Protein AF-0000000078708393 (afdb_homodimer)

Organism: Mycoplasmopsis fermentans (strain ATCC 19989 / NBRC 14854 / NCTC 10117 / PG18) (NCBI:txid496833)

Sequence (772 aa):
MKTLDKLIQEQFPLAKKITYLDSSALVLKPKMAIDAVNNFYLNESISTRTINTKLGIESAQKINNLRKKVATLLSCQEQEVIFTS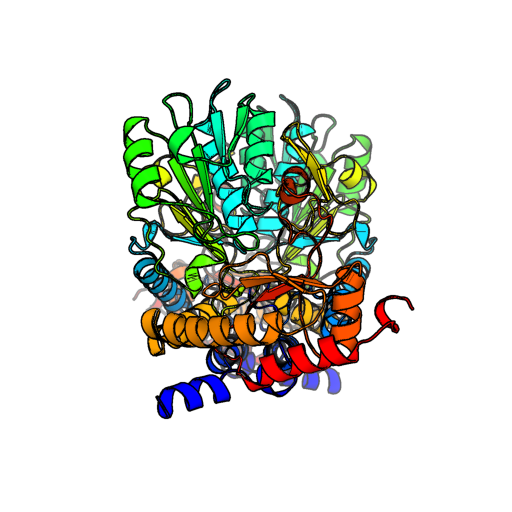GATDSLNKFALMIKNQIKKGDIILLDVYNHSSNMAPWIKIANEIGASVKISQNVLDDLNSKVKIVAVSQVSNSFENNIDLNAIYKKAKKFNTLVVNDAAQAIVYERVSLNNCDAIAFSSNKFYGPTGFGVLAVKKEILQKLEAPFVGGGIINNIDSEKQYTLSTAADRFEAGTPNLAAINMFSVSINFFNQIGYCETQKILDELSFYAYQELSKIEGIKLYSNPKNHIIIFNIKNYNSHDVSHYLGTKNIYVRAGVFCDHYLKKITKEKSFVRVSLGIYNTKKDIDKLVKALKEGGDFLVLMKTLDKLIQEQFPLAKKITYLDSSALVLKPKMAIDAVNNFYLNESISTRTINTKLGIESAQKINNLRKKVATLLSCQEQEVIFTSGATDSLNKFALMIKNQIKKGDIILLDVYNHSSNMAPWIKIANEIGASVKISQNVLDDLNSKVKIVAVSQVSNSFENNIDLNAIYKKAKKFNTLVVNDAAQAIVYERVSLNNCDAIAFSSNKFYGPTGFGVLAVKKEILQKLEAPFVGGGIINNIDSEKQYTLSTAADRFEAGTPNLAAINMFSVSINFFNQIGYCETQKILDELSFYAYQELSKIEGIKLYSNPKNHIIIFNIKNYNSHDVSHYLGTKNIYVRAGVFCDHYLKKITKEKSFVRVSLGIYNTKKDIDKLVKALKEGGDFLVL

Secondary structure (DSSP, 8-state):
-HHHHHHHHHH-GGGGTSEE-BTTT-----HHHHHHHHHHHHHT---TT-TTSHHHHHHHHHHHHHHHHHHHHHTS-GGGEEEES-HHHHHHHHHHHHGGG--TT-EEEEETT--GGGTHHHHHHHHHHT-EEEEES-HHHH--TTEEEEEEESS-SSS-----HHHHHHHHHHHT-EEEEE-TTGGGTS---GGG-SEEEEEGGGTTS-SS-EEEEE-HHHHTT---SS--TTTEEEE-TTS-EEE--STTTT--SS--HHHHHHHHHHHHHHHHHHHHHHHHHHHHHHHHHHHHHHTSTTEEE-S-TT-SEEEEEETT--HHHHHHHHHHTTEE-EEE-TT-TTHHHH-S-S-EEEEE--TT--HHHHHHHHHHHHHTTTGGG-/-HHHHHHHHHH-GGGGTSEE-BTTT-----HHHHHHHHHHHHHT---TT-TTSHHHHHHHHHHHHHHHHHHHHHTS-GGGEEEES-HHHHHHHHHHHHGGG--TT-EEEEETT--GGGTHHHHHHHHHHT-EEEEES-HHHH--TTEEEEEEESS-SSS-----HHHHHHHHHHHT-EEEEE-TTGGGTS---GGG-SEEEEEGGGTTS-SS-EEEEE-HHHHTT---SS--TTTEEEE-TTS-EEE--STTTT--SS--HHHHHHHHHHHHHHHHHHHHHHHHHHHHHHHHHHHHHHTSTTEEE-S-TT-SEEEEEETT--HHHHHHHHHHTTEE-EEE-TT-TTHHHH-S-S-EEEEE--TT--HHHHHHHHHHHHHTTTGGG-

pLDDT: mean 93.19, std 9.06, range [35.47, 98.94]

Nearest PDB structures (foldseek):
  6uy5-assembly1_B  TM=9.434E-01  e=9.361E-39  Escherichia coli K-12
  7cep-assembly1_A  TM=9.474E-01  e=4.340E-38  Bacillus subtilis subsp. subtilis str. 168
  7yb3-assembly1_A-2  TM=9.448E-01  e=5.284E-37  Bacillus subtilis subsp. subtilis str. 168
  5ft8-assembly1_C  TM=9.300E-01  e=3.444E-36  Escherichia coli K-12
  4lw4-assembly1_A  TM=9.273E-01  e=9.576E-36  Escherichia coli K-12

Structure (mmCIF, N/CA/C/O backbone):
data_AF-0000000078708393-model_v1
#
loop_
_entity.id
_entity.type
_entity.pdbx_description
1 polymer 'Aminotransferase class V domain-containing protein'
#
loop_
_atom_site.group_PDB
_atom_site.id
_atom_site.type_symbol
_atom_site.label_atom_id
_atom_site.label_alt_id
_atom_site.label_comp_id
_atom_site.label_asym_id
_atom_site.label_entity_id
_atom_site.label_seq_id
_atom_site.pdbx_PDB_ins_code
_atom_site.Cartn_x
_atom_site.Cartn_y
_atom_site.Cartn_z
_atom_site.occupancy
_atom_site.B_iso_or_equiv
_atom_site.auth_seq_id
_atom_site.auth_comp_id
_atom_site.auth_asym_id
_atom_site.auth_atom_id
_atom_site.pdbx_PDB_model_num
ATOM 1 N N . MET A 1 1 ? -27.531 25.703 0.686 1 49.06 1 MET A N 1
ATOM 2 C CA . MET A 1 1 ? -26.797 25.484 1.935 1 49.06 1 MET A CA 1
ATOM 3 C C . MET A 1 1 ? -27.406 24.328 2.725 1 49.06 1 MET A C 1
ATOM 5 O O . MET A 1 1 ? -26.672 23.5 3.256 1 49.06 1 MET A O 1
ATOM 9 N N . LYS A 1 2 ? -28.844 24.094 2.639 1 58.41 2 LYS A N 1
ATOM 10 C CA . LYS A 1 2 ? -29.578 23.047 3.35 1 58.41 2 LYS A CA 1
ATOM 11 C C . LYS A 1 2 ? -29.297 21.672 2.752 1 58.41 2 LYS A C 1
ATOM 13 O O . LYS A 1 2 ? -29.109 20.703 3.482 1 58.41 2 LYS A O 1
ATOM 18 N N . THR A 1 3 ? -28.922 21.781 1.554 1 76.38 3 THR A N 1
ATOM 19 C CA . THR A 1 3 ? -28.781 20.516 0.836 1 76.38 3 THR A CA 1
ATOM 20 C C . THR A 1 3 ? -27.375 19.953 1.015 1 76.38 3 THR A C 1
ATOM 22 O O . THR A 1 3 ? -27.203 18.75 1.231 1 76.38 3 THR A O 1
ATOM 25 N N . LEU A 1 4 ? -26.453 20.828 1.124 1 87.38 4 LEU A N 1
ATOM 26 C CA . LEU A 1 4 ? -25.062 20.391 1.304 1 87.38 4 LEU A CA 1
ATOM 27 C C . LEU A 1 4 ? -24.828 19.906 2.732 1 87.38 4 LEU A C 1
ATOM 29 O O . LEU A 1 4 ? -24.156 18.906 2.953 1 87.38 4 LEU A O 1
ATOM 33 N N . ASP A 1 5 ? -25.469 20.625 3.598 1 87.19 5 ASP A N 1
ATOM 34 C CA . ASP A 1 5 ? -25.359 20.25 5.004 1 87.19 5 ASP A CA 1
ATOM 35 C C . ASP A 1 5 ? -25.953 18.859 5.238 1 87.19 5 ASP A C 1
ATOM 37 O O . ASP A 1 5 ? -25.375 18.062 5.988 1 87.19 5 ASP A O 1
ATOM 41 N N . LYS A 1 6 ? -27.047 18.641 4.637 1 89.25 6 LYS A N 1
ATOM 42 C CA . LYS A 1 6 ? -27.672 17.328 4.75 1 89.25 6 LYS A CA 1
ATOM 43 C C . LYS A 1 6 ? -26.797 16.234 4.152 1 89.25 6 LYS A C 1
ATOM 45 O O . LYS A 1 6 ? -26.672 15.148 4.715 1 89.25 6 LYS A O 1
ATOM 50 N N . LEU A 1 7 ? -26.203 16.562 3.031 1 90 7 LEU A N 1
ATOM 51 C CA . LEU A 1 7 ? -25.297 15.625 2.387 1 90 7 LEU A CA 1
ATOM 52 C C . LEU A 1 7 ? -24.141 15.266 3.316 1 90 7 LEU A C 1
ATOM 54 O O . LEU A 1 7 ? -23.844 14.078 3.514 1 90 7 LEU A O 1
ATOM 58 N N . ILE A 1 8 ? -23.516 16.25 3.871 1 93.62 8 ILE A N 1
ATOM 59 C CA . ILE A 1 8 ? -22.359 16.031 4.73 1 93.62 8 ILE A CA 1
ATOM 60 C C . ILE A 1 8 ? -22.766 15.242 5.969 1 93.62 8 ILE A C 1
ATOM 62 O O . ILE A 1 8 ? -22.094 14.281 6.348 1 93.62 8 ILE A O 1
ATOM 66 N N . GLN A 1 9 ? -23.906 15.539 6.5 1 90.31 9 GLN A N 1
ATOM 67 C CA . GLN A 1 9 ? -24.375 14.883 7.715 1 90.31 9 GLN A CA 1
ATOM 68 C C . GLN A 1 9 ? -24.656 13.398 7.461 1 90.31 9 GLN A C 1
ATOM 70 O O . GLN A 1 9 ? -24.422 12.562 8.328 1 90.31 9 GLN A O 1
ATOM 75 N N . GLU A 1 10 ? -25.062 13.102 6.363 1 94.25 10 GLU A N 1
ATOM 76 C CA . GLU A 1 10 ? -25.469 11.727 6.043 1 94.25 10 GLU A CA 1
ATOM 77 C C . GLU A 1 10 ? -24.25 10.883 5.664 1 94.25 10 GLU A C 1
ATOM 79 O O . GLU A 1 10 ? -24.281 9.656 5.777 1 94.25 10 GLU A O 1
ATOM 84 N N . GLN A 1 11 ? -23.203 11.539 5.328 1 97.12 11 GLN A N 1
ATOM 85 C CA . GLN A 1 11 ? -22.109 10.812 4.715 1 97.12 11 GLN A CA 1
ATOM 86 C C . GLN A 1 11 ? -21.062 10.422 5.758 1 97.12 11 GLN A C 1
ATOM 88 O O . GLN A 1 11 ? -20.188 9.594 5.488 1 97.12 11 GLN A O 1
ATOM 93 N N . PHE A 1 12 ? -21.188 10.953 6.965 1 97.06 12 PHE A N 1
ATOM 94 C CA . PHE A 1 12 ? -20.156 10.664 7.949 1 97.06 12 PHE A CA 1
ATOM 95 C C . PHE A 1 12 ? -20.766 10.094 9.227 1 97.06 12 PHE A C 1
ATOM 97 O O . PHE A 1 12 ? -20.797 10.773 10.258 1 97.06 12 PHE A O 1
ATOM 104 N N . PRO A 1 13 ? -21.047 8.836 9.219 1 93.12 13 PRO A N 1
ATOM 105 C CA . PRO A 1 13 ? -21.703 8.219 10.375 1 93.12 13 PRO A CA 1
ATOM 106 C C . PRO A 1 13 ? -20.844 8.281 11.633 1 93.12 13 PRO A C 1
ATOM 108 O O . PRO A 1 13 ? -21.375 8.445 12.742 1 93.12 13 PRO A O 1
ATOM 111 N N . LEU A 1 14 ? -19.609 8.203 11.539 1 95.19 14 LEU A N 1
ATOM 112 C CA . LEU A 1 14 ? -18.734 8.195 12.703 1 95.19 14 LEU A CA 1
ATOM 113 C C . LEU A 1 14 ? -18.75 9.555 13.398 1 95.19 14 LEU A C 1
ATOM 115 O O . LEU A 1 14 ? -18.547 9.641 14.609 1 95.19 14 LEU A O 1
ATOM 119 N N . ALA A 1 15 ? -19 10.617 12.664 1 95.94 15 ALA A N 1
ATOM 120 C CA . ALA A 1 15 ? -19.031 11.969 13.219 1 95.94 15 ALA A CA 1
ATOM 121 C C . ALA A 1 15 ? -20.203 12.141 14.172 1 95.94 15 ALA A C 1
ATOM 123 O O . ALA A 1 15 ? -20.219 13.062 14.984 1 95.94 15 ALA A O 1
ATOM 124 N N . LYS A 1 16 ? -21.156 11.203 14.086 1 94.88 16 LYS A N 1
ATOM 125 C CA . LYS A 1 16 ? -22.328 11.25 14.953 1 94.88 16 LYS A CA 1
ATOM 126 C C . LYS A 1 16 ? -22.062 10.523 16.266 1 94.88 16 LYS A C 1
ATOM 128 O O . LYS A 1 16 ? -22.812 10.68 17.234 1 94.88 16 LYS A O 1
ATOM 133 N N . LYS A 1 17 ? -20.984 9.781 16.266 1 95.06 17 LYS A N 1
ATOM 134 C CA . LYS A 1 17 ? -20.703 8.914 17.422 1 95.06 17 LYS A CA 1
ATOM 135 C C . LYS A 1 17 ? -19.609 9.5 18.297 1 95.06 17 LYS A C 1
ATOM 137 O O . LYS A 1 17 ? -19.547 9.211 19.5 1 95.06 17 LYS A O 1
ATOM 142 N N . ILE A 1 18 ? -18.734 10.258 17.734 1 95.94 18 ILE A N 1
ATOM 143 C CA . ILE A 1 18 ? -17.594 10.82 18.453 1 95.94 18 ILE A CA 1
ATOM 144 C C . ILE A 1 18 ? -17.391 12.273 18.047 1 95.94 18 ILE A C 1
ATOM 146 O O . ILE A 1 18 ? -17.859 12.703 17 1 95.94 18 ILE A O 1
ATOM 150 N N . THR A 1 19 ? -16.75 13.086 18.922 1 97.56 19 THR A N 1
ATOM 151 C CA . THR A 1 19 ? -16.25 14.398 18.531 1 97.56 19 THR A CA 1
ATOM 152 C C . THR A 1 19 ? -14.828 14.289 17.969 1 97.56 19 THR A C 1
ATOM 154 O O . THR A 1 19 ? -13.859 14.227 18.719 1 97.56 19 THR A O 1
ATOM 157 N N . TYR A 1 20 ? -14.781 14.227 16.672 1 97.12 20 TYR A N 1
ATOM 158 C CA . TYR A 1 20 ? -13.516 13.938 16.016 1 97.12 20 TYR A CA 1
ATOM 159 C C . TYR A 1 20 ? -12.844 15.219 15.523 1 97.12 20 TYR A C 1
ATOM 161 O O . TYR A 1 20 ? -13.336 15.867 14.594 1 97.12 20 TYR A O 1
ATOM 169 N N . LEU A 1 21 ? -11.719 15.57 16.109 1 97.88 21 LEU A N 1
ATOM 170 C CA . LEU A 1 21 ? -11.008 16.812 15.82 1 97.88 21 LEU A CA 1
ATOM 171 C C . LEU A 1 21 ? -9.555 16.531 15.461 1 97.88 21 LEU A C 1
ATOM 173 O O . LEU A 1 21 ? -8.656 17.266 15.875 1 97.88 21 LEU A O 1
ATOM 177 N N . ASP A 1 22 ? -9.297 15.477 14.695 1 97 22 ASP A N 1
ATOM 178 C CA . ASP A 1 22 ? -7.957 15.078 14.273 1 97 22 ASP A CA 1
ATOM 179 C C . ASP A 1 22 ? -7.918 14.773 12.781 1 97 22 ASP A C 1
ATOM 181 O O . ASP A 1 22 ? -7.348 13.766 12.359 1 97 22 ASP A O 1
ATOM 185 N N . SER A 1 23 ? -8.453 15.625 11.945 1 96.94 23 SER A N 1
ATOM 186 C CA . SER A 1 23 ? -8.609 15.422 10.508 1 96.94 23 SER A CA 1
ATOM 187 C C . SER A 1 23 ? -7.273 15.57 9.781 1 96.94 23 SER A C 1
ATOM 189 O O . SER A 1 23 ? -7.113 15.102 8.656 1 96.94 23 SER A O 1
ATOM 191 N N . SER A 1 24 ? -6.262 16.234 10.398 1 96.19 24 SER A N 1
ATOM 192 C CA . SER A 1 24 ? -4.941 16.359 9.797 1 96.19 24 SER A CA 1
ATOM 193 C C . SER A 1 24 ? -4.211 15.016 9.789 1 96.19 24 SER A C 1
ATOM 195 O O . SER A 1 24 ? -3.24 14.836 9.047 1 96.19 24 SER A O 1
ATOM 197 N N . ALA A 1 25 ? -4.617 14.141 10.688 1 94.69 25 ALA A N 1
ATOM 198 C CA . ALA A 1 25 ? -4.016 12.812 10.719 1 94.69 25 ALA A CA 1
ATOM 199 C C . ALA A 1 25 ? -4.727 11.859 9.766 1 94.69 25 ALA A C 1
ATOM 201 O O . ALA A 1 25 ? -4.078 11.109 9.023 1 94.69 25 ALA A O 1
ATOM 202 N N . LEU A 1 26 ? -6.02 11.891 9.836 1 95.62 26 LEU A N 1
ATOM 203 C CA . LEU A 1 26 ? -6.887 11.047 9.016 1 95.62 26 LEU A CA 1
ATOM 204 C C . LEU A 1 26 ? -8.297 11.617 8.961 1 95.62 26 LEU A C 1
ATOM 206 O O . LEU A 1 26 ? -8.867 11.977 10 1 95.62 26 LEU A O 1
ATOM 210 N N . VAL A 1 27 ? -8.883 11.711 7.805 1 97.12 27 VAL A N 1
ATOM 211 C CA . VAL A 1 27 ? -10.234 12.242 7.711 1 97.12 27 VAL A CA 1
ATOM 212 C C . VAL A 1 27 ? -11.25 11.102 7.797 1 97.12 27 VAL A C 1
ATOM 214 O O . VAL A 1 27 ? -10.938 9.961 7.457 1 97.12 27 VAL A O 1
ATOM 217 N N . LEU A 1 28 ? -12.414 11.406 8.273 1 97.31 28 LEU A N 1
ATOM 218 C CA . LEU A 1 28 ? -13.508 10.438 8.227 1 97.31 28 LEU A CA 1
ATOM 219 C C . LEU A 1 28 ? -13.914 10.156 6.789 1 97.31 28 LEU A C 1
ATOM 221 O O . LEU A 1 28 ? -13.688 10.977 5.898 1 97.31 28 LEU A O 1
ATOM 225 N N . LYS A 1 29 ? -14.484 9.008 6.559 1 97.94 29 LYS A N 1
ATOM 226 C CA . LYS A 1 29 ? -14.781 8.562 5.199 1 97.94 29 LYS A CA 1
ATOM 227 C C . LYS A 1 29 ? -16.266 8.68 4.895 1 97.94 29 LYS A C 1
ATOM 229 O O . LYS A 1 29 ? -17.109 8.289 5.707 1 97.94 29 LYS A O 1
ATOM 234 N N . PRO A 1 30 ? -16.609 9.219 3.756 1 98.25 30 PRO A N 1
ATOM 235 C CA . PRO A 1 30 ? -18.031 9.258 3.393 1 98.25 30 PRO A CA 1
ATOM 236 C C . PRO A 1 30 ? -18.594 7.879 3.086 1 98.25 30 PRO A C 1
ATOM 238 O O . PRO A 1 30 ? -17.922 7.043 2.492 1 98.25 30 PRO A O 1
ATOM 241 N N . LYS A 1 31 ? -19.828 7.688 3.42 1 98.12 31 LYS A N 1
ATOM 242 C CA . LYS A 1 31 ? -20.516 6.406 3.271 1 98.12 31 LYS A CA 1
ATOM 243 C C . LYS A 1 31 ? -20.484 5.93 1.823 1 98.12 31 LYS A C 1
ATOM 245 O O . LYS A 1 31 ? -20.328 4.734 1.562 1 98.12 31 LYS A O 1
ATOM 250 N N . MET A 1 32 ? -20.672 6.789 0.9 1 98.12 32 MET A N 1
ATOM 251 C CA . MET A 1 32 ? -20.688 6.395 -0.506 1 98.12 32 MET A CA 1
ATOM 252 C C . MET A 1 32 ? -19.344 5.797 -0.915 1 98.12 32 MET A C 1
ATOM 254 O O . MET A 1 32 ? -19.297 4.852 -1.707 1 98.12 32 MET A O 1
ATOM 258 N N . ALA A 1 33 ? -18.234 6.363 -0.406 1 98.44 33 ALA A N 1
ATOM 259 C CA . ALA A 1 33 ? -16.922 5.797 -0.687 1 98.44 33 ALA A CA 1
ATOM 260 C C . ALA A 1 33 ? -16.75 4.43 -0.034 1 98.44 33 ALA A C 1
ATOM 262 O O . ALA A 1 33 ? -16.172 3.518 -0.624 1 98.44 33 ALA A O 1
ATOM 263 N N . ILE A 1 34 ? -17.266 4.258 1.209 1 98.31 34 ILE A N 1
ATOM 264 C CA . ILE A 1 34 ? -17.234 2.984 1.919 1 98.31 34 ILE A CA 1
ATOM 265 C C . ILE A 1 34 ? -18.016 1.934 1.13 1 98.31 34 ILE A C 1
ATOM 267 O O . ILE A 1 34 ? -17.562 0.797 0.978 1 98.31 34 ILE A O 1
ATOM 271 N N . ASP A 1 35 ? -19.125 2.312 0.594 1 98.44 35 ASP A N 1
ATOM 272 C CA . ASP A 1 35 ? -19.969 1.415 -0.19 1 98.44 35 ASP A CA 1
ATOM 273 C C . ASP A 1 35 ? -19.234 0.924 -1.438 1 98.44 35 ASP A C 1
ATOM 275 O O . ASP A 1 35 ? -19.453 -0.204 -1.887 1 98.44 35 ASP A O 1
ATOM 279 N N . ALA A 1 36 ? -18.406 1.729 -1.998 1 98.31 36 ALA A N 1
ATOM 280 C CA . ALA A 1 36 ? -17.656 1.354 -3.191 1 98.31 36 ALA A CA 1
ATOM 281 C C . ALA A 1 36 ? -16.688 0.201 -2.896 1 98.31 36 ALA A C 1
ATOM 283 O O . ALA A 1 36 ? -16.5 -0.686 -3.734 1 98.31 36 ALA A O 1
ATOM 284 N N . VAL A 1 37 ? -16.062 0.202 -1.734 1 97.75 37 VAL A N 1
ATOM 285 C CA . VAL A 1 37 ? -15.172 -0.887 -1.335 1 97.75 37 VAL A CA 1
ATOM 286 C C . VAL A 1 37 ? -15.977 -2.176 -1.183 1 97.75 37 VAL A C 1
ATOM 288 O O . VAL A 1 37 ? -15.57 -3.23 -1.674 1 97.75 37 VAL A O 1
ATOM 291 N N . ASN A 1 38 ? -17.078 -2.037 -0.492 1 97.44 38 ASN A N 1
ATOM 292 C CA . ASN A 1 38 ? -17.953 -3.189 -0.281 1 97.44 38 ASN A CA 1
ATOM 293 C C . ASN A 1 38 ? -18.422 -3.789 -1.604 1 97.44 38 ASN A C 1
ATOM 295 O O . ASN A 1 38 ? -18.375 -5.008 -1.789 1 97.44 38 ASN A O 1
ATOM 299 N N . ASN A 1 39 ? -18.859 -2.943 -2.477 1 97.75 39 ASN A N 1
ATOM 300 C CA . ASN A 1 39 ? -19.312 -3.396 -3.787 1 97.75 39 ASN A CA 1
ATOM 301 C C . ASN A 1 39 ? -18.203 -4.098 -4.559 1 97.75 39 ASN A C 1
ATOM 303 O O . ASN A 1 39 ? -18.422 -5.137 -5.18 1 97.75 39 ASN A O 1
ATOM 307 N N . PHE A 1 40 ? -17.047 -3.57 -4.559 1 97.56 40 PHE A N 1
ATOM 308 C CA . PHE A 1 40 ? -15.922 -4.168 -5.262 1 97.56 40 PHE A CA 1
ATOM 309 C C . PHE A 1 40 ? -15.672 -5.59 -4.773 1 97.56 40 PHE A C 1
ATOM 311 O O . PHE A 1 40 ? -15.656 -6.531 -5.57 1 97.56 40 PHE A O 1
ATOM 318 N N . TYR A 1 41 ? -15.523 -5.773 -3.457 1 96.38 41 TYR A N 1
ATOM 319 C CA . TYR A 1 41 ? -15.125 -7.078 -2.928 1 96.38 41 TYR A CA 1
ATOM 320 C C . TYR A 1 41 ? -16.25 -8.094 -3.082 1 96.38 41 TYR A C 1
ATOM 322 O O . TYR A 1 41 ? -16 -9.281 -3.301 1 96.38 41 TYR A O 1
ATOM 330 N N . LEU A 1 42 ? -17.484 -7.633 -3.061 1 96.31 42 LEU A N 1
ATOM 331 C CA . LEU A 1 42 ? -18.609 -8.547 -3.123 1 96.31 42 LEU A CA 1
ATOM 332 C C . LEU A 1 42 ? -18.891 -8.977 -4.559 1 96.31 42 LEU A C 1
ATOM 334 O O . LEU A 1 42 ? -19.312 -10.102 -4.805 1 96.31 42 LEU A O 1
ATOM 338 N N . ASN A 1 43 ? -18.531 -8.023 -5.504 1 96.19 43 ASN A N 1
ATOM 339 C CA . ASN A 1 43 ? -19.125 -8.242 -6.82 1 96.19 43 ASN A CA 1
ATOM 340 C C . ASN A 1 43 ? -18.078 -8.195 -7.926 1 96.19 43 ASN A C 1
ATOM 342 O O . ASN A 1 43 ? -18.328 -8.633 -9.047 1 96.19 43 ASN A O 1
ATOM 346 N N . GLU A 1 44 ? -16.891 -7.723 -7.621 1 95.31 44 GLU A N 1
ATOM 347 C CA . GLU A 1 44 ? -16.031 -7.395 -8.75 1 95.31 44 GLU A CA 1
ATOM 348 C C . GLU A 1 44 ? -14.609 -7.863 -8.516 1 95.31 44 GLU A C 1
ATOM 350 O O . GLU A 1 44 ? -13.758 -7.758 -9.398 1 95.31 44 GLU A O 1
ATOM 355 N N . SER A 1 45 ? -14.289 -8.383 -7.383 1 94 45 SER A N 1
ATOM 356 C CA . SER A 1 45 ? -12.914 -8.578 -6.934 1 94 45 SER A CA 1
ATOM 357 C C . SER A 1 45 ? -12.25 -9.727 -7.684 1 94 45 SER A C 1
ATOM 359 O O . SER A 1 45 ? -12.148 -10.844 -7.16 1 94 45 SER A O 1
ATOM 361 N N . ILE A 1 46 ? -11.734 -9.43 -8.883 1 90.81 46 ILE A N 1
ATOM 362 C CA . ILE A 1 46 ? -10.922 -10.352 -9.664 1 90.81 46 ILE A CA 1
ATOM 363 C C . ILE A 1 46 ? -9.609 -9.672 -10.055 1 90.81 46 ILE A C 1
ATOM 365 O O . ILE A 1 46 ? -9.422 -8.477 -9.797 1 90.81 46 ILE A O 1
ATOM 369 N N . SER A 1 47 ? -8.742 -10.422 -10.547 1 85.5 47 SER A N 1
ATOM 370 C CA . SER A 1 47 ? -7.453 -9.883 -10.953 1 85.5 47 SER A CA 1
ATOM 371 C C . SER A 1 47 ? -7.578 -9.039 -12.219 1 85.5 47 SER A C 1
ATOM 373 O O . SER A 1 47 ? -8.398 -9.336 -13.086 1 85.5 47 SER A O 1
ATOM 375 N N . THR A 1 48 ? -6.723 -8.039 -12.305 1 77.5 48 THR A N 1
ATOM 376 C CA . THR A 1 48 ? -6.664 -7.203 -13.5 1 77.5 48 THR A CA 1
ATOM 377 C C . THR A 1 48 ? -6.047 -7.973 -14.664 1 77.5 48 THR A C 1
ATOM 379 O O . THR A 1 48 ? -6.148 -7.547 -15.812 1 77.5 48 THR A O 1
ATOM 382 N N . ARG A 1 49 ? -5.484 -8.984 -14.398 1 72.69 49 ARG A N 1
ATOM 383 C CA . ARG A 1 49 ? -4.746 -9.727 -15.414 1 72.69 49 ARG A CA 1
ATOM 384 C C . ARG A 1 49 ? -5.672 -10.672 -16.172 1 72.69 49 ARG A C 1
ATOM 386 O O . ARG A 1 49 ? -5.262 -11.289 -17.172 1 72.69 49 ARG A O 1
ATOM 393 N N . THR A 1 50 ? -6.848 -10.711 -15.703 1 74 50 THR A N 1
ATOM 394 C CA . THR A 1 50 ? -7.879 -11.438 -16.438 1 74 50 THR A CA 1
ATOM 395 C C . THR A 1 50 ? -8.594 -10.516 -17.422 1 74 50 THR A C 1
ATOM 397 O O . THR A 1 50 ? -9.789 -10.25 -17.266 1 74 50 THR A O 1
ATOM 400 N N . ILE A 1 51 ? -7.969 -9.961 -18.391 1 69.19 51 ILE A N 1
ATOM 401 C CA . ILE A 1 51 ? -8.266 -8.758 -19.156 1 69.19 51 ILE A CA 1
ATOM 402 C C . ILE A 1 51 ? -9.414 -9.031 -20.125 1 69.19 51 ILE A C 1
ATOM 404 O O . ILE A 1 51 ? -10.117 -8.109 -20.531 1 69.19 51 ILE A O 1
ATOM 408 N N . ASN A 1 52 ? -9.695 -10.188 -20.484 1 77.25 52 ASN A N 1
ATOM 409 C CA . ASN A 1 52 ? -10.641 -10.414 -21.562 1 77.25 52 ASN A CA 1
ATOM 410 C C . ASN A 1 52 ? -12 -10.867 -21.047 1 77.25 52 ASN A C 1
ATOM 412 O O . ASN A 1 52 ? -12.797 -11.445 -21.797 1 77.25 52 ASN A O 1
ATOM 416 N N . THR A 1 53 ? -12.227 -10.508 -19.812 1 87.56 53 THR A N 1
ATOM 417 C CA . THR A 1 53 ? -13.523 -10.781 -19.203 1 87.56 53 THR A CA 1
ATOM 418 C C . THR A 1 53 ? -14.25 -9.484 -18.875 1 87.56 53 THR A C 1
ATOM 420 O O . THR A 1 53 ? -13.648 -8.406 -18.875 1 87.56 53 THR A O 1
ATOM 423 N N . LYS A 1 54 ? -15.539 -9.586 -18.703 1 91.06 54 LYS A N 1
ATOM 424 C CA . LYS A 1 54 ? -16.344 -8.414 -18.375 1 91.06 54 LYS A CA 1
ATOM 425 C C . LYS A 1 54 ? -15.781 -7.676 -17.172 1 91.06 54 LYS A C 1
ATOM 427 O O . LYS A 1 54 ? -15.508 -6.473 -17.234 1 91.06 54 LYS A O 1
ATOM 432 N N . LEU A 1 55 ? -15.523 -8.398 -16.125 1 93.31 55 LEU A N 1
ATOM 433 C CA . LEU A 1 55 ? -15.039 -7.77 -14.898 1 93.31 55 LEU A CA 1
ATOM 434 C C . LEU A 1 55 ? -13.602 -7.289 -15.07 1 93.31 55 LEU A C 1
ATOM 436 O O . LEU A 1 55 ? -13.211 -6.285 -14.477 1 93.31 55 LEU A O 1
ATOM 440 N N . GLY A 1 56 ? -12.82 -8.039 -15.859 1 91.62 56 GLY A N 1
ATOM 441 C CA . GLY A 1 56 ? -11.469 -7.602 -16.156 1 91.62 56 GLY A CA 1
ATOM 442 C C . GLY A 1 56 ? -11.422 -6.266 -16.875 1 91.62 56 GLY A C 1
ATOM 443 O O . GLY A 1 56 ? -10.633 -5.387 -16.5 1 91.62 56 GLY A O 1
ATOM 444 N N . ILE A 1 57 ? -12.266 -6.113 -17.812 1 91.06 57 ILE A N 1
ATOM 445 C CA . ILE A 1 57 ? -12.352 -4.879 -18.594 1 91.06 57 ILE A CA 1
ATOM 446 C C . ILE A 1 57 ? -12.828 -3.74 -17.688 1 91.06 57 ILE A C 1
ATOM 448 O O . ILE A 1 57 ? -12.258 -2.643 -17.719 1 91.06 57 ILE A O 1
ATOM 452 N N . GLU A 1 58 ? -13.82 -4.031 -16.938 1 93.75 58 GLU A N 1
ATOM 453 C CA . GLU A 1 58 ? -14.352 -3.031 -16.016 1 93.75 58 GLU A CA 1
ATOM 454 C C . GLU A 1 58 ? -13.289 -2.572 -15.023 1 93.75 58 GLU A C 1
ATOM 456 O O . GLU A 1 58 ? -13.195 -1.382 -14.719 1 93.75 58 GLU A O 1
ATOM 461 N N . SER A 1 59 ? -12.523 -3.496 -14.523 1 93.5 59 SER A N 1
ATOM 462 C CA . SER A 1 59 ? -11.461 -3.168 -13.57 1 93.5 59 SER A CA 1
ATOM 463 C C . SER A 1 59 ? -10.414 -2.262 -14.203 1 93.5 59 SER A C 1
ATOM 465 O O . SER A 1 59 ? -9.969 -1.296 -13.586 1 93.5 59 SER A O 1
ATOM 467 N N . ALA A 1 60 ? -9.992 -2.57 -15.398 1 91.44 60 ALA A N 1
ATOM 468 C CA . ALA A 1 60 ? -9.023 -1.746 -16.125 1 91.44 60 ALA A CA 1
ATOM 469 C C . ALA A 1 60 ? -9.562 -0.335 -16.344 1 91.44 60 ALA A C 1
ATOM 471 O O . ALA A 1 60 ? -8.828 0.645 -16.203 1 91.44 60 ALA A O 1
ATOM 472 N N . GLN A 1 61 ? -10.812 -0.244 -16.672 1 94.19 61 GLN A N 1
ATOM 473 C CA . GLN A 1 61 ? -11.453 1.051 -16.891 1 94.19 61 GLN A CA 1
ATOM 474 C C . GLN A 1 61 ? -11.484 1.875 -15.609 1 94.19 61 GLN A C 1
ATOM 476 O O . GLN A 1 61 ? -11.266 3.088 -15.633 1 94.19 61 GLN A O 1
ATOM 481 N N . LYS A 1 62 ? -11.742 1.232 -14.562 1 96.44 62 LYS A N 1
ATOM 482 C CA . LYS A 1 62 ? -11.805 1.926 -13.281 1 96.44 62 LYS A CA 1
ATOM 483 C C . LYS A 1 62 ? -10.445 2.486 -12.891 1 96.44 62 LYS A C 1
ATOM 485 O O . LYS A 1 62 ? -10.352 3.588 -12.344 1 96.44 62 LYS A O 1
ATOM 490 N N . ILE A 1 63 ? -9.383 1.761 -13.148 1 95.75 63 ILE A N 1
ATOM 491 C CA . ILE A 1 63 ? -8.023 2.229 -12.883 1 95.75 63 ILE A CA 1
ATOM 492 C C . ILE A 1 63 ? -7.734 3.471 -13.719 1 95.75 63 ILE A C 1
ATOM 494 O O . ILE A 1 63 ? -7.266 4.484 -13.195 1 95.75 63 ILE A O 1
ATOM 498 N N . ASN A 1 64 ? -8.039 3.4 -14.984 1 95.31 64 ASN A N 1
ATOM 499 C CA . ASN A 1 64 ? -7.801 4.516 -15.898 1 95.31 64 ASN A CA 1
ATOM 500 C C . ASN A 1 64 ? -8.641 5.73 -15.531 1 95.31 64 ASN A C 1
ATOM 502 O O . ASN A 1 64 ? -8.172 6.867 -15.594 1 95.31 64 ASN A O 1
ATOM 506 N N . ASN A 1 65 ? -9.859 5.461 -15.18 1 97.81 65 ASN A N 1
ATOM 507 C CA . ASN A 1 65 ? -10.758 6.551 -14.797 1 97.81 65 ASN A CA 1
ATOM 508 C C . ASN A 1 65 ? -10.25 7.277 -13.555 1 97.81 65 ASN A C 1
ATOM 510 O O . ASN A 1 65 ? -10.328 8.508 -13.469 1 97.81 65 ASN A O 1
ATOM 514 N N . LEU A 1 66 ? -9.781 6.512 -12.602 1 98.5 66 LEU A N 1
ATOM 515 C CA . LEU A 1 66 ? -9.234 7.172 -11.422 1 98.5 66 LEU A CA 1
ATOM 516 C C . LEU A 1 66 ? -8.023 8.023 -11.781 1 98.5 66 LEU A C 1
ATOM 518 O O . LEU A 1 66 ? -7.863 9.133 -11.273 1 98.5 66 LEU A O 1
ATOM 522 N N . ARG A 1 67 ? -7.172 7.469 -12.602 1 98 67 ARG A N 1
ATOM 523 C CA . ARG A 1 67 ? -5.988 8.211 -13.016 1 98 67 ARG A CA 1
ATOM 524 C C . ARG A 1 67 ? -6.375 9.539 -13.664 1 98 67 ARG A C 1
ATOM 526 O O . ARG A 1 67 ? -5.746 10.57 -13.414 1 98 67 ARG A O 1
ATOM 533 N N . LYS A 1 68 ? -7.406 9.539 -14.461 1 98.31 68 LYS A N 1
ATOM 534 C CA . LYS A 1 68 ? -7.91 10.75 -15.102 1 98.31 68 LYS A CA 1
ATOM 535 C C . LYS A 1 68 ? -8.445 11.727 -14.062 1 98.31 68 LYS A C 1
ATOM 537 O O . LYS A 1 68 ? -8.203 12.938 -14.156 1 98.31 68 LYS A O 1
ATOM 542 N N . LYS A 1 69 ? -9.188 11.234 -13.156 1 98.75 69 LYS A N 1
ATOM 543 C CA . LYS A 1 69 ? -9.75 12.086 -12.109 1 98.75 69 LYS A CA 1
ATOM 544 C C . LYS A 1 69 ? -8.648 12.758 -11.297 1 98.75 69 LYS A C 1
ATOM 546 O O . LYS A 1 69 ? -8.742 13.938 -10.969 1 98.75 69 LYS A O 1
ATOM 551 N N . VAL A 1 70 ? -7.617 11.992 -10.977 1 98.81 70 VAL A N 1
ATOM 552 C CA . VAL A 1 70 ? -6.496 12.531 -10.219 1 98.81 70 VAL A CA 1
ATOM 553 C C . VAL A 1 70 ? -5.758 13.578 -11.047 1 98.81 70 VAL A C 1
ATOM 555 O O . VAL A 1 70 ? -5.363 14.625 -10.531 1 98.81 70 VAL A O 1
ATOM 558 N N . ALA A 1 71 ? -5.559 13.25 -12.297 1 98.62 71 ALA A N 1
ATOM 559 C CA . ALA A 1 71 ? -4.914 14.195 -13.195 1 98.62 71 ALA A CA 1
ATOM 560 C C . ALA A 1 71 ? -5.668 15.523 -13.227 1 98.62 71 ALA A C 1
ATOM 562 O O . ALA A 1 71 ? -5.062 16.594 -13.164 1 98.62 71 ALA A O 1
ATOM 563 N N . THR A 1 72 ? -6.949 15.438 -13.305 1 98.69 72 THR A N 1
ATOM 564 C CA . THR A 1 72 ? -7.781 16.641 -13.305 1 98.69 72 THR A CA 1
ATOM 565 C C . THR A 1 72 ? -7.641 17.391 -11.984 1 98.69 72 THR A C 1
ATOM 567 O O . THR A 1 72 ? -7.492 18.609 -11.969 1 98.69 72 THR A O 1
ATOM 570 N N . LEU A 1 73 ? -7.648 16.672 -10.906 1 98.69 73 LEU A N 1
ATOM 571 C CA . LEU A 1 73 ? -7.535 17.25 -9.57 1 98.69 73 LEU A CA 1
ATOM 572 C C . LEU A 1 73 ? -6.242 18.047 -9.422 1 98.69 73 LEU A C 1
ATOM 574 O O . LEU A 1 73 ? -6.219 19.094 -8.773 1 98.69 73 LEU A O 1
ATOM 578 N N . LEU A 1 74 ? -5.156 17.578 -10.07 1 98.75 74 LEU A N 1
ATOM 579 C CA . LEU A 1 74 ? -3.826 18.141 -9.867 1 98.75 74 LEU A CA 1
ATOM 580 C C . LEU A 1 74 ? -3.414 19 -11.062 1 98.75 74 LEU A C 1
ATOM 582 O O . LEU A 1 74 ? -2.285 19.484 -11.117 1 98.75 74 LEU A O 1
ATOM 586 N N . SER A 1 75 ? -4.312 19.172 -12.039 1 98.38 75 SER A N 1
ATOM 587 C CA . SER A 1 75 ? -4.031 19.906 -13.266 1 98.38 75 SER A CA 1
ATOM 588 C C . SER A 1 75 ? -2.805 19.359 -13.977 1 98.38 75 SER A C 1
ATOM 590 O O . SER A 1 75 ? -1.877 20.094 -14.305 1 98.38 75 SER A O 1
ATOM 592 N N . CYS A 1 76 ? -2.832 18.094 -14.203 1 98 76 CYS A N 1
ATOM 593 C CA . CYS A 1 76 ? -1.732 17.438 -14.906 1 98 76 CYS A CA 1
ATOM 594 C C . CYS A 1 76 ? -2.252 16.375 -15.867 1 98 76 CYS A C 1
ATOM 596 O O . CYS A 1 76 ? -3.447 16.344 -16.172 1 98 76 CYS A O 1
ATOM 598 N N . GLN A 1 77 ? -1.322 15.625 -16.5 1 97.06 77 GLN A N 1
ATOM 599 C CA . GLN A 1 77 ? -1.672 14.57 -17.453 1 97.06 77 GLN A CA 1
ATOM 600 C C . GLN A 1 77 ? -1.716 13.211 -16.766 1 97.06 77 GLN A C 1
ATOM 602 O O . GLN A 1 77 ? -1.049 13 -15.742 1 97.06 77 GLN A O 1
ATOM 607 N N . GLU A 1 78 ? -2.492 12.312 -17.328 1 96.44 78 GLU A N 1
ATOM 608 C CA . GLU A 1 78 ? -2.674 10.984 -1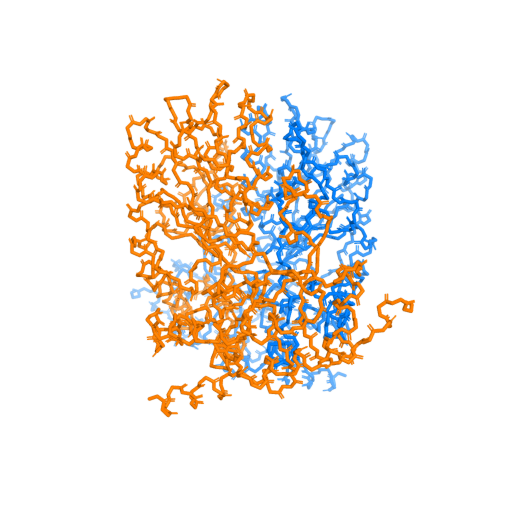6.75 1 96.44 78 GLU A CA 1
ATOM 609 C C . GLU A 1 78 ? -1.339 10.266 -16.578 1 96.44 78 GLU A C 1
ATOM 611 O O . GLU A 1 78 ? -1.111 9.586 -15.578 1 96.44 78 GLU A O 1
ATOM 616 N N . GLN A 1 79 ? -0.447 10.438 -17.531 1 95 79 GLN A N 1
ATOM 617 C CA . GLN A 1 79 ? 0.827 9.727 -17.531 1 95 79 GLN A CA 1
ATOM 618 C C . GLN A 1 79 ? 1.752 10.25 -16.438 1 95 79 GLN A C 1
ATOM 620 O O . GLN A 1 79 ? 2.777 9.641 -16.125 1 95 79 GLN A O 1
ATOM 625 N N . GLU A 1 80 ? 1.379 11.367 -15.805 1 97.75 80 GLU A N 1
ATOM 626 C CA . GLU A 1 80 ? 2.188 11.984 -14.758 1 97.75 80 GLU A CA 1
ATOM 627 C C . GLU A 1 80 ? 1.773 11.484 -13.375 1 97.75 80 GLU A C 1
ATOM 629 O O . GLU A 1 80 ? 2.42 11.805 -12.375 1 97.75 80 GLU A O 1
ATOM 634 N N . VAL A 1 81 ? 0.732 10.625 -13.383 1 98.25 81 VAL A N 1
ATOM 635 C CA . VAL A 1 81 ? 0.149 10.172 -12.117 1 98.25 81 VAL A CA 1
ATOM 636 C C . VAL A 1 81 ? 0.633 8.766 -11.797 1 98.25 81 VAL A C 1
ATOM 638 O O . VAL A 1 81 ? 0.463 7.844 -12.602 1 98.25 81 VAL A O 1
ATOM 641 N N . ILE A 1 82 ? 1.195 8.594 -10.602 1 97.94 82 ILE A N 1
ATOM 642 C CA . ILE A 1 82 ? 1.622 7.293 -10.109 1 97.94 82 ILE A CA 1
ATOM 643 C C . ILE A 1 82 ? 0.877 6.965 -8.812 1 97.94 82 ILE A C 1
ATOM 645 O O . ILE A 1 82 ? 0.863 7.766 -7.879 1 97.94 82 ILE A O 1
ATOM 649 N N . PHE A 1 83 ? 0.259 5.797 -8.766 1 98.12 83 PHE A N 1
ATOM 650 C CA . PHE A 1 83 ? -0.391 5.359 -7.535 1 98.12 83 PHE A CA 1
ATOM 651 C C . PHE A 1 83 ? 0.619 4.734 -6.582 1 98.12 83 PHE A C 1
ATOM 653 O O . PHE A 1 83 ? 1.501 3.984 -7.008 1 98.12 83 PHE A O 1
ATOM 660 N N . THR A 1 84 ? 0.565 5.125 -5.312 1 97.94 84 THR A N 1
ATOM 661 C CA . THR A 1 84 ? 1.438 4.629 -4.254 1 97.94 84 THR A CA 1
ATOM 662 C C . THR A 1 84 ? 0.627 4.246 -3.02 1 97.94 84 THR A C 1
ATOM 664 O O . THR A 1 84 ? -0.603 4.199 -3.07 1 97.94 84 THR A O 1
ATOM 667 N N . SER A 1 85 ? 1.304 3.922 -1.93 1 97.75 85 SER A N 1
ATOM 668 C CA . SER A 1 85 ? 0.59 3.488 -0.733 1 97.75 85 SER A CA 1
ATOM 669 C C . SER A 1 85 ? 0.36 4.652 0.226 1 97.75 85 SER A C 1
ATOM 671 O O . SER A 1 85 ? -0.21 4.469 1.305 1 97.75 85 SER A O 1
ATOM 673 N N . GLY A 1 86 ? 0.773 5.855 -0.155 1 97.69 86 GLY A N 1
ATOM 674 C CA . GLY A 1 86 ? 0.606 7.039 0.671 1 97.69 86 GLY A CA 1
ATOM 675 C C . GLY A 1 86 ? 1.624 8.125 0.371 1 97.69 86 GLY A C 1
ATOM 676 O O . GLY A 1 86 ? 2.494 7.949 -0.483 1 97.69 86 GLY A O 1
ATOM 677 N N . ALA A 1 87 ? 1.521 9.195 1.098 1 98.12 87 ALA A N 1
ATOM 678 C CA . ALA A 1 87 ? 2.436 10.312 0.881 1 98.12 87 ALA A CA 1
ATOM 679 C C . ALA A 1 87 ? 3.867 9.93 1.245 1 98.12 87 ALA A C 1
ATOM 681 O O . ALA A 1 87 ? 4.809 10.273 0.527 1 98.12 87 ALA A O 1
ATOM 682 N N . THR A 1 88 ? 4.023 9.234 2.359 1 97.69 88 THR A N 1
ATOM 683 C CA . THR A 1 88 ? 5.348 8.797 2.779 1 97.69 88 THR A CA 1
ATOM 684 C C . THR A 1 88 ? 5.977 7.887 1.727 1 97.69 88 THR A C 1
ATOM 686 O O . THR A 1 88 ? 7.141 8.055 1.365 1 97.69 88 THR A O 1
ATOM 689 N N . ASP A 1 89 ? 5.215 6.945 1.228 1 98.06 89 ASP A N 1
ATOM 690 C CA . ASP A 1 89 ? 5.676 6.055 0.167 1 98.06 89 ASP A CA 1
ATOM 691 C C . ASP A 1 89 ? 6.047 6.844 -1.088 1 98.06 89 ASP A C 1
ATOM 693 O O . ASP A 1 89 ? 7.07 6.57 -1.717 1 98.06 89 ASP A O 1
ATOM 697 N N . SER A 1 90 ? 5.23 7.777 -1.453 1 98.56 90 SER A N 1
ATOM 698 C CA . SER A 1 90 ? 5.453 8.617 -2.625 1 98.56 90 SER A CA 1
ATOM 699 C C . SER A 1 90 ? 6.781 9.367 -2.525 1 98.56 90 SER A C 1
ATOM 701 O O . SER A 1 90 ? 7.574 9.359 -3.469 1 98.56 90 SER A O 1
ATOM 703 N N . LEU A 1 91 ? 7.027 9.969 -1.369 1 98.62 91 LEU A N 1
ATOM 704 C CA . LEU A 1 91 ? 8.211 10.797 -1.187 1 98.62 91 LEU A CA 1
ATOM 705 C C . LEU A 1 91 ? 9.477 9.945 -1.158 1 98.62 91 LEU A C 1
ATOM 707 O O . LEU A 1 91 ? 10.508 10.336 -1.711 1 98.62 91 LEU A O 1
ATOM 711 N N . ASN A 1 92 ? 9.406 8.781 -0.548 1 98.38 92 ASN A N 1
ATOM 712 C CA . ASN A 1 92 ? 10.547 7.867 -0.558 1 98.38 92 ASN A CA 1
ATOM 713 C C . ASN A 1 92 ? 10.852 7.375 -1.968 1 98.38 92 ASN A C 1
ATOM 715 O O . ASN A 1 92 ? 12.016 7.355 -2.381 1 98.38 92 ASN A O 1
ATOM 719 N N . LYS A 1 93 ? 9.844 6.949 -2.693 1 98 93 LYS A N 1
ATOM 720 C CA . LYS A 1 93 ? 10.047 6.453 -4.051 1 98 93 LYS A CA 1
ATOM 721 C C . LYS A 1 93 ? 10.625 7.539 -4.953 1 98 93 LYS A C 1
ATOM 723 O O . LYS A 1 93 ? 11.539 7.277 -5.738 1 98 93 LYS A O 1
ATOM 728 N N . PHE A 1 94 ? 10.102 8.734 -4.828 1 98.38 94 PHE A N 1
ATOM 729 C CA . PHE A 1 94 ? 10.625 9.812 -5.656 1 98.38 94 PHE A CA 1
ATOM 730 C C . PHE A 1 94 ? 12.086 10.086 -5.324 1 98.38 94 PHE A C 1
ATOM 732 O O . PHE A 1 94 ? 12.898 10.312 -6.219 1 98.38 94 PHE A O 1
ATOM 739 N N . ALA A 1 95 ? 12.422 10.133 -4.012 1 98.06 95 ALA A N 1
ATOM 740 C CA . ALA A 1 95 ? 13.812 10.328 -3.596 1 98.06 95 ALA A CA 1
ATOM 741 C C . ALA A 1 95 ? 14.727 9.281 -4.223 1 98.06 95 ALA A C 1
ATOM 743 O O . ALA A 1 95 ? 15.812 9.602 -4.707 1 98.06 95 ALA A O 1
ATOM 744 N N . LEU A 1 96 ? 14.281 8.055 -4.258 1 96.44 96 LEU A N 1
ATOM 745 C CA . LEU A 1 96 ? 15.055 6.98 -4.875 1 96.44 96 LEU A CA 1
ATOM 746 C C . LEU A 1 96 ? 15.203 7.211 -6.375 1 96.44 96 LEU A C 1
ATOM 748 O O . LEU A 1 96 ? 16.266 6.965 -6.945 1 96.44 96 LEU A O 1
ATOM 752 N N . MET A 1 97 ? 14.141 7.625 -6.969 1 96 97 MET A N 1
ATOM 753 C CA . MET A 1 97 ? 14.109 7.82 -8.414 1 96 97 MET A CA 1
ATOM 754 C C . MET A 1 97 ? 15.094 8.906 -8.836 1 96 97 MET A C 1
ATOM 756 O O . MET A 1 97 ? 15.75 8.789 -9.867 1 96 97 MET A O 1
ATOM 760 N N . ILE A 1 98 ? 15.195 9.961 -8.047 1 96.38 98 ILE A N 1
ATOM 761 C CA . ILE A 1 98 ? 15.93 11.141 -8.492 1 96.38 98 ILE A CA 1
ATOM 762 C C . ILE A 1 98 ? 17.359 11.078 -7.965 1 96.38 98 ILE A C 1
ATOM 764 O O . ILE A 1 98 ? 18.188 11.93 -8.297 1 96.38 98 ILE A O 1
ATOM 768 N N . LYS A 1 99 ? 17.656 10.109 -7.199 1 94.81 99 LYS A N 1
ATOM 769 C CA . LYS A 1 99 ? 18.922 9.977 -6.504 1 94.81 99 LYS A CA 1
ATOM 770 C C . LYS A 1 99 ? 20.094 10.148 -7.465 1 94.81 99 LYS A C 1
ATOM 772 O O . LYS A 1 99 ? 21.062 10.852 -7.16 1 94.81 99 LYS A O 1
ATOM 777 N N . ASN A 1 100 ? 20 9.547 -8.594 1 91.81 100 ASN A N 1
ATOM 778 C CA . ASN A 1 100 ? 21.109 9.547 -9.555 1 91.81 100 ASN A CA 1
ATOM 779 C C . ASN A 1 100 ? 21.281 10.914 -10.195 1 91.81 100 ASN A C 1
ATOM 781 O O . ASN A 1 100 ? 22.297 11.172 -10.852 1 91.81 100 ASN A O 1
ATOM 785 N N . GLN A 1 101 ? 20.359 11.805 -9.961 1 92.88 101 GLN A N 1
ATOM 786 C CA . GLN A 1 101 ? 20.453 13.148 -10.523 1 92.88 101 GLN A CA 1
ATOM 787 C C . GLN A 1 101 ? 21.078 14.125 -9.523 1 92.88 101 GLN A C 1
ATOM 789 O O . GLN A 1 101 ? 21.281 15.297 -9.844 1 92.88 101 GLN A O 1
ATOM 794 N N . ILE A 1 102 ? 21.328 13.672 -8.352 1 95.75 102 ILE A N 1
ATOM 795 C CA . ILE A 1 102 ? 21.953 14.477 -7.305 1 95.75 102 ILE A CA 1
ATOM 796 C C . ILE A 1 102 ? 23.422 14.109 -7.188 1 95.75 102 ILE A C 1
ATOM 798 O O . ILE A 1 102 ? 23.781 12.93 -7.203 1 95.75 102 ILE A O 1
ATOM 802 N N . LYS A 1 103 ? 24.297 15.078 -7.109 1 96.19 103 LYS A N 1
ATOM 803 C CA . LYS A 1 103 ? 25.734 14.867 -7.039 1 96.19 103 LYS A CA 1
ATOM 804 C C . LYS A 1 103 ? 26.297 15.336 -5.695 1 96.19 103 LYS A C 1
ATOM 806 O O . LYS A 1 103 ? 25.625 16.047 -4.953 1 96.19 103 LYS A O 1
ATOM 811 N N . LYS A 1 104 ? 27.484 14.883 -5.469 1 96.5 104 LYS A N 1
ATOM 812 C CA . LYS A 1 104 ? 28.219 15.352 -4.289 1 96.5 104 LYS A CA 1
ATOM 813 C C . LYS A 1 104 ? 28.344 16.875 -4.289 1 96.5 104 LYS A C 1
ATOM 815 O O . LYS A 1 104 ? 28.672 17.469 -5.312 1 96.5 104 LYS A O 1
ATOM 820 N N . GLY A 1 105 ? 27.984 17.453 -3.143 1 95.56 105 GLY A N 1
ATOM 821 C CA . GLY A 1 105 ? 28.109 18.906 -3.014 1 95.56 105 GLY A CA 1
ATOM 822 C C . GLY A 1 105 ? 26.828 19.641 -3.316 1 95.56 105 GLY A C 1
ATOM 823 O O . GLY A 1 105 ? 26.688 20.812 -2.963 1 95.56 105 GLY A O 1
ATOM 824 N N . ASP A 1 106 ? 25.875 19 -3.986 1 97.19 106 ASP A N 1
ATOM 825 C CA . ASP A 1 106 ? 24.562 19.625 -4.203 1 97.19 106 ASP A CA 1
ATOM 826 C C . ASP A 1 106 ? 23.859 19.891 -2.877 1 97.19 106 ASP A C 1
ATOM 828 O O . ASP A 1 106 ? 24.203 19.297 -1.853 1 97.19 106 ASP A O 1
ATOM 832 N N . ILE A 1 107 ? 22.938 20.844 -2.92 1 98.06 107 ILE A N 1
ATOM 833 C CA . ILE A 1 107 ? 22.172 21.188 -1.723 1 98.06 107 ILE A CA 1
ATOM 834 C C . ILE A 1 107 ? 20.719 20.75 -1.905 1 98.06 107 ILE A C 1
ATOM 836 O O . ILE A 1 107 ? 20.125 21 -2.959 1 98.06 107 ILE A O 1
ATOM 840 N N . ILE A 1 108 ? 20.234 20.062 -0.95 1 98.19 108 ILE A N 1
ATOM 841 C CA . ILE A 1 108 ? 18.797 19.812 -0.812 1 98.19 108 ILE A CA 1
ATOM 842 C C . ILE A 1 108 ? 18.219 20.766 0.235 1 98.19 108 ILE A C 1
ATOM 844 O O . ILE A 1 108 ? 18.594 20.719 1.405 1 98.19 108 ILE A O 1
ATOM 848 N N . LEU A 1 109 ? 17.312 21.594 -0.193 1 98.25 109 LEU A N 1
ATOM 849 C CA . LEU A 1 109 ? 16.719 22.641 0.647 1 98.25 109 LEU A CA 1
ATOM 850 C C . LEU A 1 109 ? 15.359 22.219 1.182 1 98.25 109 LEU A C 1
ATOM 852 O O . LEU A 1 109 ? 14.445 21.938 0.405 1 98.25 109 LEU A O 1
ATOM 856 N N . LEU A 1 110 ? 15.242 22.156 2.484 1 97.06 110 LEU A N 1
ATOM 857 C CA . LEU A 1 110 ? 14.031 21.672 3.146 1 97.06 110 LEU A CA 1
ATOM 858 C C . LEU A 1 110 ? 13.43 22.781 4.02 1 97.06 110 LEU A C 1
ATOM 860 O O . LEU A 1 110 ? 14.156 23.516 4.676 1 97.06 110 LEU A O 1
ATOM 864 N N . ASP A 1 111 ? 12.094 22.844 4.02 1 96 111 ASP A N 1
ATOM 865 C CA . ASP A 1 111 ? 11.398 23.75 4.926 1 96 111 ASP A CA 1
ATOM 866 C C . ASP A 1 111 ? 11.43 23.219 6.359 1 96 111 ASP A C 1
ATOM 868 O O . ASP A 1 111 ? 11.289 22.016 6.582 1 96 111 ASP A O 1
ATOM 872 N N . VAL A 1 112 ? 11.531 24.125 7.285 1 92.75 112 VAL A N 1
ATOM 873 C CA . VAL A 1 112 ? 11.664 23.766 8.695 1 92.75 112 VAL A CA 1
ATOM 874 C C . VAL A 1 112 ? 10.375 23.109 9.188 1 92.75 112 VAL A C 1
ATOM 876 O O . VAL A 1 112 ? 10.398 22.281 10.102 1 92.75 112 VAL A O 1
ATOM 879 N N . TYR A 1 113 ? 9.297 23.312 8.547 1 93.12 113 TYR A N 1
ATOM 880 C CA . TYR A 1 113 ? 8 22.859 9.023 1 93.12 113 TYR A CA 1
ATOM 881 C C . TYR A 1 113 ? 7.566 21.594 8.289 1 93.12 113 TYR A C 1
ATOM 883 O O . TYR A 1 113 ? 6.434 21.125 8.445 1 93.12 113 TYR A O 1
ATOM 891 N N . ASN A 1 114 ? 8.477 21.016 7.504 1 95.06 114 ASN A N 1
ATOM 892 C CA . ASN A 1 114 ? 8.148 19.781 6.805 1 95.06 114 ASN A CA 1
ATOM 893 C C . ASN A 1 114 ? 7.84 18.641 7.777 1 95.06 114 ASN A C 1
ATOM 895 O O . ASN A 1 114 ? 8.492 18.516 8.812 1 95.06 114 ASN A O 1
ATOM 899 N N . HIS A 1 115 ? 6.84 17.906 7.41 1 93.94 115 HIS A N 1
ATOM 900 C CA . HIS A 1 115 ? 6.633 16.594 8.039 1 93.94 115 HIS A CA 1
ATOM 901 C C . HIS A 1 115 ? 7.867 15.719 7.902 1 93.94 115 HIS A C 1
ATOM 903 O O . HIS A 1 115 ? 8.648 15.875 6.961 1 93.94 115 HIS A O 1
ATOM 909 N N . SER A 1 116 ? 8.086 14.781 8.766 1 92.81 116 SER A N 1
ATOM 910 C CA . SER A 1 116 ? 9.242 13.883 8.742 1 92.81 116 SER A CA 1
ATOM 911 C C . SER A 1 116 ? 9.32 13.125 7.418 1 92.81 116 SER A C 1
ATOM 913 O O . SER A 1 116 ? 10.414 12.828 6.934 1 92.81 116 SER A O 1
ATOM 915 N N . SER A 1 117 ? 8.195 12.773 6.867 1 95.62 117 SER A N 1
ATOM 916 C CA . SER A 1 117 ? 8.148 12.047 5.602 1 95.62 117 SER A CA 1
ATOM 917 C C . SER A 1 117 ? 8.719 12.883 4.465 1 95.62 117 SER A C 1
ATOM 919 O O . SER A 1 117 ? 9.094 12.352 3.418 1 95.62 117 SER A O 1
ATOM 921 N N . ASN A 1 118 ? 8.719 14.172 4.633 1 97.06 118 ASN A N 1
ATOM 922 C CA . ASN A 1 118 ? 9.273 15.078 3.633 1 97.06 118 ASN A CA 1
ATOM 923 C C . ASN A 1 118 ? 10.617 15.648 4.078 1 97.06 118 ASN A C 1
ATOM 925 O O . ASN A 1 118 ? 11.062 16.672 3.568 1 97.06 118 ASN A O 1
ATOM 929 N N . MET A 1 119 ? 11.234 15.031 5.086 1 95.25 119 MET A N 1
ATOM 930 C CA . MET A 1 119 ? 12.57 15.398 5.551 1 95.25 119 MET A CA 1
ATOM 931 C C . MET A 1 119 ? 13.516 14.203 5.477 1 95.25 119 MET A C 1
ATOM 933 O O . MET A 1 119 ? 14.531 14.25 4.785 1 95.25 119 MET A O 1
ATOM 937 N N . ALA A 1 120 ? 13.125 13.156 6.059 1 94.12 120 ALA A N 1
ATOM 938 C CA . ALA A 1 120 ? 14.008 12.016 6.328 1 94.12 120 ALA A CA 1
ATOM 939 C C . ALA A 1 120 ? 14.484 11.375 5.027 1 94.12 120 ALA A C 1
ATOM 941 O O . ALA A 1 120 ? 15.656 11.023 4.895 1 94.12 120 ALA A O 1
ATOM 942 N N . PRO A 1 121 ? 13.617 11.141 4.02 1 95.94 121 PRO A N 1
ATOM 943 C CA . PRO A 1 121 ? 14.094 10.531 2.775 1 95.94 121 PRO A CA 1
ATOM 944 C C . PRO A 1 121 ? 15.195 11.359 2.105 1 95.94 121 PRO A C 1
ATOM 946 O O . PRO A 1 121 ? 16.141 10.789 1.559 1 95.94 121 PRO A O 1
ATOM 949 N N . TRP A 1 122 ? 15.07 12.664 2.186 1 96.69 122 TRP A N 1
ATOM 950 C CA . TRP A 1 122 ? 16.047 13.555 1.575 1 96.69 122 TRP A CA 1
ATOM 951 C C . TRP A 1 122 ? 17.375 13.523 2.342 1 96.69 122 TRP A C 1
ATOM 953 O O . TRP A 1 122 ? 18.453 13.539 1.739 1 96.69 122 TRP A O 1
ATOM 963 N N . ILE A 1 123 ? 17.25 13.484 3.643 1 94.62 123 ILE A N 1
ATOM 964 C CA . ILE A 1 123 ? 18.438 13.367 4.477 1 94.62 123 ILE A CA 1
ATOM 965 C C . ILE A 1 123 ? 19.141 12.047 4.176 1 94.62 123 ILE A C 1
ATOM 967 O O . ILE A 1 123 ? 20.375 12.016 4.035 1 94.62 123 ILE A O 1
ATOM 971 N N . LYS A 1 124 ? 18.406 11.016 4.074 1 93.5 124 LYS A N 1
ATOM 972 C CA . LYS A 1 124 ? 18.953 9.688 3.801 1 93.5 124 LYS A CA 1
ATOM 973 C C . LYS A 1 124 ? 19.734 9.664 2.49 1 93.5 124 LYS A C 1
ATOM 975 O O . LYS A 1 124 ? 20.875 9.211 2.451 1 93.5 124 LYS A O 1
ATOM 980 N N . ILE A 1 125 ? 19.141 10.172 1.413 1 94.5 125 ILE A N 1
ATOM 981 C CA . ILE A 1 125 ? 19.812 10.102 0.12 1 94.5 125 ILE A CA 1
ATOM 982 C C . ILE A 1 125 ? 21 11.062 0.105 1 94.5 125 ILE A C 1
ATOM 984 O O . ILE A 1 125 ? 22.031 10.781 -0.522 1 94.5 125 ILE A O 1
ATOM 988 N N . ALA A 1 126 ? 20.859 12.242 0.759 1 95.19 126 ALA A N 1
ATOM 989 C CA . ALA A 1 126 ? 21.969 13.172 0.853 1 95.19 126 ALA A CA 1
ATOM 990 C C . ALA A 1 126 ? 23.188 12.508 1.499 1 95.19 126 ALA A C 1
ATOM 992 O O . ALA A 1 126 ? 24.312 12.656 1.021 1 95.19 126 ALA A O 1
ATOM 993 N N . ASN A 1 127 ? 22.938 11.789 2.582 1 93.31 127 ASN A N 1
ATOM 994 C CA . ASN A 1 127 ? 24.016 11.086 3.289 1 93.31 127 ASN A CA 1
ATOM 995 C C . ASN A 1 127 ? 24.672 10.031 2.402 1 93.31 127 ASN A C 1
ATOM 997 O O . ASN A 1 127 ? 25.891 9.852 2.447 1 93.31 127 ASN A O 1
ATOM 1001 N N . GLU A 1 128 ? 23.938 9.359 1.625 1 91.56 128 GLU A N 1
ATOM 1002 C CA . GLU A 1 128 ? 24.438 8.305 0.757 1 91.56 128 GLU A CA 1
ATOM 1003 C C . GLU A 1 128 ? 25.312 8.875 -0.363 1 91.56 128 GLU A C 1
ATOM 1005 O O . GLU A 1 128 ? 26.328 8.281 -0.73 1 91.56 128 GLU A O 1
ATOM 1010 N N . ILE A 1 129 ? 24.938 10.016 -0.856 1 94 129 ILE A N 1
ATOM 1011 C CA . ILE A 1 129 ? 25.578 10.555 -2.057 1 94 129 ILE A CA 1
ATOM 1012 C C . ILE A 1 129 ? 26.688 11.531 -1.665 1 94 129 ILE A C 1
ATOM 1014 O O . ILE A 1 129 ? 27.594 11.789 -2.451 1 94 129 ILE A O 1
ATOM 1018 N N . GLY A 1 130 ? 26.594 12.086 -0.513 1 95 130 GLY A N 1
ATOM 1019 C CA . GLY A 1 130 ? 27.516 13.133 -0.082 1 95 130 GLY A CA 1
ATOM 1020 C C . GLY A 1 130 ? 27.016 14.531 -0.408 1 95 130 GLY A C 1
ATOM 1021 O O . GLY A 1 130 ? 27.828 15.445 -0.601 1 95 130 GLY A O 1
ATOM 1022 N N . ALA A 1 131 ? 25.719 14.688 -0.589 1 96.31 131 ALA A N 1
ATOM 1023 C CA . ALA A 1 131 ? 25.094 15.992 -0.729 1 96.31 131 ALA A CA 1
ATOM 1024 C C . ALA A 1 131 ? 24.828 16.625 0.636 1 96.31 131 ALA A C 1
ATOM 1026 O O . ALA A 1 131 ? 25.062 16 1.672 1 96.31 131 ALA A O 1
ATOM 1027 N N . SER A 1 132 ? 24.422 17.922 0.626 1 95.88 132 SER A N 1
ATOM 1028 C CA . SER A 1 132 ? 24.141 18.625 1.872 1 95.88 132 SER A CA 1
ATOM 1029 C C . SER A 1 132 ? 22.641 18.938 1.995 1 95.88 132 SER A C 1
ATOM 1031 O O . SER A 1 132 ? 21.984 19.219 0.999 1 95.88 132 SER A O 1
ATOM 1033 N N . VAL A 1 133 ? 22.203 18.875 3.215 1 96.38 133 VAL A N 1
ATOM 1034 C CA . VAL A 1 133 ? 20.828 19.266 3.502 1 96.38 133 VAL A CA 1
ATOM 1035 C C . VAL A 1 133 ? 20.812 20.594 4.234 1 96.38 133 VAL A C 1
ATOM 1037 O O . VAL A 1 133 ? 21.516 20.781 5.23 1 96.38 133 VAL A O 1
ATOM 1040 N N . LYS A 1 134 ? 20.062 21.516 3.75 1 96.12 134 LYS A N 1
ATOM 1041 C CA . LYS A 1 134 ? 19.828 22.781 4.43 1 96.12 134 LYS A CA 1
ATOM 1042 C C . LYS A 1 134 ? 18.375 22.922 4.863 1 96.12 134 LYS A C 1
ATOM 1044 O O . LYS A 1 134 ? 17.453 22.812 4.039 1 96.12 134 LYS A O 1
ATOM 1049 N N . ILE A 1 135 ? 18.125 23.078 6.09 1 94.5 135 ILE A N 1
ATOM 1050 C CA . ILE A 1 135 ? 16.797 23.328 6.633 1 94.5 135 ILE A CA 1
ATOM 1051 C C . ILE A 1 135 ? 16.578 24.828 6.797 1 94.5 135 ILE A C 1
ATOM 1053 O O . ILE A 1 135 ? 17.359 25.516 7.473 1 94.5 135 ILE A O 1
ATOM 1057 N N . SER A 1 136 ? 15.492 25.328 6.219 1 94.19 136 SER A N 1
ATOM 1058 C CA . SER A 1 136 ? 15.328 26.766 6.094 1 94.19 136 SER A CA 1
ATOM 1059 C C . SER A 1 136 ? 13.984 27.219 6.652 1 94.19 136 SER A C 1
ATOM 1061 O O . SER A 1 136 ? 12.969 26.562 6.457 1 94.19 136 SER A O 1
ATOM 1063 N N . GLN A 1 137 ? 13.977 28.359 7.289 1 92 137 GLN A N 1
ATOM 1064 C CA . GLN A 1 137 ? 12.742 29.031 7.68 1 92 137 GLN A CA 1
ATOM 1065 C C . GLN A 1 137 ? 12.258 29.984 6.578 1 92 137 GLN A C 1
ATOM 1067 O O . GLN A 1 137 ? 11.125 30.453 6.617 1 92 137 GLN A O 1
ATOM 1072 N N . ASN A 1 138 ? 13.156 30.203 5.625 1 94.19 138 ASN A N 1
ATOM 1073 C CA . ASN A 1 138 ? 12.859 31.047 4.469 1 94.19 138 ASN A CA 1
ATOM 1074 C C . ASN A 1 138 ? 13.375 30.422 3.176 1 94.19 138 ASN A C 1
ATOM 1076 O O . ASN A 1 138 ? 14.344 30.922 2.588 1 94.19 138 ASN A O 1
ATOM 1080 N N . VAL A 1 139 ? 12.656 29.547 2.695 1 96.88 139 VAL A N 1
ATOM 1081 C CA . VAL A 1 139 ? 13.055 28.703 1.568 1 96.88 139 VAL A CA 1
ATOM 1082 C C . VAL A 1 139 ? 13.336 29.578 0.348 1 96.88 139 VAL A C 1
ATOM 1084 O O . VAL A 1 139 ? 14.32 29.375 -0.36 1 96.88 139 VAL A O 1
ATOM 1087 N N . LEU A 1 140 ? 12.469 30.578 0.118 1 97.5 140 LEU A N 1
ATOM 1088 C CA . LEU A 1 140 ? 12.625 31.438 -1.044 1 97.5 140 LEU A CA 1
ATOM 1089 C C . LEU A 1 140 ? 13.977 32.156 -1.009 1 97.5 140 LEU A C 1
ATOM 1091 O O . LEU A 1 140 ? 14.68 32.219 -2.018 1 97.5 140 LEU A O 1
ATOM 1095 N N . ASP A 1 141 ? 14.352 32.656 0.124 1 96.94 141 ASP A N 1
ATOM 1096 C CA . ASP A 1 141 ? 15.594 33.406 0.279 1 96.94 141 ASP A CA 1
ATOM 1097 C C . ASP A 1 141 ? 16.812 32.5 0.156 1 96.94 141 ASP A C 1
ATOM 1099 O O . ASP A 1 141 ? 17.875 32.938 -0.312 1 96.94 141 ASP A O 1
ATOM 1103 N N . ASP A 1 142 ? 16.656 31.281 0.531 1 97.25 142 ASP A N 1
ATOM 1104 C CA . ASP A 1 142 ? 17.797 30.375 0.597 1 97.25 142 ASP A CA 1
ATOM 1105 C C . ASP A 1 142 ? 17.969 29.625 -0.72 1 97.25 142 ASP A C 1
ATOM 1107 O O . ASP A 1 142 ? 18.969 28.906 -0.905 1 97.25 142 ASP A O 1
ATOM 1111 N N . LEU A 1 143 ? 17.062 29.781 -1.57 1 97.62 143 LEU A N 1
ATOM 1112 C CA . LEU A 1 143 ? 17.188 29.172 -2.891 1 97.62 143 LEU A CA 1
ATOM 1113 C C . LEU A 1 143 ? 18.297 29.828 -3.693 1 97.62 143 LEU A C 1
ATOM 1115 O O . LEU A 1 143 ? 18.375 31.062 -3.77 1 97.62 143 LEU A O 1
ATOM 1119 N N . ASN A 1 144 ? 19.188 29.047 -4.215 1 97.38 144 ASN A N 1
ATOM 1120 C CA . ASN A 1 144 ? 20.297 29.516 -5.031 1 97.38 144 ASN A CA 1
ATOM 1121 C C . ASN A 1 144 ? 20.734 28.469 -6.047 1 97.38 144 ASN A C 1
ATOM 1123 O O . ASN A 1 144 ? 20.078 27.438 -6.188 1 97.38 144 ASN A O 1
ATOM 1127 N N . SER A 1 145 ? 21.844 28.734 -6.746 1 96.75 145 SER A N 1
ATOM 1128 C CA . SER A 1 145 ? 22.25 27.922 -7.895 1 96.75 145 SER A CA 1
ATOM 1129 C C . SER A 1 145 ? 22.781 26.562 -7.453 1 96.75 145 SER A C 1
ATOM 1131 O O . SER A 1 145 ? 22.891 25.641 -8.258 1 96.75 145 SER A O 1
ATOM 1133 N N . LYS 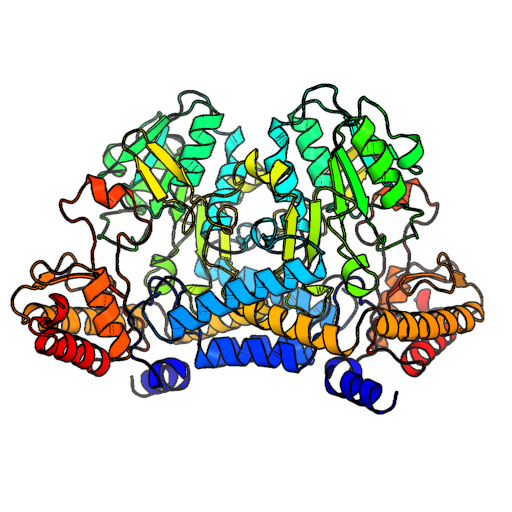A 1 146 ? 23.078 26.391 -6.176 1 97.06 146 LYS A N 1
ATOM 1134 C CA . LYS A 1 146 ? 23.625 25.141 -5.672 1 97.06 146 LYS A CA 1
ATOM 1135 C C . LYS A 1 146 ? 22.5 24.188 -5.234 1 97.06 146 LYS A C 1
ATOM 1137 O O . LYS A 1 146 ? 22.734 23 -5.023 1 97.06 146 LYS A O 1
ATOM 1142 N N . VAL A 1 147 ? 21.328 24.672 -5.113 1 98.31 147 VAL A N 1
ATOM 1143 C CA . VAL A 1 147 ? 20.188 23.875 -4.664 1 98.31 147 VAL A CA 1
ATOM 1144 C C . VAL A 1 147 ? 19.656 23.031 -5.82 1 98.31 147 VAL A C 1
ATOM 1146 O O . VAL A 1 147 ? 19.25 23.578 -6.852 1 98.31 147 VAL A O 1
ATOM 1149 N N . LYS A 1 148 ? 19.625 21.766 -5.629 1 98 148 LYS A N 1
ATOM 1150 C CA . LYS A 1 148 ? 19.172 20.859 -6.668 1 98 148 LYS A CA 1
ATOM 1151 C C . LYS A 1 148 ? 17.703 20.453 -6.438 1 98 148 LYS A C 1
ATOM 1153 O O . LYS A 1 148 ? 16.969 20.188 -7.395 1 98 148 LYS A O 1
ATOM 1158 N N . ILE A 1 149 ? 17.328 20.375 -5.195 1 98.44 149 ILE A N 1
ATOM 1159 C CA . ILE A 1 149 ? 15.969 20.016 -4.801 1 98.44 149 ILE A CA 1
ATOM 1160 C C . ILE A 1 149 ? 15.484 20.938 -3.697 1 98.44 149 ILE A C 1
ATOM 1162 O O . ILE A 1 149 ? 16.219 21.234 -2.752 1 98.44 149 ILE A O 1
ATOM 1166 N N . VAL A 1 150 ? 14.344 21.422 -3.814 1 98.62 150 VAL A N 1
ATOM 1167 C CA . VAL A 1 150 ? 13.625 22.094 -2.738 1 98.62 150 VAL A CA 1
ATOM 1168 C C . VAL A 1 150 ? 12.336 21.344 -2.424 1 98.62 150 VAL A C 1
ATOM 1170 O O . VAL A 1 150 ? 11.539 21.062 -3.32 1 98.62 150 VAL A O 1
ATOM 1173 N N . ALA A 1 151 ? 12.164 20.906 -1.211 1 98.5 151 ALA A N 1
ATOM 1174 C CA . ALA A 1 151 ? 10.977 20.172 -0.772 1 98.5 151 ALA A CA 1
ATOM 1175 C C . ALA A 1 151 ? 10.227 20.953 0.309 1 98.5 151 ALA A C 1
ATOM 1177 O O . ALA A 1 151 ? 10.805 21.297 1.343 1 98.5 151 ALA A O 1
ATOM 1178 N N . VAL A 1 152 ? 8.961 21.219 0.107 1 98.25 152 VAL A N 1
ATOM 1179 C CA . VAL A 1 152 ? 8.148 22 1.032 1 98.25 152 VAL A CA 1
ATOM 1180 C C . VAL A 1 152 ? 6.754 21.391 1.133 1 98.25 152 VAL A C 1
ATOM 1182 O O . VAL A 1 152 ? 6.348 20.609 0.273 1 98.25 152 VAL A O 1
ATOM 1185 N N . SER A 1 153 ? 6.09 21.688 2.15 1 97.69 153 SER A N 1
ATOM 1186 C CA . SER A 1 153 ? 4.66 21.422 2.262 1 97.69 153 SER A CA 1
ATOM 1187 C C . SER A 1 153 ? 3.844 22.656 1.907 1 97.69 153 SER A C 1
ATOM 1189 O O . SER A 1 153 ? 4.074 23.734 2.455 1 97.69 153 SER A O 1
ATOM 1191 N N . GLN A 1 154 ? 2.904 22.453 1.044 1 97.12 154 GLN A N 1
ATOM 1192 C CA . GLN A 1 154 ? 2.053 23.578 0.676 1 97.12 154 GLN A CA 1
ATOM 1193 C C . GLN A 1 154 ? 1.279 24.094 1.884 1 97.12 154 GLN A C 1
ATOM 1195 O O . GLN A 1 154 ? 1.124 25.312 2.051 1 97.12 154 GLN A O 1
ATOM 1200 N N . VAL A 1 155 ? 0.775 23.172 2.646 1 96.06 155 VAL A N 1
ATOM 1201 C CA . VAL A 1 155 ? 0.154 23.438 3.941 1 96.06 155 VAL A CA 1
ATOM 1202 C C . VAL A 1 155 ? 0.785 22.547 5.008 1 96.06 155 VAL A C 1
ATOM 1204 O O . VAL A 1 155 ? 0.904 21.328 4.816 1 96.06 155 VAL A O 1
ATOM 1207 N N . SER A 1 156 ? 1.275 23.188 6.031 1 95.06 156 SER A N 1
ATOM 1208 C CA . SER A 1 156 ? 1.909 22.438 7.105 1 95.06 156 SER A CA 1
ATOM 1209 C C . SER A 1 156 ? 0.87 21.766 8.008 1 95.06 156 SER A C 1
ATOM 1211 O O . SER A 1 156 ? -0.251 22.266 8.133 1 95.06 156 SER A O 1
ATOM 1213 N N . ASN A 1 157 ? 1.258 20.625 8.586 1 93.81 157 ASN A N 1
ATOM 1214 C CA . ASN A 1 157 ? 0.379 19.938 9.523 1 93.81 157 ASN A CA 1
ATOM 1215 C C . ASN A 1 157 ? 0.532 20.469 10.945 1 93.81 157 ASN A C 1
ATOM 1217 O O . ASN A 1 157 ? -0.115 19.984 11.867 1 93.81 157 ASN A O 1
ATOM 1221 N N . SER A 1 158 ? 1.346 21.438 11.117 1 92.25 158 SER A N 1
ATOM 1222 C CA . SER A 1 158 ? 1.618 22 12.43 1 92.25 158 SER A CA 1
ATOM 1223 C C . SER A 1 158 ? 1.553 23.531 12.398 1 92.25 158 SER A C 1
ATOM 1225 O O . SER A 1 158 ? 0.469 24.109 12.297 1 92.25 158 SER A O 1
ATOM 1227 N N . PHE A 1 159 ? 2.697 24.156 12.539 1 91.56 159 PHE A N 1
ATOM 1228 C CA . PHE A 1 159 ? 2.717 25.609 12.484 1 91.56 159 PHE A CA 1
ATOM 1229 C C . PHE A 1 159 ? 2.582 26.094 11.047 1 91.56 159 PHE A C 1
ATOM 1231 O O . PHE A 1 159 ? 3.059 25.453 10.117 1 91.56 159 PHE A O 1
ATOM 1238 N N . GLU A 1 160 ? 1.848 27.125 11 1 90.38 160 GLU A N 1
ATOM 1239 C CA . GLU A 1 160 ? 1.68 27.703 9.672 1 90.38 160 GLU A CA 1
ATOM 1240 C C . GLU A 1 160 ? 3.029 28.016 9.031 1 90.38 160 GLU A C 1
ATOM 1242 O O . GLU A 1 160 ? 3.943 28.5 9.703 1 90.38 160 GLU A O 1
ATOM 1247 N N . ASN A 1 161 ? 3.031 27.625 7.789 1 85 161 ASN A N 1
ATOM 1248 C CA . ASN A 1 161 ? 4.215 27.938 7 1 85 161 ASN A CA 1
ATOM 1249 C C . ASN A 1 161 ? 3.92 29 5.941 1 85 161 ASN A C 1
ATOM 1251 O O . ASN A 1 161 ? 2.764 29.188 5.559 1 85 161 ASN A O 1
ATOM 1255 N N . ASN A 1 162 ? 4.746 30.031 5.766 1 83 162 ASN A N 1
ATOM 1256 C CA . ASN A 1 162 ? 4.594 31.078 4.754 1 83 162 ASN A CA 1
ATOM 1257 C C . ASN A 1 162 ? 5.27 30.672 3.443 1 83 162 ASN A C 1
ATOM 1259 O O . ASN A 1 162 ? 6.262 31.297 3.043 1 83 162 ASN A O 1
ATOM 1263 N N . ILE A 1 163 ? 4.586 29.672 2.809 1 91.5 163 ILE A N 1
ATOM 1264 C CA . ILE A 1 163 ? 5.164 29.188 1.56 1 91.5 163 ILE A CA 1
ATOM 1265 C C . ILE A 1 163 ? 4.426 29.812 0.375 1 91.5 163 ILE A C 1
ATOM 1267 O O . ILE A 1 163 ? 3.209 29.656 0.244 1 91.5 163 ILE A O 1
ATOM 1271 N N . ASP A 1 164 ? 5.102 30.547 -0.422 1 95.69 164 ASP A N 1
ATOM 1272 C CA . ASP A 1 164 ? 4.625 30.969 -1.735 1 95.69 164 ASP A CA 1
ATOM 1273 C C . ASP A 1 164 ? 5.184 30.062 -2.838 1 95.69 164 ASP A C 1
ATOM 1275 O O . ASP A 1 164 ? 6.223 30.375 -3.424 1 95.69 164 ASP A O 1
ATOM 1279 N N . LEU A 1 165 ? 4.41 29.062 -3.146 1 97.31 165 LEU A N 1
ATOM 1280 C CA . LEU A 1 165 ? 4.887 28.016 -4.059 1 97.31 165 LEU A CA 1
ATOM 1281 C C . LEU A 1 165 ? 5.152 28.594 -5.441 1 97.31 165 LEU A C 1
ATOM 1283 O O . LEU A 1 165 ? 6.082 28.172 -6.129 1 97.31 165 LEU A O 1
ATOM 1287 N N . ASN A 1 166 ? 4.309 29.547 -5.91 1 98 166 ASN A N 1
ATOM 1288 C CA . ASN A 1 166 ? 4.516 30.188 -7.207 1 98 166 ASN A CA 1
ATOM 1289 C C . ASN A 1 166 ? 5.852 30.922 -7.262 1 98 166 ASN A C 1
ATOM 1291 O O . ASN A 1 166 ? 6.594 30.797 -8.242 1 98 166 ASN A O 1
ATOM 1295 N N . ALA A 1 167 ? 6.125 31.672 -6.215 1 98.19 167 ALA A N 1
ATOM 1296 C CA . ALA A 1 167 ? 7.383 32.406 -6.156 1 98.19 167 ALA A CA 1
ATOM 1297 C C . ALA A 1 167 ? 8.578 31.453 -6.09 1 98.19 167 ALA A C 1
ATOM 1299 O O . ALA A 1 167 ? 9.586 31.656 -6.766 1 98.19 167 ALA A O 1
ATOM 1300 N N . ILE A 1 168 ? 8.469 30.438 -5.293 1 98.44 168 ILE A N 1
ATOM 1301 C CA . ILE A 1 168 ? 9.531 29.438 -5.152 1 98.44 168 ILE A CA 1
ATOM 1302 C C . ILE A 1 168 ? 9.789 28.766 -6.496 1 98.44 168 ILE A C 1
ATOM 1304 O O . ILE A 1 168 ? 10.945 28.625 -6.918 1 98.44 168 ILE A O 1
ATOM 1308 N N . TYR A 1 169 ? 8.719 28.375 -7.16 1 98.62 169 TYR A N 1
ATOM 1309 C CA . TYR A 1 169 ? 8.852 27.656 -8.422 1 98.62 169 TYR A CA 1
ATOM 1310 C C . TYR A 1 169 ? 9.484 28.547 -9.492 1 98.62 169 TYR A C 1
ATOM 1312 O O . TYR A 1 169 ? 10.328 28.078 -10.258 1 98.62 169 TYR A O 1
ATOM 1320 N N . LYS A 1 170 ? 9.055 29.766 -9.586 1 98.25 170 LYS A N 1
ATOM 1321 C CA . LYS A 1 170 ? 9.625 30.703 -10.539 1 98.25 170 LYS A CA 1
ATOM 1322 C C . LYS A 1 170 ? 11.133 30.844 -10.336 1 98.25 170 LYS A C 1
ATOM 1324 O O . LYS A 1 170 ? 11.898 30.797 -11.305 1 98.25 170 LYS A O 1
ATOM 1329 N N . LYS A 1 171 ? 11.531 31.062 -9.125 1 98.25 171 LYS A N 1
ATOM 1330 C CA . LYS A 1 171 ? 12.953 31.203 -8.82 1 98.25 171 LYS A CA 1
ATOM 1331 C C . LYS A 1 171 ? 13.703 29.891 -9.07 1 98.25 171 LYS A C 1
ATOM 1333 O O . LYS A 1 171 ? 14.828 29.891 -9.578 1 98.25 171 LYS A O 1
ATOM 1338 N N . ALA A 1 172 ? 13.125 28.766 -8.688 1 98.38 172 ALA A N 1
ATOM 1339 C CA . ALA A 1 172 ? 13.727 27.453 -8.867 1 98.38 172 ALA A CA 1
ATOM 1340 C C . ALA A 1 172 ? 14.039 27.188 -10.344 1 98.38 172 ALA A C 1
ATOM 1342 O O . ALA A 1 172 ? 15.062 26.578 -10.672 1 98.38 172 ALA A O 1
ATOM 1343 N N . LYS A 1 173 ? 13.188 27.562 -11.227 1 97.31 173 LYS A N 1
ATOM 1344 C CA . LYS A 1 173 ? 13.359 27.359 -12.664 1 97.31 173 LYS A CA 1
ATOM 1345 C C . LYS A 1 173 ? 14.625 28.047 -13.164 1 97.31 173 LYS A C 1
ATOM 1347 O O . LYS A 1 173 ? 15.289 27.531 -14.07 1 97.31 173 LYS A O 1
ATOM 1352 N N . LYS A 1 174 ? 14.945 29.125 -12.531 1 97.12 174 LYS A N 1
ATOM 1353 C CA . LYS A 1 174 ? 16.141 29.844 -12.93 1 97.12 174 LYS A CA 1
ATOM 1354 C C . LYS A 1 174 ? 17.406 29.031 -12.648 1 97.12 174 LYS A C 1
ATOM 1356 O O . LYS A 1 174 ? 18.422 29.203 -13.32 1 97.12 174 LYS A O 1
ATOM 1361 N N . PHE A 1 175 ? 17.312 28.188 -11.703 1 96.62 175 PHE A N 1
ATOM 1362 C CA . PHE A 1 175 ? 18.5 27.453 -11.266 1 96.62 175 PHE A CA 1
ATOM 1363 C C . PHE A 1 175 ? 18.375 25.969 -11.648 1 96.62 175 PHE A C 1
ATOM 1365 O O . PHE A 1 175 ? 19.219 25.156 -11.242 1 96.62 175 PHE A O 1
ATOM 1372 N N . ASN A 1 176 ? 17.312 25.547 -12.32 1 95.62 176 ASN A N 1
ATOM 1373 C CA . ASN A 1 176 ? 17.031 24.156 -12.664 1 95.62 176 ASN A CA 1
ATOM 1374 C C . ASN A 1 176 ? 16.859 23.297 -11.414 1 95.62 176 ASN A C 1
ATOM 1376 O O . ASN A 1 176 ? 17.344 22.172 -11.367 1 95.62 176 ASN A O 1
ATOM 1380 N N . THR A 1 177 ? 16.344 23.891 -10.344 1 98 177 THR A N 1
ATOM 1381 C CA . THR A 1 177 ? 16.031 23.219 -9.094 1 98 177 THR A CA 1
ATOM 1382 C C . THR A 1 177 ? 14.672 22.531 -9.172 1 98 177 THR A C 1
ATOM 1384 O O . THR A 1 177 ? 13.695 23.125 -9.641 1 98 177 THR A O 1
ATOM 1387 N N . LEU A 1 178 ? 14.57 21.297 -8.75 1 98.44 178 LEU A N 1
ATOM 1388 C CA . LEU A 1 178 ? 13.297 20.594 -8.703 1 98.44 178 LEU A CA 1
ATOM 1389 C C . LEU A 1 178 ? 12.508 20.984 -7.457 1 98.44 178 LEU A C 1
ATOM 1391 O O . LEU A 1 178 ? 13.062 21.047 -6.359 1 98.44 178 LEU A O 1
ATOM 1395 N N . VAL A 1 179 ? 11.258 21.266 -7.617 1 98.81 179 VAL A N 1
ATOM 1396 C CA . VAL A 1 179 ? 10.383 21.656 -6.512 1 98.81 179 VAL A CA 1
ATOM 1397 C C . VAL A 1 179 ? 9.438 20.5 -6.184 1 98.81 179 VAL A C 1
ATOM 1399 O O . VAL A 1 179 ? 8.641 20.078 -7.027 1 98.81 179 VAL A O 1
ATOM 1402 N N . VAL A 1 180 ? 9.531 19.984 -4.996 1 98.88 180 VAL A N 1
ATOM 1403 C CA . VAL A 1 180 ? 8.688 18.906 -4.5 1 98.88 180 VAL A CA 1
ATOM 1404 C C . VAL A 1 180 ? 7.652 19.469 -3.527 1 98.88 180 VAL A C 1
ATOM 1406 O O . VAL A 1 180 ? 8 20.094 -2.533 1 98.88 180 VAL A O 1
ATOM 1409 N N . ASN A 1 181 ? 6.398 19.219 -3.814 1 98.88 181 ASN A N 1
ATOM 1410 C CA . ASN A 1 181 ? 5.285 19.703 -3.004 1 98.88 181 ASN A CA 1
ATOM 1411 C C . ASN A 1 181 ? 4.617 18.562 -2.24 1 98.88 181 ASN A C 1
ATOM 1413 O O . ASN A 1 181 ? 3.895 17.75 -2.828 1 98.88 181 ASN A O 1
ATOM 1417 N N . ASP A 1 182 ? 4.902 18.469 -0.972 1 98.69 182 ASP A N 1
ATOM 1418 C CA . ASP A 1 182 ? 4.066 17.625 -0.112 1 98.69 182 ASP A CA 1
ATOM 1419 C C . ASP A 1 182 ? 2.693 18.266 0.103 1 98.69 182 ASP A C 1
ATOM 1421 O O . ASP A 1 182 ? 2.549 19.188 0.91 1 98.69 182 ASP A O 1
ATOM 1425 N N . ALA A 1 183 ? 1.712 17.703 -0.541 1 98.75 183 ALA A N 1
ATOM 1426 C CA . ALA A 1 183 ? 0.38 18.297 -0.547 1 98.75 183 ALA A CA 1
ATOM 1427 C C . ALA A 1 183 ? -0.576 17.516 0.354 1 98.75 183 ALA A C 1
ATOM 1429 O O . ALA A 1 183 ? -1.796 17.594 0.19 1 98.75 183 ALA A O 1
ATOM 1430 N N . ALA A 1 184 ? -0.064 16.781 1.287 1 98 184 ALA A N 1
ATOM 1431 C CA . ALA A 1 184 ? -0.879 15.898 2.119 1 98 184 ALA A CA 1
ATOM 1432 C C . ALA A 1 184 ? -1.973 16.688 2.84 1 98 184 ALA A C 1
ATOM 1434 O O . ALA A 1 184 ? -3.113 16.219 2.938 1 98 184 ALA A O 1
ATOM 1435 N N . GLN A 1 185 ? -1.653 17.844 3.338 1 97.81 185 GLN A N 1
ATOM 1436 C CA . GLN A 1 185 ? -2.637 18.641 4.062 1 97.81 185 GLN A CA 1
ATOM 1437 C C . GLN A 1 185 ? -3.387 19.578 3.115 1 97.81 185 GLN A C 1
ATOM 1439 O O . GLN A 1 185 ? -4.566 19.859 3.328 1 97.81 185 GLN A O 1
ATOM 1444 N N . ALA A 1 186 ? -2.756 20.031 2.078 1 98.12 186 ALA A N 1
ATOM 1445 C CA . ALA A 1 186 ? -3.303 21.062 1.192 1 98.12 186 ALA A CA 1
ATOM 1446 C C . ALA A 1 186 ? -4.418 20.484 0.322 1 98.12 186 ALA A C 1
ATOM 1448 O O . ALA A 1 186 ? -5.395 21.188 0.018 1 98.12 186 ALA A O 1
ATOM 1449 N N . ILE A 1 187 ? -4.309 19.281 -0.113 1 98.44 187 ILE A N 1
ATOM 1450 C CA . ILE A 1 187 ? -5.086 18.688 -1.191 1 98.44 187 ILE A CA 1
ATOM 1451 C C . ILE A 1 187 ? -6.574 18.75 -0.852 1 98.44 187 ILE A C 1
ATOM 1453 O O . ILE A 1 187 ? -7.418 18.859 -1.745 1 98.44 187 ILE A O 1
ATOM 1457 N N . VAL A 1 188 ? -6.941 18.719 0.409 1 97.56 188 VAL A N 1
ATOM 1458 C CA . VAL A 1 188 ? -8.352 18.688 0.785 1 97.56 188 VAL A CA 1
ATOM 1459 C C . VAL A 1 188 ? -8.852 20.109 1.038 1 97.56 188 VAL A C 1
ATOM 1461 O O . VAL A 1 188 ? -10.062 20.344 1.068 1 97.56 188 VAL A O 1
ATOM 1464 N N . TYR A 1 189 ? -8 21.078 1.131 1 97.5 189 TYR A N 1
ATOM 1465 C CA . TYR A 1 189 ? -8.375 22.406 1.588 1 97.5 189 TYR A CA 1
ATOM 1466 C C . TYR A 1 189 ? -8.242 23.422 0.464 1 97.5 189 TYR A C 1
ATOM 1468 O O . TYR A 1 189 ? -9.086 24.312 0.32 1 97.5 189 TYR A O 1
ATOM 1476 N N . GLU A 1 190 ? -7.176 23.312 -0.271 1 97.06 190 GLU A N 1
ATOM 1477 C CA . GLU A 1 190 ? -6.945 24.297 -1.325 1 97.06 190 GLU A CA 1
ATOM 1478 C C . GLU A 1 190 ? -6.434 23.625 -2.6 1 97.06 190 GLU A C 1
ATOM 1480 O O . GLU A 1 190 ? -6.043 22.453 -2.582 1 97.06 190 GLU A O 1
ATOM 1485 N N . ARG A 1 191 ? -6.445 24.391 -3.652 1 97.56 191 ARG A N 1
ATOM 1486 C CA . ARG A 1 191 ? -6.055 23.875 -4.961 1 97.56 191 ARG A CA 1
ATOM 1487 C C . ARG A 1 191 ? -4.582 23.469 -4.973 1 97.56 191 ARG A C 1
ATOM 1489 O O . ARG A 1 191 ? -3.729 24.219 -4.492 1 97.56 191 ARG A O 1
ATOM 1496 N N . VAL A 1 192 ? -4.266 22.328 -5.43 1 98.5 192 VAL A N 1
ATOM 1497 C CA . VAL A 1 192 ? -2.932 21.797 -5.66 1 98.5 192 VAL A CA 1
ATOM 1498 C C . VAL A 1 192 ? -2.727 21.547 -7.152 1 98.5 192 VAL A C 1
ATOM 1500 O O . VAL A 1 192 ? -3.58 20.953 -7.816 1 98.5 192 VAL A O 1
ATOM 1503 N N . SER A 1 193 ? -1.646 22.031 -7.691 1 98.62 193 SER A N 1
ATOM 1504 C CA . SER A 1 193 ? -1.425 21.953 -9.133 1 98.62 193 SER A CA 1
ATOM 1505 C C . SER A 1 193 ? 0.02 21.594 -9.453 1 98.62 193 SER A C 1
ATOM 1507 O O . SER A 1 193 ? 0.946 22.047 -8.781 1 98.62 193 SER A O 1
ATOM 1509 N N . LEU A 1 194 ? 0.144 20.766 -10.484 1 98.62 194 LEU A N 1
ATOM 1510 C CA . LEU A 1 194 ? 1.487 20.422 -10.93 1 98.62 194 LEU A CA 1
ATOM 1511 C C . LEU A 1 194 ? 2.094 21.547 -11.766 1 98.62 194 LEU A C 1
ATOM 1513 O O . LEU A 1 194 ? 3.275 21.484 -12.109 1 98.62 194 LEU A O 1
ATOM 1517 N N . ASN A 1 195 ? 1.386 22.656 -11.93 1 98.25 195 ASN A N 1
ATOM 1518 C CA . ASN A 1 195 ? 1.855 23.766 -12.742 1 98.25 195 ASN A CA 1
ATOM 1519 C C . ASN A 1 195 ? 2.912 24.594 -12.008 1 98.25 195 ASN A C 1
ATOM 1521 O O . ASN A 1 195 ? 3.689 25.312 -12.641 1 98.25 195 ASN A O 1
ATOM 1525 N N . ASN A 1 196 ? 2.945 24.531 -10.703 1 98.38 196 ASN A N 1
ATOM 1526 C CA . ASN A 1 196 ? 3.889 25.359 -9.961 1 98.38 196 ASN A CA 1
ATOM 1527 C C . ASN A 1 196 ? 4.816 24.516 -9.094 1 98.38 196 ASN A C 1
ATOM 1529 O O . ASN A 1 196 ? 5.258 24.969 -8.031 1 98.38 196 ASN A O 1
ATOM 1533 N N . CYS A 1 197 ? 5.035 23.328 -9.43 1 98.69 197 CYS A N 1
ATOM 1534 C CA . CYS A 1 197 ? 6.027 22.438 -8.859 1 98.69 197 CYS A CA 1
ATOM 1535 C C . CYS A 1 197 ? 6.348 21.297 -9.812 1 98.69 197 CYS A C 1
ATOM 1537 O O . CYS A 1 197 ? 5.805 21.234 -10.922 1 98.69 197 CYS A O 1
ATOM 1539 N N . ASP A 1 198 ? 7.285 20.422 -9.43 1 98.75 198 ASP A N 1
ATOM 1540 C CA . ASP A 1 198 ? 7.75 19.359 -10.336 1 98.75 198 ASP A CA 1
ATOM 1541 C C . ASP A 1 198 ? 7.246 18 -9.891 1 98.75 198 ASP A C 1
ATOM 1543 O O . ASP A 1 198 ? 7.207 17.062 -10.68 1 98.75 198 ASP A O 1
ATOM 1547 N N . ALA A 1 199 ? 6.922 17.891 -8.664 1 98.81 199 ALA A N 1
ATOM 1548 C CA . ALA A 1 199 ? 6.371 16.656 -8.094 1 98.81 199 ALA A CA 1
ATOM 1549 C C . ALA A 1 199 ? 5.398 16.969 -6.957 1 98.81 199 ALA A C 1
ATOM 1551 O O . ALA A 1 199 ? 5.609 17.922 -6.195 1 98.81 199 ALA A O 1
ATOM 1552 N N . ILE A 1 200 ? 4.344 16.188 -6.879 1 98.94 200 ILE A N 1
ATOM 1553 C CA . ILE A 1 200 ? 3.348 16.297 -5.82 1 98.94 200 ILE A CA 1
ATOM 1554 C C . ILE A 1 200 ? 3.162 14.938 -5.137 1 98.94 200 ILE A C 1
ATOM 1556 O O . ILE A 1 200 ? 3.084 13.906 -5.805 1 98.94 200 ILE A O 1
ATOM 1560 N N . ALA A 1 201 ? 3.16 14.922 -3.844 1 98.88 201 ALA A N 1
ATOM 1561 C CA . ALA A 1 201 ? 2.82 13.734 -3.076 1 98.88 201 ALA A CA 1
ATOM 1562 C C . ALA A 1 201 ? 1.64 13.992 -2.145 1 98.88 201 ALA A C 1
ATOM 1564 O O . ALA A 1 201 ? 1.569 15.047 -1.502 1 98.88 201 ALA A O 1
ATOM 1565 N N . PHE A 1 202 ? 0.694 13.086 -2.072 1 98.81 202 PHE A N 1
ATOM 1566 C CA . PHE A 1 202 ? -0.349 13.156 -1.055 1 98.81 202 PHE A CA 1
ATOM 1567 C C . PHE A 1 202 ? -0.937 11.773 -0.79 1 98.81 202 PHE A C 1
ATOM 1569 O O . PHE A 1 202 ? -0.636 10.812 -1.507 1 98.81 202 PHE A O 1
ATOM 1576 N N . SER A 1 203 ? -1.636 11.664 0.301 1 98.19 203 SER A N 1
ATOM 1577 C CA . SER A 1 203 ? -2.326 10.438 0.7 1 98.19 203 SER A CA 1
ATOM 1578 C C . SER A 1 203 ? -3.836 10.578 0.538 1 98.19 203 SER A C 1
ATOM 1580 O O . SER A 1 203 ? -4.406 11.633 0.846 1 98.19 203 SER A O 1
ATOM 1582 N N . SER A 1 204 ? -4.473 9.531 0.066 1 98.5 204 SER A N 1
ATOM 1583 C CA . SER A 1 204 ? -5.922 9.555 -0.105 1 98.5 204 SER A CA 1
ATOM 1584 C C . SER A 1 204 ? -6.637 9.594 1.241 1 98.5 204 SER A C 1
ATOM 1586 O O . SER A 1 204 ? -7.781 10.039 1.33 1 98.5 204 SER A O 1
ATOM 1588 N N . ASN A 1 205 ? -5.984 9.148 2.314 1 96.81 205 ASN A N 1
ATOM 1589 C CA . ASN A 1 205 ? -6.66 9.031 3.604 1 96.81 205 ASN A CA 1
ATOM 1590 C C . ASN A 1 205 ? -6.996 10.398 4.184 1 96.81 205 ASN A C 1
ATOM 1592 O O . ASN A 1 205 ? -7.812 10.508 5.105 1 96.81 205 ASN A O 1
ATOM 1596 N N . LYS A 1 206 ? -6.344 11.469 3.656 1 97.25 206 LYS A N 1
ATOM 1597 C CA . LYS A 1 206 ? -6.652 12.828 4.098 1 97.25 206 LYS A CA 1
ATOM 1598 C C . LYS A 1 206 ? -7.582 13.523 3.107 1 97.25 206 LYS A C 1
ATOM 1600 O O . LYS A 1 206 ? -7.906 14.703 3.277 1 97.25 206 LYS A O 1
ATOM 1605 N N . PHE A 1 207 ? -7.953 12.812 2.076 1 98.44 207 PHE A N 1
ATOM 1606 C CA . PHE A 1 207 ? -8.859 13.289 1.042 1 98.44 207 PHE A CA 1
ATOM 1607 C C . PHE A 1 207 ? -10.031 12.32 0.863 1 98.44 207 PHE A C 1
ATOM 1609 O O . PHE A 1 207 ? -10.312 11.883 -0.254 1 98.44 207 PHE A O 1
ATOM 1616 N N . TYR A 1 208 ? -10.578 11.883 1.99 1 98.38 208 TYR A N 1
ATOM 1617 C CA . TYR A 1 208 ? -11.828 11.133 2.104 1 98.38 208 TYR A CA 1
ATOM 1618 C C . TYR A 1 208 ? -11.672 9.727 1.536 1 98.38 208 TYR A C 1
ATOM 1620 O O . TYR A 1 208 ? -12.656 9 1.368 1 98.38 208 TYR A O 1
ATOM 1628 N N . GLY A 1 209 ? -10.492 9.32 1.177 1 98.31 209 GLY A N 1
ATOM 1629 C CA . GLY A 1 209 ? -10.234 8.008 0.599 1 98.31 209 GLY A CA 1
ATOM 1630 C C . GLY A 1 209 ? -9.672 7.016 1.599 1 98.31 209 GLY A C 1
ATOM 1631 O O . GLY A 1 209 ? -9.703 7.258 2.807 1 98.31 209 GLY A O 1
ATOM 1632 N N . PRO A 1 210 ? -9.203 5.922 1.088 1 97.88 210 PRO A N 1
ATOM 1633 C CA . PRO A 1 210 ? -8.758 4.816 1.941 1 97.88 210 PRO A CA 1
ATOM 1634 C C . PRO A 1 210 ? -7.367 5.051 2.529 1 97.88 210 PRO A C 1
ATOM 1636 O O . PRO A 1 210 ? -6.629 5.914 2.049 1 97.88 210 PRO A O 1
ATOM 1639 N N . THR A 1 211 ? -7.07 4.328 3.615 1 95.38 211 THR A N 1
ATOM 1640 C CA . THR A 1 211 ? -5.691 4.176 4.062 1 95.38 211 THR A CA 1
ATOM 1641 C C . THR A 1 211 ? -4.926 3.234 3.139 1 95.38 211 THR A C 1
ATOM 1643 O O . THR A 1 211 ? -5.523 2.396 2.463 1 95.38 211 THR A O 1
ATOM 1646 N N . GLY A 1 212 ? -3.635 3.432 3.02 1 96.81 212 GLY A N 1
ATOM 1647 C CA . GLY A 1 212 ? -2.799 2.557 2.215 1 96.81 212 GLY A CA 1
ATOM 1648 C C . GLY A 1 212 ? -2.805 2.916 0.741 1 96.81 212 GLY A C 1
ATOM 1649 O O . GLY A 1 212 ? -2.512 2.072 -0.11 1 96.81 212 GLY A O 1
ATOM 1650 N N . PHE A 1 213 ? -3.188 4.102 0.451 1 98.56 213 PHE A N 1
ATOM 1651 C CA . PHE A 1 213 ? -3.246 4.551 -0.936 1 98.56 213 PHE A CA 1
ATOM 1652 C C . PHE A 1 213 ? -2.818 6.008 -1.054 1 98.56 213 PHE A C 1
ATOM 1654 O O . PHE A 1 213 ? -3.154 6.828 -0.198 1 98.56 213 PHE A O 1
ATOM 1661 N N . GLY A 1 214 ? -2.035 6.336 -2.045 1 98.44 214 GLY A N 1
ATOM 1662 C CA . GLY A 1 214 ? -1.57 7.691 -2.289 1 98.44 214 GLY A CA 1
ATOM 1663 C C . GLY A 1 214 ? -1.203 7.945 -3.738 1 98.44 214 GLY A C 1
ATOM 1664 O O . GLY A 1 214 ? -1.429 7.094 -4.598 1 98.44 214 GLY A O 1
ATOM 1665 N N . VAL A 1 215 ? -0.746 9.148 -3.992 1 98.75 215 VAL A N 1
ATOM 1666 C CA . VAL A 1 215 ? -0.424 9.578 -5.348 1 98.75 215 VAL A CA 1
ATOM 1667 C C . VAL A 1 215 ? 0.92 10.297 -5.359 1 98.75 215 VAL A C 1
ATOM 1669 O O . VAL A 1 215 ? 1.187 11.141 -4.496 1 98.75 215 VAL A O 1
ATOM 1672 N N . LEU A 1 216 ? 1.74 9.922 -6.227 1 98.75 216 LEU A N 1
ATOM 1673 C CA . LEU A 1 216 ? 2.912 10.68 -6.652 1 98.75 216 LEU A CA 1
ATOM 1674 C C . LEU A 1 216 ? 2.738 11.195 -8.078 1 98.75 216 LEU A C 1
ATOM 1676 O O . LEU A 1 216 ? 2.652 10.406 -9.023 1 98.75 216 LEU A O 1
ATOM 1680 N N . ALA A 1 217 ? 2.58 12.477 -8.227 1 98.75 217 ALA A N 1
ATOM 1681 C CA . ALA A 1 217 ? 2.545 13.086 -9.555 1 98.75 217 ALA A CA 1
ATOM 1682 C C . ALA A 1 217 ? 3.875 13.75 -9.891 1 98.75 217 ALA A C 1
ATOM 1684 O O . ALA A 1 217 ? 4.434 14.484 -9.078 1 98.75 217 ALA A O 1
ATOM 1685 N N . VAL A 1 218 ? 4.41 13.492 -11.031 1 98.38 218 VAL A N 1
ATOM 1686 C CA . VAL A 1 218 ? 5.684 14.047 -11.484 1 98.38 218 VAL A CA 1
ATOM 1687 C C . VAL A 1 218 ? 5.562 14.5 -12.938 1 98.38 218 VAL A C 1
ATOM 1689 O O . VAL A 1 218 ? 4.949 13.812 -13.758 1 98.38 218 VAL A O 1
ATOM 1692 N N . LYS A 1 219 ? 6.109 15.609 -13.242 1 98 219 LYS A N 1
ATOM 1693 C CA . LYS A 1 219 ? 6.07 16.109 -14.617 1 98 219 LYS A CA 1
ATOM 1694 C C . LYS A 1 219 ? 6.66 15.086 -15.586 1 98 219 LYS A C 1
ATOM 1696 O O . LYS A 1 219 ? 7.676 14.453 -15.289 1 98 219 LYS A O 1
ATOM 1701 N N . LYS A 1 220 ? 6.027 15 -16.719 1 95.56 220 LYS A N 1
ATOM 1702 C CA . LYS A 1 220 ? 6.367 13.992 -17.719 1 95.56 220 LYS A CA 1
ATOM 1703 C C . LYS A 1 220 ? 7.824 14.117 -18.156 1 95.56 220 LYS A C 1
ATOM 1705 O O . LYS A 1 220 ? 8.516 13.109 -18.312 1 95.56 220 LYS A O 1
ATOM 1710 N N . GLU A 1 221 ? 8.32 15.281 -18.344 1 95.62 221 GLU A N 1
ATOM 1711 C CA . GLU A 1 221 ? 9.68 15.516 -18.797 1 95.62 221 GLU A CA 1
ATOM 1712 C C . GLU A 1 221 ? 10.711 15.008 -17.797 1 95.62 221 GLU A C 1
ATOM 1714 O O . GLU A 1 221 ? 11.805 14.578 -18.172 1 95.62 221 GLU A O 1
ATOM 1719 N N . ILE A 1 222 ? 10.352 15.07 -16.531 1 96 222 ILE A N 1
ATOM 1720 C CA . ILE A 1 222 ? 11.219 14.555 -15.484 1 96 222 ILE A CA 1
ATOM 1721 C C . ILE A 1 222 ? 11.125 13.031 -15.43 1 96 222 ILE A C 1
ATOM 1723 O O . ILE A 1 222 ? 12.141 12.344 -15.375 1 96 222 ILE A O 1
ATOM 1727 N N . LEU A 1 223 ? 9.914 12.5 -15.5 1 94 223 LEU A N 1
ATOM 1728 C CA . LEU A 1 223 ? 9.648 11.07 -15.391 1 94 223 LEU A CA 1
ATOM 1729 C C . LEU A 1 223 ? 10.375 10.297 -16.484 1 94 223 LEU A C 1
ATOM 1731 O O . LEU A 1 223 ? 10.805 9.164 -16.266 1 94 223 LEU A O 1
ATOM 1735 N N . GLN A 1 224 ? 10.469 10.844 -17.609 1 91.75 224 GLN A N 1
ATOM 1736 C CA . GLN A 1 224 ? 11.086 10.188 -18.766 1 91.75 224 GLN A CA 1
ATOM 1737 C C . GLN A 1 224 ? 12.555 9.891 -18.5 1 91.75 224 GLN A C 1
ATOM 1739 O O . GLN A 1 224 ? 13.133 8.984 -19.109 1 91.75 224 GLN A O 1
ATOM 1744 N N . LYS A 1 225 ? 13.117 10.594 -17.578 1 92.19 225 LYS A N 1
ATOM 1745 C CA . LYS A 1 225 ? 14.539 10.438 -17.297 1 92.19 225 LYS A CA 1
ATOM 1746 C C . LYS A 1 225 ? 14.766 9.547 -16.078 1 92.19 225 LYS A C 1
ATOM 1748 O O . LYS A 1 225 ? 15.906 9.281 -15.688 1 92.19 225 LYS A O 1
ATOM 1753 N N . LEU A 1 226 ? 13.695 9.117 -15.484 1 92.69 226 LEU A N 1
ATOM 1754 C CA . LEU A 1 226 ? 13.797 8.375 -14.234 1 92.69 226 LEU A CA 1
ATOM 1755 C C . LEU A 1 226 ? 13.508 6.898 -14.453 1 92.69 226 LEU A C 1
ATOM 1757 O O . LEU A 1 226 ? 12.836 6.527 -15.422 1 92.69 226 LEU A O 1
ATOM 1761 N N . GLU A 1 227 ? 14.023 6.086 -13.602 1 89.44 227 GLU A N 1
ATOM 1762 C CA . GLU A 1 227 ? 13.742 4.652 -13.578 1 89.44 227 GLU A CA 1
ATOM 1763 C C . GLU A 1 227 ? 12.828 4.289 -12.414 1 89.44 227 GLU A C 1
ATOM 1765 O O . GLU A 1 227 ? 12.844 4.949 -11.375 1 89.44 227 GLU A O 1
ATOM 1770 N N . ALA A 1 228 ? 12.094 3.191 -12.633 1 91.88 228 ALA A N 1
ATOM 1771 C CA . ALA A 1 228 ? 11.211 2.723 -11.57 1 91.88 228 ALA A CA 1
ATOM 1772 C C . ALA A 1 228 ? 12.016 2.275 -10.352 1 91.88 228 ALA A C 1
ATOM 1774 O O . ALA A 1 228 ? 12.977 1.512 -10.477 1 91.88 228 ALA A O 1
ATOM 1775 N N . PRO A 1 229 ? 11.586 2.801 -9.227 1 92.62 229 PRO A N 1
ATOM 1776 C CA . PRO A 1 229 ? 12.32 2.387 -8.023 1 92.62 229 PRO A CA 1
ATOM 1777 C C . PRO A 1 229 ? 12.039 0.938 -7.633 1 92.62 229 PRO A C 1
ATOM 1779 O O . PRO A 1 229 ? 12.914 0.258 -7.098 1 92.62 229 PRO A O 1
ATOM 1782 N N . PHE A 1 230 ? 10.867 0.522 -7.863 1 93.56 230 PHE A N 1
ATOM 1783 C CA . PHE A 1 230 ? 10.453 -0.852 -7.613 1 93.56 230 PHE A CA 1
ATOM 1784 C C . PHE A 1 230 ? 10.07 -1.547 -8.914 1 93.56 230 PHE A C 1
ATOM 1786 O O . PHE A 1 230 ? 9.43 -0.948 -9.781 1 93.56 230 PHE A O 1
ATOM 1793 N N . VAL A 1 231 ? 10.523 -2.828 -9.008 1 89.94 231 VAL A N 1
ATOM 1794 C CA . VAL A 1 231 ? 10.281 -3.576 -10.234 1 89.94 231 VAL A CA 1
ATOM 1795 C C . VAL A 1 231 ? 9.68 -4.938 -9.898 1 89.94 231 VAL A C 1
ATOM 1797 O O . VAL A 1 231 ? 9.797 -5.418 -8.773 1 89.94 231 VAL A O 1
ATOM 1800 N N . GLY A 1 232 ? 9.023 -5.535 -10.93 1 91.06 232 GLY A N 1
ATOM 1801 C CA . GLY A 1 232 ? 8.383 -6.824 -10.75 1 91.06 232 GLY A CA 1
ATOM 1802 C C . GLY A 1 232 ? 7.137 -7 -11.602 1 91.06 232 GLY A C 1
ATOM 1803 O O . GLY A 1 232 ? 7.086 -6.516 -12.734 1 91.06 232 GLY A O 1
ATOM 1804 N N . GLY A 1 233 ? 6.207 -7.75 -11.086 1 84.56 233 GLY A N 1
ATOM 1805 C CA . GLY A 1 233 ? 5.008 -8.086 -11.836 1 84.56 233 GLY A CA 1
ATOM 1806 C C . GLY A 1 233 ? 4.273 -6.863 -12.367 1 84.56 233 GLY A C 1
ATOM 1807 O O . GLY A 1 233 ? 4.145 -5.859 -11.664 1 84.56 233 GLY A O 1
ATOM 1808 N N . GLY A 1 234 ? 3.846 -6.91 -13.594 1 76.5 234 GLY A N 1
ATOM 1809 C CA . GLY A 1 234 ? 2.977 -5.91 -14.195 1 76.5 234 GLY A CA 1
ATOM 1810 C C . GLY A 1 234 ? 3.729 -4.879 -15.016 1 76.5 234 GLY A C 1
ATOM 1811 O O . GLY A 1 234 ? 3.137 -4.184 -15.836 1 76.5 234 GLY A O 1
ATOM 1812 N N . ILE A 1 235 ? 5.043 -4.805 -14.703 1 79.5 235 ILE A N 1
ATOM 1813 C CA . ILE A 1 235 ? 5.699 -3.717 -15.422 1 79.5 235 ILE A CA 1
ATOM 1814 C C . ILE A 1 235 ? 6.922 -4.254 -16.172 1 79.5 235 ILE A C 1
ATOM 1816 O O . ILE A 1 235 ? 7.637 -3.496 -16.828 1 79.5 235 ILE A O 1
ATOM 1820 N N . ILE A 1 236 ? 7.129 -5.531 -16 1 78.12 236 ILE A N 1
ATOM 1821 C CA . ILE A 1 236 ? 8.234 -6.152 -16.719 1 78.12 236 ILE A CA 1
ATOM 1822 C C . ILE A 1 236 ? 7.723 -6.723 -18.047 1 78.12 236 ILE A C 1
ATOM 1824 O O . ILE A 1 236 ? 6.742 -7.469 -18.062 1 78.12 236 ILE A O 1
ATOM 1828 N N . ASN A 1 237 ? 8.359 -6.332 -19.031 1 72.44 237 ASN A N 1
ATOM 1829 C CA . ASN A 1 237 ? 7.992 -6.859 -20.344 1 72.44 237 ASN A CA 1
ATOM 1830 C C . ASN A 1 237 ? 8.766 -8.125 -20.672 1 72.44 237 ASN A C 1
ATOM 1832 O O . ASN A 1 237 ? 8.25 -9.023 -21.344 1 72.44 237 ASN A O 1
ATOM 1836 N N . ASN A 1 238 ? 10.023 -8.102 -20.25 1 73.94 238 ASN A N 1
ATOM 1837 C CA . ASN A 1 238 ? 10.883 -9.227 -20.594 1 73.94 238 ASN A CA 1
ATOM 1838 C C . ASN A 1 238 ? 12.094 -9.32 -19.672 1 73.94 238 ASN A C 1
ATOM 1840 O O . ASN A 1 238 ? 12.555 -8.312 -19.156 1 73.94 238 ASN A O 1
ATOM 1844 N N . ILE A 1 239 ? 12.484 -10.523 -19.453 1 74.12 239 ILE A N 1
ATOM 1845 C CA . ILE A 1 239 ? 13.789 -10.812 -18.859 1 74.12 239 ILE A CA 1
ATOM 1846 C C . ILE A 1 239 ? 14.617 -11.656 -19.828 1 74.12 239 ILE A C 1
ATOM 1848 O O . ILE A 1 239 ? 14.211 -12.758 -20.203 1 74.12 239 ILE A O 1
ATOM 1852 N N . ASP A 1 240 ? 15.711 -11.094 -20.25 1 72.75 240 ASP A N 1
ATOM 1853 C CA . ASP A 1 240 ? 16.438 -11.75 -21.328 1 72.75 240 ASP A CA 1
ATOM 1854 C C . ASP A 1 240 ? 17.531 -12.656 -20.781 1 72.75 240 ASP A C 1
ATOM 1856 O O . ASP A 1 240 ? 17.688 -12.805 -19.578 1 72.75 240 ASP A O 1
ATOM 1860 N N . SER A 1 241 ? 18.203 -13.289 -21.688 1 70 241 SER A N 1
ATOM 1861 C CA . SER A 1 241 ? 19.219 -14.281 -21.359 1 70 241 SER A CA 1
ATOM 1862 C C . SER A 1 241 ? 20.422 -13.625 -20.672 1 70 241 SER A C 1
ATOM 1864 O O . SER A 1 241 ? 21.203 -14.297 -20.016 1 70 241 SER A O 1
ATOM 1866 N N . GLU A 1 242 ? 20.484 -12.398 -20.859 1 63.22 242 GLU A N 1
ATOM 1867 C CA . GLU A 1 242 ? 21.578 -11.648 -20.234 1 63.22 242 GLU A CA 1
ATOM 1868 C C . GLU A 1 242 ? 21.172 -11.125 -18.859 1 63.22 242 GLU A C 1
ATOM 1870 O O . GLU A 1 242 ? 21.906 -10.352 -18.25 1 63.22 242 GLU A O 1
ATOM 1875 N N . LYS A 1 243 ? 20.078 -11.594 -18.531 1 70.12 243 LYS A N 1
ATOM 1876 C CA . LYS A 1 243 ? 19.578 -11.344 -17.188 1 70.12 243 LYS A CA 1
ATOM 1877 C C . LYS A 1 243 ? 19.25 -9.859 -16.984 1 70.12 243 LYS A C 1
ATOM 1879 O O . LYS A 1 243 ? 19.516 -9.305 -15.922 1 70.12 243 LYS A O 1
ATOM 1884 N N . GLN A 1 244 ? 18.953 -9.344 -18.203 1 72.25 244 GLN A N 1
ATOM 1885 C CA . GLN A 1 244 ? 18.438 -7.98 -18.156 1 72.25 244 GLN A CA 1
ATOM 1886 C C . GLN A 1 244 ? 16.922 -7.949 -18.328 1 72.25 244 GLN A C 1
ATOM 1888 O O . GLN A 1 244 ? 16.359 -8.812 -19 1 72.25 244 GLN A O 1
ATOM 1893 N N . TYR A 1 245 ? 16.359 -7.023 -17.609 1 73.12 245 TYR A N 1
ATOM 1894 C CA . TYR A 1 245 ? 14.914 -6.883 -17.781 1 73.12 245 TYR A CA 1
ATOM 1895 C C . TYR A 1 245 ? 14.586 -5.59 -18.516 1 73.12 245 TYR A C 1
ATOM 1897 O O . TYR A 1 245 ? 15.367 -4.641 -18.516 1 73.12 245 TYR A O 1
ATOM 1905 N N . THR A 1 246 ? 13.367 -5.613 -19.234 1 77.19 246 THR A N 1
ATOM 1906 C CA . THR A 1 246 ? 12.828 -4.406 -19.844 1 77.19 246 THR A CA 1
ATOM 1907 C C . THR A 1 246 ? 11.492 -4.027 -19.219 1 77.19 246 THR A C 1
ATOM 1909 O O . THR A 1 246 ? 10.719 -4.902 -18.828 1 77.19 246 THR A O 1
ATOM 1912 N N . LEU A 1 247 ? 11.32 -2.711 -19.141 1 76.69 247 LEU A N 1
ATOM 1913 C CA . LEU A 1 247 ? 10.141 -2.201 -18.453 1 76.69 247 LEU A CA 1
ATOM 1914 C C . LEU A 1 247 ? 9.078 -1.762 -19.453 1 76.69 247 LEU A C 1
ATOM 1916 O O . LEU A 1 247 ? 9.391 -1.414 -20.594 1 76.69 247 LEU A O 1
ATOM 1920 N N . SER A 1 248 ? 7.852 -1.807 -18.953 1 76.5 248 SER A N 1
ATOM 1921 C CA . SER A 1 248 ? 6.719 -1.261 -19.688 1 76.5 248 SER A CA 1
ATOM 1922 C C . SER A 1 248 ? 6.859 0.245 -19.891 1 76.5 248 SER A C 1
ATOM 1924 O O . SER A 1 248 ? 7.523 0.92 -19.094 1 76.5 248 SER A O 1
ATOM 1926 N N . THR A 1 249 ? 6.297 0.751 -20.984 1 70.06 249 THR A N 1
ATOM 1927 C CA . THR A 1 249 ? 6.285 2.188 -21.234 1 70.06 249 THR A CA 1
ATOM 1928 C C . THR A 1 249 ? 4.922 2.785 -20.906 1 70.06 249 THR A C 1
ATOM 1930 O O . THR A 1 249 ? 4.691 3.977 -21.125 1 70.06 249 THR A O 1
ATOM 1933 N N . ALA A 1 250 ? 4.125 1.971 -20.266 1 73.25 250 ALA A N 1
ATOM 1934 C CA . ALA A 1 250 ? 2.768 2.402 -19.938 1 73.25 250 ALA A CA 1
ATOM 1935 C C . ALA A 1 250 ? 2.762 3.318 -18.719 1 73.25 250 ALA A C 1
ATOM 1937 O O . ALA A 1 250 ? 3.807 3.551 -18.109 1 73.25 250 ALA A O 1
ATOM 1938 N N . ALA A 1 251 ? 1.65 3.945 -18.562 1 70.75 251 ALA A N 1
ATOM 1939 C CA . ALA A 1 251 ? 1.481 4.926 -17.5 1 70.75 251 ALA A CA 1
ATOM 1940 C C . ALA A 1 251 ? 1.762 4.301 -16.125 1 70.75 251 ALA A C 1
ATOM 1942 O O . ALA A 1 251 ? 2.188 4.992 -15.203 1 70.75 251 ALA A O 1
ATOM 1943 N N . ASP A 1 252 ? 1.669 2.953 -16.141 1 78.81 252 ASP A N 1
ATOM 1944 C CA . ASP A 1 252 ? 1.789 2.277 -14.852 1 78.81 252 ASP A CA 1
ATOM 1945 C C . ASP A 1 252 ? 3.184 1.683 -14.672 1 78.81 252 ASP A C 1
ATOM 1947 O O . ASP A 1 252 ? 3.385 0.797 -13.844 1 78.81 252 ASP A O 1
ATOM 1951 N N . ARG A 1 253 ? 4.172 2.154 -15.383 1 86.75 253 ARG A N 1
ATOM 1952 C CA . ARG A 1 253 ? 5.512 1.579 -15.359 1 86.75 253 ARG A CA 1
ATOM 1953 C C . ARG A 1 253 ? 6.18 1.789 -14.008 1 86.75 253 ARG A C 1
ATOM 1955 O O . ARG A 1 253 ? 7.203 1.167 -13.711 1 86.75 253 ARG A O 1
ATOM 1962 N N . PHE A 1 254 ? 5.609 2.646 -13.227 1 91.69 254 PHE A N 1
ATOM 1963 C CA . PHE A 1 254 ? 6.191 2.916 -11.922 1 91.69 254 PHE A CA 1
ATOM 1964 C C . P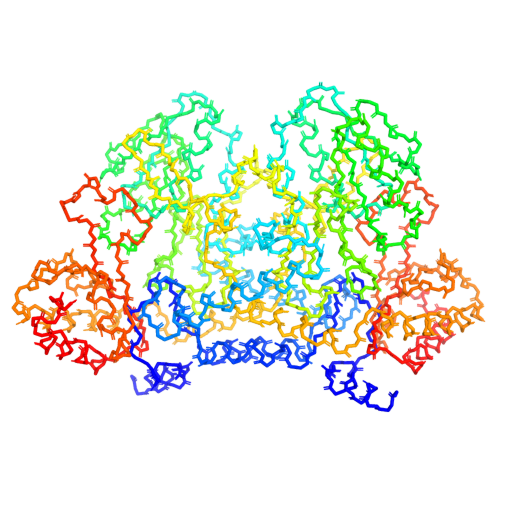HE A 1 254 ? 5.391 2.227 -10.82 1 91.69 254 PHE A C 1
ATOM 1966 O O . PHE A 1 254 ? 5.645 2.441 -9.633 1 91.69 254 PHE A O 1
ATOM 1973 N N . GLU A 1 255 ? 4.398 1.444 -11.219 1 94 255 GLU A N 1
ATOM 1974 C CA . GLU A 1 255 ? 3.494 0.793 -10.273 1 94 255 GLU A CA 1
ATOM 1975 C C . GLU A 1 255 ? 3.648 -0.724 -10.32 1 94 255 GLU A C 1
ATOM 1977 O O . GLU A 1 255 ? 2.75 -1.431 -10.781 1 94 255 GLU A O 1
ATOM 1982 N N . ALA A 1 256 ? 4.699 -1.21 -9.789 1 93.19 256 ALA A N 1
ATOM 1983 C CA . ALA A 1 256 ? 4.953 -2.648 -9.789 1 93.19 256 ALA A CA 1
ATOM 1984 C C . ALA A 1 256 ? 4.023 -3.367 -8.812 1 93.19 256 ALA A C 1
ATOM 1986 O O . ALA A 1 256 ? 3.758 -2.865 -7.715 1 93.19 256 ALA A O 1
ATOM 1987 N N . GLY A 1 257 ? 3.525 -4.582 -9.273 1 91.62 257 GLY A N 1
ATOM 1988 C CA . GLY A 1 257 ? 2.678 -5.387 -8.414 1 91.62 257 GLY A CA 1
ATOM 1989 C C . GLY A 1 257 ? 1.199 -5.242 -8.727 1 91.62 257 GLY A C 1
ATOM 1990 O O . GLY A 1 257 ? 0.816 -4.449 -9.586 1 91.62 257 GLY A O 1
ATOM 1991 N N . THR A 1 258 ? 0.373 -5.988 -8.008 1 92.38 258 THR A N 1
ATOM 1992 C CA . THR A 1 258 ? -1.077 -5.895 -8.133 1 92.38 258 THR A CA 1
ATOM 1993 C C . THR A 1 258 ? -1.582 -4.566 -7.57 1 92.38 258 THR A C 1
ATOM 1995 O O . THR A 1 258 ? -1.261 -4.203 -6.438 1 92.38 258 THR A O 1
ATOM 1998 N N . PRO A 1 259 ? -2.295 -3.859 -8.383 1 94 259 PRO A N 1
ATOM 1999 C CA . PRO A 1 259 ? -2.838 -2.602 -7.871 1 94 259 PRO A CA 1
ATOM 2000 C C . PRO A 1 259 ? -3.785 -2.807 -6.691 1 94 259 PRO A C 1
ATOM 2002 O O . PRO A 1 259 ? -4.41 -3.863 -6.57 1 94 259 PRO A O 1
ATOM 2005 N N . ASN A 1 260 ? -3.811 -1.823 -5.816 1 97.5 260 ASN A N 1
ATOM 2006 C CA . ASN A 1 260 ? -4.793 -1.809 -4.734 1 97.5 260 ASN A CA 1
ATOM 2007 C C . ASN A 1 260 ? -6.191 -1.494 -5.254 1 97.5 260 ASN A C 1
ATOM 2009 O O . ASN A 1 260 ? -6.68 -0.372 -5.102 1 97.5 260 ASN A O 1
ATOM 2013 N N . LEU A 1 261 ? -6.863 -2.473 -5.754 1 97.12 261 LEU A N 1
ATOM 2014 C CA . LEU A 1 261 ? -8.086 -2.303 -6.535 1 97.12 261 LEU A CA 1
ATOM 2015 C C . LEU A 1 261 ? -9.211 -1.75 -5.668 1 97.12 261 LEU A C 1
ATOM 2017 O O . LEU A 1 261 ? -9.969 -0.883 -6.109 1 97.12 261 LEU A O 1
ATOM 2021 N N . ALA A 1 262 ? -9.344 -2.277 -4.453 1 97.88 262 ALA A N 1
ATOM 2022 C CA . ALA A 1 262 ? -10.375 -1.753 -3.557 1 97.88 262 ALA A CA 1
ATOM 2023 C C . ALA A 1 262 ? -10.156 -0.266 -3.287 1 97.88 262 ALA A C 1
ATOM 2025 O O . ALA A 1 262 ? -11.117 0.515 -3.287 1 97.88 262 ALA A O 1
ATOM 2026 N N . ALA A 1 263 ? -8.93 0.127 -3.055 1 98.5 263 ALA A N 1
ATOM 2027 C CA . ALA A 1 263 ? -8.586 1.522 -2.795 1 98.5 263 ALA A CA 1
ATOM 2028 C C . ALA A 1 263 ? -8.898 2.396 -4.008 1 98.5 263 ALA A C 1
ATOM 2030 O O . ALA A 1 263 ? -9.359 3.529 -3.861 1 98.5 263 ALA A O 1
ATOM 2031 N N . ILE A 1 264 ? -8.625 1.857 -5.188 1 98.38 264 ILE A N 1
ATOM 2032 C CA . ILE A 1 264 ? -8.875 2.57 -6.434 1 98.38 264 ILE A CA 1
ATOM 2033 C C . ILE A 1 264 ? -10.367 2.859 -6.574 1 98.38 264 ILE A C 1
ATOM 2035 O O . ILE A 1 264 ? -10.758 3.98 -6.906 1 98.38 264 ILE A O 1
ATOM 2039 N N . ASN A 1 265 ? -11.188 1.871 -6.277 1 98.44 265 ASN A N 1
ATOM 2040 C CA . ASN A 1 265 ? -12.633 2.066 -6.328 1 98.44 265 ASN A CA 1
ATOM 2041 C C . ASN A 1 265 ? -13.102 3.094 -5.301 1 98.44 265 ASN A C 1
ATOM 2043 O O . ASN A 1 265 ? -13.891 3.984 -5.621 1 98.44 265 ASN A O 1
ATOM 2047 N N . MET A 1 266 ? -12.578 3.008 -4.152 1 98.75 266 MET A N 1
ATOM 2048 C CA . MET A 1 266 ? -12.992 3.902 -3.074 1 98.75 266 MET A CA 1
ATOM 2049 C C . MET A 1 266 ? -12.578 5.34 -3.375 1 98.75 266 MET A C 1
ATOM 2051 O O . MET A 1 266 ? -13.383 6.266 -3.223 1 98.75 266 MET A O 1
ATOM 2055 N N . PHE A 1 267 ? -11.336 5.535 -3.777 1 98.88 267 PHE A N 1
ATOM 2056 C CA . PHE A 1 267 ? -10.812 6.879 -3.975 1 98.88 267 PHE A CA 1
ATOM 2057 C C . PHE A 1 267 ? -11.516 7.57 -5.133 1 98.88 267 PHE A C 1
ATOM 2059 O O . PHE A 1 267 ? -11.734 8.781 -5.102 1 98.88 267 PHE A O 1
ATOM 2066 N N . SER A 1 268 ? -11.875 6.77 -6.168 1 98.81 268 SER A N 1
ATOM 2067 C CA . SER A 1 268 ? -12.648 7.328 -7.27 1 98.81 268 SER A CA 1
ATOM 2068 C C . SER A 1 268 ? -13.938 7.969 -6.766 1 98.81 268 SER A C 1
ATOM 2070 O O . SER A 1 268 ? -14.281 9.086 -7.168 1 98.81 268 SER A O 1
ATOM 2072 N N . VAL A 1 269 ? -14.617 7.309 -5.863 1 98.75 269 VAL A N 1
ATOM 2073 C CA . VAL A 1 269 ? -15.883 7.801 -5.336 1 98.75 269 VAL A CA 1
ATOM 2074 C C . VAL A 1 269 ? -15.625 8.945 -4.352 1 98.75 269 VAL A C 1
ATOM 2076 O O . VAL A 1 269 ? -16.406 9.891 -4.27 1 98.75 269 VAL A O 1
ATOM 2079 N N . SER A 1 270 ? -14.484 8.906 -3.646 1 98.75 270 SER A N 1
ATOM 2080 C CA . SER A 1 270 ? -14.094 9.992 -2.758 1 98.75 270 SER A CA 1
ATOM 2081 C C . SER A 1 270 ? -13.93 11.305 -3.527 1 98.75 270 SER A C 1
ATOM 2083 O O . SER A 1 270 ? -14.336 12.367 -3.055 1 98.75 270 SER A O 1
ATOM 2085 N N . ILE A 1 271 ? -13.281 11.203 -4.68 1 98.81 271 ILE A N 1
ATOM 2086 C CA . ILE A 1 271 ? -13.094 12.391 -5.512 1 98.81 271 ILE A CA 1
ATOM 2087 C C . ILE A 1 271 ? -14.445 12.906 -5.988 1 98.81 271 ILE A C 1
ATOM 2089 O O . ILE A 1 271 ? -14.688 14.117 -5.996 1 98.81 271 ILE A O 1
ATOM 2093 N N . ASN A 1 272 ? -15.375 11.969 -6.383 1 98.56 272 ASN A N 1
ATOM 2094 C CA . ASN A 1 272 ? -16.734 12.375 -6.754 1 98.56 272 ASN A CA 1
ATOM 2095 C C . ASN A 1 272 ? -17.422 13.117 -5.613 1 98.56 272 ASN A C 1
ATOM 2097 O O . ASN A 1 272 ? -18.062 14.148 -5.84 1 98.56 272 ASN A O 1
ATOM 2101 N N . PHE A 1 273 ? -17.312 12.609 -4.426 1 98.19 273 PHE A N 1
ATOM 2102 C CA . PHE A 1 273 ? -17.891 13.25 -3.25 1 98.19 273 PHE A CA 1
ATOM 2103 C C . PHE A 1 273 ? -17.344 14.656 -3.07 1 98.19 273 PHE A C 1
ATOM 2105 O O . PHE A 1 273 ? -18.109 15.609 -2.904 1 98.19 273 PHE A O 1
ATOM 2112 N N . PHE A 1 274 ? -16.016 14.773 -3.133 1 98.38 274 PHE A N 1
ATOM 2113 C CA . PHE A 1 274 ? -15.375 16.078 -2.953 1 98.38 274 PHE A CA 1
ATOM 2114 C C . PHE A 1 274 ? -15.844 17.062 -4.012 1 98.38 274 PHE A C 1
ATOM 2116 O O . PHE A 1 274 ? -16.062 18.234 -3.715 1 98.38 274 PHE A O 1
ATOM 2123 N N . ASN A 1 275 ? -15.961 16.562 -5.211 1 97.62 275 ASN A N 1
ATOM 2124 C CA . ASN A 1 275 ? -16.344 17.438 -6.324 1 97.62 275 ASN A CA 1
ATOM 2125 C C . ASN A 1 275 ? -17.75 18 -6.141 1 97.62 275 ASN A C 1
ATOM 2127 O O . ASN A 1 275 ? -18.094 19.031 -6.715 1 97.62 275 ASN A O 1
ATOM 2131 N N . GLN A 1 276 ? -18.609 17.328 -5.391 1 96.38 276 GLN A N 1
ATOM 2132 C CA . GLN A 1 276 ? -19.938 17.859 -5.078 1 96.38 276 GLN A CA 1
ATOM 2133 C C . GLN A 1 276 ? -19.844 19.062 -4.152 1 96.38 276 GLN A C 1
ATOM 2135 O O . GLN A 1 276 ? -20.734 19.922 -4.148 1 96.38 276 GLN A O 1
ATOM 2140 N N . ILE A 1 277 ? -18.797 19.188 -3.414 1 96.56 277 ILE A N 1
ATOM 2141 C CA . ILE A 1 277 ? -18.625 20.266 -2.439 1 96.56 277 ILE A CA 1
ATOM 2142 C C . ILE A 1 277 ? -17.688 21.328 -3.008 1 96.56 277 ILE A C 1
ATOM 2144 O O . ILE A 1 277 ? -18.078 22.5 -3.129 1 96.56 277 ILE A O 1
ATOM 2148 N N . GLY A 1 278 ? -16.469 20.828 -3.396 1 96.88 278 GLY A N 1
ATOM 2149 C CA . GLY A 1 278 ? -15.477 21.719 -3.988 1 96.88 278 GLY A CA 1
ATOM 2150 C C . GLY A 1 278 ? -14.656 22.469 -2.957 1 96.88 278 GLY A C 1
ATOM 2151 O O . GLY A 1 278 ? -15 22.484 -1.773 1 96.88 278 GLY A O 1
ATOM 2152 N N . TYR A 1 279 ? -13.625 23.156 -3.443 1 97.94 279 TYR A N 1
ATOM 2153 C CA . TYR A 1 279 ? -12.703 23.891 -2.576 1 97.94 279 TYR A CA 1
ATOM 2154 C C . TYR A 1 279 ? -13.367 25.125 -1.978 1 97.94 279 TYR A C 1
ATOM 2156 O O . TYR A 1 279 ? -13.172 25.438 -0.8 1 97.94 279 TYR A O 1
ATOM 2164 N N . CYS A 1 280 ? -14.125 25.766 -2.748 1 97.69 280 CYS A N 1
ATOM 2165 C CA . CYS A 1 280 ? -14.75 27 -2.283 1 97.69 280 CYS A CA 1
ATOM 2166 C C . CYS A 1 280 ? -15.625 26.75 -1.062 1 97.69 280 CYS A C 1
ATOM 2168 O O . CYS A 1 280 ? -15.469 27.406 -0.034 1 97.69 280 CYS A O 1
ATOM 2170 N N . GLU A 1 281 ? -16.531 25.781 -1.168 1 97.19 281 GLU A N 1
ATOM 2171 C CA . GLU A 1 281 ? -17.422 25.453 -0.052 1 97.19 281 GLU A CA 1
ATOM 2172 C C . GLU A 1 281 ? -16.641 24.859 1.114 1 97.19 281 GLU A C 1
ATOM 2174 O O . GLU A 1 281 ? -16.984 25.094 2.277 1 97.19 281 GLU A O 1
ATOM 2179 N N . THR A 1 282 ? -15.664 24.031 0.847 1 97.81 282 THR A N 1
ATOM 2180 C CA . THR A 1 282 ? -14.805 23.484 1.891 1 97.81 282 THR A CA 1
ATOM 2181 C C . THR A 1 282 ? -14.148 24.594 2.699 1 97.81 282 THR A C 1
ATOM 2183 O O . THR A 1 282 ? -14.188 24.594 3.93 1 97.81 282 THR A O 1
ATOM 2186 N N . GLN A 1 283 ? -13.586 25.547 2.023 1 97.81 283 GLN A N 1
ATOM 2187 C CA . GLN A 1 283 ? -12.914 26.672 2.682 1 97.81 283 GLN A CA 1
ATOM 2188 C C . GLN A 1 283 ? -13.906 27.5 3.488 1 97.81 283 GLN A C 1
ATOM 2190 O O . GLN A 1 283 ? -13.602 27.922 4.605 1 97.81 283 GLN A O 1
ATOM 2195 N N . LYS A 1 284 ? -15.023 27.75 2.912 1 97.5 284 LYS A N 1
ATOM 2196 C CA . LYS A 1 284 ? -16.047 28.516 3.613 1 97.5 284 LYS A CA 1
ATOM 2197 C C . LYS A 1 284 ? -16.438 27.859 4.934 1 97.5 284 LYS A C 1
ATOM 2199 O O . LYS A 1 284 ? -16.453 28.516 5.977 1 97.5 284 LYS A O 1
ATOM 2204 N N . ILE A 1 285 ? -16.719 26.547 4.895 1 97.38 285 ILE A N 1
ATOM 2205 C CA . ILE A 1 285 ? -17.125 25.797 6.078 1 97.38 285 ILE A CA 1
ATOM 2206 C C . ILE A 1 285 ? -16 25.812 7.109 1 97.38 285 ILE A C 1
ATOM 2208 O O . ILE A 1 285 ? -16.219 26.156 8.273 1 97.38 285 ILE A O 1
ATOM 2212 N N . LEU A 1 286 ? -14.805 25.531 6.688 1 98.06 286 LEU A N 1
ATOM 2213 C CA . LEU A 1 286 ? -13.688 25.391 7.617 1 98.06 286 LEU A CA 1
ATOM 2214 C C . LEU A 1 286 ? -13.273 26.75 8.172 1 98.06 286 LEU A C 1
ATOM 2216 O O . LEU A 1 286 ? -12.891 26.859 9.344 1 98.06 286 LEU A O 1
ATOM 2220 N N . ASP A 1 287 ? -13.328 27.75 7.324 1 97.62 287 ASP A N 1
ATOM 2221 C CA . ASP A 1 287 ? -12.992 29.094 7.797 1 97.62 287 ASP A CA 1
ATOM 2222 C C . ASP A 1 287 ? -13.961 29.547 8.883 1 97.62 287 ASP A C 1
ATOM 2224 O O . ASP A 1 287 ? -13.547 30.125 9.898 1 97.62 287 ASP A O 1
ATOM 2228 N N . GLU A 1 288 ? -15.203 29.344 8.656 1 97.88 288 GLU A N 1
ATOM 2229 C CA . GLU A 1 288 ? -16.219 29.703 9.641 1 97.88 288 GLU A CA 1
ATOM 2230 C C . GLU A 1 288 ? -16 28.953 10.961 1 97.88 288 GLU A C 1
ATOM 2232 O O . GLU A 1 288 ? -16.031 29.562 12.031 1 97.88 288 GLU A O 1
ATOM 2237 N N . LEU A 1 289 ? -15.797 27.688 10.852 1 98.31 289 LEU A N 1
ATOM 2238 C CA . LEU A 1 289 ? -15.594 26.875 12.039 1 98.31 289 LEU A CA 1
ATOM 2239 C C . LEU A 1 289 ? -14.305 27.25 12.75 1 98.31 289 LEU A C 1
ATOM 2241 O O . LEU A 1 289 ? -14.258 27.281 13.984 1 98.31 289 LEU A O 1
ATOM 2245 N N . SER A 1 290 ? -13.281 27.516 11.953 1 98.12 290 SER A N 1
ATOM 2246 C CA . SER A 1 290 ? -11.984 27.875 12.531 1 98.12 290 SER A CA 1
ATOM 2247 C C . SER A 1 290 ? -12.062 29.188 13.297 1 98.12 290 SER A C 1
ATOM 2249 O O . SER A 1 290 ? -11.5 29.312 14.383 1 98.12 290 SER A O 1
ATOM 2251 N N . PHE A 1 291 ? -12.727 30.125 12.719 1 98.19 291 PHE A N 1
ATOM 2252 C CA . PHE A 1 291 ? -12.891 31.406 13.383 1 98.19 291 PHE A CA 1
ATOM 2253 C C . PHE A 1 291 ? -13.664 31.25 14.688 1 98.19 291 PHE A C 1
ATOM 2255 O O . PHE A 1 291 ? -13.281 31.812 15.711 1 98.19 291 PHE A O 1
ATOM 2262 N N . TYR A 1 292 ? -14.703 30.516 14.609 1 98.56 292 TYR A N 1
ATOM 2263 C CA . TYR A 1 292 ? -15.5 30.25 15.805 1 98.56 292 TYR A CA 1
ATOM 2264 C C . TYR A 1 292 ? -14.672 29.562 16.875 1 98.56 292 TYR A C 1
ATOM 2266 O O . TYR A 1 292 ? -14.711 29.938 18.047 1 98.56 292 TYR A O 1
ATOM 2274 N N . ALA A 1 293 ? -13.945 28.562 16.484 1 98.69 293 ALA A N 1
ATOM 2275 C CA . ALA A 1 293 ? -13.102 27.812 17.422 1 98.69 293 ALA A CA 1
ATOM 2276 C C . ALA A 1 293 ? -12.062 28.734 18.062 1 98.69 293 ALA A C 1
ATOM 2278 O O . ALA A 1 293 ? -11.836 28.656 19.281 1 98.69 293 ALA A O 1
ATOM 2279 N N . TYR A 1 294 ? -11.43 29.516 17.234 1 97.88 294 TYR A N 1
ATOM 2280 C CA . TYR A 1 294 ? -10.43 30.453 17.75 1 97.88 294 TYR A CA 1
ATOM 2281 C C . TYR A 1 294 ? -11.031 31.391 18.781 1 97.88 294 TYR A C 1
ATOM 2283 O O . TYR A 1 294 ? -10.453 31.594 19.859 1 97.88 294 TYR A O 1
ATOM 2291 N N . GLN A 1 295 ? -12.18 31.906 18.5 1 98.06 295 GLN A N 1
ATOM 2292 C CA . GLN A 1 295 ? -12.844 32.844 19.406 1 98.06 295 GLN A CA 1
ATOM 2293 C C . GLN A 1 295 ? -13.203 32.156 20.719 1 98.06 295 GLN A C 1
ATOM 2295 O O . GLN A 1 295 ? -12.953 32.719 21.797 1 98.06 295 GLN A O 1
ATOM 2300 N N . GLU A 1 296 ? -13.742 31.047 20.672 1 98.25 296 GLU A N 1
ATOM 2301 C CA . GLU A 1 296 ? -14.195 30.359 21.875 1 98.25 296 GLU A CA 1
ATOM 2302 C C . GLU A 1 296 ? -13.023 29.844 22.688 1 98.25 296 GLU A C 1
ATOM 2304 O O . GLU A 1 296 ? -13.039 29.922 23.922 1 98.25 296 GLU A O 1
ATOM 2309 N N . LEU A 1 297 ? -12.016 29.297 22.047 1 97.94 297 LEU A N 1
ATOM 2310 C CA . LEU A 1 297 ? -10.836 28.812 22.75 1 97.94 297 LEU A CA 1
ATOM 2311 C C . LEU A 1 297 ? -10.086 29.953 23.422 1 97.94 297 LEU A C 1
ATOM 2313 O O . LEU A 1 297 ? -9.539 29.781 24.516 1 97.94 297 LEU A O 1
ATOM 2317 N N . SER A 1 298 ? -10.094 31.094 22.781 1 97.19 298 SER A N 1
ATOM 2318 C CA . SER A 1 298 ? -9.375 32.25 23.297 1 97.19 298 SER A CA 1
ATOM 2319 C C . SER A 1 298 ? -9.961 32.719 24.625 1 97.19 298 SER A C 1
ATOM 2321 O O . SER A 1 298 ? -9.297 33.438 25.391 1 97.19 298 SER A O 1
ATOM 2323 N N . LYS A 1 299 ? -11.125 32.312 24.922 1 96.31 299 LYS A N 1
ATOM 2324 C CA . LYS A 1 299 ? -11.805 32.719 26.156 1 96.31 299 LYS A CA 1
ATOM 2325 C C . LYS A 1 299 ? -11.391 31.844 27.328 1 96.31 299 LYS A C 1
ATOM 2327 O O . LYS A 1 299 ? -11.68 32.156 28.484 1 96.31 299 LYS A O 1
ATOM 2332 N N . ILE A 1 300 ? -10.75 30.844 27.047 1 95.75 300 ILE A N 1
ATOM 2333 C CA . ILE A 1 300 ? -10.352 29.938 28.109 1 95.75 300 ILE A CA 1
ATOM 2334 C C . ILE A 1 300 ? -9.109 30.469 28.812 1 95.75 300 ILE A C 1
ATOM 2336 O O . ILE A 1 300 ? -8.086 30.734 28.188 1 95.75 300 ILE A O 1
ATOM 2340 N N . GLU A 1 301 ? -9.117 30.547 30.109 1 93.44 301 GLU A N 1
ATOM 2341 C CA . GLU A 1 301 ? -7.992 31.047 30.906 1 93.44 301 GLU A CA 1
ATOM 2342 C C . GLU A 1 301 ? -6.781 30.125 30.766 1 93.44 301 GLU A C 1
ATOM 2344 O O . GLU A 1 301 ? -6.906 28.906 30.891 1 93.44 301 GLU A O 1
ATOM 2349 N N . GLY A 1 302 ? -5.645 30.734 30.469 1 93.62 302 GLY A N 1
ATOM 2350 C CA . GLY A 1 302 ? -4.398 29.984 30.453 1 93.62 302 GLY A CA 1
ATOM 2351 C C . GLY A 1 302 ? -4.113 29.328 29.109 1 93.62 302 GLY A C 1
ATOM 2352 O O . GLY A 1 302 ? -3.1 28.641 28.953 1 93.62 302 GLY A O 1
ATOM 2353 N N . ILE A 1 303 ? -4.977 29.516 28.156 1 95.94 303 ILE A N 1
ATOM 2354 C CA . ILE A 1 303 ? -4.75 28.906 26.844 1 95.94 303 ILE A CA 1
ATOM 2355 C C . ILE A 1 303 ? -3.811 29.781 26.016 1 95.94 303 ILE A C 1
ATOM 2357 O O . ILE A 1 303 ? -3.883 31.016 26.078 1 95.94 303 ILE A O 1
ATOM 2361 N N . LYS A 1 304 ? -2.896 29.234 25.391 1 96.31 304 LYS A N 1
ATOM 2362 C CA . LYS A 1 304 ? -2.055 29.875 24.391 1 96.31 304 LYS A CA 1
ATOM 2363 C C . LYS A 1 304 ? -2.279 29.281 23 1 96.31 304 LYS A C 1
ATOM 2365 O O . LYS A 1 304 ? -2.068 28.078 22.797 1 96.31 304 LYS A O 1
ATOM 2370 N N . LEU A 1 305 ? -2.752 30.062 22.078 1 97 305 LEU A N 1
ATOM 2371 C CA . LEU A 1 305 ? -2.984 29.641 20.703 1 97 305 LEU A CA 1
ATOM 2372 C C . LEU A 1 305 ? -1.792 30 19.812 1 97 305 LEU A C 1
ATOM 2374 O O . LEU A 1 305 ? -1.221 31.078 19.938 1 97 305 LEU A O 1
ATOM 2378 N N . TYR A 1 306 ? -1.415 29.094 18.953 1 94.62 306 TYR A N 1
ATOM 2379 C CA . TYR A 1 306 ? -0.25 29.281 18.094 1 94.62 306 TYR A CA 1
ATOM 2380 C C . TYR A 1 306 ? -0.662 29.406 16.641 1 94.62 306 TYR A C 1
ATOM 2382 O O . TYR A 1 306 ? 0.19 29.516 15.75 1 94.62 306 TYR A O 1
ATOM 2390 N N . SER A 1 307 ? -1.924 29.359 16.328 1 94.25 307 SER A N 1
ATOM 2391 C CA . SER A 1 307 ? -2.426 29.359 14.961 1 94.25 307 SER A CA 1
ATOM 2392 C C . SER A 1 307 ? -3.215 30.641 14.672 1 94.25 307 SER A C 1
ATOM 2394 O O . SER A 1 307 ? -3.787 31.234 15.578 1 94.25 307 SER A O 1
ATOM 2396 N N . ASN A 1 308 ? -3.266 30.953 13.391 1 93.69 308 ASN A N 1
ATOM 2397 C CA . ASN A 1 308 ? -4.121 32.062 12.945 1 93.69 308 ASN A CA 1
ATOM 2398 C C . ASN A 1 308 ? -5.602 31.688 13.031 1 93.69 308 ASN A C 1
ATOM 2400 O O . ASN A 1 308 ? -5.961 30.516 12.875 1 93.69 308 ASN A O 1
ATOM 2404 N N . PRO A 1 309 ? -6.469 32.688 13.242 1 95.25 309 PRO A N 1
ATOM 2405 C CA . PRO A 1 309 ? -7.898 32.406 13.414 1 95.25 309 PRO A CA 1
ATOM 2406 C C . PRO A 1 309 ? -8.516 31.703 12.219 1 95.25 309 PRO A C 1
ATOM 2408 O O . PRO A 1 309 ? -9.523 31 12.359 1 95.25 309 PRO A O 1
ATOM 2411 N N . LYS A 1 310 ? -7.898 31.797 11.086 1 92.81 310 LYS A N 1
ATOM 2412 C CA . LYS A 1 310 ? -8.492 31.219 9.883 1 92.81 310 LYS A CA 1
ATOM 2413 C C . LYS A 1 310 ? -7.988 29.797 9.648 1 92.81 310 LYS A C 1
ATOM 2415 O O . LYS A 1 310 ? -8.5 29.094 8.781 1 92.81 310 LYS A O 1
ATOM 2420 N N . ASN A 1 311 ? -7.016 29.406 10.383 1 95.62 311 ASN A N 1
ATOM 2421 C CA . ASN A 1 311 ? -6.418 28.094 10.172 1 95.62 311 ASN A CA 1
ATOM 2422 C C . ASN A 1 311 ? -7.246 26.984 10.812 1 95.62 311 ASN A C 1
ATOM 2424 O O . ASN A 1 311 ? -7.5 27.016 12.016 1 95.62 311 ASN A O 1
ATOM 2428 N N . HIS A 1 312 ? -7.641 26 10.008 1 97.38 312 HIS A N 1
ATOM 2429 C CA . HIS A 1 312 ? -8.477 24.922 10.516 1 97.38 312 HIS A CA 1
ATOM 2430 C C . HIS A 1 312 ? -7.645 23.891 11.273 1 97.38 312 HIS A C 1
ATOM 2432 O O . HIS A 1 312 ? -8.188 22.922 11.82 1 97.38 312 HIS A O 1
ATOM 2438 N N . ILE A 1 313 ? -6.352 24.031 11.25 1 97.5 313 ILE A N 1
ATOM 2439 C CA . ILE A 1 313 ? -5.422 23.312 12.102 1 97.5 313 ILE A CA 1
ATOM 2440 C C . ILE A 1 313 ? -4.992 24.188 13.273 1 97.5 313 ILE A C 1
ATOM 2442 O O . ILE A 1 313 ? -4.172 25.094 13.109 1 97.5 313 ILE A O 1
ATOM 2446 N N . ILE A 1 314 ? -5.539 23.922 14.406 1 97.81 314 ILE A N 1
ATOM 2447 C CA . ILE A 1 314 ? -5.387 24.781 15.57 1 97.81 314 ILE A CA 1
ATOM 2448 C C . ILE A 1 314 ? -4.445 24.125 16.578 1 97.81 314 ILE A C 1
ATOM 2450 O O . ILE A 1 314 ? -4.691 23.016 17.031 1 97.81 314 ILE A O 1
ATOM 2454 N N . ILE A 1 315 ? -3.418 24.812 16.891 1 96.94 315 ILE A N 1
ATOM 2455 C CA . ILE A 1 315 ? -2.424 24.344 17.844 1 96.94 315 ILE A CA 1
ATOM 2456 C C . ILE A 1 315 ? -2.48 25.188 19.109 1 96.94 315 ILE A C 1
ATOM 2458 O O . ILE A 1 315 ? -2.518 26.406 19.047 1 96.94 315 ILE A O 1
ATOM 2462 N N . PHE A 1 316 ? -2.523 24.516 20.281 1 96.88 316 PHE A N 1
ATOM 2463 C CA . PHE A 1 316 ? -2.594 25.281 21.516 1 96.88 316 PHE A CA 1
ATOM 2464 C C . PHE A 1 316 ? -1.954 24.531 22.672 1 96.88 316 PHE A C 1
ATOM 2466 O O . PHE A 1 316 ? -1.656 23.344 22.547 1 96.88 316 PHE A O 1
ATOM 2473 N N . ASN A 1 317 ? -1.635 25.188 23.609 1 95.62 317 ASN A N 1
ATOM 2474 C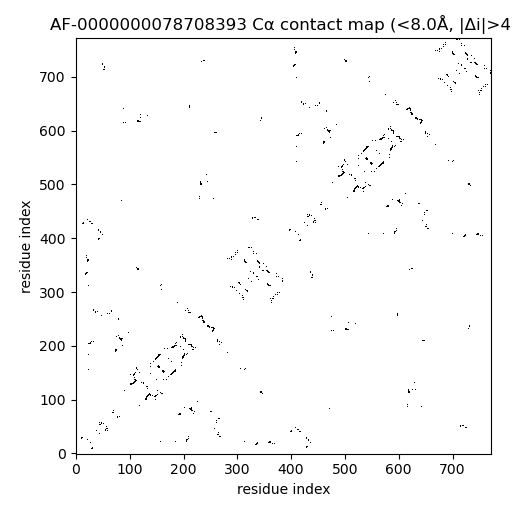 CA . ASN A 1 317 ? -1.347 24.672 24.938 1 95.62 317 ASN A CA 1
ATOM 2475 C C . ASN A 1 317 ? -2.227 25.344 26 1 95.62 317 ASN A C 1
ATOM 2477 O O . ASN A 1 317 ? -2.795 26.406 25.75 1 95.62 317 ASN A O 1
ATOM 2481 N N . ILE A 1 318 ? -2.412 24.719 27.062 1 94.56 318 ILE A N 1
ATOM 2482 C CA . ILE A 1 318 ? -3.223 25.266 28.141 1 94.56 318 ILE A CA 1
ATOM 2483 C C . ILE A 1 318 ? -2.471 25.141 29.469 1 94.56 318 ILE A C 1
ATOM 2485 O O . ILE A 1 318 ? -2.09 24.047 29.875 1 94.56 318 ILE A O 1
ATOM 2489 N N . LYS A 1 319 ? -2.201 26.359 30.062 1 91 319 LYS A N 1
ATOM 2490 C CA . LYS A 1 319 ? -1.429 26.438 31.297 1 91 319 LYS A CA 1
ATOM 2491 C C . LYS A 1 319 ? -0.117 25.672 31.172 1 91 319 LYS A C 1
ATOM 2493 O O . LYS A 1 319 ? 0.575 25.766 30.156 1 91 319 LYS A O 1
ATOM 2498 N N . ASN A 1 320 ? 0.312 24.953 32.156 1 89.44 320 ASN A N 1
ATOM 2499 C CA . ASN A 1 320 ? 1.56 24.188 32.125 1 89.44 320 ASN A CA 1
ATOM 2500 C C . ASN A 1 320 ? 1.302 22.688 32.062 1 89.44 320 ASN A C 1
ATOM 2502 O O . ASN A 1 320 ? 2.137 21.891 32.5 1 89.44 320 ASN A O 1
ATOM 2506 N N . TYR A 1 321 ? 0.129 22.422 31.516 1 92 321 TYR A N 1
ATOM 2507 C CA . TYR A 1 321 ? -0.203 21 31.422 1 92 321 TYR A CA 1
ATOM 2508 C C . TYR A 1 321 ? 0.513 20.359 30.234 1 92 321 TYR A C 1
ATOM 2510 O O . TYR A 1 321 ? 0.658 20.969 29.188 1 92 321 TYR A O 1
ATOM 2518 N N . ASN A 1 322 ? 0.925 19.172 30.484 1 92.19 322 ASN A N 1
ATOM 2519 C CA . ASN A 1 322 ? 1.462 18.391 29.375 1 92.19 322 ASN A CA 1
ATOM 2520 C C . ASN A 1 322 ? 0.396 18.109 28.312 1 92.19 322 ASN A C 1
ATOM 2522 O O . ASN A 1 322 ? -0.729 17.734 28.641 1 92.19 322 ASN A O 1
ATOM 2526 N N . SER A 1 323 ? 0.741 18.281 27.062 1 93.75 323 SER A N 1
ATOM 2527 C CA . SER A 1 323 ? -0.224 18.141 25.969 1 93.75 323 SER A CA 1
ATOM 2528 C C . SER A 1 323 ? -0.796 16.719 25.922 1 93.75 323 SER A C 1
ATOM 2530 O O . SER A 1 323 ? -1.959 16.531 25.562 1 93.75 323 SER A O 1
ATOM 2532 N N . HIS A 1 324 ? -0.031 15.703 26.25 1 92.56 324 HIS A N 1
ATOM 2533 C CA . HIS A 1 324 ? -0.499 14.32 26.234 1 92.56 324 HIS A CA 1
ATOM 2534 C C . HIS A 1 324 ? -1.553 14.086 27.312 1 92.56 324 HIS A C 1
ATOM 2536 O O . HIS A 1 324 ? -2.473 13.289 27.125 1 92.56 324 HIS A O 1
ATOM 2542 N N . ASP A 1 325 ? -1.373 14.719 28.438 1 92.56 325 ASP A N 1
ATOM 2543 C CA . ASP A 1 325 ? -2.371 14.641 29.5 1 92.56 325 ASP A CA 1
ATOM 2544 C C . ASP A 1 325 ? -3.688 15.281 29.062 1 92.56 325 ASP A C 1
ATOM 2546 O O . ASP A 1 325 ? -4.766 14.75 29.344 1 92.56 325 ASP A O 1
ATOM 2550 N N . VAL A 1 326 ? -3.545 16.422 28.422 1 94.19 326 VAL A N 1
ATOM 2551 C CA . VAL A 1 326 ? -4.73 17.109 27.938 1 94.19 326 VAL A CA 1
ATOM 2552 C C . VAL A 1 326 ? -5.465 16.234 26.922 1 94.19 326 VAL A C 1
ATOM 2554 O O . VAL A 1 326 ? -6.684 16.078 27 1 94.19 326 VAL A O 1
ATOM 2557 N N . SER A 1 327 ? -4.746 15.695 25.969 1 94.25 327 SER A N 1
ATOM 2558 C CA . SER A 1 327 ? -5.336 14.828 24.953 1 94.25 327 SER A CA 1
ATOM 2559 C C . SER A 1 327 ? -5.996 13.609 25.578 1 94.25 327 SER A C 1
ATOM 2561 O O . SER A 1 327 ? -7.07 13.188 25.141 1 94.25 327 SER A O 1
ATOM 2563 N N . HIS A 1 328 ? -5.363 13.023 26.594 1 92.56 328 HIS A N 1
ATOM 2564 C CA . HIS A 1 328 ? -5.93 11.867 27.297 1 92.56 328 HIS A CA 1
ATOM 2565 C C . HIS A 1 328 ? -7.254 12.227 27.969 1 92.56 328 HIS A C 1
ATOM 2567 O O . HIS A 1 328 ? -8.234 11.5 27.828 1 92.56 328 HIS A O 1
ATOM 2573 N N . TYR A 1 329 ? -7.219 13.297 28.672 1 93.81 329 TYR A N 1
ATOM 2574 C CA . TYR A 1 329 ? -8.43 13.781 29.344 1 93.81 329 TYR A CA 1
ATOM 2575 C C . TYR A 1 329 ? -9.562 13.969 28.344 1 93.81 329 TYR A C 1
ATOM 2577 O O . TYR A 1 329 ? -10.68 13.492 28.562 1 93.81 329 TYR A O 1
ATOM 2585 N N . LEU A 1 330 ? -9.234 14.617 27.234 1 95.44 330 LEU A N 1
ATOM 2586 C CA . LEU A 1 330 ? -10.242 14.836 26.203 1 95.44 330 LEU A CA 1
ATOM 2587 C C . LEU A 1 330 ? -10.742 13.508 25.641 1 95.44 330 LEU A C 1
ATOM 2589 O O . LEU A 1 330 ? -11.93 13.367 25.344 1 95.44 330 LEU A O 1
ATOM 2593 N N . GLY A 1 331 ? -9.836 12.562 25.5 1 93.75 331 GLY A N 1
ATOM 2594 C CA . GLY A 1 331 ? -10.219 11.234 25.047 1 93.75 331 GLY A CA 1
ATOM 2595 C C . GLY A 1 331 ? -11.258 10.578 25.938 1 93.75 331 GLY A C 1
ATOM 2596 O O . GLY A 1 331 ? -12.172 9.914 25.453 1 93.75 331 GLY A O 1
ATOM 2597 N N . THR A 1 332 ? -11.109 10.719 27.234 1 92.88 332 THR A N 1
ATOM 2598 C CA . THR A 1 332 ? -12.062 10.148 28.172 1 92.88 332 THR A CA 1
ATOM 2599 C C . THR A 1 332 ? -13.438 10.781 28.016 1 92.88 332 THR A C 1
ATOM 2601 O O . THR A 1 332 ? -14.445 10.227 28.453 1 92.88 332 THR A O 1
ATOM 2604 N N . LYS A 1 333 ? -13.461 11.945 27.406 1 94.75 333 LYS A N 1
ATOM 2605 C CA . LYS A 1 333 ? -14.719 12.633 27.141 1 94.75 333 LYS A CA 1
ATOM 2606 C C . LYS A 1 333 ? -15.195 12.391 25.719 1 94.75 333 LYS A C 1
ATOM 2608 O O . LYS A 1 333 ? -16.094 13.078 25.219 1 94.75 333 LYS A O 1
ATOM 2613 N N . ASN A 1 334 ? -14.523 11.484 24.969 1 95.62 334 ASN A N 1
ATOM 2614 C CA . ASN A 1 334 ? -14.859 11.086 23.609 1 95.62 334 ASN A CA 1
ATOM 2615 C C . ASN A 1 334 ? -14.594 12.203 22.609 1 95.62 334 ASN A C 1
ATOM 2617 O O . ASN A 1 334 ? -15.328 12.367 21.641 1 95.62 334 ASN A O 1
ATOM 2621 N N . ILE A 1 335 ? -13.625 13.047 22.953 1 96.88 335 ILE A N 1
ATOM 2622 C CA . ILE A 1 335 ? -13.117 14.086 22.062 1 96.88 335 ILE A CA 1
ATOM 2623 C C . ILE A 1 335 ? -11.734 13.688 21.547 1 96.88 335 ILE A C 1
ATOM 2625 O O . ILE A 1 335 ? -10.805 13.5 22.328 1 96.88 335 ILE A O 1
ATOM 2629 N N . TYR A 1 336 ? -11.602 13.602 20.281 1 96.81 336 TYR A N 1
ATOM 2630 C CA . TYR A 1 336 ? -10.391 13.07 19.672 1 96.81 336 TYR A CA 1
ATOM 2631 C C . TYR A 1 336 ? -9.523 14.195 19.109 1 96.81 336 TYR A C 1
ATOM 2633 O O . TYR A 1 336 ? -9.914 14.875 18.172 1 96.81 336 TYR A O 1
ATOM 2641 N N . VAL A 1 337 ? -8.398 14.422 19.688 1 96.38 337 VAL A N 1
ATOM 2642 C CA . VAL A 1 337 ? -7.387 15.375 19.25 1 96.38 337 VAL A CA 1
ATOM 2643 C C . VAL A 1 337 ? -6.02 14.695 19.188 1 96.38 337 VAL A C 1
ATOM 2645 O O . VAL A 1 337 ? -5.902 13.5 19.453 1 96.38 337 VAL A O 1
ATOM 2648 N N . ARG A 1 338 ? -5.051 15.453 18.766 1 95.06 338 ARG A N 1
ATOM 2649 C CA . ARG A 1 338 ? -3.688 14.938 18.734 1 95.06 338 ARG A CA 1
ATOM 2650 C C . ARG A 1 338 ? -2.771 15.758 19.641 1 95.06 338 ARG A C 1
ATOM 2652 O O . ARG A 1 338 ? -2.967 16.969 19.797 1 95.06 338 ARG A O 1
ATOM 2659 N N . ALA A 1 339 ? -1.814 15.055 20.266 1 93.38 339 ALA A N 1
ATOM 2660 C CA . ALA A 1 339 ? -0.801 15.727 21.078 1 93.38 339 ALA A CA 1
ATOM 2661 C C . ALA A 1 339 ? 0.604 15.383 20.594 1 93.38 339 ALA A C 1
ATOM 2663 O O . ALA A 1 339 ? 0.819 14.328 19.984 1 93.38 339 ALA A O 1
ATOM 2664 N N . GLY A 1 340 ? 1.583 16.234 20.812 1 91.19 340 GLY A N 1
ATOM 2665 C CA . GLY A 1 340 ? 2.979 16 20.469 1 91.19 340 GLY A CA 1
ATOM 2666 C C . GLY A 1 340 ? 3.555 17.047 19.531 1 91.19 340 GLY A C 1
ATOM 2667 O O . GLY A 1 340 ? 3.26 18.234 19.672 1 91.19 340 GLY A O 1
ATOM 2668 N N . VAL A 1 341 ? 4.449 16.469 18.688 1 87.62 341 VAL A N 1
ATOM 2669 C CA . VAL A 1 341 ? 5.09 17.391 17.734 1 87.62 341 VAL A CA 1
ATOM 2670 C C . VAL A 1 341 ? 4.684 17.016 16.312 1 87.62 341 VAL A C 1
ATOM 2672 O O . VAL A 1 341 ? 5.344 17.422 15.352 1 87.62 341 VAL A O 1
ATOM 2675 N N . PHE A 1 342 ? 3.686 16.141 16.172 1 88.31 342 PHE A N 1
ATOM 2676 C CA . PHE A 1 342 ? 2.963 15.836 14.945 1 88.31 342 PHE A CA 1
ATOM 2677 C C . PHE A 1 342 ? 3.924 15.383 13.852 1 88.31 342 PHE A C 1
ATOM 2679 O O . PHE A 1 342 ? 3.787 15.789 12.695 1 88.31 342 PHE A O 1
ATOM 2686 N N . CYS A 1 343 ? 5.043 14.664 14.188 1 82.88 343 CYS A N 1
ATOM 2687 C CA . CYS A 1 343 ? 6.066 14.156 13.281 1 82.88 343 CYS A CA 1
ATOM 2688 C C . CYS A 1 343 ? 6.82 15.297 12.617 1 82.88 343 CYS A C 1
ATOM 2690 O O . CYS A 1 343 ? 7.359 15.141 11.516 1 82.88 343 CYS A O 1
ATOM 2692 N N . ASP A 1 344 ? 6.648 16.422 13.133 1 85.75 344 ASP A N 1
ATOM 2693 C CA . ASP A 1 344 ? 7.48 17.578 12.797 1 85.75 344 ASP A CA 1
ATOM 2694 C C . ASP A 1 344 ? 8.586 17.766 13.828 1 85.75 344 ASP A C 1
ATOM 2696 O O . ASP A 1 344 ? 8.523 18.688 14.641 1 85.75 344 ASP A O 1
ATOM 2700 N N . HIS A 1 345 ? 9.602 17.062 13.695 1 79.69 345 HIS A N 1
ATOM 2701 C CA . HIS A 1 345 ? 10.57 16.906 14.773 1 79.69 345 HIS A CA 1
ATOM 2702 C C . HIS A 1 345 ? 11.477 18.125 14.891 1 79.69 345 HIS A C 1
ATOM 2704 O O . HIS A 1 345 ? 12.086 18.359 15.93 1 79.69 345 HIS A O 1
ATOM 2710 N N . TYR A 1 346 ? 11.5 18.859 13.898 1 81.31 346 TYR A N 1
ATOM 2711 C CA . TYR A 1 346 ? 12.359 20.031 13.953 1 81.31 346 TYR A CA 1
ATOM 2712 C C . TYR A 1 346 ? 11.703 21.156 14.742 1 81.31 346 TYR A C 1
ATOM 2714 O O . TYR A 1 346 ? 12.359 22.125 15.133 1 81.31 346 TYR A O 1
ATOM 2722 N N . LEU A 1 347 ? 10.414 21.031 14.984 1 80.69 347 LEU A N 1
ATOM 2723 C CA . LEU A 1 347 ? 9.688 22 15.797 1 80.69 347 LEU A CA 1
ATOM 2724 C C . LEU A 1 347 ? 10.375 22.188 17.156 1 80.69 347 LEU A C 1
ATOM 2726 O O . LEU A 1 347 ? 10.375 23.281 17.703 1 80.69 347 LEU A O 1
ATOM 2730 N N . LYS A 1 348 ? 10.922 21.141 17.609 1 80.38 348 LYS A N 1
ATOM 2731 C CA . LYS A 1 348 ? 11.57 21.172 18.906 1 80.38 348 LYS A CA 1
ATOM 2732 C C . LYS A 1 348 ? 12.766 22.125 18.922 1 80.38 348 LYS A C 1
ATOM 2734 O O . LYS A 1 348 ? 13.203 22.562 19.984 1 80.38 348 LYS A O 1
ATOM 2739 N N . LYS A 1 349 ? 13.164 22.406 17.797 1 81.81 349 LYS A N 1
ATOM 2740 C CA . LYS A 1 349 ? 14.367 23.234 17.688 1 81.81 349 LYS A CA 1
ATOM 2741 C C . LYS A 1 349 ? 14 24.703 17.531 1 81.81 349 LYS A C 1
ATOM 2743 O O . LYS A 1 349 ? 14.844 25.578 17.75 1 81.81 349 LYS A O 1
ATOM 2748 N N . ILE A 1 350 ? 12.766 24.938 17.234 1 81.81 350 ILE A N 1
ATOM 2749 C CA . ILE A 1 350 ? 12.445 26.328 16.906 1 81.81 350 ILE A CA 1
ATOM 2750 C C . ILE A 1 350 ? 11.406 26.859 17.891 1 81.81 350 ILE A C 1
ATOM 2752 O O . ILE A 1 350 ? 10.945 28 17.75 1 81.81 350 ILE A O 1
ATOM 2756 N N . THR A 1 351 ? 10.977 26 18.672 1 85.19 351 THR A N 1
ATOM 2757 C CA . THR A 1 351 ? 10.047 26.422 19.719 1 85.19 351 THR A CA 1
ATOM 2758 C C . THR A 1 351 ? 10.57 26.047 21.094 1 85.19 351 THR A C 1
ATOM 2760 O O . THR A 1 351 ? 11.414 25.156 21.219 1 85.19 351 THR A O 1
ATOM 2763 N N . LYS A 1 352 ? 10.086 26.719 22.094 1 86.44 352 LYS A N 1
ATOM 2764 C CA . LYS A 1 352 ? 10.477 26.438 23.469 1 86.44 352 LYS A CA 1
ATOM 2765 C C . LYS A 1 352 ? 9.617 25.312 24.062 1 86.44 352 LYS A C 1
ATOM 2767 O O . LYS A 1 352 ? 10.047 24.625 24.984 1 86.44 352 LYS A O 1
ATOM 2772 N N . GLU A 1 353 ? 8.484 25.203 23.469 1 89 353 GLU A N 1
ATOM 2773 C CA . GLU A 1 353 ? 7.559 24.188 23.969 1 89 353 GLU A CA 1
ATOM 2774 C C . GLU A 1 353 ? 7.934 22.812 23.469 1 89 353 GLU A C 1
ATOM 2776 O O . GLU A 1 353 ? 8.383 22.656 22.328 1 89 353 GLU A O 1
ATOM 2781 N N . LYS A 1 354 ? 7.707 21.812 24.281 1 86.81 354 LYS A N 1
ATOM 2782 C CA . LYS A 1 354 ? 8.109 20.438 23.953 1 86.81 354 LYS A CA 1
ATOM 2783 C C . LYS A 1 354 ? 7 19.703 23.203 1 86.81 354 LYS A C 1
ATOM 2785 O O . LYS A 1 354 ? 7.262 18.75 22.469 1 86.81 354 LYS A O 1
ATOM 2790 N N . SER A 1 355 ? 5.801 20.125 23.469 1 92.31 355 SER A N 1
ATOM 2791 C CA . SER A 1 355 ? 4.66 19.453 22.844 1 92.31 355 SER A CA 1
ATOM 2792 C C . SER A 1 355 ? 3.441 20.375 22.797 1 92.31 355 SER A C 1
ATOM 2794 O O . SER A 1 355 ? 3.4 21.391 23.5 1 92.31 355 SER A O 1
ATOM 2796 N N . PHE A 1 356 ? 2.469 20 21.984 1 95.38 356 PHE A N 1
ATOM 2797 C CA . PHE A 1 356 ? 1.277 20.797 21.734 1 95.38 356 PHE A CA 1
ATOM 2798 C C . PHE A 1 356 ? 0.046 19.922 21.594 1 95.38 356 PHE A C 1
ATOM 2800 O O . PHE A 1 356 ? 0.167 18.703 21.375 1 95.38 356 PHE A O 1
ATOM 2807 N N . VAL A 1 357 ? -1.092 20.469 21.781 1 96.06 357 VAL A N 1
ATOM 2808 C CA . VAL A 1 357 ? -2.346 19.859 21.375 1 96.06 357 VAL A CA 1
ATOM 2809 C C . VAL A 1 357 ? -2.766 20.406 20 1 96.06 357 VAL A C 1
ATOM 2811 O O . VAL A 1 357 ? -2.674 21.609 19.766 1 96.06 357 VAL A O 1
ATOM 2814 N N . ARG A 1 358 ? -3.105 19.578 19.125 1 96.81 358 ARG A N 1
ATOM 2815 C CA . ARG A 1 358 ? -3.57 20 17.812 1 96.81 358 ARG A CA 1
ATOM 2816 C C . ARG A 1 358 ? -5.023 19.594 17.578 1 96.81 358 ARG A C 1
ATOM 2818 O O . ARG A 1 358 ? -5.383 18.422 17.75 1 96.81 358 ARG A O 1
ATOM 2825 N N . VAL A 1 359 ? -5.805 20.547 17.281 1 97.56 359 VAL A N 1
ATOM 2826 C CA . VAL A 1 359 ? -7.172 20.359 16.797 1 97.56 359 VAL A CA 1
ATOM 2827 C C . VAL A 1 359 ? -7.234 20.609 15.297 1 97.56 359 VAL A C 1
ATOM 2829 O O . VAL A 1 359 ? -6.859 21.688 14.828 1 97.56 359 VAL A O 1
ATOM 2832 N N . SER A 1 360 ? -7.648 19.641 14.57 1 97.81 360 SER A N 1
ATOM 2833 C CA . SER A 1 360 ? -7.809 19.812 13.125 1 97.81 360 SER A CA 1
ATOM 2834 C C . SER A 1 360 ? -9.234 19.5 12.688 1 97.81 360 SER A C 1
ATOM 2836 O O . SER A 1 360 ? -9.727 18.391 12.898 1 97.81 360 SER A O 1
ATOM 2838 N N . LEU A 1 361 ? -9.844 20.484 12.062 1 98.44 361 LEU A N 1
ATOM 2839 C CA . LEU A 1 361 ? -11.258 20.438 11.734 1 98.44 361 LEU A CA 1
ATOM 2840 C C . LEU A 1 361 ? -11.477 19.844 10.344 1 98.44 361 LEU A C 1
ATOM 2842 O O . LEU A 1 361 ? -10.609 19.953 9.477 1 98.44 361 LEU A O 1
ATOM 2846 N N . GLY A 1 362 ? -12.516 19.125 10.148 1 97.94 362 GLY A N 1
ATOM 2847 C CA . GLY A 1 362 ? -13.055 18.688 8.867 1 97.94 362 GLY A CA 1
ATOM 2848 C C . GLY A 1 362 ? -14.438 19.234 8.586 1 97.94 362 GLY A C 1
ATOM 2849 O O . GLY A 1 362 ? -15.07 19.828 9.469 1 97.94 362 GLY A O 1
ATOM 2850 N N . ILE A 1 363 ? -14.906 19.016 7.426 1 97.94 363 ILE A N 1
ATOM 2851 C CA . ILE A 1 363 ? -16.172 19.609 7 1 97.94 363 ILE A CA 1
ATOM 2852 C C . ILE A 1 363 ? -17.328 18.953 7.766 1 97.94 363 ILE A C 1
ATOM 2854 O O . ILE A 1 363 ? -18.453 19.469 7.746 1 97.94 363 ILE A O 1
ATOM 2858 N N . TYR A 1 364 ? -17.109 17.828 8.383 1 97.44 364 TYR A N 1
ATOM 2859 C CA . TYR A 1 364 ? -18.141 17.109 9.133 1 97.44 364 TYR A CA 1
ATOM 2860 C C . TYR A 1 364 ? -18.266 17.656 10.555 1 97.44 364 TYR A C 1
ATOM 2862 O O . TYR A 1 364 ? -19.125 17.234 11.312 1 97.44 364 TYR A O 1
ATOM 2870 N N . ASN A 1 365 ? -17.391 18.531 11.008 1 98.06 365 ASN A N 1
ATOM 2871 C CA . ASN A 1 365 ? -17.484 19.125 12.328 1 98.06 365 ASN A CA 1
ATOM 2872 C C . ASN A 1 365 ? -18.547 20.219 12.383 1 98.06 365 ASN A C 1
ATOM 2874 O O . ASN A 1 365 ? -18.953 20.75 11.344 1 98.06 365 ASN A O 1
ATOM 2878 N N . THR A 1 366 ? -18.984 20.5 13.594 1 97.19 366 THR A N 1
ATOM 2879 C CA . THR A 1 366 ? -19.984 21.531 13.844 1 97.19 366 THR A CA 1
ATOM 2880 C C . THR A 1 366 ? -19.562 22.438 14.992 1 97.19 366 THR A C 1
ATOM 2882 O O . THR A 1 366 ? -18.594 22.141 15.695 1 97.19 366 THR A O 1
ATOM 2885 N N . LYS A 1 367 ? -20.312 23.562 15.109 1 98.12 367 LYS A N 1
ATOM 2886 C CA . LYS A 1 367 ? -20.062 24.438 16.25 1 98.12 367 LYS A CA 1
ATOM 2887 C C . LYS A 1 367 ? -20.297 23.703 17.562 1 98.12 367 LYS A C 1
ATOM 2889 O O . LYS A 1 367 ? -19.625 23.969 18.562 1 98.12 367 LYS A O 1
ATOM 2894 N N . LYS A 1 368 ? -21.188 22.719 17.531 1 98.06 368 LYS A N 1
ATOM 2895 C CA . LYS A 1 368 ? -21.438 21.922 18.734 1 98.06 368 LYS A CA 1
ATOM 2896 C C . LYS A 1 368 ? -20.203 21.125 19.141 1 98.06 368 LYS A C 1
ATOM 2898 O O . LYS A 1 368 ? -19.922 20.969 20.328 1 98.06 368 LYS A O 1
ATOM 2903 N N . ASP A 1 369 ? -19.5 20.594 18.156 1 98.38 369 ASP A N 1
ATOM 2904 C CA . ASP A 1 369 ? -18.25 19.891 18.438 1 98.38 369 ASP A CA 1
ATOM 2905 C C . ASP A 1 369 ? -17.25 20.812 19.141 1 98.38 369 ASP A C 1
ATOM 2907 O O . ASP A 1 369 ? -16.578 20.391 20.094 1 98.38 369 ASP A O 1
ATOM 2911 N N . ILE A 1 370 ? -17.172 22.031 18.688 1 98.62 370 ILE A N 1
ATOM 2912 C CA . ILE A 1 370 ? -16.266 23.016 19.266 1 98.62 370 ILE A CA 1
ATOM 2913 C C . ILE A 1 370 ? -16.703 23.375 20.688 1 98.62 370 ILE A C 1
ATOM 2915 O O . ILE A 1 370 ? -15.883 23.453 21.594 1 98.62 370 ILE A O 1
ATOM 2919 N N . ASP A 1 371 ? -18 23.516 20.844 1 98.62 371 ASP A N 1
ATOM 2920 C CA . ASP A 1 371 ? -18.531 23.812 22.172 1 98.62 371 ASP A CA 1
ATOM 2921 C C . ASP A 1 371 ? -18.188 22.703 23.156 1 98.62 371 ASP A C 1
ATOM 2923 O O . ASP A 1 371 ? -17.859 22.984 24.312 1 98.62 371 ASP A O 1
ATOM 2927 N N . LYS A 1 372 ? -18.281 21.516 22.719 1 98.19 372 LYS A N 1
ATOM 2928 C CA . LYS A 1 372 ? -17.938 20.391 23.578 1 98.19 372 LYS A CA 1
ATOM 2929 C C . LYS A 1 372 ? -16.469 20.438 23.984 1 98.19 372 LYS A C 1
ATOM 2931 O O . LYS A 1 372 ? -16.125 20.172 25.141 1 98.19 372 LYS A O 1
ATOM 2936 N N . LEU A 1 373 ? -15.609 20.734 23.047 1 98.12 373 LEU A N 1
ATOM 2937 C CA . LEU A 1 373 ? -14.188 20.875 23.328 1 98.12 373 LEU A CA 1
ATOM 2938 C C . LEU A 1 373 ? -13.938 21.969 24.359 1 98.12 373 LEU A C 1
ATOM 2940 O O . LEU A 1 373 ? -13.227 21.75 25.344 1 98.12 373 LEU A O 1
ATOM 2944 N N . VAL A 1 374 ? -14.547 23.109 24.141 1 97.88 374 VAL A N 1
ATOM 2945 C CA . VAL A 1 374 ? -14.344 24.266 25 1 97.88 374 VAL A CA 1
ATOM 2946 C C . VAL A 1 374 ? -14.852 23.969 26.406 1 97.88 374 VAL A C 1
ATOM 2948 O O . VAL A 1 374 ? -14.172 24.266 27.406 1 97.88 374 VAL A O 1
ATOM 2951 N N . LYS A 1 375 ? -15.992 23.391 26.469 1 97.19 375 LYS A N 1
ATOM 2952 C CA . LYS A 1 375 ? -16.578 23.031 27.766 1 97.19 375 LYS A CA 1
ATOM 2953 C C . LYS A 1 375 ? -15.672 22.062 28.516 1 97.19 375 LYS A C 1
ATOM 2955 O O . LYS A 1 375 ? -15.422 22.234 29.719 1 97.19 375 LYS A O 1
ATOM 2960 N N . ALA A 1 376 ? -15.211 21.047 27.828 1 96.19 376 ALA A N 1
ATOM 2961 C CA . ALA A 1 376 ? -14.336 20.047 28.453 1 96.19 376 ALA A CA 1
ATOM 2962 C C . ALA A 1 376 ? -13.055 20.703 28.969 1 96.19 376 ALA A C 1
ATOM 2964 O O . ALA A 1 376 ? -12.578 20.375 30.062 1 96.19 376 ALA A O 1
ATOM 2965 N N . LEU A 1 377 ? -12.484 21.609 28.219 1 95.94 377 LEU A N 1
ATOM 2966 C CA . LEU A 1 377 ? -11.234 22.266 28.609 1 95.94 377 LEU A CA 1
ATOM 2967 C C . LEU A 1 377 ? -11.453 23.188 29.812 1 95.94 377 LEU A C 1
ATOM 2969 O O . LEU A 1 377 ? -10.586 23.281 30.688 1 95.94 377 LEU A O 1
ATOM 2973 N N . LYS A 1 378 ? -12.602 23.812 29.859 1 93.81 378 LYS A N 1
ATOM 2974 C CA . LYS A 1 378 ? -12.93 24.656 31 1 93.81 378 LYS A CA 1
ATOM 2975 C C . LYS A 1 378 ? -13.133 23.844 32.281 1 93.81 378 LYS A C 1
ATOM 2977 O O . LYS A 1 378 ? -12.742 24.266 33.344 1 93.81 378 LYS A O 1
ATOM 2982 N N . GLU A 1 379 ? -13.773 22.719 32.062 1 90.31 379 GLU A N 1
ATOM 2983 C CA . GLU A 1 379 ? -14.117 21.859 33.188 1 90.31 379 GLU A CA 1
ATOM 2984 C C . GLU A 1 379 ? -12.906 21.078 33.688 1 90.31 379 GLU A C 1
ATOM 2986 O O . GLU A 1 379 ? -12.891 20.578 34.812 1 90.31 379 GLU A O 1
ATOM 2991 N N . GLY A 1 380 ? -12.109 20.703 32.812 1 82.19 380 GLY A N 1
ATOM 2992 C CA . GLY A 1 380 ? -10.984 19.844 33.156 1 82.19 380 GLY A CA 1
ATOM 2993 C C . GLY A 1 380 ? -10.133 20.391 34.312 1 82.19 380 GLY A C 1
ATOM 2994 O O . GLY A 1 380 ? -9.453 19.641 35 1 82.19 380 GLY A O 1
ATOM 2995 N N . GLY A 1 381 ? -10.516 21.578 34.875 1 62.62 381 GLY A N 1
ATOM 2996 C CA . GLY A 1 381 ? -9.922 22.156 36.062 1 62.62 381 GLY A CA 1
ATOM 2997 C C . GLY A 1 381 ? -8.453 21.797 36.219 1 62.62 381 GLY A C 1
ATOM 2998 O O . GLY A 1 381 ? -7.684 21.875 35.25 1 62.62 381 GLY A O 1
ATOM 2999 N N . ASP A 1 382 ? -7.969 21.328 37.625 1 57.94 382 ASP A N 1
ATOM 3000 C CA . ASP A 1 382 ? -6.695 20.844 38.125 1 57.94 382 ASP A CA 1
ATOM 3001 C C . ASP A 1 382 ? -6.426 19.422 37.656 1 57.94 382 ASP A C 1
ATOM 3003 O O . ASP A 1 382 ? -5.434 18.797 38.062 1 57.94 382 ASP A O 1
ATOM 3007 N N . PHE A 1 383 ? -7.145 18.734 37.25 1 50.22 383 PHE A N 1
ATOM 3008 C CA . PHE A 1 383 ? -7.094 17.328 36.875 1 50.22 383 PHE A CA 1
ATOM 3009 C C . PHE A 1 383 ? -5.93 17.047 35.938 1 50.22 383 PHE A C 1
ATOM 3011 O O . PHE A 1 383 ? -5.582 15.891 35.688 1 50.22 383 PHE A O 1
ATOM 3018 N N . LEU A 1 384 ? -5.59 17.938 35.156 1 51.62 384 LEU A N 1
ATOM 3019 C CA . LEU A 1 384 ? -4.359 17.641 34.438 1 51.62 384 LEU A CA 1
ATOM 3020 C C . LEU A 1 384 ? -3.217 17.359 35.406 1 51.62 384 LEU A C 1
ATOM 3022 O O . LEU A 1 384 ? -2.09 17.078 34.969 1 51.62 384 LEU A O 1
ATOM 3026 N N . VAL A 1 385 ? -3.277 17.859 36.625 1 39.62 385 VAL A N 1
ATOM 3027 C CA . VAL A 1 385 ? -2.387 17.578 37.75 1 39.62 385 VAL A CA 1
ATOM 3028 C C . VAL A 1 385 ? -2.664 16.172 38.281 1 39.62 385 VAL A C 1
ATOM 3030 O O . VAL A 1 385 ? -2.062 15.75 39.281 1 39.62 385 VAL A O 1
ATOM 3033 N N . LEU A 1 386 ? -3.676 15.383 37.812 1 35.72 386 LEU A N 1
ATOM 3034 C CA . LEU A 1 386 ? -3.617 14.125 38.562 1 35.72 386 LEU A CA 1
ATOM 3035 C C . LEU A 1 386 ? -2.502 13.234 38 1 35.72 386 LEU A C 1
ATOM 3037 O O . LEU A 1 386 ? -2.297 13.148 36.812 1 35.72 386 LEU A O 1
ATOM 3041 N N . MET B 1 1 ? -18.094 -32.406 7.105 1 48.5 1 MET B N 1
ATOM 3042 C CA . MET B 1 1 ? -17.906 -32.062 5.699 1 48.5 1 MET B CA 1
ATOM 3043 C C . MET B 1 1 ? -19.031 -31.141 5.211 1 48.5 1 MET B C 1
ATOM 3045 O O . MET B 1 1 ? -18.781 -30.172 4.512 1 48.5 1 MET B O 1
ATOM 3049 N N . LYS B 1 2 ? -20.375 -31.312 5.805 1 58.44 2 LYS B N 1
ATOM 3050 C CA . LYS B 1 2 ? -21.547 -30.531 5.438 1 58.44 2 LYS B CA 1
ATOM 3051 C C . LYS B 1 2 ? -21.453 -29.109 5.977 1 58.44 2 LYS B C 1
ATOM 3053 O O . LYS B 1 2 ? -21.781 -28.141 5.273 1 58.44 2 LYS B O 1
ATOM 3058 N N . THR B 1 3 ? -20.703 -29.094 6.949 1 76.12 3 THR B N 1
ATOM 3059 C CA . THR B 1 3 ? -20.672 -27.812 7.645 1 76.12 3 THR B CA 1
ATOM 3060 C C . THR B 1 3 ? -19.609 -26.891 7.035 1 76.12 3 THR B C 1
ATOM 3062 O O . THR B 1 3 ? -19.859 -25.688 6.844 1 76.12 3 THR B O 1
ATOM 3065 N N . LEU B 1 4 ? -18.578 -27.5 6.617 1 87.56 4 LEU B N 1
ATOM 3066 C CA . LEU B 1 4 ? -17.516 -26.703 6.008 1 87.56 4 LEU B CA 1
ATOM 3067 C C . LEU B 1 4 ? -17.906 -26.25 4.605 1 87.56 4 LEU B C 1
ATOM 3069 O O . LEU B 1 4 ? -17.625 -25.109 4.219 1 87.56 4 LEU B O 1
ATOM 3073 N N . ASP B 1 5 ? -18.578 -27.141 3.969 1 87.62 5 ASP B N 1
ATOM 3074 C CA . ASP B 1 5 ? -19.062 -26.812 2.629 1 87.62 5 ASP B CA 1
ATOM 3075 C C . ASP B 1 5 ? -20.031 -25.641 2.67 1 87.62 5 ASP B C 1
ATOM 3077 O O . ASP B 1 5 ? -19.984 -24.75 1.814 1 87.62 5 ASP B O 1
ATOM 3081 N N . LYS B 1 6 ? -20.859 -25.719 3.617 1 88.75 6 LYS B N 1
ATOM 3082 C CA . LYS B 1 6 ? -21.828 -24.625 3.779 1 88.75 6 LYS B CA 1
ATOM 3083 C C . LYS B 1 6 ? -21.125 -23.312 4.102 1 88.75 6 LYS B C 1
ATOM 3085 O O . LYS B 1 6 ? -21.516 -22.266 3.582 1 88.75 6 LYS B O 1
ATOM 3090 N N . LEU B 1 7 ? -20.156 -23.422 4.941 1 90.38 7 LEU B N 1
ATOM 3091 C CA . LEU B 1 7 ? -19.375 -22.234 5.289 1 90.38 7 LEU B CA 1
ATOM 3092 C C . LEU B 1 7 ? -18.75 -21.625 4.047 1 90.38 7 LEU B C 1
ATOM 3094 O O . LEU B 1 7 ? -18.859 -20.406 3.816 1 90.38 7 LEU B O 1
ATOM 3098 N N . ILE B 1 8 ? -18.094 -22.422 3.268 1 93.69 8 ILE B N 1
ATOM 3099 C CA . ILE B 1 8 ? -17.391 -21.938 2.08 1 93.69 8 ILE B CA 1
ATOM 3100 C C . ILE B 1 8 ? -18.391 -21.344 1.091 1 93.69 8 ILE B C 1
ATOM 3102 O O . ILE B 1 8 ? -18.172 -20.266 0.555 1 93.69 8 ILE B O 1
ATOM 3106 N N . GLN B 1 9 ? -19.531 -21.969 0.953 1 90.38 9 GLN B N 1
ATOM 3107 C CA . GLN B 1 9 ? -20.531 -21.516 -0.003 1 90.38 9 GLN B CA 1
ATOM 3108 C C . GLN B 1 9 ? -21.109 -20.156 0.4 1 90.38 9 GLN B C 1
ATOM 3110 O O . GLN B 1 9 ? -21.406 -19.312 -0.457 1 90.38 9 GLN B O 1
ATOM 3115 N N . GLU B 1 10 ? -21.188 -19.922 1.59 1 94.31 10 GLU B N 1
ATOM 3116 C CA . GLU B 1 10 ? -21.812 -18.688 2.09 1 94.31 10 GLU B CA 1
ATOM 3117 C C . GLU B 1 10 ? -20.812 -17.531 2.086 1 94.31 10 GLU B C 1
ATOM 3119 O O . GLU B 1 10 ? -21.219 -16.359 2.045 1 94.31 10 GLU B O 1
ATOM 3124 N N . GLN B 1 11 ? -19.594 -17.875 2.025 1 97.12 11 GLN B N 1
ATOM 3125 C CA . GLN B 1 11 ? -18.578 -16.844 2.271 1 97.12 11 GLN B CA 1
ATOM 3126 C C . GLN B 1 11 ? -18.094 -16.234 0.962 1 97.12 11 GLN B C 1
ATOM 3128 O O . GLN B 1 11 ? -17.438 -15.188 0.966 1 97.12 11 GLN B O 1
ATOM 3133 N N . PHE B 1 12 ? -18.469 -16.844 -0.162 1 97.12 12 PHE B N 1
ATOM 3134 C CA . PHE B 1 12 ? -17.938 -16.328 -1.419 1 97.12 12 PHE B CA 1
ATOM 3135 C C . PHE B 1 12 ? -19.062 -16 -2.395 1 97.12 12 PHE B C 1
ATOM 3137 O O . PHE B 1 12 ? -19.234 -16.703 -3.389 1 97.12 12 PHE B O 1
ATOM 3144 N N . PRO B 1 13 ? -19.672 -14.859 -2.221 1 93.19 13 PRO B N 1
ATOM 3145 C CA . PRO B 1 13 ? -20.797 -14.5 -3.07 1 93.19 13 PRO B CA 1
ATOM 3146 C C . PRO B 1 13 ? -20.422 -14.391 -4.547 1 93.19 13 PRO B C 1
ATOM 3148 O O . PRO B 1 13 ? -21.219 -14.742 -5.418 1 93.19 13 PRO B O 1
ATOM 3151 N N . LEU B 1 14 ? -19.312 -13.977 -4.859 1 95.25 14 LEU B N 1
ATOM 3152 C CA . LEU B 1 14 ? -18.906 -13.789 -6.25 1 95.25 14 LEU B CA 1
ATOM 3153 C C . LEU B 1 14 ? -18.766 -15.133 -6.965 1 95.25 14 LEU B C 1
ATOM 3155 O O . LEU B 1 14 ? -18.953 -15.211 -8.18 1 95.25 14 LEU B O 1
ATOM 3159 N N . ALA B 1 15 ? -18.469 -16.188 -6.234 1 95.94 15 ALA B N 1
ATOM 3160 C CA . ALA B 1 15 ? -18.312 -17.516 -6.812 1 95.94 15 ALA B CA 1
ATOM 3161 C C . ALA B 1 15 ? -19.641 -18.047 -7.324 1 95.94 15 ALA B C 1
ATOM 3163 O O . ALA B 1 15 ? -19.688 -18.984 -8.133 1 95.94 15 ALA B O 1
ATOM 3164 N N . LYS B 1 16 ? -20.719 -17.406 -6.895 1 94.88 16 LYS B N 1
ATOM 3165 C CA . LYS B 1 16 ? -22.062 -17.797 -7.332 1 94.88 16 LYS B CA 1
ATOM 3166 C C . LYS B 1 16 ? -22.453 -17.094 -8.625 1 94.88 16 LYS B C 1
ATOM 3168 O O . LYS B 1 16 ? -23.406 -17.5 -9.297 1 94.88 16 LYS B O 1
ATOM 3173 N N . LYS B 1 17 ? -21.688 -16.094 -8.945 1 95.06 17 LYS B N 1
ATOM 3174 C CA . LYS B 1 17 ? -22.047 -15.234 -10.078 1 95.06 17 LYS B CA 1
ATOM 3175 C C . LYS B 1 17 ? -21.188 -15.539 -11.297 1 95.06 17 LYS B C 1
ATOM 3177 O O . LYS B 1 17 ? -21.609 -15.312 -12.43 1 95.06 17 LYS B O 1
ATOM 3182 N N . ILE B 1 18 ? -20.016 -16 -11.086 1 95.94 18 ILE B N 1
ATOM 3183 C CA . ILE B 1 18 ? -19.078 -16.266 -12.172 1 95.94 18 ILE B CA 1
ATOM 3184 C C . ILE B 1 18 ? -18.359 -17.594 -11.93 1 95.94 18 ILE B C 1
ATOM 3186 O O . ILE B 1 18 ? -18.328 -18.094 -10.797 1 95.94 18 ILE B O 1
ATOM 3190 N N . THR B 1 19 ? -17.844 -18.25 -12.992 1 97.56 19 THR B N 1
ATOM 3191 C CA . THR B 1 19 ? -16.891 -19.359 -12.859 1 97.56 19 THR B CA 1
ATOM 3192 C C . THR B 1 19 ? -15.461 -18.844 -12.789 1 97.56 19 THR B C 1
ATOM 3194 O O . THR B 1 19 ? -14.852 -18.547 -13.82 1 97.56 19 THR B O 1
ATOM 3197 N N . TYR B 1 20 ? -15 -18.703 -11.578 1 97.12 20 TYR B N 1
ATOM 3198 C CA . TYR B 1 20 ? -13.719 -18.047 -11.367 1 97.12 20 TYR B CA 1
ATOM 3199 C C . TYR B 1 20 ? -12.602 -19.078 -11.195 1 97.12 20 TYR B C 1
ATOM 3201 O O . TYR B 1 20 ? -12.555 -19.781 -10.188 1 97.12 20 TYR B O 1
ATOM 3209 N N . LEU B 1 21 ? -11.68 -19.125 -12.141 1 97.88 21 LEU B N 1
ATOM 3210 C CA . LEU B 1 21 ? -10.602 -20.109 -12.164 1 97.88 21 LEU B CA 1
ATOM 3211 C C . LEU B 1 21 ? -9.242 -19.422 -12.297 1 97.88 21 LEU B C 1
ATOM 3213 O O . LEU B 1 21 ? -8.375 -19.906 -13.016 1 97.88 21 LEU B O 1
ATOM 3217 N N . ASP B 1 22 ? -9.055 -18.297 -11.617 1 97.06 22 ASP B N 1
ATOM 3218 C CA . ASP B 1 22 ? -7.812 -17.531 -11.641 1 97.06 22 ASP B CA 1
ATOM 3219 C C . ASP B 1 22 ? -7.367 -17.156 -10.234 1 97.06 22 ASP B C 1
ATOM 3221 O O . ASP B 1 22 ? -6.992 -16.016 -9.977 1 97.06 22 ASP B O 1
ATOM 3225 N N . SER B 1 23 ? -7.344 -18.094 -9.305 1 96.94 23 SER B N 1
ATOM 3226 C CA . SER B 1 23 ? -7.059 -17.875 -7.891 1 96.94 23 SER B CA 1
ATOM 3227 C C . SER B 1 23 ? -5.574 -17.625 -7.66 1 96.94 23 SER B C 1
ATOM 3229 O O . SER B 1 23 ? -5.184 -17.078 -6.629 1 96.94 23 SER B O 1
ATOM 3231 N N . SER B 1 24 ? -4.684 -18 -8.609 1 96.19 24 SER B N 1
ATOM 3232 C CA . SER B 1 24 ? -3.256 -17.734 -8.484 1 96.19 24 SER B CA 1
ATOM 3233 C C . SER B 1 24 ? -2.957 -16.25 -8.656 1 96.19 24 SER B C 1
ATOM 3235 O O . SER B 1 24 ? -1.884 -15.773 -8.273 1 96.19 24 SER B O 1
ATOM 3237 N N . ALA B 1 25 ? -3.861 -15.555 -9.32 1 94.69 25 ALA B N 1
ATOM 3238 C CA . ALA B 1 25 ? -3.691 -14.117 -9.492 1 94.69 25 ALA B CA 1
ATOM 3239 C C . ALA B 1 25 ? -4.277 -13.352 -8.312 1 94.69 25 ALA B C 1
ATOM 3241 O O . ALA B 1 25 ? -3.65 -12.422 -7.793 1 94.69 25 ALA B O 1
ATOM 3242 N N . LEU B 1 26 ? -5.457 -13.734 -7.945 1 95.62 26 LEU B N 1
ATOM 3243 C CA . LEU B 1 26 ? -6.195 -13.125 -6.848 1 95.62 26 LEU B CA 1
ATOM 3244 C C . LEU B 1 26 ? -7.301 -14.055 -6.355 1 95.62 26 LEU B C 1
ATOM 3246 O O . LEU B 1 26 ? -8.055 -14.602 -7.156 1 95.62 26 LEU B O 1
ATOM 3250 N N . VAL B 1 27 ? -7.414 -14.242 -5.082 1 97.19 27 VAL B N 1
ATOM 3251 C CA . VAL B 1 27 ? -8.461 -15.117 -4.566 1 97.19 27 VAL B CA 1
ATOM 3252 C C . VAL B 1 27 ? -9.711 -14.297 -4.254 1 97.19 27 VAL B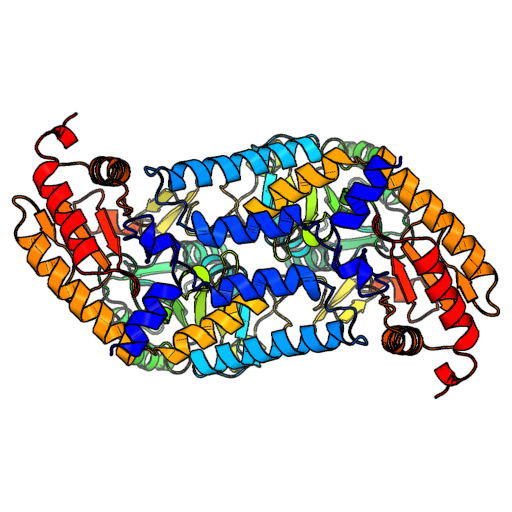 C 1
ATOM 3254 O O . VAL B 1 27 ? -9.625 -13.102 -3.99 1 97.19 27 VAL B O 1
ATOM 3257 N N . LEU B 1 28 ? -10.844 -14.938 -4.332 1 97.31 28 LEU B N 1
ATOM 3258 C CA . LEU B 1 28 ? -12.078 -14.305 -3.881 1 97.31 28 LEU B CA 1
ATOM 3259 C C . LEU B 1 28 ? -12.047 -14.07 -2.375 1 97.31 28 LEU B C 1
ATOM 3261 O O . LEU B 1 28 ? -11.32 -14.758 -1.65 1 97.31 28 LEU B O 1
ATOM 3265 N N . LYS B 1 29 ? -12.797 -13.109 -1.92 1 98 29 LYS B N 1
ATOM 3266 C CA . LYS B 1 29 ? -12.742 -12.703 -0.521 1 98 29 LYS B CA 1
ATOM 3267 C C . LYS B 1 29 ? -13.953 -13.211 0.256 1 98 29 LYS B C 1
ATOM 3269 O O . LYS B 1 29 ? -15.086 -13.102 -0.213 1 98 29 LYS B O 1
ATOM 3274 N N . PRO B 1 30 ? -13.734 -13.75 1.417 1 98.25 30 PRO B N 1
ATOM 3275 C CA . PRO B 1 30 ? -14.883 -14.156 2.229 1 98.25 30 PRO B CA 1
ATOM 3276 C C . PRO B 1 30 ? -15.68 -12.969 2.771 1 98.25 30 PRO B C 1
ATOM 3278 O O . PRO B 1 30 ? -15.094 -11.953 3.146 1 98.25 30 PRO B O 1
ATOM 3281 N N . LYS B 1 31 ? -16.953 -13.148 2.879 1 98.12 31 LYS B N 1
ATOM 3282 C CA . LYS B 1 31 ? -17.875 -12.102 3.309 1 98.12 31 LYS B CA 1
ATOM 3283 C C . LYS B 1 31 ? -17.484 -11.562 4.688 1 98.12 31 LYS B C 1
ATOM 3285 O O . LYS B 1 31 ? -17.578 -10.359 4.938 1 98.12 31 LYS B O 1
ATOM 3290 N N . MET B 1 32 ? -17.109 -12.398 5.574 1 98.19 32 MET B N 1
ATOM 3291 C CA . MET B 1 32 ? -16.766 -11.953 6.922 1 98.19 32 MET B CA 1
ATOM 3292 C C . MET B 1 32 ? -15.578 -10.992 6.891 1 98.19 32 MET B C 1
ATOM 3294 O O . MET B 1 32 ? -15.531 -10.039 7.664 1 98.19 32 MET B O 1
ATOM 3298 N N . ALA B 1 33 ? -14.594 -11.258 6.008 1 98.44 33 ALA B N 1
ATOM 3299 C CA . ALA B 1 33 ? -13.461 -10.344 5.863 1 98.44 33 ALA B CA 1
ATOM 3300 C C . ALA B 1 33 ? -13.906 -9.016 5.262 1 98.44 33 ALA B C 1
ATOM 3302 O O . ALA B 1 33 ? -13.43 -7.953 5.668 1 98.44 33 ALA B O 1
ATOM 3303 N N . ILE B 1 34 ? -14.828 -9.055 4.273 1 98.31 34 ILE B N 1
ATOM 3304 C CA . ILE B 1 34 ? -15.383 -7.852 3.654 1 98.31 34 ILE B CA 1
ATOM 3305 C C . ILE B 1 34 ? -16.109 -7.016 4.703 1 98.31 34 ILE B C 1
ATOM 3307 O O . ILE B 1 34 ? -15.953 -5.793 4.75 1 98.31 34 ILE B O 1
ATOM 3311 N N . ASP B 1 35 ? -16.828 -7.652 5.559 1 98.44 35 ASP B N 1
ATOM 3312 C CA . ASP B 1 35 ? -17.578 -6.984 6.617 1 98.44 35 ASP B CA 1
ATOM 3313 C C . ASP B 1 35 ? -16.641 -6.254 7.578 1 98.44 35 ASP B C 1
ATOM 3315 O O . ASP B 1 35 ? -17 -5.207 8.125 1 98.44 35 ASP B O 1
ATOM 3319 N N . ALA B 1 36 ? -15.477 -6.773 7.793 1 98.31 36 ALA B N 1
ATOM 3320 C CA . ALA B 1 36 ? -14.5 -6.148 8.68 1 98.31 36 ALA B CA 1
ATOM 3321 C C . ALA B 1 36 ? -14.055 -4.793 8.141 1 98.31 36 ALA B C 1
ATOM 3323 O O . ALA B 1 36 ? -13.844 -3.852 8.914 1 98.31 36 ALA B O 1
ATOM 3324 N N . VAL B 1 37 ? -13.867 -4.688 6.832 1 97.75 37 VAL B N 1
ATOM 3325 C CA . VAL B 1 37 ? -13.5 -3.418 6.215 1 97.75 37 VAL B CA 1
ATOM 3326 C C . VAL B 1 37 ? -14.625 -2.402 6.398 1 97.75 37 VAL B C 1
ATOM 3328 O O . VAL B 1 37 ? -14.375 -1.254 6.773 1 97.75 37 VAL B O 1
ATOM 3331 N N . ASN B 1 38 ? -15.82 -2.859 6.117 1 97.44 38 ASN B N 1
ATOM 3332 C CA . ASN B 1 38 ? -16.984 -1.998 6.266 1 97.44 38 ASN B CA 1
ATOM 3333 C C . ASN B 1 38 ? -17.141 -1.486 7.695 1 97.44 38 ASN B C 1
ATOM 3335 O O . ASN B 1 38 ? -17.359 -0.295 7.914 1 97.44 38 ASN B O 1
ATOM 3339 N N . ASN B 1 39 ? -17 -2.381 8.617 1 97.75 39 ASN B N 1
ATOM 3340 C CA . ASN B 1 39 ? -17.109 -2.01 10.023 1 97.75 39 ASN B CA 1
ATOM 3341 C C . ASN B 1 39 ? -16.031 -0.995 10.414 1 97.75 39 ASN B C 1
ATOM 3343 O O . ASN B 1 39 ? -16.312 -0.029 11.125 1 97.75 39 ASN B O 1
ATOM 3347 N N . PHE B 1 40 ? -14.852 -1.19 10.008 1 97.5 40 PHE B N 1
ATOM 3348 C CA . PHE B 1 40 ? -13.766 -0.276 10.328 1 97.5 40 PHE B CA 1
ATOM 3349 C C . PHE B 1 40 ? -14.086 1.136 9.852 1 97.5 40 PHE B C 1
ATOM 3351 O O . PHE B 1 40 ? -14.062 2.084 10.633 1 97.5 40 PHE B O 1
ATOM 3358 N N . TYR B 1 41 ? -14.438 1.297 8.562 1 96.31 41 TYR B N 1
ATOM 3359 C CA . TYR B 1 41 ? -14.617 2.629 8 1 96.31 41 TYR B CA 1
ATOM 3360 C C . TYR B 1 41 ? -15.859 3.305 8.57 1 96.31 41 TYR B C 1
ATOM 3362 O O . TYR B 1 41 ? -15.883 4.523 8.75 1 96.31 41 TYR B O 1
ATOM 3370 N N . LEU B 1 42 ? -16.844 2.531 8.938 1 96.31 42 LEU B N 1
ATOM 3371 C CA . LEU B 1 42 ? -18.094 3.102 9.422 1 96.31 42 LEU B CA 1
ATOM 3372 C C . LEU B 1 42 ? -17.984 3.504 10.883 1 96.31 42 LEU B C 1
ATOM 3374 O O . LEU B 1 42 ? -18.609 4.48 11.312 1 96.31 42 LEU B O 1
ATOM 3378 N N . ASN B 1 43 ? -17.078 2.738 11.609 1 96.19 43 ASN B N 1
ATOM 3379 C CA . ASN B 1 43 ? -17.234 2.848 13.055 1 96.19 43 ASN B CA 1
ATOM 3380 C C . ASN B 1 43 ? -15.914 3.133 13.742 1 96.19 43 ASN B C 1
ATOM 3382 O O . ASN B 1 43 ? -15.883 3.539 14.906 1 96.19 43 ASN B O 1
ATOM 3386 N N . GLU B 1 44 ? -14.82 2.996 13.039 1 95.31 44 GLU B N 1
ATOM 3387 C CA . GLU B 1 44 ? -13.578 2.967 13.805 1 95.31 44 GLU B CA 1
ATOM 3388 C C . GLU B 1 44 ? -12.492 3.797 13.125 1 95.31 44 GLU B C 1
ATOM 3390 O O . GLU B 1 44 ? -11.398 3.969 13.672 1 95.31 44 GLU B O 1
ATOM 3395 N N . SER B 1 45 ? -12.719 4.32 11.984 1 94.12 45 SER B N 1
ATOM 3396 C CA . SER B 1 45 ? -11.688 4.863 11.109 1 94.12 45 SER B CA 1
ATOM 3397 C C . SER B 1 45 ? -11.148 6.184 11.648 1 94.12 45 SER B C 1
ATOM 3399 O O . SER B 1 45 ? -11.523 7.258 11.172 1 94.12 45 SER B O 1
ATOM 3401 N N . ILE B 1 46 ? -10.203 6.09 12.586 1 91.12 46 ILE B N 1
ATOM 3402 C CA . ILE B 1 46 ? -9.453 7.234 13.102 1 91.12 46 ILE B CA 1
ATOM 3403 C C . ILE B 1 46 ? -7.957 6.957 13 1 91.12 46 ILE B C 1
ATOM 3405 O O . ILE B 1 46 ? -7.547 5.852 12.633 1 91.12 46 ILE B O 1
ATOM 3409 N N . SER B 1 47 ? -7.215 7.934 13.211 1 85.62 47 SER B N 1
ATOM 3410 C CA . SER B 1 47 ? -5.766 7.789 13.148 1 85.62 47 SER B CA 1
ATOM 3411 C C . SER B 1 47 ? -5.23 7 14.336 1 85.62 47 SER B C 1
ATOM 3413 O O . SER B 1 47 ? -5.766 7.102 15.445 1 85.62 47 SER B O 1
ATOM 3415 N N . THR B 1 48 ? -4.152 6.285 14.078 1 77.75 48 THR B N 1
ATOM 3416 C CA . THR B 1 48 ? -3.479 5.551 15.141 1 77.75 48 THR B CA 1
ATOM 3417 C C . THR B 1 48 ? -2.75 6.504 16.078 1 77.75 48 THR B C 1
ATOM 3419 O O . THR B 1 48 ? -2.352 6.117 17.188 1 77.75 48 THR B O 1
ATOM 3422 N N . ARG B 1 49 ? -2.598 7.625 15.688 1 72.88 49 ARG B N 1
ATOM 3423 C CA . ARG B 1 49 ? -1.799 8.578 16.453 1 72.88 49 ARG B CA 1
ATOM 3424 C C . ARG B 1 49 ? -2.639 9.266 17.516 1 72.88 49 ARG B C 1
ATOM 3426 O O . ARG B 1 49 ? -2.111 10.016 18.344 1 72.88 49 ARG B O 1
ATOM 3433 N N . THR B 1 50 ? -3.879 8.977 17.469 1 74.31 50 THR B N 1
ATOM 3434 C CA . THR B 1 50 ? -4.77 9.422 18.531 1 74.31 50 THR B CA 1
ATOM 3435 C C . THR B 1 50 ? -4.852 8.375 19.641 1 74.31 50 THR B C 1
ATOM 3437 O O . THR B 1 50 ? -5.91 7.793 19.875 1 74.31 50 THR B O 1
ATOM 3440 N N . ILE B 1 51 ? -3.809 8.086 20.328 1 69.62 51 ILE B N 1
ATOM 3441 C CA . ILE B 1 51 ? -3.51 6.871 21.078 1 69.62 51 ILE B CA 1
ATOM 3442 C C . ILE B 1 51 ? -4.289 6.867 22.391 1 69.62 51 ILE B C 1
ATOM 3444 O O . ILE B 1 51 ? -4.562 5.805 22.953 1 69.62 51 ILE B O 1
ATOM 3448 N N . ASN B 1 52 ? -4.73 7.895 22.875 1 77.69 52 ASN B N 1
ATOM 3449 C CA . ASN B 1 52 ? -5.277 7.898 24.219 1 77.69 52 ASN B CA 1
ATOM 3450 C C . ASN B 1 52 ? -6.801 7.926 24.219 1 77.69 52 ASN B C 1
ATOM 3452 O O . ASN B 1 52 ? -7.426 8.242 25.234 1 77.69 52 ASN B O 1
ATOM 3456 N N . THR B 1 53 ? -7.328 7.512 23.109 1 87.75 53 THR B N 1
ATOM 3457 C CA . THR B 1 53 ? -8.773 7.387 22.969 1 87.75 53 THR B CA 1
ATOM 3458 C C . THR B 1 53 ? -9.188 5.922 22.844 1 87.75 53 THR B C 1
ATOM 3460 O O . THR B 1 53 ? -8.344 5.055 22.609 1 87.75 53 THR B O 1
ATOM 3463 N N . LYS B 1 54 ? -10.43 5.66 23.125 1 91.12 54 LYS B N 1
ATOM 3464 C CA . LYS B 1 54 ? -10.945 4.297 23.031 1 91.12 54 LYS B CA 1
ATOM 3465 C C . LYS B 1 54 ? -10.633 3.688 21.672 1 91.12 54 LYS B C 1
ATOM 3467 O O . LYS B 1 54 ? -10.039 2.609 21.578 1 91.12 54 LYS B O 1
ATOM 3472 N N . LEU B 1 55 ? -10.953 4.395 20.625 1 93.38 55 LEU B N 1
ATOM 3473 C CA . LEU B 1 55 ? -10.75 3.867 19.281 1 93.38 55 LEU B CA 1
ATOM 3474 C C . LEU B 1 55 ? -9.266 3.803 18.938 1 93.38 55 LEU B C 1
ATOM 3476 O O . LEU B 1 55 ? -8.828 2.914 18.203 1 93.38 55 LEU B O 1
ATOM 3480 N N . GLY B 1 56 ? -8.5 4.777 19.469 1 91.69 56 GLY B N 1
ATOM 3481 C CA . GLY B 1 56 ? -7.062 4.738 19.281 1 91.69 56 GLY B CA 1
ATOM 3482 C C . GLY B 1 56 ? -6.414 3.5 19.875 1 91.69 56 GLY B C 1
ATOM 3483 O O . GLY B 1 56 ? -5.586 2.855 19.219 1 91.69 56 GLY B O 1
ATOM 3484 N N . ILE B 1 57 ? -6.828 3.17 21.031 1 91.12 57 ILE B N 1
ATOM 3485 C CA . ILE B 1 57 ? -6.312 1.995 21.719 1 91.12 57 ILE B CA 1
ATOM 3486 C C . ILE B 1 57 ? -6.73 0.729 20.984 1 91.12 57 ILE B C 1
ATOM 3488 O O . ILE B 1 57 ? -5.91 -0.171 20.766 1 91.12 57 ILE B O 1
ATOM 3492 N N . GLU B 1 58 ? -7.949 0.705 20.609 1 93.81 58 GLU B N 1
ATOM 3493 C CA . GLU B 1 58 ? -8.461 -0.446 19.875 1 93.81 58 GLU B CA 1
ATOM 3494 C C . GLU B 1 58 ? -7.707 -0.646 18.562 1 93.81 58 GLU B C 1
ATOM 3496 O O . GLU B 1 58 ? -7.395 -1.777 18.188 1 93.81 58 GLU B O 1
ATOM 3501 N N . SER B 1 59 ? -7.434 0.429 17.891 1 93.5 59 SER B N 1
ATOM 3502 C CA . SER B 1 59 ? -6.703 0.357 16.625 1 93.5 59 SER B CA 1
ATOM 3503 C C . SER B 1 59 ? -5.301 -0.2 16.828 1 93.5 59 SER B C 1
ATOM 3505 O O . SER B 1 59 ? -4.836 -1.036 16.047 1 93.5 59 SER B O 1
ATOM 3507 N N . ALA B 1 60 ? -4.609 0.266 17.828 1 91.44 60 ALA B N 1
ATOM 3508 C CA . ALA B 1 60 ? -3.271 -0.228 18.156 1 91.44 60 ALA B CA 1
ATOM 3509 C C . ALA B 1 60 ? -3.301 -1.72 18.469 1 91.44 60 ALA B C 1
ATOM 3511 O O . ALA B 1 60 ? -2.416 -2.469 18.047 1 91.44 60 ALA B O 1
ATOM 3512 N N . GLN B 1 61 ? -4.297 -2.129 19.188 1 94.12 61 GLN B N 1
ATOM 3513 C CA . GLN B 1 61 ? -4.445 -3.535 19.547 1 94.12 61 GLN B CA 1
ATOM 3514 C C . GLN B 1 61 ? -4.676 -4.395 18.312 1 94.12 61 GLN B C 1
ATOM 3516 O O . GLN B 1 61 ? -4.145 -5.504 18.203 1 94.12 61 GLN B O 1
ATOM 3521 N N . LYS B 1 62 ? -5.434 -3.896 17.438 1 96.44 62 LYS B N 1
ATOM 3522 C CA . LYS B 1 62 ? -5.727 -4.641 16.219 1 96.44 62 LYS B CA 1
ATOM 3523 C C . LYS B 1 62 ? -4.473 -4.828 15.375 1 96.44 62 LYS B C 1
ATOM 3525 O O . LYS B 1 62 ? -4.273 -5.887 14.781 1 96.44 62 LYS B O 1
ATOM 3530 N N . ILE B 1 63 ? -3.625 -3.83 15.305 1 95.75 63 ILE B N 1
ATOM 3531 C CA . ILE B 1 63 ? -2.363 -3.924 14.578 1 95.75 63 ILE B CA 1
ATOM 3532 C C . ILE B 1 63 ? -1.482 -5 15.211 1 95.75 63 ILE B C 1
ATOM 3534 O O . ILE B 1 63 ? -0.959 -5.871 14.516 1 95.75 63 ILE B O 1
ATOM 3538 N N . ASN B 1 64 ? -1.361 -4.953 16.516 1 95.19 64 ASN B N 1
ATOM 3539 C CA . ASN B 1 64 ? -0.54 -5.918 17.234 1 95.19 64 ASN B CA 1
ATOM 3540 C C . ASN B 1 64 ? -1.095 -7.336 17.109 1 95.19 64 ASN B C 1
ATOM 3542 O O . ASN B 1 64 ? -0.334 -8.297 16.953 1 95.19 64 ASN B O 1
ATOM 3546 N N . ASN B 1 65 ? -2.381 -7.418 17.188 1 97.81 65 ASN B N 1
ATOM 3547 C CA . ASN B 1 65 ? -3.02 -8.727 17.078 1 97.81 65 ASN B CA 1
ATOM 3548 C C . ASN B 1 65 ? -2.775 -9.344 15.703 1 97.81 65 ASN B C 1
ATOM 3550 O O . ASN B 1 65 ? -2.537 -10.547 15.594 1 97.81 65 ASN B O 1
ATOM 3554 N N . LEU B 1 66 ? -2.877 -8.531 14.688 1 98.5 66 LEU B N 1
ATOM 3555 C CA . LEU B 1 66 ? -2.598 -9.07 13.359 1 98.5 66 LEU B CA 1
ATOM 3556 C C . LEU B 1 66 ? -1.151 -9.539 13.258 1 98.5 66 LEU B C 1
ATOM 3558 O O . LEU B 1 66 ? -0.874 -10.594 12.68 1 98.5 66 LEU B O 1
ATOM 3562 N N . ARG B 1 67 ? -0.262 -8.742 13.773 1 98 67 ARG B N 1
ATOM 3563 C CA . ARG B 1 67 ? 1.147 -9.117 13.734 1 98 67 ARG B CA 1
ATOM 3564 C C . ARG B 1 67 ? 1.374 -10.461 14.414 1 98 67 ARG B C 1
ATOM 3566 O O . ARG B 1 67 ? 2.135 -11.289 13.922 1 98 67 ARG B O 1
ATOM 3573 N N . LYS B 1 68 ? 0.704 -10.703 15.516 1 98.31 68 LYS B N 1
ATOM 3574 C CA . LYS B 1 68 ? 0.786 -11.977 16.219 1 98.31 68 LYS B CA 1
ATOM 3575 C C . LYS B 1 68 ? 0.225 -13.117 15.367 1 98.31 68 LYS B C 1
ATOM 3577 O O . LYS B 1 68 ? 0.804 -14.203 15.32 1 98.31 68 LYS B O 1
ATOM 3582 N N . LYS B 1 69 ? -0.877 -12.883 14.789 1 98.75 69 LYS B N 1
ATOM 3583 C CA . LYS B 1 69 ? -1.499 -13.898 13.945 1 98.75 69 LYS B CA 1
ATOM 3584 C C . LYS B 1 69 ? -0.588 -14.281 12.781 1 98.75 69 LYS B C 1
ATOM 3586 O O . LYS B 1 69 ? -0.463 -15.469 12.445 1 98.75 69 LYS B O 1
ATOM 3591 N N . VAL B 1 70 ? 0.031 -13.281 12.18 1 98.75 70 VAL B N 1
ATOM 3592 C CA . VAL B 1 70 ? 0.936 -13.531 11.062 1 98.75 70 VAL B CA 1
ATOM 3593 C C . VAL B 1 70 ? 2.162 -14.297 11.555 1 98.75 70 VAL B C 1
ATOM 3595 O O . VAL B 1 70 ? 2.633 -15.227 10.891 1 98.75 70 VAL B O 1
ATOM 3598 N N . ALA B 1 71 ? 2.668 -13.859 12.68 1 98.62 71 ALA B N 1
ATOM 3599 C CA . ALA B 1 71 ? 3.809 -14.555 13.273 1 98.62 71 ALA B CA 1
ATOM 3600 C C . ALA B 1 71 ? 3.494 -16.031 13.484 1 98.62 71 ALA B C 1
ATOM 3602 O O . ALA B 1 71 ? 4.312 -16.906 13.172 1 98.62 71 ALA B O 1
ATOM 3603 N N . THR B 1 72 ? 2.34 -16.297 13.992 1 98.69 72 THR B N 1
ATOM 3604 C CA . THR B 1 72 ? 1.915 -17.672 14.211 1 98.69 72 THR B CA 1
ATOM 3605 C C . THR B 1 72 ? 1.807 -18.422 12.883 1 98.69 72 THR B C 1
ATOM 3607 O O . THR B 1 72 ? 2.271 -19.547 12.758 1 98.69 72 THR B O 1
ATOM 3610 N N . LEU B 1 73 ? 1.251 -17.797 11.898 1 98.69 73 LEU B N 1
ATOM 3611 C CA . LEU B 1 73 ? 1.068 -18.391 10.578 1 98.69 73 LEU B CA 1
ATOM 3612 C C . LEU B 1 73 ? 2.406 -18.797 9.977 1 98.69 73 LEU B C 1
ATOM 3614 O O . LEU B 1 73 ? 2.498 -19.828 9.312 1 98.69 73 LEU B O 1
ATOM 3618 N N . LEU B 1 74 ? 3.469 -18.016 10.242 1 98.75 74 LEU B N 1
ATOM 3619 C CA . LEU B 1 74 ? 4.758 -18.203 9.586 1 98.75 74 LEU B CA 1
ATOM 3620 C C . LEU B 1 74 ? 5.758 -18.859 10.539 1 98.75 74 LEU B C 1
ATOM 3622 O O . LEU B 1 74 ? 6.93 -19.016 10.195 1 98.75 74 LEU B O 1
ATOM 3626 N N . SER B 1 75 ? 5.309 -19.234 11.75 1 98.38 75 SER B N 1
ATOM 3627 C CA . SER B 1 75 ? 6.164 -19.812 12.781 1 98.38 75 SER B CA 1
ATOM 3628 C C . SER B 1 75 ? 7.363 -18.906 13.07 1 98.38 75 SER B C 1
ATOM 3630 O O . SER B 1 75 ? 8.508 -19.359 13.031 1 98.38 75 SER B O 1
ATOM 3632 N N . CYS B 1 76 ? 7.074 -17.688 13.352 1 98 76 CYS B N 1
ATOM 3633 C CA . CYS B 1 76 ? 8.125 -16.734 13.68 1 98 76 CYS B CA 1
ATOM 3634 C C . CYS B 1 76 ? 7.688 -15.805 14.805 1 98 76 CYS B C 1
ATOM 3636 O O . CYS B 1 76 ? 6.695 -16.078 15.484 1 98 76 CYS B O 1
ATOM 3638 N N . GLN B 1 77 ? 8.531 -14.789 15.133 1 97.06 77 GLN B N 1
ATOM 3639 C CA . GLN B 1 77 ? 8.234 -13.828 16.188 1 97.06 77 GLN B CA 1
ATOM 3640 C C . GLN B 1 77 ? 7.598 -12.562 15.617 1 97.06 77 GLN B C 1
ATOM 3642 O O . GLN B 1 77 ? 7.801 -12.234 14.445 1 97.06 77 GLN B O 1
ATOM 3647 N N . GLU B 1 78 ? 6.84 -11.906 16.453 1 96.44 78 GLU B N 1
ATOM 3648 C CA . GLU B 1 78 ? 6.125 -10.703 16.031 1 96.44 78 GLU B CA 1
ATOM 3649 C C . GLU B 1 78 ? 7.082 -9.656 15.461 1 96.44 78 GLU B C 1
ATOM 3651 O O . GLU B 1 78 ? 6.77 -8.992 14.477 1 96.44 78 GLU B O 1
ATOM 3656 N N . GLN B 1 79 ? 8.242 -9.523 16.062 1 94.94 79 GLN B N 1
ATOM 3657 C CA . GLN B 1 79 ? 9.203 -8.492 15.672 1 94.94 79 GLN B CA 1
ATOM 3658 C C . GLN B 1 79 ? 9.82 -8.805 14.312 1 94.94 79 GLN B C 1
ATOM 3660 O O . GLN B 1 79 ? 10.492 -7.953 13.719 1 94.94 79 GLN B O 1
ATOM 3665 N N . GLU B 1 80 ? 9.578 -10.008 13.781 1 97.69 80 GLU B N 1
ATOM 3666 C CA . GLU B 1 80 ? 10.133 -10.43 12.5 1 97.69 80 GLU B CA 1
ATOM 3667 C C . GLU B 1 80 ? 9.172 -10.133 11.359 1 97.69 80 GLU B C 1
ATOM 3669 O O . GLU B 1 80 ? 9.508 -10.312 10.188 1 97.69 80 GLU B O 1
ATOM 3674 N N . VAL B 1 81 ? 7.988 -9.586 11.742 1 98.25 81 VAL B N 1
ATOM 3675 C CA . VAL B 1 81 ? 6.922 -9.375 10.773 1 98.25 81 VAL B CA 1
ATOM 3676 C C . VAL B 1 81 ? 6.871 -7.898 10.375 1 98.25 81 VAL B C 1
ATOM 3678 O O . VAL B 1 81 ? 6.734 -7.023 11.234 1 98.25 81 VAL B O 1
ATOM 3681 N N . ILE B 1 82 ? 6.941 -7.637 9.07 1 97.88 82 ILE B N 1
ATOM 3682 C CA . ILE B 1 82 ? 6.805 -6.293 8.523 1 97.88 82 ILE B CA 1
ATOM 3683 C C . ILE B 1 82 ? 5.613 -6.242 7.57 1 97.88 82 ILE B C 1
ATOM 3685 O O . ILE B 1 82 ? 5.504 -7.066 6.66 1 97.88 82 ILE B O 1
ATOM 3689 N N . PHE B 1 83 ? 4.727 -5.293 7.781 1 98.06 83 PHE B N 1
ATOM 3690 C CA . PHE B 1 83 ? 3.611 -5.109 6.855 1 98.06 83 PHE B CA 1
ATOM 3691 C C . PHE B 1 83 ? 4.035 -4.277 5.652 1 98.06 83 PHE B C 1
ATOM 3693 O O . PHE B 1 83 ? 4.77 -3.297 5.797 1 98.06 83 PHE B O 1
ATOM 3700 N N . THR B 1 84 ? 3.676 -4.723 4.457 1 97.94 84 THR B N 1
ATOM 3701 C CA . THR B 1 84 ? 3.977 -4.059 3.195 1 97.94 84 THR B CA 1
ATOM 3702 C C . THR B 1 84 ? 2.73 -3.971 2.32 1 97.94 84 THR B C 1
ATOM 3704 O O . THR B 1 84 ? 1.622 -4.258 2.777 1 97.94 84 THR B O 1
ATOM 3707 N N . SER B 1 85 ? 2.893 -3.531 1.077 1 97.75 85 SER B N 1
ATOM 3708 C CA . SER B 1 85 ? 1.732 -3.367 0.208 1 97.75 85 SER B CA 1
ATOM 3709 C C . SER B 1 85 ? 1.521 -4.598 -0.669 1 97.75 85 SER B C 1
ATOM 3711 O O . SER B 1 85 ? 0.591 -4.637 -1.478 1 97.75 85 SER B O 1
ATOM 3713 N N . GLY B 1 86 ? 2.346 -5.613 -0.509 1 97.69 86 GLY B N 1
ATOM 3714 C CA . GLY B 1 86 ? 2.246 -6.84 -1.284 1 97.69 86 GLY B CA 1
ATOM 3715 C C . GLY B 1 86 ? 3.561 -7.59 -1.389 1 97.69 86 GLY B C 1
ATOM 3716 O O . GLY B 1 86 ? 4.578 -7.141 -0.86 1 97.69 86 GLY B O 1
ATOM 3717 N N . ALA B 1 87 ? 3.523 -8.688 -2.094 1 98.12 87 ALA B N 1
ATOM 3718 C CA . ALA B 1 87 ? 4.727 -9.5 -2.242 1 98.12 87 ALA B CA 1
ATOM 3719 C C . ALA B 1 87 ? 5.797 -8.758 -3.041 1 98.12 87 ALA B C 1
ATOM 3721 O O . ALA B 1 87 ? 6.977 -8.797 -2.695 1 98.12 87 ALA B O 1
ATOM 3722 N N . THR B 1 88 ? 5.387 -8.094 -4.109 1 97.69 88 THR B N 1
ATOM 3723 C CA . THR B 1 88 ? 6.32 -7.328 -4.926 1 97.69 88 THR B CA 1
ATOM 3724 C C . THR B 1 88 ? 6.988 -6.234 -4.098 1 97.69 88 THR B C 1
ATOM 3726 O O . THR B 1 88 ? 8.211 -6.066 -4.148 1 97.69 88 THR B O 1
ATOM 3729 N N . ASP B 1 89 ? 6.207 -5.516 -3.328 1 98.06 89 ASP B N 1
ATOM 3730 C CA . ASP B 1 89 ? 6.73 -4.484 -2.438 1 98.06 89 ASP B CA 1
ATOM 3731 C C . ASP B 1 89 ? 7.695 -5.078 -1.415 1 98.06 89 ASP B C 1
ATOM 3733 O O . ASP B 1 89 ? 8.758 -4.508 -1.148 1 98.06 89 ASP B O 1
ATOM 3737 N N . SER B 1 90 ? 7.336 -6.184 -0.85 1 98.56 90 SER B N 1
ATOM 3738 C CA . SER B 1 90 ? 8.156 -6.879 0.141 1 98.56 90 SER B CA 1
ATOM 3739 C C . SER B 1 90 ? 9.523 -7.238 -0.426 1 98.56 90 SER B C 1
ATOM 3741 O O . SER B 1 90 ? 10.555 -6.969 0.199 1 98.56 90 SER B O 1
ATOM 3743 N N . LEU B 1 91 ? 9.531 -7.805 -1.621 1 98.62 91 LEU B N 1
ATOM 3744 C CA . LEU B 1 91 ? 10.766 -8.289 -2.225 1 98.62 91 LEU B CA 1
ATOM 3745 C C . LEU B 1 91 ? 11.664 -7.125 -2.631 1 98.62 91 LEU B C 1
ATOM 3747 O O . LEU B 1 91 ? 12.883 -7.191 -2.469 1 98.62 91 LEU B O 1
ATOM 3751 N N . ASN B 1 92 ? 11.086 -6.055 -3.137 1 98.38 92 ASN B N 1
ATOM 3752 C CA . ASN B 1 92 ? 11.867 -4.863 -3.459 1 98.38 92 ASN B CA 1
ATOM 3753 C C . ASN B 1 92 ? 12.477 -4.238 -2.209 1 98.38 92 ASN B C 1
ATOM 3755 O O . ASN B 1 92 ? 13.656 -3.885 -2.203 1 98.38 92 ASN B O 1
ATOM 3759 N N . LYS B 1 93 ? 11.688 -4.074 -1.17 1 98 93 LYS B N 1
ATOM 3760 C CA . LYS B 1 93 ? 12.188 -3.482 0.07 1 98 93 LYS B CA 1
ATOM 3761 C C . LYS B 1 93 ? 13.305 -4.324 0.675 1 98 93 LYS B C 1
ATOM 3763 O O . LYS B 1 93 ? 14.32 -3.787 1.123 1 98 93 LYS B O 1
ATOM 3768 N N . PHE B 1 94 ? 13.109 -5.621 0.68 1 98.38 94 PHE B N 1
ATOM 3769 C CA . PHE B 1 94 ? 14.148 -6.477 1.234 1 98.38 94 PHE B CA 1
ATOM 3770 C C . PHE B 1 94 ? 15.438 -6.355 0.424 1 98.38 94 PHE B C 1
ATOM 3772 O O . PHE B 1 94 ? 16.531 -6.316 0.989 1 98.38 94 PHE B O 1
ATOM 3779 N N . ALA B 1 95 ? 15.32 -6.371 -0.929 1 98.06 95 ALA B N 1
ATOM 3780 C CA . ALA B 1 95 ? 16.484 -6.199 -1.79 1 98.06 95 ALA B CA 1
ATOM 3781 C C . ALA B 1 95 ? 17.234 -4.914 -1.451 1 98.06 95 ALA B C 1
ATOM 3783 O O . ALA B 1 95 ? 18.469 -4.906 -1.372 1 98.06 95 ALA B O 1
ATOM 3784 N N . LEU B 1 96 ? 16.516 -3.852 -1.212 1 96.44 96 LEU B N 1
ATOM 3785 C CA . LEU B 1 96 ? 17.125 -2.582 -0.837 1 96.44 96 LEU B CA 1
ATOM 3786 C C . LEU B 1 96 ? 17.812 -2.691 0.52 1 96.44 96 LEU B C 1
ATOM 3788 O O . LEU B 1 96 ? 18.906 -2.141 0.715 1 96.44 96 LEU B O 1
ATOM 3792 N N . MET B 1 97 ? 17.172 -3.355 1.41 1 96 97 MET B N 1
ATOM 3793 C CA . MET B 1 97 ? 17.672 -3.479 2.771 1 96 97 MET B CA 1
ATOM 3794 C C . MET B 1 97 ? 19 -4.238 2.793 1 96 97 MET B C 1
ATOM 3796 O O . MET B 1 97 ? 19.906 -3.898 3.559 1 96 97 MET B O 1
ATOM 3800 N N . ILE B 1 98 ? 19.109 -5.262 1.973 1 96.38 98 ILE B N 1
ATOM 3801 C CA . ILE B 1 98 ? 20.234 -6.172 2.094 1 96.38 98 ILE B CA 1
ATOM 3802 C C . ILE B 1 98 ? 21.344 -5.75 1.129 1 96.38 98 ILE B C 1
ATOM 3804 O O . ILE B 1 98 ? 22.438 -6.324 1.133 1 96.38 98 ILE B O 1
ATOM 3808 N N . LYS B 1 99 ? 21.094 -4.781 0.348 1 94.81 99 LYS B N 1
ATOM 3809 C CA . LYS B 1 99 ? 21.984 -4.34 -0.724 1 94.81 99 LYS B CA 1
ATOM 3810 C C . LYS B 1 99 ? 23.406 -4.141 -0.21 1 94.81 99 LYS B C 1
ATOM 3812 O O . LYS B 1 99 ? 24.359 -4.562 -0.852 1 94.81 99 LYS B O 1
ATOM 3817 N N . ASN B 1 100 ? 23.516 -3.537 0.922 1 91.88 100 ASN B N 1
ATOM 3818 C CA . ASN B 1 100 ? 24.828 -3.193 1.46 1 91.88 100 ASN B CA 1
ATOM 3819 C C . ASN B 1 100 ? 25.578 -4.43 1.941 1 91.88 100 ASN B C 1
ATOM 3821 O O . ASN B 1 100 ? 26.781 -4.367 2.219 1 91.88 100 ASN B O 1
ATOM 3825 N N . GLN B 1 101 ? 24.906 -5.547 1.984 1 92.94 101 GLN B N 1
ATOM 3826 C CA . GLN B 1 101 ? 25.547 -6.789 2.422 1 92.94 101 GLN B CA 1
ATOM 3827 C C . GLN B 1 101 ? 26.031 -7.605 1.231 1 92.94 101 GLN B C 1
ATOM 3829 O O . GLN B 1 101 ? 26.656 -8.656 1.407 1 92.94 101 GLN B O 1
ATOM 3834 N N . ILE B 1 102 ? 25.75 -7.164 0.065 1 95.69 102 ILE B N 1
ATOM 3835 C CA . ILE B 1 102 ? 26.188 -7.812 -1.168 1 95.69 102 ILE B CA 1
ATOM 3836 C C . ILE B 1 102 ? 27.391 -7.07 -1.747 1 95.69 102 ILE B C 1
ATOM 3838 O O . ILE B 1 102 ? 27.406 -5.836 -1.792 1 95.69 102 ILE B O 1
ATOM 3842 N N . LYS B 1 103 ? 28.406 -7.766 -2.154 1 96.19 103 LYS B N 1
ATOM 3843 C CA . LYS B 1 103 ? 29.641 -7.176 -2.686 1 96.19 103 LYS B CA 1
ATOM 3844 C C . LYS B 1 103 ? 29.828 -7.531 -4.156 1 96.19 103 LYS B C 1
ATOM 3846 O O . LYS B 1 103 ? 29.172 -8.445 -4.672 1 96.19 103 LYS B O 1
ATOM 3851 N N . LYS B 1 104 ? 30.703 -6.777 -4.746 1 96.5 104 LYS B N 1
ATOM 3852 C CA . LYS B 1 104 ? 31.094 -7.082 -6.117 1 96.5 104 LYS B CA 1
ATOM 3853 C C . LYS B 1 104 ? 31.625 -8.508 -6.234 1 96.5 104 LYS B C 1
ATOM 3855 O O . LYS B 1 104 ? 32.406 -8.945 -5.402 1 96.5 104 LYS B O 1
ATOM 3860 N N . GLY B 1 105 ? 31.078 -9.219 -7.227 1 95.5 105 GLY B N 1
ATOM 3861 C CA . GLY B 1 105 ? 31.562 -10.578 -7.457 1 95.5 105 GLY B CA 1
ATOM 3862 C C . GLY B 1 105 ? 30.703 -11.633 -6.781 1 95.5 105 GLY B C 1
ATOM 3863 O O . GLY B 1 105 ? 30.781 -12.812 -7.125 1 95.5 105 GLY B O 1
ATOM 3864 N N . ASP B 1 106 ? 29.875 -11.242 -5.812 1 97.19 106 ASP B N 1
ATOM 3865 C CA . ASP B 1 106 ? 28.938 -12.18 -5.207 1 97.19 106 ASP B CA 1
ATOM 3866 C C . ASP B 1 106 ? 27.938 -12.695 -6.238 1 97.19 106 ASP B C 1
ATOM 3868 O O . ASP B 1 106 ? 27.75 -12.086 -7.293 1 97.19 106 ASP B O 1
ATOM 3872 N N . ILE B 1 107 ? 27.375 -13.867 -5.934 1 98.06 107 ILE B N 1
ATOM 3873 C CA . ILE B 1 107 ? 26.375 -14.453 -6.828 1 98.06 107 ILE B CA 1
ATOM 3874 C C . ILE B 1 107 ? 25.016 -14.43 -6.152 1 98.06 107 ILE B C 1
ATOM 3876 O O . ILE B 1 107 ? 24.891 -14.766 -4.973 1 98.06 107 ILE B O 1
ATOM 3880 N N . ILE B 1 108 ? 24.062 -13.953 -6.863 1 98.19 108 ILE B N 1
ATOM 3881 C CA . ILE B 1 108 ? 22.656 -14.109 -6.508 1 98.19 108 ILE B CA 1
ATOM 3882 C C . ILE B 1 108 ? 22.031 -15.227 -7.344 1 98.19 108 ILE B C 1
ATOM 3884 O O . ILE B 1 108 ? 21.984 -15.133 -8.57 1 98.19 108 ILE B O 1
ATOM 3888 N N . LEU B 1 109 ? 21.594 -16.25 -6.68 1 98.25 109 LEU B N 1
ATOM 3889 C CA . LEU B 1 109 ? 21.078 -17.438 -7.328 1 98.25 109 LEU B CA 1
ATOM 3890 C C . LEU B 1 109 ? 19.547 -17.438 -7.359 1 98.25 109 LEU B C 1
ATOM 3892 O O . LEU B 1 109 ? 18.906 -17.391 -6.312 1 98.25 109 LEU B O 1
ATOM 3896 N N . LEU B 1 110 ? 18.984 -17.469 -8.547 1 97.12 110 LEU B N 1
ATOM 3897 C CA . LEU B 1 110 ? 17.547 -17.391 -8.75 1 97.12 110 LEU B CA 1
ATOM 3898 C C . LEU B 1 110 ? 17.016 -18.641 -9.43 1 97.12 110 LEU B C 1
ATOM 3900 O O . LEU B 1 110 ? 17.656 -19.203 -10.32 1 97.12 110 LEU B O 1
ATOM 3904 N N . ASP B 1 111 ? 15.828 -19.062 -8.992 1 96.06 111 ASP B N 1
ATOM 3905 C CA . ASP B 1 111 ? 15.141 -20.172 -9.656 1 96.06 111 ASP B CA 1
ATOM 3906 C C . ASP B 1 111 ? 14.555 -19.719 -10.992 1 96.06 111 ASP B C 1
ATOM 3908 O O . ASP B 1 111 ? 14.031 -18.609 -11.102 1 96.06 111 ASP B O 1
ATOM 3912 N N . VAL B 1 112 ? 14.586 -20.609 -11.953 1 92.75 112 VAL B N 1
ATOM 3913 C CA . VAL B 1 112 ? 14.141 -20.281 -13.305 1 92.75 112 VAL B CA 1
ATOM 3914 C C . VAL B 1 112 ? 12.633 -20.031 -13.312 1 92.75 112 VAL B C 1
ATOM 3916 O O . VAL B 1 112 ? 12.133 -19.266 -14.141 1 92.75 112 VAL B O 1
ATOM 3919 N N . TYR B 1 113 ? 11.93 -20.484 -12.359 1 93.19 113 TYR B N 1
ATOM 3920 C CA . TYR B 1 113 ? 10.469 -20.406 -12.359 1 93.19 113 TYR B CA 1
ATOM 3921 C C . TYR B 1 113 ? 9.977 -19.281 -11.461 1 93.19 113 TYR B C 1
ATOM 3923 O O . TYR B 1 113 ? 8.781 -19.156 -11.219 1 93.19 113 TYR B O 1
ATOM 3931 N N . ASN B 1 114 ? 10.906 -18.453 -10.992 1 95.12 114 ASN B N 1
ATOM 3932 C CA . ASN B 1 114 ? 10.508 -17.328 -10.164 1 95.12 114 ASN B CA 1
ATOM 3933 C C . ASN B 1 114 ? 9.602 -16.359 -10.93 1 95.12 114 ASN B C 1
ATOM 3935 O O . ASN B 1 114 ? 9.82 -16.109 -12.109 1 95.12 114 ASN B O 1
ATOM 3939 N N . HIS B 1 115 ? 8.617 -15.898 -10.219 1 94 115 HIS B N 1
ATOM 3940 C CA . HIS B 1 115 ? 7.863 -14.734 -10.68 1 94 115 HIS B CA 1
ATOM 3941 C C . HIS B 1 115 ? 8.781 -13.539 -10.914 1 94 115 HIS B C 1
ATOM 3943 O O . HIS B 1 115 ? 9.844 -13.438 -10.289 1 94 115 HIS B O 1
ATOM 3949 N N . SER B 1 116 ? 8.438 -12.617 -11.758 1 92.88 116 SER B N 1
ATOM 3950 C CA . SER B 1 116 ? 9.242 -11.445 -12.07 1 92.88 116 SER B CA 1
ATOM 3951 C C . SER B 1 116 ? 9.547 -10.633 -10.82 1 92.88 116 SER B C 1
ATOM 3953 O O . SER B 1 116 ? 10.617 -10.023 -10.711 1 92.88 116 SER B O 1
ATOM 3955 N N . SER B 1 117 ? 8.617 -10.578 -9.906 1 95.69 117 SER B N 1
ATOM 3956 C CA . SER B 1 117 ? 8.797 -9.836 -8.664 1 95.69 117 SER B CA 1
ATOM 3957 C C . SER B 1 117 ? 9.914 -10.438 -7.812 1 95.69 117 SER B C 1
ATOM 3959 O O . SER B 1 117 ? 10.453 -9.773 -6.926 1 95.69 117 SER B O 1
ATOM 3961 N N . ASN B 1 118 ? 10.211 -11.672 -8.039 1 97.06 118 ASN B N 1
ATOM 3962 C CA . ASN B 1 118 ? 11.289 -12.352 -7.328 1 97.06 118 ASN B CA 1
ATOM 3963 C C . ASN B 1 118 ? 12.508 -12.555 -8.219 1 97.06 118 ASN B C 1
ATOM 3965 O O . ASN B 1 118 ? 13.352 -13.406 -7.945 1 97.06 118 ASN B O 1
ATOM 3969 N N . MET B 1 119 ? 12.578 -11.836 -9.336 1 95.31 119 MET B N 1
ATOM 3970 C CA . MET B 1 119 ? 13.719 -11.844 -10.242 1 95.31 119 MET B CA 1
ATOM 3971 C C . MET B 1 119 ? 14.281 -10.438 -10.43 1 95.31 119 MET B C 1
ATOM 3973 O O . MET B 1 119 ? 15.445 -10.18 -10.109 1 95.31 119 MET B O 1
ATOM 3977 N N . ALA B 1 120 ? 13.453 -9.562 -10.789 1 94.12 120 ALA B N 1
ATOM 3978 C CA . ALA B 1 120 ? 13.852 -8.242 -11.281 1 94.12 120 ALA B CA 1
ATOM 3979 C C . ALA B 1 120 ? 14.539 -7.434 -10.18 1 94.12 120 ALA B C 1
ATOM 3981 O O . ALA B 1 120 ? 15.555 -6.773 -10.43 1 94.12 120 ALA B O 1
ATOM 3982 N N . PRO B 1 121 ? 14.023 -7.398 -8.938 1 96 121 PRO B N 1
ATOM 3983 C CA . PRO B 1 121 ? 14.703 -6.629 -7.895 1 96 121 PRO B CA 1
ATOM 3984 C C . PRO B 1 121 ? 16.141 -7.09 -7.66 1 96 121 PRO B C 1
ATOM 3986 O O . PRO B 1 121 ? 17.031 -6.266 -7.43 1 96 121 PRO B O 1
ATOM 3989 N N . TRP B 1 122 ? 16.359 -8.383 -7.766 1 96.69 122 TRP B N 1
ATOM 3990 C CA . TRP B 1 122 ? 17.688 -8.945 -7.555 1 96.69 122 TRP B CA 1
ATOM 3991 C C . TRP B 1 122 ? 18.609 -8.594 -8.711 1 96.69 122 TRP B C 1
ATOM 3993 O O . TRP B 1 122 ? 19.797 -8.289 -8.492 1 96.69 122 TRP B O 1
ATOM 4003 N N . ILE B 1 123 ? 18.062 -8.648 -9.883 1 94.69 123 ILE B N 1
ATOM 4004 C CA . ILE B 1 123 ? 18.844 -8.25 -11.055 1 94.69 123 ILE B CA 1
ATOM 4005 C C . ILE B 1 123 ? 19.219 -6.773 -10.945 1 94.69 123 ILE B C 1
ATOM 4007 O O . ILE B 1 123 ? 20.375 -6.402 -11.211 1 94.69 123 ILE B O 1
ATOM 4011 N N . LYS B 1 124 ? 18.297 -5.973 -10.562 1 93.5 124 LYS B N 1
ATOM 4012 C CA . LYS B 1 124 ? 18.516 -4.539 -10.422 1 93.5 124 LYS B CA 1
ATOM 4013 C C . LYS B 1 124 ? 19.656 -4.246 -9.445 1 93.5 124 LYS B C 1
ATOM 4015 O O . LYS B 1 124 ? 20.578 -3.498 -9.766 1 93.5 124 LYS B O 1
ATOM 4020 N N . ILE B 1 125 ? 19.625 -4.844 -8.266 1 94.56 125 ILE B N 1
ATOM 4021 C CA . ILE B 1 125 ? 20.641 -4.535 -7.262 1 94.56 125 ILE B CA 1
ATOM 4022 C C . ILE B 1 125 ? 21.984 -5.133 -7.688 1 94.56 125 ILE B C 1
ATOM 4024 O O . ILE B 1 125 ? 23.031 -4.559 -7.418 1 94.56 125 ILE B O 1
ATOM 4028 N N . ALA B 1 126 ? 21.938 -6.336 -8.305 1 95.25 126 ALA B N 1
ATOM 4029 C CA . ALA B 1 126 ? 23.172 -6.93 -8.812 1 95.25 126 ALA B CA 1
ATOM 4030 C C . ALA B 1 126 ? 23.875 -5.992 -9.789 1 95.25 126 ALA B C 1
ATOM 4032 O O . ALA B 1 126 ? 25.094 -5.809 -9.719 1 95.25 126 ALA B O 1
ATOM 4033 N N . ASN B 1 127 ? 23.094 -5.418 -10.695 1 93.38 127 ASN B N 1
ATOM 4034 C CA . ASN B 1 127 ? 23.641 -4.488 -11.68 1 93.38 127 ASN B CA 1
ATOM 4035 C C . ASN B 1 127 ? 24.234 -3.254 -11.016 1 93.38 127 ASN B C 1
ATOM 4037 O O . ASN B 1 127 ? 25.281 -2.754 -11.453 1 93.38 127 ASN B O 1
ATOM 4041 N N . GLU B 1 128 ? 23.656 -2.771 -10 1 91.62 128 GLU B N 1
ATOM 4042 C CA . GLU B 1 128 ? 24.109 -1.574 -9.305 1 91.62 128 GLU B CA 1
ATOM 4043 C C . GLU B 1 128 ? 25.422 -1.836 -8.562 1 91.62 128 GLU B C 1
ATOM 4045 O O . GLU B 1 128 ? 26.312 -0.976 -8.531 1 91.62 128 GLU B O 1
ATOM 4050 N N . ILE B 1 129 ? 25.562 -3.014 -8.031 1 94.06 129 ILE B N 1
ATOM 4051 C CA . ILE B 1 129 ? 26.672 -3.299 -7.133 1 94.06 129 ILE B CA 1
ATOM 4052 C C . ILE B 1 129 ? 27.812 -3.955 -7.914 1 94.06 129 ILE B C 1
ATOM 4054 O O . ILE B 1 129 ? 28.969 -3.92 -7.488 1 94.06 129 ILE B O 1
ATOM 4058 N N . GLY B 1 130 ? 27.5 -4.566 -8.992 1 95 130 GLY B N 1
ATOM 4059 C CA . GLY B 1 130 ? 28.469 -5.344 -9.75 1 95 130 GLY B CA 1
ATOM 4060 C C . GLY B 1 130 ? 28.516 -6.805 -9.352 1 95 130 GLY B C 1
ATOM 4061 O O . GLY B 1 130 ? 29.547 -7.465 -9.477 1 95 130 GLY B O 1
ATOM 4062 N N . ALA B 1 131 ? 27.438 -7.309 -8.766 1 96.31 131 ALA B N 1
ATOM 4063 C CA . ALA B 1 131 ? 27.266 -8.734 -8.484 1 96.31 131 ALA B CA 1
ATOM 4064 C C . ALA B 1 131 ? 26.75 -9.469 -9.719 1 96.31 131 ALA B C 1
ATOM 4066 O O . ALA B 1 131 ? 26.453 -8.852 -10.742 1 96.31 131 ALA B O 1
ATOM 4067 N N . SER B 1 132 ? 26.75 -10.82 -9.641 1 95.88 132 SER B N 1
ATOM 4068 C CA . SER B 1 132 ? 26.25 -11.633 -10.75 1 95.88 132 SER B CA 1
ATOM 4069 C C . SER B 1 132 ? 24.953 -12.344 -10.383 1 95.88 132 SER B C 1
ATOM 4071 O O . SER B 1 132 ? 24.781 -12.766 -9.242 1 95.88 132 SER B O 1
ATOM 4073 N N . VAL B 1 133 ? 24.141 -12.461 -11.3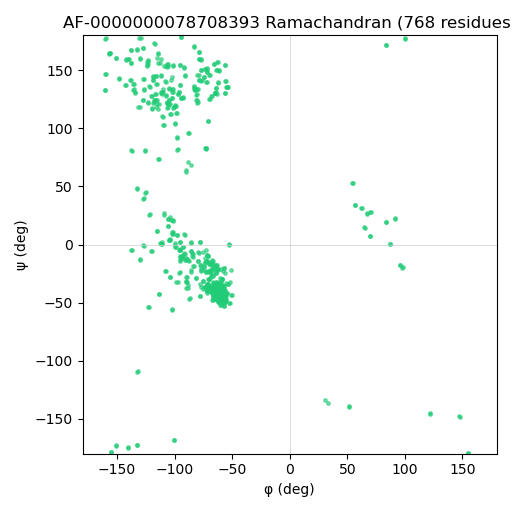91 1 96.44 133 VAL B N 1
ATOM 4074 C CA . VAL B 1 133 ? 22.906 -13.227 -11.219 1 96.44 133 VAL B CA 1
ATOM 4075 C C . VAL B 1 133 ? 23.016 -14.547 -11.969 1 96.44 133 VAL B C 1
ATOM 4077 O O . VAL B 1 133 ? 23.375 -14.578 -13.148 1 96.44 133 VAL B O 1
ATOM 4080 N N . LYS B 1 134 ? 22.734 -15.602 -11.305 1 96.19 134 LYS B N 1
ATOM 4081 C CA . LYS B 1 134 ? 22.656 -16.922 -11.93 1 96.19 134 LYS B CA 1
ATOM 4082 C C . LYS B 1 134 ? 21.234 -17.469 -11.859 1 96.19 134 LYS B C 1
ATOM 4084 O O . LYS B 1 134 ? 20.656 -17.578 -10.781 1 96.19 134 LYS B O 1
ATOM 4089 N N . ILE B 1 135 ? 20.656 -17.75 -12.945 1 94.56 135 ILE B N 1
ATOM 4090 C CA . ILE B 1 135 ? 19.344 -18.391 -13.031 1 94.56 135 ILE B CA 1
ATOM 4091 C C . ILE B 1 135 ? 19.5 -19.891 -13.18 1 94.56 135 ILE B C 1
ATOM 4093 O O . ILE B 1 135 ? 20.172 -20.375 -14.094 1 94.56 135 ILE B O 1
ATOM 4097 N N . SER B 1 136 ? 18.844 -20.625 -12.297 1 94.25 136 SER B N 1
ATOM 4098 C CA . SER B 1 136 ? 19.125 -22.047 -12.195 1 94.25 136 SER B CA 1
ATOM 4099 C C . SER B 1 136 ? 17.859 -22.891 -12.305 1 94.25 136 SER B C 1
ATOM 4101 O O . SER B 1 136 ? 16.812 -22.516 -11.758 1 94.25 136 SER B O 1
ATOM 4103 N N . GLN B 1 137 ? 17.953 -24 -12.953 1 91.94 137 GLN B N 1
ATOM 4104 C CA . GLN B 1 137 ? 16.891 -25.016 -12.953 1 91.94 137 GLN B CA 1
ATOM 4105 C C . GLN B 1 137 ? 17.062 -26 -11.797 1 91.94 137 GLN B C 1
ATOM 4107 O O . GLN B 1 137 ? 16.156 -26.75 -11.477 1 91.94 137 GLN B O 1
ATOM 4112 N N . ASN B 1 138 ? 18.25 -25.922 -11.195 1 94.12 138 ASN B N 1
ATOM 4113 C CA . ASN B 1 138 ? 18.578 -26.766 -10.047 1 94.12 138 ASN B CA 1
ATOM 4114 C C . ASN B 1 138 ? 19.312 -25.953 -8.969 1 94.12 138 ASN B C 1
ATOM 4116 O O . ASN B 1 138 ? 20.516 -26.141 -8.766 1 94.12 138 ASN B O 1
ATOM 4120 N N . VAL B 1 139 ? 18.578 -25.281 -8.234 1 96.88 139 VAL B N 1
ATOM 4121 C CA . VAL B 1 139 ? 19.094 -24.328 -7.27 1 96.88 139 VAL B CA 1
ATOM 4122 C C . VAL B 1 139 ? 19.984 -25.031 -6.254 1 96.88 139 VAL B C 1
ATOM 4124 O O . VAL B 1 139 ? 21.062 -24.531 -5.902 1 96.88 139 VAL B O 1
ATOM 4127 N N . LEU B 1 140 ? 19.547 -26.203 -5.805 1 97.5 140 LEU B N 1
ATOM 4128 C CA . LEU B 1 140 ? 20.312 -26.938 -4.805 1 97.5 140 LEU B CA 1
ATOM 4129 C C . LEU B 1 140 ? 21.719 -27.266 -5.316 1 97.5 140 LEU B C 1
ATOM 4131 O O . LEU B 1 140 ? 22.703 -27.078 -4.598 1 97.5 140 LEU B O 1
ATOM 4135 N N . ASP B 1 141 ? 21.828 -27.688 -6.523 1 96.94 141 ASP B N 1
ATOM 4136 C CA . ASP B 1 141 ? 23.094 -28.094 -7.117 1 96.94 141 ASP B CA 1
ATOM 4137 C C . ASP B 1 141 ? 23.984 -26.875 -7.363 1 96.94 141 ASP B C 1
ATOM 4139 O O . ASP B 1 141 ? 25.219 -26.969 -7.297 1 96.94 141 ASP B O 1
ATOM 4143 N N . ASP B 1 142 ? 23.391 -25.766 -7.602 1 97.25 142 ASP B N 1
ATOM 4144 C CA . ASP B 1 142 ? 24.141 -24.578 -8 1 97.25 142 ASP B CA 1
ATOM 4145 C C . ASP B 1 142 ? 24.547 -23.75 -6.785 1 97.25 142 ASP B C 1
ATOM 4147 O O . ASP B 1 142 ? 25.297 -22.781 -6.906 1 97.25 142 ASP B O 1
ATOM 4151 N N . LEU B 1 143 ? 24.047 -24.109 -5.684 1 97.62 143 LEU B N 1
ATOM 4152 C CA . LEU B 1 143 ? 24.438 -23.438 -4.449 1 97.62 143 LEU B CA 1
ATOM 4153 C C . LEU B 1 143 ? 25.891 -23.734 -4.102 1 97.62 143 LEU B C 1
ATOM 4155 O O . LEU B 1 143 ? 26.312 -24.891 -4.117 1 97.62 143 LEU B O 1
ATOM 4159 N N . ASN B 1 144 ? 26.641 -22.703 -3.865 1 97.31 144 ASN B N 1
ATOM 4160 C CA . ASN B 1 144 ? 28.047 -22.812 -3.484 1 97.31 144 ASN B CA 1
ATOM 4161 C C . ASN B 1 144 ? 28.484 -21.641 -2.623 1 97.31 144 ASN B C 1
ATOM 4163 O O . ASN B 1 144 ? 27.656 -20.812 -2.227 1 97.31 144 ASN B O 1
ATOM 4167 N N . SER B 1 145 ? 29.797 -21.562 -2.334 1 96.75 145 SER B N 1
ATOM 4168 C CA . SER B 1 145 ? 30.312 -20.609 -1.348 1 96.75 145 SER B CA 1
ATOM 4169 C C . SER B 1 145 ? 30.297 -19.188 -1.884 1 96.75 145 SER B C 1
ATOM 4171 O O . SER B 1 145 ? 30.406 -18.234 -1.116 1 96.75 145 SER B O 1
ATOM 4173 N N . LYS B 1 146 ? 30.078 -19 -3.182 1 96.94 146 LYS B N 1
ATOM 4174 C CA . LYS B 1 146 ? 30.062 -17.672 -3.777 1 96.94 146 LYS B CA 1
ATOM 4175 C C . LYS B 1 146 ? 28.656 -17.078 -3.777 1 96.94 146 LYS B C 1
ATOM 4177 O O . LYS B 1 146 ? 28.469 -15.883 -3.998 1 96.94 146 LYS B O 1
ATOM 4182 N N . VAL B 1 147 ? 27.672 -17.875 -3.52 1 98.31 147 VAL B N 1
ATOM 4183 C CA . VAL B 1 147 ? 26.281 -17.438 -3.531 1 98.31 147 VAL B CA 1
ATOM 4184 C C . VAL B 1 147 ? 25.953 -16.734 -2.223 1 98.31 147 VAL B C 1
ATOM 4186 O O . VAL B 1 147 ? 26.062 -17.312 -1.143 1 98.31 147 VAL B O 1
ATOM 4189 N N . LYS B 1 148 ? 25.531 -15.516 -2.336 1 98 148 LYS B N 1
ATOM 4190 C CA . LYS B 1 148 ? 25.203 -14.719 -1.159 1 98 148 LYS B CA 1
ATOM 4191 C C . LYS B 1 148 ? 23.703 -14.742 -0.873 1 98 148 LYS B C 1
ATOM 4193 O O . LYS B 1 148 ? 23.281 -14.641 0.283 1 98 148 LYS B O 1
ATOM 4198 N N . ILE B 1 149 ? 22.922 -14.836 -1.914 1 98.44 149 ILE B N 1
ATOM 4199 C CA . ILE B 1 149 ? 21.469 -14.867 -1.82 1 98.44 149 ILE B CA 1
ATOM 4200 C C . ILE B 1 149 ? 20.922 -15.945 -2.746 1 98.44 149 ILE B C 1
ATOM 4202 O O . ILE B 1 149 ? 21.344 -16.078 -3.893 1 98.44 149 ILE B O 1
ATOM 4206 N N . VAL B 1 150 ? 20.062 -16.719 -2.285 1 98.62 150 VAL B N 1
ATOM 4207 C CA . VAL B 1 150 ? 19.234 -17.609 -3.1 1 98.62 150 VAL B CA 1
ATOM 4208 C C . VAL B 1 150 ? 17.766 -17.25 -2.932 1 98.62 150 VAL B C 1
ATOM 4210 O O . VAL B 1 150 ? 17.266 -17.156 -1.807 1 98.62 150 VAL B O 1
ATOM 4213 N N . ALA B 1 151 ? 17.078 -16.938 -3.992 1 98.5 151 ALA B N 1
ATOM 4214 C CA . ALA B 1 151 ? 15.664 -16.578 -3.979 1 98.5 151 ALA B CA 1
ATOM 4215 C C . ALA B 1 151 ? 14.844 -17.578 -4.785 1 98.5 151 ALA B C 1
ATOM 4217 O O . ALA B 1 151 ? 15.109 -17.812 -5.965 1 98.5 151 ALA B O 1
ATOM 4218 N N . VAL B 1 152 ? 13.852 -18.172 -4.191 1 98.25 152 VAL B N 1
ATOM 4219 C CA . VAL B 1 152 ? 13.023 -19.188 -4.828 1 98.25 152 VAL B CA 1
ATOM 4220 C C . VAL B 1 152 ? 11.562 -18.984 -4.43 1 98.25 152 VAL B C 1
ATOM 4222 O O . VAL B 1 152 ? 11.266 -18.312 -3.447 1 98.25 152 VAL B O 1
ATOM 4225 N N . SER B 1 153 ? 10.703 -19.5 -5.18 1 97.69 153 SER B N 1
ATOM 4226 C CA . SER B 1 153 ? 9.305 -19.641 -4.801 1 97.69 153 SER B CA 1
ATOM 4227 C C . SER B 1 153 ? 9.016 -21.031 -4.254 1 97.69 153 SER B C 1
ATOM 4229 O O . SER B 1 153 ? 9.336 -22.031 -4.902 1 97.69 153 SER B O 1
ATOM 4231 N N . GLN B 1 154 ? 8.398 -21.047 -3.121 1 97.12 154 GLN B N 1
ATOM 4232 C CA . GLN B 1 154 ? 8.055 -22.344 -2.547 1 97.12 154 GLN B CA 1
ATOM 4233 C C . GLN B 1 154 ? 7.098 -23.109 -3.453 1 97.12 154 GLN B C 1
ATOM 4235 O O . GLN B 1 154 ? 7.234 -24.328 -3.619 1 97.12 154 GLN B O 1
ATOM 4240 N N . VAL B 1 155 ? 6.145 -22.406 -3.963 1 96.06 155 VAL B N 1
ATOM 4241 C CA . VAL B 1 155 ? 5.227 -22.875 -4.988 1 96.06 155 VAL B CA 1
ATOM 4242 C C . VAL B 1 155 ? 5.199 -21.906 -6.16 1 96.06 155 VAL B C 1
ATOM 4244 O O . VAL B 1 155 ? 5.039 -20.688 -5.965 1 96.06 155 VAL B O 1
ATOM 4247 N N . SER B 1 156 ? 5.48 -22.438 -7.324 1 95.12 156 SER B N 1
ATOM 4248 C CA . SER B 1 156 ? 5.488 -21.578 -8.516 1 95.12 156 SER B CA 1
ATOM 4249 C C . SER B 1 156 ? 4.07 -21.281 -8.984 1 95.12 156 SER B C 1
ATOM 4251 O O . SER B 1 156 ? 3.152 -22.062 -8.766 1 95.12 156 SER B O 1
ATOM 4253 N N . ASN B 1 157 ? 3.912 -20.094 -9.602 1 93.81 157 ASN B N 1
ATOM 4254 C CA . ASN B 1 157 ? 2.617 -19.719 -10.156 1 93.81 157 ASN B CA 1
ATOM 4255 C C . ASN B 1 157 ? 2.434 -20.266 -11.57 1 93.81 157 ASN B C 1
ATOM 4257 O O . ASN B 1 157 ? 1.404 -20.016 -12.203 1 93.81 157 ASN B O 1
ATOM 4261 N N . SER B 1 158 ? 3.379 -20.969 -12.047 1 92.25 158 SER B N 1
ATOM 4262 C CA . SER B 1 158 ? 3.344 -21.5 -13.406 1 92.25 158 SER B CA 1
ATOM 4263 C C . SER B 1 158 ? 3.703 -22.984 -13.43 1 92.25 158 SER B C 1
ATOM 4265 O O . SER B 1 158 ? 2.912 -23.828 -13 1 92.25 158 SER B O 1
ATOM 4267 N N . PHE B 1 159 ? 4.871 -23.281 -13.953 1 91.56 159 PHE B N 1
ATOM 4268 C CA . PHE B 1 159 ? 5.297 -24.672 -13.984 1 91.56 159 PHE B CA 1
ATOM 4269 C C . PHE B 1 159 ? 5.785 -25.109 -12.609 1 91.56 159 PHE B C 1
ATOM 4271 O O . PHE B 1 159 ? 6.344 -24.312 -11.852 1 91.56 159 PHE B O 1
ATOM 4278 N N . GLU B 1 160 ? 5.414 -26.297 -12.359 1 90.31 160 GLU B N 1
ATOM 4279 C CA . GLU B 1 160 ? 5.863 -26.844 -11.078 1 90.31 160 GLU B CA 1
ATOM 4280 C C . GLU B 1 160 ? 7.379 -26.734 -10.938 1 90.31 160 GLU B C 1
ATOM 4282 O O . GLU B 1 160 ? 8.109 -26.984 -11.898 1 90.31 160 GLU B O 1
ATOM 4287 N N . ASN B 1 161 ? 7.684 -26.297 -9.742 1 84.31 161 ASN B N 1
ATOM 4288 C CA . ASN B 1 161 ? 9.102 -26.234 -9.406 1 84.31 161 ASN B CA 1
ATOM 4289 C C . ASN B 1 161 ? 9.484 -27.281 -8.359 1 84.31 161 ASN B C 1
ATOM 4291 O O . ASN B 1 161 ? 8.625 -27.75 -7.613 1 84.31 161 ASN B O 1
ATOM 4295 N N . ASN B 1 162 ? 10.523 -28.062 -8.523 1 83.06 162 ASN B N 1
ATOM 4296 C CA . ASN B 1 162 ? 11.016 -29.062 -7.582 1 83.06 162 ASN B CA 1
ATOM 4297 C C . ASN B 1 162 ? 11.953 -28.453 -6.551 1 83.06 162 ASN B C 1
ATOM 4299 O O . ASN B 1 162 ? 13.141 -28.797 -6.5 1 83.06 162 ASN B O 1
ATOM 4303 N N . ILE B 1 163 ? 11.281 -27.625 -5.695 1 91.5 163 ILE B N 1
ATOM 4304 C CA . ILE B 1 163 ? 12.086 -26.938 -4.688 1 91.5 163 ILE B CA 1
ATOM 4305 C C . ILE B 1 163 ? 11.984 -27.688 -3.357 1 91.5 163 ILE B C 1
ATOM 4307 O O . ILE B 1 163 ? 10.891 -27.875 -2.828 1 91.5 163 ILE B O 1
ATOM 4311 N N . ASP B 1 164 ? 13.062 -28.156 -2.861 1 95.69 164 ASP B N 1
ATOM 4312 C CA . ASP B 1 164 ? 13.188 -28.625 -1.486 1 95.69 164 ASP B CA 1
ATOM 4313 C C . ASP B 1 164 ? 13.805 -27.562 -0.589 1 95.69 164 ASP B C 1
ATOM 4315 O O . ASP B 1 164 ? 15.023 -27.547 -0.396 1 95.69 164 ASP B O 1
ATOM 4319 N N . LEU B 1 165 ? 12.938 -26.781 0.003 1 97.38 165 LEU B N 1
ATOM 4320 C CA . LEU B 1 165 ? 13.391 -25.625 0.754 1 97.38 165 LEU B CA 1
ATOM 4321 C C . LEU B 1 165 ? 14.242 -26.031 1.944 1 97.38 165 LEU B C 1
ATOM 4323 O O . LEU B 1 165 ? 15.195 -25.344 2.303 1 97.38 165 LEU B O 1
ATOM 4327 N N . ASN B 1 166 ? 13.891 -27.156 2.617 1 98.06 166 ASN B N 1
ATOM 4328 C CA . ASN B 1 166 ? 14.68 -27.641 3.742 1 98.06 166 ASN B CA 1
ATOM 4329 C C . ASN B 1 166 ? 16.109 -27.984 3.322 1 98.06 166 ASN B C 1
ATOM 4331 O O . ASN B 1 166 ? 17.062 -27.609 4.004 1 98.06 166 ASN B O 1
ATOM 4335 N N . ALA B 1 167 ? 16.219 -28.672 2.209 1 98.19 167 ALA B N 1
ATOM 4336 C CA . ALA B 1 167 ? 17.531 -29.031 1.703 1 98.19 167 ALA B CA 1
ATOM 4337 C C . ALA B 1 167 ? 18.328 -27.797 1.292 1 98.19 167 ALA B C 1
ATOM 4339 O O . ALA B 1 167 ? 19.516 -27.688 1.584 1 98.19 167 ALA B O 1
ATOM 4340 N N . ILE B 1 168 ? 17.703 -26.906 0.623 1 98.44 168 ILE B N 1
ATOM 4341 C CA . ILE B 1 168 ? 18.344 -25.672 0.184 1 98.44 168 ILE B CA 1
ATOM 4342 C C . ILE B 1 168 ? 18.828 -24.875 1.396 1 98.44 168 ILE B C 1
ATOM 4344 O O . ILE B 1 168 ? 19.969 -24.406 1.419 1 98.44 168 ILE B O 1
ATOM 4348 N N . TYR B 1 169 ? 17.969 -24.766 2.4 1 98.62 169 TYR B N 1
ATOM 4349 C CA . TYR B 1 169 ? 18.312 -23.984 3.582 1 98.62 169 TYR B CA 1
ATOM 4350 C C . TYR B 1 169 ? 19.484 -24.609 4.34 1 98.62 169 TYR B C 1
ATOM 4352 O O . TYR B 1 169 ? 20.375 -23.891 4.801 1 98.62 169 TYR B O 1
ATOM 4360 N N . LYS B 1 170 ? 19.453 -25.891 4.512 1 98.25 170 LYS B N 1
ATOM 4361 C CA . LYS B 1 170 ? 20.547 -26.594 5.172 1 98.25 170 LYS B CA 1
ATOM 4362 C C . LYS B 1 170 ? 21.875 -26.328 4.48 1 98.25 170 LYS B C 1
ATOM 4364 O O . LYS B 1 170 ? 22.875 -26.016 5.137 1 98.25 170 LYS B O 1
ATOM 4369 N N . LYS B 1 171 ? 21.906 -26.484 3.197 1 98.25 171 LYS B N 1
ATOM 4370 C CA . LYS B 1 171 ? 23.125 -26.25 2.436 1 98.25 171 LYS B CA 1
ATOM 4371 C C . LYS B 1 171 ? 23.516 -24.766 2.482 1 98.25 171 LYS B C 1
ATOM 4373 O O . LYS B 1 171 ? 24.703 -24.453 2.586 1 98.25 171 LYS B O 1
ATOM 4378 N N . ALA B 1 172 ? 22.562 -23.859 2.359 1 98.38 172 ALA B N 1
ATOM 4379 C CA . ALA B 1 172 ? 22.812 -22.422 2.393 1 98.38 172 ALA B CA 1
ATOM 4380 C C . ALA B 1 172 ? 23.5 -22.016 3.689 1 98.38 172 ALA B C 1
ATOM 4382 O O . ALA B 1 172 ? 24.375 -21.141 3.688 1 98.38 172 ALA B O 1
ATOM 4383 N N . LYS B 1 173 ? 23.125 -22.562 4.785 1 97.31 173 LYS B N 1
ATOM 4384 C CA . LYS B 1 173 ? 23.703 -22.25 6.09 1 97.31 173 LYS B CA 1
ATOM 4385 C C . LYS B 1 173 ? 25.203 -22.547 6.117 1 97.31 173 LYS B C 1
ATOM 4387 O O . LYS B 1 173 ? 25.969 -21.828 6.773 1 97.31 173 LYS B O 1
ATOM 4392 N N . LYS B 1 174 ? 25.578 -23.516 5.363 1 97.19 174 LYS B N 1
ATOM 4393 C CA . LYS B 1 174 ? 27 -23.875 5.309 1 97.19 174 LYS B CA 1
ATOM 4394 C C . LYS B 1 174 ? 27.812 -22.766 4.672 1 97.19 174 LYS B C 1
ATOM 4396 O O . LYS B 1 174 ? 29 -22.625 4.965 1 97.19 174 LYS B O 1
ATOM 4401 N N . PHE B 1 175 ? 27.203 -22.016 3.85 1 96.62 175 PHE B N 1
ATOM 4402 C CA . PHE B 1 175 ? 27.922 -21.016 3.08 1 96.62 175 PHE B CA 1
ATOM 4403 C C . PHE B 1 175 ? 27.547 -19.609 3.543 1 96.62 175 PHE B C 1
ATOM 4405 O O . PHE B 1 175 ? 27.953 -18.609 2.934 1 96.62 175 PHE B O 1
ATOM 4412 N N . ASN B 1 176 ? 26.672 -19.469 4.547 1 95.75 176 ASN B N 1
ATOM 4413 C CA . ASN B 1 176 ? 26.156 -18.188 5.031 1 95.75 176 ASN B CA 1
ATOM 4414 C C . ASN B 1 176 ? 25.359 -17.469 3.953 1 95.75 176 ASN B C 1
ATOM 4416 O O . ASN B 1 176 ? 25.469 -16.25 3.812 1 95.75 176 ASN B O 1
ATOM 4420 N N . THR B 1 177 ? 24.703 -18.234 3.09 1 98.06 177 THR B N 1
ATOM 4421 C CA . THR B 1 177 ? 23.812 -17.734 2.045 1 98.06 177 THR B CA 1
ATOM 4422 C C . THR B 1 177 ? 22.422 -17.438 2.605 1 98.06 177 THR B C 1
ATOM 4424 O O . THR B 1 177 ? 21.875 -18.25 3.348 1 98.06 177 THR B O 1
ATOM 4427 N N . LEU B 1 178 ? 21.859 -16.297 2.301 1 98.5 178 LEU B N 1
ATOM 4428 C CA . LEU B 1 178 ? 20.5 -15.969 2.709 1 98.5 178 LEU B CA 1
ATOM 4429 C C . LEU B 1 178 ? 19.484 -16.625 1.783 1 98.5 178 LEU B C 1
ATOM 4431 O O . LEU B 1 178 ? 19.625 -16.578 0.56 1 98.5 178 LEU B O 1
ATOM 4435 N N . VAL B 1 179 ? 18.484 -17.234 2.334 1 98.81 179 VAL B N 1
ATOM 4436 C CA . VAL B 1 179 ? 17.438 -17.891 1.568 1 98.81 179 VAL B CA 1
ATOM 4437 C C . VAL B 1 179 ? 16.156 -17.047 1.622 1 98.81 179 VAL B C 1
ATOM 4439 O O . VAL B 1 179 ? 15.602 -16.828 2.699 1 98.81 179 VAL B O 1
ATOM 4442 N N . VAL B 1 180 ? 15.719 -16.594 0.489 1 98.88 180 VAL B N 1
ATOM 4443 C CA . VAL B 1 180 ? 14.5 -15.805 0.351 1 98.88 180 VAL B CA 1
ATOM 4444 C C . VAL B 1 180 ? 13.391 -16.672 -0.248 1 98.88 180 VAL B C 1
ATOM 4446 O O . VAL B 1 180 ? 13.555 -17.234 -1.333 1 98.88 180 VAL B O 1
ATOM 4449 N N . ASN B 1 181 ? 12.281 -16.75 0.45 1 98.88 181 ASN B N 1
ATOM 4450 C CA . ASN B 1 181 ? 11.141 -17.562 0.031 1 98.88 181 ASN B CA 1
ATOM 4451 C C . ASN B 1 181 ? 9.969 -16.688 -0.411 1 98.88 181 ASN B C 1
ATOM 4453 O O . ASN B 1 181 ? 9.297 -16.078 0.422 1 98.88 181 ASN B O 1
ATOM 4457 N N . ASP B 1 182 ? 9.773 -16.578 -1.696 1 98.69 182 ASP B N 1
ATOM 4458 C CA . ASP B 1 182 ? 8.508 -16.047 -2.189 1 98.69 182 ASP B CA 1
ATOM 4459 C C . ASP B 1 182 ? 7.371 -17.047 -1.967 1 98.69 182 ASP B C 1
ATOM 4461 O O . ASP B 1 182 ? 7.219 -18 -2.727 1 98.69 182 ASP B O 1
ATOM 4465 N N . ALA B 1 183 ? 6.547 -16.734 -1.006 1 98.75 183 ALA B N 1
ATOM 4466 C CA . ALA B 1 183 ? 5.508 -17.672 -0.588 1 98.75 183 ALA B CA 1
ATOM 4467 C C . ALA B 1 183 ? 4.137 -17.234 -1.079 1 98.75 183 ALA B C 1
ATOM 4469 O O . ALA B 1 183 ? 3.111 -17.625 -0.518 1 98.75 183 ALA B O 1
ATOM 4470 N N . ALA B 1 184 ? 4.09 -16.422 -2.104 1 98 184 ALA B N 1
ATOM 4471 C CA . ALA B 1 184 ? 2.838 -15.836 -2.572 1 98 184 ALA B CA 1
ATOM 4472 C C . ALA B 1 184 ? 1.822 -16.922 -2.924 1 98 184 ALA B C 1
ATOM 4474 O O . ALA B 1 184 ? 0.636 -16.797 -2.613 1 98 184 ALA B O 1
ATOM 4475 N N . GLN B 1 185 ? 2.26 -17.953 -3.551 1 97.81 185 GLN B N 1
ATOM 4476 C CA . GLN B 1 185 ? 1.351 -19.031 -3.941 1 97.81 185 GLN B CA 1
ATOM 4477 C C . GLN B 1 185 ? 1.241 -20.094 -2.846 1 97.81 185 GLN B C 1
ATOM 4479 O O . GLN B 1 185 ? 0.183 -20.688 -2.662 1 97.81 185 GLN B O 1
ATOM 4484 N N . ALA B 1 186 ? 2.291 -20.312 -2.109 1 98.12 186 ALA B N 1
ATOM 4485 C CA . ALA B 1 186 ? 2.369 -21.406 -1.141 1 98.12 186 ALA B CA 1
ATOM 4486 C C . ALA B 1 186 ? 1.493 -21.125 0.076 1 98.12 186 ALA B C 1
ATOM 4488 O O . ALA B 1 186 ? 0.898 -22.031 0.648 1 98.12 186 ALA B O 1
ATOM 4489 N N . ILE B 1 187 ? 1.404 -19.906 0.511 1 98.44 187 ILE B N 1
ATOM 4490 C CA . ILE B 1 187 ? 0.896 -19.5 1.815 1 98.44 187 ILE B CA 1
ATOM 4491 C C . ILE B 1 187 ? -0.543 -19.984 1.983 1 98.44 187 ILE B C 1
ATOM 4493 O O . ILE B 1 187 ? -0.98 -20.266 3.1 1 98.44 187 ILE B O 1
ATOM 4497 N N . VAL B 1 188 ? -1.296 -20.109 0.909 1 97.56 188 VAL B N 1
ATOM 4498 C CA . VAL B 1 188 ? -2.703 -20.469 1.023 1 97.56 188 VAL B CA 1
ATOM 4499 C C . VAL B 1 188 ? -2.859 -21.984 0.883 1 97.56 188 VAL B C 1
ATOM 4501 O O . VAL B 1 188 ? -3.896 -22.547 1.243 1 97.56 188 VAL B O 1
ATOM 4504 N N . TYR B 1 189 ? -1.86 -22.688 0.478 1 97.56 189 TYR B N 1
ATOM 4505 C CA . TYR B 1 189 ? -1.991 -24.094 0.111 1 97.56 189 TYR B CA 1
ATOM 4506 C C . TYR B 1 189 ? -1.222 -24.984 1.08 1 97.56 189 TYR B C 1
ATOM 4508 O O . TYR B 1 189 ? -1.696 -26.062 1.455 1 97.56 189 TYR B O 1
ATOM 4516 N N . GLU B 1 190 ? -0.037 -24.547 1.424 1 97.06 190 GLU B N 1
ATOM 4517 C CA . GLU B 1 190 ? 0.785 -25.375 2.299 1 97.06 190 GLU B CA 1
ATOM 4518 C C . GLU B 1 190 ? 1.487 -24.547 3.359 1 97.06 190 GLU B C 1
ATOM 4520 O O . GLU B 1 190 ? 1.521 -23.312 3.264 1 97.06 190 GLU B O 1
ATOM 4525 N N . ARG B 1 191 ? 2.025 -25.219 4.32 1 97.62 191 ARG B N 1
ATOM 4526 C CA . ARG B 1 191 ? 2.67 -24.562 5.445 1 97.62 191 ARG B CA 1
ATOM 4527 C C . ARG B 1 191 ? 3.896 -23.766 4.988 1 97.62 191 ARG B C 1
ATOM 4529 O O . ARG B 1 191 ? 4.707 -24.281 4.211 1 97.62 191 ARG B O 1
ATOM 4536 N N . VAL B 1 192 ? 4.035 -22.578 5.371 1 98.5 192 VAL B N 1
ATOM 4537 C CA . VAL B 1 192 ? 5.176 -21.688 5.172 1 98.5 192 VAL B CA 1
ATOM 4538 C C . VAL B 1 192 ? 5.789 -21.312 6.523 1 98.5 192 VAL B C 1
ATOM 4540 O O . VAL B 1 192 ? 5.074 -20.953 7.457 1 98.5 192 VAL B O 1
ATOM 4543 N N . SER B 1 193 ? 7.062 -21.469 6.645 1 98.62 193 SER B N 1
ATOM 4544 C CA . SER B 1 193 ? 7.719 -21.266 7.934 1 98.62 193 SER B CA 1
ATOM 4545 C C . SER B 1 193 ? 9.031 -20.5 7.773 1 98.62 193 SER B C 1
ATOM 4547 O O . SER B 1 193 ? 9.773 -20.719 6.812 1 98.62 193 SER B O 1
ATOM 4549 N N . LEU B 1 194 ? 9.258 -19.625 8.727 1 98.62 194 LEU B N 1
ATOM 4550 C CA . LEU B 1 194 ? 10.523 -18.906 8.719 1 98.62 194 LEU B CA 1
ATOM 4551 C C . LEU B 1 194 ? 11.656 -19.781 9.258 1 98.62 194 LEU B C 1
ATOM 4553 O O . LEU B 1 194 ? 12.82 -19.391 9.188 1 98.62 194 LEU B O 1
ATOM 4557 N N . ASN B 1 195 ? 11.375 -21.016 9.602 1 98.25 195 ASN B N 1
ATOM 4558 C CA . ASN B 1 195 ? 12.375 -21.922 10.164 1 98.25 195 ASN B CA 1
ATOM 4559 C C . ASN B 1 195 ? 13.312 -22.469 9.086 1 98.25 195 ASN B C 1
ATOM 4561 O O . ASN B 1 195 ? 14.414 -22.922 9.391 1 98.25 195 ASN B O 1
ATOM 4565 N N . ASN B 1 196 ? 12.883 -22.469 7.852 1 98.44 196 ASN B N 1
ATOM 4566 C CA . ASN B 1 196 ? 13.719 -23.047 6.809 1 98.44 196 ASN B CA 1
ATOM 4567 C C . ASN B 1 196 ? 14.039 -22.031 5.715 1 98.44 196 ASN B C 1
ATOM 4569 O O . ASN B 1 196 ? 14.203 -22.391 4.551 1 98.44 196 ASN B O 1
ATOM 4573 N N . CYS B 1 197 ? 14.039 -20.812 6.016 1 98.69 197 CYS B N 1
ATOM 4574 C CA . CYS B 1 197 ? 14.5 -19.703 5.188 1 98.69 197 CYS B CA 1
ATOM 4575 C C . CYS B 1 197 ? 14.789 -18.469 6.035 1 98.69 197 CYS B C 1
ATOM 4577 O O . CYS B 1 197 ? 14.648 -18.516 7.262 1 98.69 197 CYS B O 1
ATOM 4579 N N . ASP B 1 198 ? 15.273 -17.406 5.406 1 98.75 198 ASP B N 1
ATOM 4580 C CA . ASP B 1 198 ? 15.711 -16.219 6.148 1 98.75 198 ASP B CA 1
ATOM 4581 C C . ASP B 1 198 ? 14.727 -15.062 5.957 1 98.75 198 ASP B C 1
ATOM 4583 O O . ASP B 1 198 ? 14.703 -14.125 6.762 1 98.75 198 ASP B O 1
ATOM 4587 N N . ALA B 1 199 ? 14 -15.109 4.914 1 98.81 199 ALA B N 1
ATOM 4588 C CA . ALA B 1 199 ? 12.977 -14.109 4.613 1 98.81 199 ALA B CA 1
ATOM 4589 C C . ALA B 1 199 ? 11.812 -14.727 3.854 1 98.81 199 ALA B C 1
ATOM 4591 O O . ALA B 1 199 ? 12 -15.625 3.025 1 98.81 199 ALA B O 1
ATOM 4592 N N . ILE B 1 200 ? 10.617 -14.25 4.164 1 98.94 200 ILE B N 1
ATOM 4593 C CA . ILE B 1 200 ? 9.398 -14.68 3.492 1 98.94 200 ILE B CA 1
ATOM 4594 C C . ILE B 1 200 ? 8.641 -13.461 2.971 1 98.94 200 ILE B C 1
ATOM 4596 O O . ILE B 1 200 ? 8.508 -12.453 3.67 1 98.94 200 ILE B O 1
ATOM 4600 N N . ALA B 1 201 ? 8.195 -13.516 1.751 1 98.88 201 ALA B N 1
ATOM 4601 C CA . ALA B 1 201 ? 7.309 -12.5 1.198 1 98.88 201 ALA B CA 1
ATOM 4602 C C . ALA B 1 201 ? 6.008 -13.125 0.7 1 98.88 201 ALA B C 1
ATOM 4604 O O . ALA B 1 201 ? 6.02 -14.188 0.07 1 98.88 201 ALA B O 1
ATOM 4605 N N . PHE B 1 202 ? 4.883 -12.508 0.984 1 98.81 202 PHE B N 1
ATOM 4606 C CA . PHE B 1 202 ? 3.621 -12.906 0.37 1 98.81 202 PHE B CA 1
ATOM 4607 C C . PHE B 1 202 ? 2.629 -11.75 0.376 1 98.81 202 PHE B C 1
ATOM 4609 O O . PHE B 1 202 ? 2.881 -10.711 0.991 1 98.81 202 PHE B O 1
ATOM 4616 N N . SER B 1 203 ? 1.606 -11.891 -0.41 1 98.19 203 SER B N 1
ATOM 4617 C CA . SER B 1 203 ? 0.522 -10.914 -0.503 1 98.19 203 SER B CA 1
ATOM 4618 C C . SER B 1 203 ? -0.754 -11.445 0.139 1 98.19 203 SER B C 1
ATOM 4620 O O . SER B 1 203 ? -1.09 -12.625 -0.014 1 98.19 203 SER B O 1
ATOM 4622 N N . SER B 1 204 ? -1.456 -10.578 0.834 1 98.5 204 SER B N 1
ATOM 4623 C CA . SER B 1 204 ? -2.699 -10.992 1.478 1 98.5 204 SER B CA 1
ATOM 4624 C C . SER B 1 204 ? -3.785 -11.281 0.447 1 98.5 204 SER B C 1
ATOM 4626 O O . SER B 1 204 ? -4.727 -12.023 0.723 1 98.5 204 SER B O 1
ATOM 4628 N N . ASN B 1 205 ? -3.678 -10.734 -0.753 1 96.88 205 ASN B N 1
ATOM 4629 C CA . ASN B 1 205 ? -4.746 -10.867 -1.735 1 96.88 205 ASN B CA 1
ATOM 4630 C C . ASN B 1 205 ? -4.871 -12.297 -2.238 1 96.88 205 ASN B C 1
ATOM 4632 O O . ASN B 1 205 ? -5.883 -12.664 -2.842 1 96.88 205 ASN B O 1
ATOM 4636 N N . LYS B 1 206 ? -3.818 -13.125 -2.004 1 97.25 206 LYS B N 1
ATOM 4637 C CA . LYS B 1 206 ? -3.873 -14.531 -2.377 1 97.25 206 LYS B CA 1
ATOM 4638 C C . LYS B 1 206 ? -4.203 -15.414 -1.172 1 97.25 206 LYS B C 1
ATOM 4640 O O . LYS B 1 206 ? -4.262 -16.641 -1.287 1 97.25 206 LYS B O 1
ATOM 4645 N N . PHE B 1 207 ? -4.375 -14.781 -0.041 1 98.5 207 PHE B N 1
ATOM 4646 C CA . PHE B 1 207 ? -4.73 -15.438 1.214 1 98.5 207 PHE B CA 1
ATOM 4647 C C . PHE B 1 207 ? -5.988 -14.812 1.811 1 98.5 207 PHE B C 1
ATOM 4649 O O . PHE B 1 207 ? -5.996 -14.422 2.979 1 98.5 207 PHE B O 1
ATOM 4656 N N . TYR B 1 208 ? -6.977 -14.594 0.955 1 98.38 208 TYR B N 1
ATOM 4657 C CA . TYR B 1 208 ? -8.344 -14.219 1.297 1 98.38 208 TYR B CA 1
ATOM 4658 C C . TYR B 1 208 ? -8.398 -12.805 1.844 1 98.38 208 TYR B C 1
ATOM 4660 O O . TYR B 1 208 ? -9.438 -12.367 2.359 1 98.38 208 TYR B O 1
ATOM 4668 N N . GLY B 1 209 ? -7.324 -12.07 1.812 1 98.31 209 GLY B N 1
ATOM 4669 C CA . GLY B 1 209 ? -7.258 -10.719 2.334 1 98.31 209 GLY B CA 1
ATOM 4670 C C . GLY B 1 209 ? -7.348 -9.656 1.255 1 98.31 209 GLY B C 1
ATOM 4671 O O . GLY B 1 209 ? -7.715 -9.953 0.116 1 98.31 209 GLY B O 1
ATOM 4672 N N . PRO B 1 210 ? -7.059 -8.445 1.63 1 97.94 210 PRO B N 1
ATOM 4673 C CA . PRO B 1 210 ? -7.238 -7.301 0.732 1 97.94 210 PRO B CA 1
ATOM 4674 C C . PRO B 1 210 ? -6.117 -7.176 -0.297 1 97.94 210 PRO B C 1
ATOM 4676 O O . PRO B 1 210 ? -5.055 -7.785 -0.135 1 97.94 210 PRO B O 1
ATOM 4679 N N . THR B 1 211 ? -6.41 -6.453 -1.372 1 95.5 211 THR B N 1
ATOM 4680 C CA . THR B 1 211 ? -5.355 -5.953 -2.248 1 95.5 211 THR B CA 1
ATOM 4681 C C . THR B 1 211 ? -4.613 -4.793 -1.59 1 95.5 211 THR B C 1
ATOM 4683 O O . THR B 1 211 ? -5.152 -4.121 -0.711 1 95.5 211 THR B O 1
ATOM 4686 N N . GLY B 1 212 ? -3.35 -4.625 -1.922 1 96.81 212 GLY B N 1
ATOM 4687 C CA . GLY B 1 212 ? -2.562 -3.52 -1.398 1 96.81 212 GLY B CA 1
ATOM 4688 C C . GLY B 1 212 ? -1.979 -3.801 -0.026 1 96.81 212 GLY B C 1
ATOM 4689 O O . GLY B 1 212 ? -1.663 -2.871 0.721 1 96.81 212 GLY B O 1
ATOM 4690 N N . PHE B 1 213 ? -1.903 -5.035 0.312 1 98.56 213 PHE B N 1
ATOM 4691 C CA . PHE B 1 213 ? -1.375 -5.414 1.617 1 98.56 213 PHE B CA 1
ATOM 4692 C C . PHE B 1 213 ? -0.554 -6.695 1.517 1 98.56 213 PHE B C 1
ATOM 4694 O O . PHE B 1 213 ? -0.919 -7.617 0.784 1 98.56 213 PHE B O 1
ATOM 4701 N N . GLY B 1 214 ? 0.571 -6.746 2.178 1 98.44 214 GLY B N 1
ATOM 4702 C CA . GLY B 1 214 ? 1.44 -7.91 2.189 1 98.44 214 GLY B CA 1
ATOM 4703 C C . GLY B 1 214 ? 2.322 -7.988 3.422 1 98.44 214 GLY B C 1
ATOM 4704 O O . GLY B 1 214 ? 2.172 -7.188 4.348 1 98.44 214 GLY B O 1
ATOM 4705 N N . VAL B 1 215 ? 3.148 -9.016 3.451 1 98.75 215 VAL B N 1
ATOM 4706 C CA . VAL B 1 215 ? 4.008 -9.266 4.602 1 98.75 215 VAL B CA 1
ATOM 4707 C C . VAL B 1 215 ? 5.422 -9.594 4.133 1 98.75 215 VAL B C 1
ATOM 4709 O O . VAL B 1 215 ? 5.605 -10.367 3.188 1 98.75 215 VAL B O 1
ATOM 4712 N N . LEU B 1 216 ? 6.34 -8.969 4.699 1 98.69 216 LEU B N 1
ATOM 4713 C CA . LEU B 1 216 ? 7.746 -9.359 4.676 1 98.69 216 LEU B CA 1
ATOM 4714 C C . LEU B 1 216 ? 8.203 -9.836 6.051 1 98.69 216 LEU B C 1
ATOM 4716 O O . LEU B 1 216 ? 8.227 -9.055 7.008 1 98.69 216 LEU B O 1
ATOM 4720 N N . ALA B 1 217 ? 8.469 -11.109 6.188 1 98.69 217 ALA B N 1
ATOM 4721 C CA . ALA B 1 217 ? 9.039 -11.633 7.426 1 98.69 217 ALA B CA 1
ATOM 4722 C C . ALA B 1 217 ? 10.531 -11.898 7.27 1 98.69 217 ALA B C 1
ATOM 4724 O O . ALA B 1 217 ? 10.961 -12.492 6.277 1 98.69 217 ALA B O 1
ATOM 4725 N N . VAL B 1 218 ? 11.32 -11.445 8.172 1 98.38 218 VAL B N 1
ATOM 4726 C CA . VAL B 1 218 ? 12.773 -11.609 8.156 1 98.38 218 VAL B CA 1
ATOM 4727 C C . VAL B 1 218 ? 13.266 -12.008 9.547 1 98.38 218 VAL B C 1
ATOM 4729 O O . VAL B 1 218 ? 12.797 -11.484 10.555 1 98.38 218 VAL B O 1
ATOM 4732 N N . LYS B 1 219 ? 14.164 -12.914 9.609 1 97.94 219 LYS B N 1
ATOM 4733 C CA . LYS B 1 219 ? 14.719 -13.336 10.891 1 97.94 219 LYS B CA 1
ATOM 4734 C C . LYS B 1 219 ? 15.289 -12.148 11.656 1 97.94 219 LYS B C 1
ATOM 4736 O O . LYS B 1 219 ? 15.938 -11.281 11.07 1 97.94 219 LYS B O 1
ATOM 4741 N N . LYS B 1 220 ? 15.062 -12.188 12.93 1 95.5 220 LYS B N 1
ATOM 4742 C CA . LYS B 1 220 ? 15.43 -11.086 13.812 1 95.5 220 LYS B CA 1
ATOM 4743 C C . LYS B 1 220 ? 16.922 -10.789 13.734 1 95.5 220 LYS B C 1
ATOM 4745 O O . LYS B 1 220 ? 17.328 -9.625 13.703 1 95.5 220 LYS B O 1
ATOM 4750 N N . GLU B 1 221 ? 17.75 -11.758 13.695 1 95.56 221 GLU B N 1
ATOM 4751 C CA . GLU B 1 221 ? 19.203 -11.594 13.68 1 95.56 221 GLU B CA 1
ATOM 4752 C C . GLU B 1 221 ? 19.656 -10.875 12.414 1 95.56 221 GLU B C 1
ATOM 4754 O O . GLU B 1 221 ? 20.656 -10.148 12.43 1 95.56 221 GLU B O 1
ATOM 4759 N N . ILE B 1 222 ? 18.938 -11.094 11.336 1 95.94 222 ILE B N 1
ATOM 4760 C CA . ILE B 1 222 ? 19.234 -10.414 10.086 1 95.94 222 ILE B CA 1
ATOM 4761 C C . ILE B 1 222 ? 18.703 -8.977 10.141 1 95.94 222 ILE B C 1
ATOM 4763 O O . ILE B 1 222 ? 19.422 -8.039 9.789 1 95.94 222 ILE B O 1
ATOM 4767 N N . LEU B 1 223 ? 17.484 -8.797 10.633 1 93.94 223 LEU B N 1
ATOM 4768 C CA . LEU B 1 223 ? 16.812 -7.5 10.688 1 93.94 223 LEU B CA 1
ATOM 4769 C C . LEU B 1 223 ? 17.625 -6.504 11.516 1 93.94 223 LEU B C 1
ATOM 4771 O O . LEU B 1 223 ? 17.625 -5.305 11.219 1 93.94 223 LEU B O 1
ATOM 4775 N N . GLN B 1 224 ? 18.234 -6.938 12.523 1 91.62 224 GLN B N 1
ATOM 4776 C CA . GLN B 1 224 ? 18.984 -6.086 13.438 1 91.62 224 GLN B CA 1
ATOM 4777 C C . GLN B 1 224 ? 20.141 -5.406 12.719 1 91.62 224 GLN B C 1
ATOM 4779 O O . GLN B 1 224 ? 20.609 -4.348 13.141 1 91.62 224 GLN B O 1
ATOM 4784 N N . LYS B 1 225 ? 20.547 -5.98 11.625 1 92.12 225 LYS B N 1
ATOM 4785 C CA . LYS B 1 225 ? 21.688 -5.453 10.891 1 92.12 225 LYS B CA 1
ATOM 4786 C C . LYS B 1 225 ? 21.25 -4.598 9.711 1 92.12 225 LYS B C 1
ATOM 4788 O O . LYS B 1 225 ? 22.078 -4.043 8.984 1 92.12 225 LYS B O 1
ATOM 4793 N N . LEU B 1 226 ? 19.969 -4.508 9.531 1 92.62 226 LEU B N 1
ATOM 4794 C CA . LEU B 1 226 ? 19.438 -3.83 8.352 1 92.62 226 LEU B CA 1
ATOM 4795 C C . LEU B 1 226 ? 18.859 -2.473 8.719 1 92.62 226 LEU B C 1
ATOM 4797 O O . LEU B 1 226 ? 18.469 -2.254 9.867 1 92.62 226 LEU B O 1
ATOM 4801 N N . GLU B 1 227 ? 18.812 -1.59 7.785 1 89.31 227 GLU B N 1
ATOM 4802 C CA . GLU B 1 227 ? 18.172 -0.29 7.922 1 89.31 227 GLU B CA 1
ATOM 4803 C C . GLU B 1 227 ? 16.859 -0.246 7.145 1 89.31 227 GLU B C 1
ATOM 4805 O O . GLU B 1 227 ? 16.703 -0.921 6.121 1 89.31 227 GLU B O 1
ATOM 4810 N N . ALA B 1 228 ? 15.969 0.621 7.641 1 91.81 228 ALA B N 1
ATOM 4811 C CA . ALA B 1 228 ? 14.688 0.784 6.945 1 91.81 228 ALA B CA 1
ATOM 4812 C C . ALA B 1 228 ? 14.898 1.374 5.555 1 91.81 228 ALA B C 1
ATOM 4814 O O . ALA B 1 228 ? 15.602 2.375 5.395 1 91.81 228 ALA B O 1
ATOM 4815 N N . PRO B 1 229 ? 14.281 0.695 4.613 1 92.62 229 PRO B N 1
ATOM 4816 C CA . PRO B 1 229 ? 14.438 1.237 3.262 1 92.62 229 PRO B CA 1
ATOM 4817 C C . PRO B 1 229 ? 13.664 2.535 3.053 1 92.62 229 PRO B C 1
ATOM 4819 O O . PRO B 1 229 ? 14.094 3.398 2.283 1 92.62 229 PRO B O 1
ATOM 4822 N N . PHE B 1 230 ? 12.57 2.627 3.672 1 93.81 230 PHE B N 1
ATOM 4823 C CA . PHE B 1 230 ? 11.742 3.824 3.641 1 93.81 230 PHE B CA 1
ATOM 4824 C C . PHE B 1 230 ? 11.641 4.449 5.023 1 93.81 230 PHE B C 1
ATOM 4826 O O . PHE B 1 230 ? 11.508 3.74 6.023 1 93.81 230 PHE B O 1
ATOM 4833 N N . VAL B 1 231 ? 11.734 5.809 5.023 1 90.5 231 VAL B N 1
ATOM 4834 C CA . VAL B 1 231 ? 11.719 6.52 6.297 1 90.5 231 VAL B CA 1
ATOM 4835 C C . VAL B 1 231 ? 10.695 7.648 6.242 1 90.5 231 VAL B C 1
ATOM 4837 O O . VAL B 1 231 ? 10.297 8.086 5.16 1 90.5 231 VAL B O 1
ATOM 4840 N N . GLY B 1 232 ? 10.289 8.094 7.457 1 91.38 232 GLY B N 1
ATOM 4841 C CA . GLY B 1 232 ? 9.297 9.156 7.551 1 91.38 232 GLY B CA 1
ATOM 4842 C C . GLY B 1 232 ? 8.398 9.023 8.773 1 91.38 232 GLY B C 1
ATOM 4843 O O . GLY B 1 232 ? 8.852 8.609 9.836 1 91.38 232 GLY B O 1
ATOM 4844 N N . GLY B 1 233 ? 7.184 9.453 8.617 1 84.88 233 GLY B N 1
ATOM 4845 C CA . GLY B 1 233 ? 6.246 9.484 9.734 1 84.88 233 GLY B CA 1
ATOM 4846 C C . GLY B 1 233 ? 6.098 8.141 10.422 1 84.88 233 GLY B C 1
ATOM 4847 O O . GLY B 1 233 ? 6.031 7.098 9.758 1 84.88 233 GLY B O 1
ATOM 4848 N N . GLY B 1 234 ? 6.109 8.125 11.727 1 77.06 234 GLY B N 1
ATOM 4849 C CA . GLY B 1 234 ? 5.789 6.961 12.539 1 77.06 234 GLY B CA 1
ATOM 4850 C C . GLY B 1 234 ? 7.02 6.215 13.016 1 77.06 234 GLY B C 1
ATOM 4851 O O . GLY B 1 234 ? 6.941 5.422 13.961 1 77.06 234 GLY B O 1
ATOM 4852 N N . ILE B 1 235 ? 8.125 6.488 12.297 1 79.25 235 ILE B N 1
ATOM 4853 C CA . ILE B 1 235 ? 9.242 5.648 12.719 1 79.25 235 ILE B CA 1
ATOM 4854 C C . ILE B 1 235 ? 10.453 6.527 13.039 1 79.25 235 ILE B C 1
ATOM 4856 O O . ILE B 1 235 ? 11.516 6.02 13.398 1 79.25 235 ILE B O 1
ATOM 4860 N N . ILE B 1 236 ? 10.25 7.809 12.867 1 77.94 236 ILE B N 1
ATOM 4861 C CA . ILE B 1 236 ? 11.32 8.742 13.211 1 77.94 236 ILE B CA 1
ATOM 4862 C C . ILE B 1 236 ? 11.141 9.211 14.656 1 77.94 236 ILE B C 1
ATOM 4864 O O . ILE B 1 236 ? 10.062 9.664 15.039 1 77.94 236 ILE B O 1
ATOM 4868 N N . ASN B 1 237 ? 12.141 9.039 15.367 1 72.5 237 ASN B N 1
ATOM 4869 C CA . ASN B 1 237 ? 12.102 9.508 16.75 1 72.5 237 ASN B CA 1
ATOM 4870 C C . ASN B 1 237 ? 12.57 10.961 16.859 1 72.5 237 ASN B C 1
ATOM 4872 O O . ASN B 1 237 ? 12.07 11.711 17.703 1 72.5 237 ASN B O 1
ATOM 4876 N N . ASN B 1 238 ? 13.57 11.258 16.031 1 73.62 238 ASN B N 1
ATOM 4877 C CA . ASN B 1 238 ? 14.156 12.586 16.141 1 73.62 238 ASN B CA 1
ATOM 4878 C C . ASN B 1 238 ? 14.922 12.961 14.875 1 73.62 238 ASN B C 1
ATOM 4880 O O . ASN B 1 238 ? 15.445 12.086 14.18 1 73.62 238 ASN B O 1
ATOM 4884 N N . ILE B 1 239 ? 14.883 14.195 14.594 1 73.56 239 ILE B N 1
ATOM 4885 C CA . ILE B 1 239 ? 15.789 14.797 13.609 1 73.56 239 ILE B CA 1
ATOM 4886 C C . ILE B 1 239 ? 16.625 15.875 14.281 1 73.56 239 ILE B C 1
ATOM 4888 O O . ILE B 1 239 ? 16.094 16.844 14.82 1 73.56 239 ILE B O 1
ATOM 4892 N N . ASP B 1 240 ? 17.891 15.648 14.297 1 72.69 240 ASP B N 1
ATOM 4893 C CA . ASP B 1 240 ? 18.734 16.531 15.109 1 72.69 240 ASP B CA 1
ATOM 4894 C C . ASP B 1 240 ? 19.312 17.672 14.266 1 72.69 240 ASP B C 1
ATOM 4896 O O . ASP B 1 240 ? 19 17.781 13.078 1 72.69 240 ASP B O 1
ATOM 4900 N N . SER B 1 241 ? 20.047 18.5 14.93 1 70.06 241 SER B N 1
ATOM 4901 C CA . SER B 1 241 ? 20.594 19.703 14.32 1 70.06 241 SER B CA 1
ATOM 4902 C C . SER B 1 241 ? 21.609 19.359 13.242 1 70.06 241 SER B C 1
ATOM 4904 O O . SER B 1 241 ? 21.922 20.188 12.383 1 70.06 241 SER B O 1
ATOM 4906 N N . GLU B 1 242 ? 22.062 18.203 13.328 1 62.78 242 GLU B N 1
ATOM 4907 C CA . GLU B 1 242 ? 23.031 17.75 12.336 1 62.78 242 GLU B CA 1
ATOM 4908 C C . GLU B 1 242 ? 22.344 17.062 11.164 1 62.78 242 GLU B C 1
ATOM 4910 O O . GLU B 1 242 ? 23.016 16.484 10.305 1 62.78 242 GLU B O 1
ATOM 4915 N N . LYS B 1 243 ? 21.141 17.203 11.234 1 69.56 243 LYS B N 1
ATOM 4916 C CA . LYS B 1 243 ? 20.312 16.766 10.125 1 69.56 243 LYS B CA 1
ATOM 4917 C C . LYS B 1 243 ? 20.359 15.242 9.984 1 69.56 243 LYS B C 1
ATOM 4919 O O . LYS B 1 243 ? 20.391 14.711 8.875 1 69.56 243 LYS B O 1
ATOM 4924 N N . GLN B 1 244 ? 20.625 14.734 11.203 1 71.94 244 GLN B N 1
ATOM 4925 C CA . GLN B 1 244 ? 20.531 13.281 11.281 1 71.94 244 GLN B CA 1
ATOM 4926 C C . GLN B 1 244 ? 19.234 12.852 11.953 1 71.94 244 GLN B C 1
ATOM 4928 O O . GLN B 1 244 ? 18.719 13.547 12.828 1 71.94 244 GLN B O 1
ATOM 4933 N N . TYR B 1 245 ? 18.703 11.789 11.406 1 73.06 245 TYR B N 1
ATOM 4934 C CA . TYR B 1 245 ? 17.5 11.281 12.047 1 73.06 245 TYR B CA 1
ATOM 4935 C C . TYR B 1 245 ? 17.781 9.984 12.789 1 73.06 245 TYR B C 1
ATOM 4937 O O . TYR B 1 245 ? 18.75 9.281 12.477 1 73.06 245 TYR B O 1
ATOM 4945 N N . THR B 1 246 ? 16.922 9.711 13.867 1 76.19 246 THR B N 1
ATOM 4946 C CA . THR B 1 246 ? 16.969 8.43 14.562 1 76.19 246 THR B CA 1
ATOM 4947 C C . THR B 1 246 ? 15.656 7.68 14.391 1 76.19 246 THR B C 1
ATOM 4949 O O . THR B 1 246 ? 14.586 8.289 14.336 1 76.19 246 THR B O 1
ATOM 4952 N N . LEU B 1 247 ? 15.828 6.363 14.312 1 76.06 247 LEU B N 1
ATOM 4953 C CA . LEU B 1 247 ? 14.672 5.52 14.031 1 76.06 247 LEU B CA 1
ATOM 4954 C C . LEU B 1 247 ? 14.156 4.859 15.305 1 76.06 247 LEU B C 1
ATOM 4956 O O . LEU B 1 247 ? 14.914 4.656 16.25 1 76.06 247 LEU B O 1
ATOM 4960 N N . SER B 1 248 ? 12.875 4.562 15.242 1 76.12 248 SER B N 1
ATOM 4961 C CA . SER B 1 248 ? 12.242 3.77 16.297 1 76.12 248 SER B CA 1
ATOM 4962 C C . SER B 1 248 ? 12.836 2.367 16.359 1 76.12 248 SER B C 1
ATOM 4964 O O . SER B 1 248 ? 13.352 1.854 15.367 1 76.12 248 SER B O 1
ATOM 4966 N N . THR B 1 249 ? 12.836 1.784 17.547 1 70 249 THR B N 1
ATOM 4967 C CA . THR B 1 249 ? 13.297 0.411 17.734 1 70 249 THR B CA 1
ATOM 4968 C C . THR B 1 249 ? 12.117 -0.548 17.844 1 70 249 THR B C 1
ATOM 4970 O O . THR B 1 249 ? 12.297 -1.746 18.062 1 70 249 THR B O 1
ATOM 4973 N N . ALA B 1 250 ? 10.961 -0.017 17.531 1 73 250 ALA B N 1
ATOM 4974 C CA . ALA B 1 250 ? 9.742 -0.813 17.641 1 73 250 ALA B CA 1
ATOM 4975 C C . ALA B 1 250 ? 9.586 -1.753 16.453 1 73 250 ALA B C 1
ATOM 4977 O O . ALA B 1 250 ? 10.398 -1.724 15.516 1 73 250 ALA B O 1
ATOM 4978 N N . ALA B 1 251 ? 8.695 -2.664 16.641 1 70.56 251 ALA B N 1
ATOM 4979 C CA . ALA B 1 251 ? 8.461 -3.701 15.641 1 70.56 251 ALA B CA 1
ATOM 4980 C C . ALA B 1 251 ? 8.094 -3.088 14.289 1 70.56 251 ALA B C 1
ATOM 4982 O O . ALA B 1 251 ? 8.367 -3.678 13.242 1 70.56 251 ALA B O 1
ATOM 4983 N N . ASP B 1 252 ? 7.652 -1.824 14.398 1 78.44 252 ASP B N 1
ATOM 4984 C CA . ASP B 1 252 ? 7.152 -1.2 13.18 1 78.44 252 ASP B CA 1
ATOM 4985 C C . ASP B 1 252 ? 8.195 -0.257 12.578 1 78.44 252 ASP B C 1
ATOM 4987 O O . ASP B 1 252 ? 7.855 0.611 11.766 1 78.44 252 ASP B O 1
ATOM 4991 N N . ARG B 1 253 ? 9.445 -0.406 12.906 1 86.62 253 ARG B N 1
ATOM 4992 C CA . ARG B 1 253 ? 10.5 0.512 12.469 1 86.62 253 ARG B CA 1
ATOM 4993 C C . ARG B 1 253 ? 10.711 0.431 10.961 1 86.62 253 ARG B C 1
ATOM 4995 O O . ARG B 1 253 ? 11.359 1.296 10.375 1 86.62 253 ARG B O 1
ATOM 5002 N N . PHE B 1 254 ? 10.172 -0.584 10.367 1 91.69 254 PHE B N 1
ATOM 5003 C CA . PHE B 1 254 ? 10.336 -0.746 8.93 1 91.69 254 PHE B CA 1
ATOM 5004 C C . PHE B 1 254 ? 9.062 -0.351 8.188 1 91.69 254 PHE B C 1
ATOM 5006 O O . PHE B 1 254 ? 8.961 -0.539 6.977 1 91.69 254 PHE B O 1
ATOM 5013 N N . GLU B 1 255 ? 8.078 0.141 8.93 1 94.06 255 GLU B N 1
ATOM 5014 C CA . GLU B 1 255 ? 6.777 0.477 8.367 1 94.06 255 GLU B CA 1
ATOM 5015 C C . GLU B 1 255 ? 6.52 1.98 8.43 1 94.06 255 GLU B C 1
ATOM 5017 O O . GLU B 1 255 ? 5.664 2.438 9.195 1 94.06 255 GLU B O 1
ATOM 5022 N N . ALA B 1 256 ? 7.168 2.715 7.605 1 93.25 256 ALA B N 1
ATOM 5023 C CA . ALA B 1 256 ? 7.008 4.168 7.59 1 93.25 256 ALA B CA 1
ATOM 5024 C C . ALA B 1 256 ? 5.652 4.559 7.008 1 93.25 256 ALA B C 1
ATOM 5026 O O . ALA B 1 256 ? 5.184 3.957 6.039 1 93.25 256 ALA B O 1
ATOM 5027 N N . GLY B 1 257 ? 5.023 5.605 7.668 1 91.69 257 GLY B N 1
ATOM 5028 C CA . GLY B 1 257 ? 3.75 6.105 7.172 1 91.69 257 GLY B CA 1
ATOM 5029 C C . GLY B 1 257 ? 2.561 5.57 7.945 1 91.69 257 GLY B C 1
ATOM 5030 O O . GLY B 1 257 ? 2.717 4.742 8.844 1 91.69 257 GLY B O 1
ATOM 5031 N N . THR B 1 258 ? 1.379 6.035 7.59 1 92.5 258 THR B N 1
ATOM 5032 C CA . THR B 1 258 ? 0.138 5.551 8.188 1 92.5 258 THR B CA 1
ATOM 5033 C C . THR B 1 258 ? -0.142 4.113 7.758 1 92.5 258 THR B C 1
ATOM 5035 O O . THR B 1 258 ? -0.129 3.801 6.566 1 92.5 258 THR B O 1
ATOM 5038 N N . PRO B 1 259 ? -0.323 3.273 8.727 1 93.94 259 PRO B N 1
ATOM 5039 C CA . PRO B 1 259 ? -0.646 1.893 8.359 1 93.94 259 PRO B CA 1
ATOM 5040 C C . PRO B 1 259 ? -1.949 1.779 7.574 1 93.94 259 PRO B C 1
ATOM 5042 O O . PRO B 1 259 ? -2.836 2.625 7.715 1 93.94 259 PRO B O 1
ATOM 5045 N N . ASN B 1 260 ? -1.999 0.783 6.715 1 97.5 260 ASN B N 1
ATOM 5046 C CA . ASN B 1 260 ? -3.24 0.454 6.023 1 97.5 260 ASN B CA 1
ATOM 5047 C C . ASN B 1 260 ? -4.246 -0.207 6.961 1 97.5 260 ASN B C 1
ATOM 5049 O O . ASN B 1 260 ? -4.43 -1.425 6.926 1 97.5 260 ASN B O 1
ATOM 5053 N N . LEU B 1 261 ? -4.957 0.579 7.699 1 97.12 261 LEU B N 1
ATOM 5054 C CA . LEU B 1 261 ? -5.754 0.117 8.836 1 97.12 261 LEU B CA 1
ATOM 5055 C C . LEU B 1 261 ? -6.91 -0.76 8.359 1 97.12 261 LEU B C 1
ATOM 5057 O O . LEU B 1 261 ? -7.215 -1.779 8.984 1 97.12 261 LEU B O 1
ATOM 5061 N N . ALA B 1 262 ? -7.57 -0.343 7.285 1 97.88 262 ALA B N 1
ATOM 5062 C CA . ALA B 1 262 ? -8.656 -1.167 6.754 1 97.88 262 ALA B CA 1
ATOM 5063 C C . ALA B 1 262 ? -8.148 -2.551 6.359 1 97.88 262 ALA B C 1
ATOM 5065 O O . ALA B 1 262 ? -8.797 -3.561 6.637 1 97.88 262 ALA B O 1
ATOM 5066 N N . ALA B 1 263 ? -7.012 -2.609 5.711 1 98.56 263 ALA B N 1
ATOM 5067 C CA . ALA B 1 263 ? -6.406 -3.869 5.285 1 98.56 263 ALA B CA 1
ATOM 5068 C C . ALA B 1 263 ? -6.043 -4.734 6.488 1 98.56 263 ALA B C 1
ATOM 5070 O O . ALA B 1 263 ? -6.203 -5.957 6.449 1 98.56 263 ALA B O 1
ATOM 5071 N N . ILE B 1 264 ? -5.547 -4.086 7.531 1 98.38 264 ILE B N 1
ATOM 5072 C CA . ILE B 1 264 ? -5.164 -4.781 8.758 1 98.38 264 ILE B CA 1
ATOM 5073 C C . ILE B 1 264 ? -6.387 -5.457 9.367 1 98.38 264 ILE B 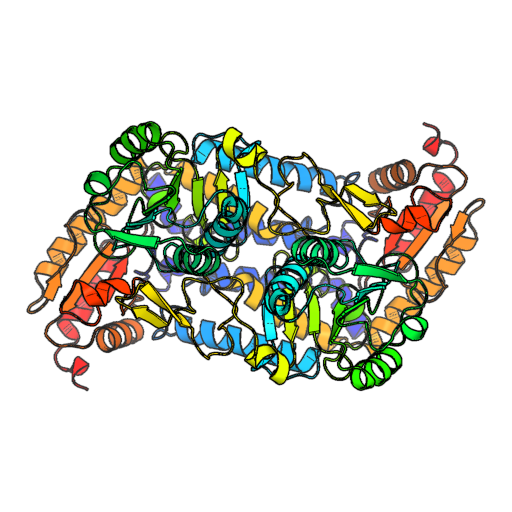C 1
ATOM 5075 O O . ILE B 1 264 ? -6.324 -6.629 9.758 1 98.38 264 ILE B O 1
ATOM 5079 N N . ASN B 1 265 ? -7.5 -4.746 9.422 1 98.44 265 ASN B N 1
ATOM 5080 C CA . ASN B 1 265 ? -8.734 -5.32 9.938 1 98.44 265 ASN B CA 1
ATOM 5081 C C . ASN B 1 265 ? -9.219 -6.484 9.078 1 98.44 265 ASN B C 1
ATOM 5083 O O . ASN B 1 265 ? -9.578 -7.543 9.594 1 98.44 265 ASN B O 1
ATOM 5087 N N . MET B 1 266 ? -9.156 -6.309 7.824 1 98.75 266 MET B N 1
ATOM 5088 C CA . MET B 1 266 ? -9.641 -7.336 6.906 1 98.75 266 MET B CA 1
ATOM 5089 C C . MET B 1 266 ? -8.781 -8.594 6.984 1 98.75 266 MET B C 1
ATOM 5091 O O . MET B 1 266 ? -9.305 -9.703 7.062 1 98.75 266 MET B O 1
ATOM 5095 N N . PHE B 1 267 ? -7.469 -8.422 6.934 1 98.88 267 PHE B N 1
ATOM 5096 C CA . PHE B 1 267 ? -6.566 -9.562 6.883 1 98.88 267 PHE B CA 1
ATOM 5097 C C . PHE B 1 267 ? -6.633 -10.367 8.18 1 98.88 267 PHE B C 1
ATOM 5099 O O . PHE B 1 267 ? -6.512 -11.594 8.164 1 98.88 267 PHE B O 1
ATOM 5106 N N . SER B 1 268 ? -6.832 -9.641 9.305 1 98.81 268 SER B N 1
ATOM 5107 C CA . SER B 1 268 ? -7.012 -10.344 10.578 1 98.81 268 SER B CA 1
ATOM 5108 C C . SER B 1 268 ? -8.172 -11.328 10.5 1 98.81 268 SER B C 1
ATOM 5110 O O . SER B 1 268 ? -8.047 -12.477 10.945 1 98.81 268 SER B O 1
ATOM 5112 N N . VAL B 1 269 ? -9.258 -10.922 9.906 1 98.75 269 VAL B N 1
ATOM 5113 C CA . VAL B 1 269 ? -10.445 -11.766 9.805 1 98.75 269 VAL B CA 1
ATOM 5114 C C . VAL B 1 269 ? -10.234 -12.836 8.742 1 98.75 269 VAL B C 1
ATOM 5116 O O . VAL B 1 269 ? -10.711 -13.961 8.883 1 98.75 269 VAL B O 1
ATOM 5119 N N . SER B 1 270 ? -9.445 -12.523 7.691 1 98.75 270 SER B N 1
ATOM 5120 C CA . SER B 1 270 ? -9.094 -13.508 6.676 1 98.75 270 SER B CA 1
ATOM 5121 C C . SER B 1 270 ? -8.336 -14.688 7.281 1 98.75 270 SER B C 1
ATOM 5123 O O . SER B 1 270 ? -8.57 -15.836 6.918 1 98.75 270 SER B O 1
ATOM 5125 N N . ILE B 1 271 ? -7.391 -14.359 8.164 1 98.81 271 ILE B N 1
ATOM 5126 C CA . ILE B 1 271 ? -6.625 -15.406 8.828 1 98.81 271 ILE B CA 1
ATOM 5127 C C . ILE B 1 271 ? -7.551 -16.25 9.703 1 98.81 271 ILE B C 1
ATOM 5129 O O . ILE B 1 271 ? -7.438 -17.484 9.727 1 98.81 271 ILE B O 1
ATOM 5133 N N . ASN B 1 272 ? -8.516 -15.578 10.43 1 98.56 272 ASN B N 1
ATOM 5134 C CA . ASN B 1 272 ? -9.5 -16.328 11.203 1 98.56 272 ASN B CA 1
ATOM 5135 C C . ASN B 1 272 ? -10.305 -17.281 10.328 1 98.56 272 ASN B C 1
ATOM 5137 O O . ASN B 1 272 ? -10.531 -18.438 10.703 1 98.56 272 ASN B O 1
ATOM 5141 N N . PHE B 1 273 ? -10.742 -16.812 9.195 1 98.25 273 PHE B N 1
ATOM 5142 C CA . PHE B 1 273 ? -11.477 -17.641 8.25 1 98.25 273 PHE B CA 1
ATOM 5143 C C . PHE B 1 273 ? -10.664 -18.859 7.84 1 98.25 273 PHE B C 1
ATOM 5145 O O . PHE B 1 273 ? -11.148 -19.984 7.895 1 98.25 273 PHE B O 1
ATOM 5152 N N . PHE B 1 274 ? -9.406 -18.609 7.453 1 98.38 274 PHE B N 1
ATOM 5153 C CA . PHE B 1 274 ? -8.531 -19.688 7.008 1 98.38 274 PHE B CA 1
ATOM 5154 C C . PHE B 1 274 ? -8.336 -20.719 8.117 1 98.38 274 PHE B C 1
ATOM 5156 O O . PHE B 1 274 ? -8.312 -21.922 7.852 1 98.38 274 PHE B O 1
ATOM 5163 N N . ASN B 1 275 ? -8.18 -20.219 9.312 1 97.62 275 ASN B N 1
ATOM 5164 C CA . ASN B 1 275 ? -7.922 -21.109 10.445 1 97.62 275 ASN B CA 1
ATOM 5165 C C . ASN B 1 275 ? -9.102 -22.031 10.703 1 97.62 275 ASN B C 1
ATOM 5167 O O . ASN B 1 275 ? -8.93 -23.094 11.312 1 97.62 275 ASN B O 1
ATOM 5171 N N . GLN B 1 276 ? -10.312 -21.672 10.312 1 96.44 276 GLN B N 1
ATOM 5172 C CA . GLN B 1 276 ? -11.469 -22.547 10.43 1 96.44 276 GLN B CA 1
ATOM 5173 C C . GLN B 1 276 ? -11.367 -23.734 9.469 1 96.44 276 GLN B C 1
ATOM 5175 O O . GLN B 1 276 ? -11.945 -24.797 9.719 1 96.44 276 GLN B O 1
ATOM 5180 N N . ILE B 1 277 ? -10.625 -23.609 8.422 1 96.56 277 ILE B N 1
ATOM 5181 C CA . ILE B 1 277 ? -10.5 -24.625 7.395 1 96.56 277 ILE B CA 1
ATOM 5182 C C . ILE B 1 277 ? -9.18 -25.375 7.574 1 96.56 277 ILE B C 1
ATOM 5184 O O . ILE B 1 277 ? -9.172 -26.594 7.75 1 96.56 277 ILE B O 1
ATOM 5188 N N . GLY B 1 278 ? -8.078 -24.531 7.566 1 96.88 278 GLY B N 1
ATOM 5189 C CA . GLY B 1 278 ? -6.746 -25.094 7.754 1 96.88 278 GLY B CA 1
ATOM 5190 C C . GLY B 1 278 ? -6.141 -25.641 6.477 1 96.88 278 GLY B C 1
ATOM 5191 O O . GLY B 1 278 ? -6.84 -25.797 5.473 1 96.88 278 GLY B O 1
ATOM 5192 N N . TYR B 1 279 ? -4.859 -26 6.559 1 98 279 TYR B N 1
ATOM 5193 C CA . TYR B 1 279 ? -4.113 -26.484 5.406 1 98 279 TYR B CA 1
ATOM 5194 C C . TYR B 1 279 ? -4.578 -27.891 5.004 1 98 279 TYR B C 1
ATOM 5196 O O . TYR B 1 279 ? -4.703 -28.188 3.814 1 98 279 TYR B O 1
ATOM 5204 N N . CYS B 1 280 ? -4.836 -28.672 5.949 1 97.69 280 CYS B N 1
ATOM 5205 C CA . CYS B 1 280 ? -5.211 -30.062 5.66 1 97.69 280 CYS B CA 1
ATOM 5206 C C . CYS B 1 280 ? -6.477 -30.109 4.809 1 97.69 280 CYS B C 1
ATOM 5208 O O . CYS B 1 280 ? -6.496 -30.75 3.76 1 97.69 280 CYS B O 1
ATOM 5210 N N . GLU B 1 281 ? -7.531 -29.422 5.258 1 97.25 281 GLU B N 1
ATOM 5211 C CA . GLU B 1 281 ? -8.789 -29.422 4.512 1 97.25 281 GLU B CA 1
ATOM 5212 C C . GLU B 1 281 ? -8.633 -28.688 3.184 1 97.25 281 GLU B C 1
ATOM 5214 O O . GLU B 1 281 ? -9.258 -29.062 2.186 1 97.25 281 GLU B O 1
ATOM 5219 N N . THR B 1 282 ? -7.883 -27.609 3.143 1 97.81 282 THR B N 1
ATOM 5220 C CA . THR B 1 282 ? -7.605 -26.891 1.902 1 97.81 282 THR B CA 1
ATOM 5221 C C . THR B 1 282 ? -6.977 -27.828 0.87 1 97.81 282 THR B C 1
ATOM 5223 O O . THR B 1 282 ? -7.426 -27.891 -0.275 1 97.81 282 THR B O 1
ATOM 5226 N N . GLN B 1 283 ? -5.984 -28.547 1.281 1 97.81 283 GLN B N 1
ATOM 5227 C CA . GLN B 1 283 ? -5.293 -29.469 0.385 1 97.81 283 GLN B CA 1
ATOM 5228 C C . GLN B 1 283 ? -6.223 -30.594 -0.087 1 97.81 283 GLN B C 1
ATOM 5230 O O . GLN B 1 283 ? -6.207 -30.969 -1.261 1 97.81 283 GLN B O 1
ATOM 5235 N N . LYS B 1 284 ? -6.98 -31.094 0.819 1 97.5 284 LYS B N 1
ATOM 5236 C CA . LYS B 1 284 ? -7.922 -32.156 0.461 1 97.5 284 LYS B CA 1
ATOM 5237 C C . LYS B 1 284 ? -8.891 -31.688 -0.624 1 97.5 284 LYS B C 1
ATOM 5239 O O . LYS B 1 284 ? -9.078 -32.375 -1.632 1 97.5 284 LYS B O 1
ATOM 5244 N N . ILE B 1 285 ? -9.5 -30.5 -0.428 1 97.44 285 ILE B N 1
ATOM 5245 C CA . ILE B 1 285 ? -10.461 -29.953 -1.373 1 97.44 285 ILE B CA 1
ATOM 5246 C C . ILE B 1 285 ? -9.789 -29.703 -2.721 1 97.44 285 ILE B C 1
ATOM 5248 O O . ILE B 1 285 ? -10.289 -30.156 -3.76 1 97.44 285 ILE B O 1
ATOM 5252 N N . LEU B 1 286 ? -8.641 -29.094 -2.707 1 98.06 286 LEU B N 1
ATOM 5253 C CA . LEU B 1 286 ? -7.977 -28.703 -3.943 1 98.06 286 LEU B CA 1
ATOM 5254 C C . LEU B 1 286 ? -7.418 -29.922 -4.672 1 98.06 286 LEU B C 1
ATOM 5256 O O . LEU B 1 286 ? -7.434 -29.969 -5.902 1 98.06 286 LEU B O 1
ATOM 5260 N N . ASP B 1 287 ? -6.906 -30.844 -3.896 1 97.62 287 ASP B N 1
ATOM 5261 C CA . ASP B 1 287 ? -6.398 -32.062 -4.516 1 97.62 287 ASP B CA 1
ATOM 5262 C C . ASP B 1 287 ? -7.512 -32.812 -5.242 1 97.62 287 ASP B C 1
ATOM 5264 O O . ASP B 1 287 ? -7.316 -33.312 -6.359 1 97.62 287 ASP B O 1
ATOM 5268 N N . GLU B 1 288 ? -8.617 -32.938 -4.609 1 97.88 288 GLU B N 1
ATOM 5269 C CA . GLU B 1 288 ? -9.758 -33.625 -5.223 1 97.88 288 GLU B CA 1
ATOM 5270 C C . GLU B 1 288 ? -10.195 -32.906 -6.496 1 97.88 288 GLU B C 1
ATOM 5272 O O . GLU B 1 288 ? -10.43 -33.531 -7.523 1 97.88 288 GLU B O 1
ATOM 5277 N N . LEU B 1 289 ? -10.336 -31.625 -6.402 1 98.31 289 LEU B N 1
ATOM 5278 C CA . LEU B 1 289 ? -10.766 -30.844 -7.547 1 98.31 289 LEU B CA 1
ATOM 5279 C C . LEU B 1 289 ? -9.734 -30.891 -8.672 1 98.31 289 LEU B C 1
ATOM 5281 O O . LEU B 1 289 ? -10.094 -30.969 -9.844 1 98.31 289 LEU B O 1
ATOM 5285 N N . SER B 1 290 ? -8.469 -30.828 -8.266 1 98.12 290 SER B N 1
ATOM 5286 C CA . SER B 1 290 ? -7.395 -30.844 -9.25 1 98.12 290 SER B CA 1
ATOM 5287 C C . SER B 1 290 ? -7.359 -32.156 -10.008 1 98.12 290 SER B C 1
ATOM 5289 O O . SER B 1 290 ? -7.176 -32.188 -11.227 1 98.12 290 SER B O 1
ATOM 5291 N N . PHE B 1 291 ? -7.516 -33.219 -9.297 1 98.19 291 PHE B N 1
ATOM 5292 C CA . PHE B 1 291 ? -7.535 -34.531 -9.922 1 98.19 291 PHE B CA 1
ATOM 5293 C C . PHE B 1 291 ? -8.711 -34.656 -10.891 1 98.19 291 PHE B C 1
ATOM 5295 O O . PHE B 1 291 ? -8.547 -35.125 -12.016 1 98.19 291 PHE B O 1
ATOM 5302 N N . TYR B 1 292 ? -9.828 -34.219 -10.445 1 98.56 292 TYR B N 1
ATOM 5303 C CA . TYR B 1 292 ? -11.016 -34.25 -11.297 1 98.56 292 TYR B CA 1
ATOM 5304 C C . TYR B 1 292 ? -10.805 -33.406 -12.547 1 98.56 292 TYR B C 1
ATOM 5306 O O . TYR B 1 292 ? -11.125 -33.844 -13.656 1 98.56 292 TYR B O 1
ATOM 5314 N N . ALA B 1 293 ? -10.289 -32.25 -12.375 1 98.62 293 ALA B N 1
ATOM 5315 C CA . ALA B 1 293 ? -10.039 -31.328 -13.492 1 98.62 293 ALA B CA 1
ATOM 5316 C C . ALA B 1 293 ? -9.062 -31.953 -14.492 1 98.62 293 ALA B C 1
ATOM 5318 O O . ALA B 1 293 ? -9.281 -31.891 -15.703 1 98.62 293 ALA B O 1
ATOM 5319 N N . TYR B 1 294 ? -8.008 -32.5 -13.953 1 97.81 294 TYR B N 1
ATOM 5320 C CA . TYR B 1 294 ? -7.012 -33.156 -14.805 1 97.81 294 TYR B CA 1
ATOM 5321 C C . TYR B 1 294 ? -7.645 -34.25 -15.625 1 97.81 294 TYR B C 1
ATOM 5323 O O . TYR B 1 294 ? -7.418 -34.344 -16.844 1 97.81 294 TYR B O 1
ATOM 5331 N N . GLN B 1 295 ? -8.445 -35.062 -15.008 1 98.06 295 GLN B N 1
ATOM 5332 C CA . GLN B 1 295 ? -9.094 -36.188 -15.68 1 98.06 295 GLN B CA 1
ATOM 5333 C C . GLN B 1 295 ? -10.031 -35.688 -16.781 1 98.06 295 GLN B C 1
ATOM 5335 O O . GLN B 1 295 ? -10.016 -36.219 -17.891 1 98.06 295 GLN B O 1
ATOM 5340 N N . GLU B 1 296 ? -10.812 -34.75 -16.484 1 98.19 296 GLU B N 1
ATOM 5341 C CA . GLU B 1 296 ? -11.805 -34.281 -17.438 1 98.19 296 GLU B CA 1
ATOM 5342 C C . GLU B 1 296 ? -11.156 -33.5 -18.578 1 98.19 296 GLU B C 1
ATOM 5344 O O . GLU B 1 296 ? -11.547 -33.656 -19.734 1 98.19 296 GLU B O 1
ATOM 5349 N N . LEU B 1 297 ? -10.172 -32.688 -18.281 1 97.88 297 LEU B N 1
ATOM 5350 C CA . LEU B 1 297 ? -9.477 -31.922 -19.312 1 97.88 297 LEU B CA 1
ATOM 5351 C C . LEU B 1 297 ? -8.711 -32.844 -20.25 1 97.88 297 LEU B C 1
ATOM 5353 O O . LEU B 1 297 ? -8.617 -32.594 -21.453 1 97.88 297 LEU B O 1
ATOM 5357 N N . SER B 1 298 ? -8.188 -33.938 -19.688 1 97.06 298 SER B N 1
ATOM 5358 C CA . SER B 1 298 ? -7.395 -34.875 -20.469 1 97.06 298 SER B CA 1
ATOM 5359 C C . SER B 1 298 ? -8.234 -35.531 -21.547 1 97.06 298 SER B C 1
ATOM 5361 O O . SER B 1 298 ? -7.699 -36.062 -22.531 1 97.06 298 SER B O 1
ATOM 5363 N N . LYS B 1 299 ? -9.5 -35.469 -21.422 1 96.25 299 LYS B N 1
ATOM 5364 C CA . LYS B 1 299 ? -10.414 -36.125 -22.375 1 96.25 299 LYS B CA 1
ATOM 5365 C C . LYS B 1 299 ? -10.664 -35.219 -23.578 1 96.25 299 LYS B C 1
ATOM 5367 O O . LYS B 1 299 ? -11.219 -35.688 -24.594 1 96.25 299 LYS B O 1
ATOM 5372 N N . ILE B 1 300 ? -10.258 -34.094 -23.484 1 95.69 300 ILE B N 1
ATOM 5373 C CA . ILE B 1 300 ? -10.5 -33.156 -24.578 1 95.69 300 ILE B CA 1
ATOM 5374 C C . ILE B 1 300 ? -9.477 -33.344 -25.688 1 95.69 300 ILE B C 1
ATOM 5376 O O . ILE B 1 300 ? -8.266 -33.312 -25.438 1 95.69 300 ILE B O 1
ATOM 5380 N N . GLU B 1 301 ? -9.891 -33.5 -26.906 1 93.44 301 GLU B N 1
ATOM 5381 C CA . GLU B 1 301 ? -9.008 -33.688 -28.047 1 93.44 301 GLU B CA 1
ATOM 5382 C C . GLU B 1 301 ? -8.117 -32.469 -28.281 1 93.44 301 GLU B C 1
ATOM 5384 O O . GLU B 1 301 ? -8.602 -31.344 -28.297 1 93.44 301 GLU B O 1
ATOM 5389 N N . GLY B 1 302 ? -6.824 -32.75 -28.406 1 93.5 302 GLY B N 1
ATOM 5390 C CA . GLY B 1 302 ? -5.898 -31.672 -28.766 1 93.5 302 GLY B CA 1
ATOM 5391 C C . GLY B 1 302 ? -5.375 -30.906 -27.562 1 93.5 302 GLY B C 1
ATOM 5392 O O . GLY B 1 302 ? -4.594 -29.969 -27.719 1 93.5 302 GLY B O 1
ATOM 5393 N N . ILE B 1 303 ? -5.781 -31.281 -26.375 1 95.88 303 ILE B N 1
ATOM 5394 C CA . ILE B 1 303 ? -5.312 -30.578 -25.203 1 95.88 303 ILE B CA 1
ATOM 5395 C C . ILE B 1 303 ? -3.949 -31.125 -24.781 1 95.88 303 ILE B C 1
ATOM 5397 O O . ILE B 1 303 ? -3.697 -32.312 -24.875 1 95.88 303 ILE B O 1
ATOM 5401 N N . LYS B 1 304 ? -3.062 -30.297 -24.453 1 96.25 304 LYS B N 1
ATOM 5402 C CA . LYS B 1 304 ? -1.792 -30.656 -23.812 1 96.25 304 LYS B CA 1
ATOM 5403 C C . LYS B 1 304 ? -1.701 -30.062 -22.406 1 96.25 304 LYS B C 1
ATOM 5405 O O . LYS B 1 304 ? -1.77 -28.844 -22.234 1 96.25 304 LYS B O 1
ATOM 5410 N N . LEU B 1 305 ? -1.596 -30.906 -21.406 1 97 305 LEU B N 1
ATOM 5411 C CA . LEU B 1 305 ? -1.467 -30.5 -20.016 1 97 305 LEU B CA 1
ATOM 5412 C C . LEU B 1 305 ? -0.002 -30.469 -19.594 1 97 305 LEU B C 1
ATOM 5414 O O . LEU B 1 305 ? 0.771 -31.359 -19.953 1 97 305 LEU B O 1
ATOM 5418 N N . TYR B 1 306 ? 0.375 -29.438 -18.875 1 94.56 306 TYR B N 1
ATOM 5419 C CA . TYR B 1 306 ? 1.764 -29.266 -18.469 1 94.56 306 TYR B CA 1
ATOM 5420 C C . TYR B 1 306 ? 1.908 -29.438 -16.953 1 94.56 306 TYR B C 1
ATOM 5422 O O . TYR B 1 306 ? 3 -29.266 -16.406 1 94.56 306 TYR B O 1
ATOM 5430 N N . SER B 1 307 ? 0.854 -29.703 -16.234 1 94.06 307 SER B N 1
ATOM 5431 C CA . SER B 1 307 ? 0.856 -29.797 -14.781 1 94.06 307 SER B CA 1
ATOM 5432 C C . SER B 1 307 ? 0.59 -31.219 -14.312 1 94.06 307 SER B C 1
ATOM 5434 O O . SER B 1 307 ? -0.06 -32 -15.008 1 94.06 307 SER B O 1
ATOM 5436 N N . ASN B 1 308 ? 1.051 -31.484 -13.102 1 93.5 308 ASN B N 1
ATOM 5437 C CA . ASN B 1 308 ? 0.723 -32.75 -12.461 1 93.5 308 ASN B CA 1
ATOM 5438 C C . ASN B 1 308 ? -0.741 -32.812 -12.031 1 93.5 308 ASN B C 1
ATOM 5440 O O . ASN B 1 308 ? -1.331 -31.766 -11.703 1 93.5 308 ASN B O 1
ATOM 5444 N N . PRO B 1 309 ? -1.317 -34 -11.984 1 95.12 309 PRO B N 1
ATOM 5445 C CA . PRO B 1 309 ? -2.738 -34.156 -11.664 1 95.12 309 PRO B CA 1
ATOM 5446 C C . PRO B 1 309 ? -3.096 -33.562 -10.297 1 95.12 309 PRO B C 1
ATOM 5448 O O . PRO B 1 309 ? -4.246 -33.188 -10.062 1 95.12 309 PRO B O 1
ATOM 5451 N N . LYS B 1 310 ? -2.135 -33.438 -9.438 1 92.62 310 LYS B N 1
ATOM 5452 C CA . LYS B 1 310 ? -2.434 -33 -8.078 1 92.62 310 LYS B CA 1
ATOM 5453 C C . LYS B 1 310 ? -2.287 -31.469 -7.957 1 92.62 310 LYS B C 1
ATOM 5455 O O . LYS B 1 310 ? -2.654 -30.891 -6.938 1 92.62 310 LYS B O 1
ATOM 5460 N N . ASN B 1 311 ? -1.77 -30.859 -8.961 1 95.62 311 ASN B N 1
ATOM 5461 C CA . ASN B 1 311 ? -1.514 -29.438 -8.891 1 95.62 311 ASN B CA 1
ATOM 5462 C C . ASN B 1 311 ? -2.777 -28.625 -9.172 1 95.62 311 ASN B C 1
ATOM 5464 O O . ASN B 1 311 ? -3.402 -28.781 -10.219 1 95.62 311 ASN B O 1
ATOM 5468 N N . HIS B 1 312 ? -3.141 -27.75 -8.234 1 97.38 312 HIS B N 1
ATOM 5469 C CA . HIS B 1 312 ? -4.355 -26.953 -8.383 1 97.38 312 HIS B CA 1
ATOM 5470 C C . HIS B 1 312 ? -4.137 -25.781 -9.328 1 97.38 312 HIS B C 1
ATOM 5472 O O . HIS B 1 312 ? -5.066 -25.031 -9.609 1 97.38 312 HIS B O 1
ATOM 5478 N N . ILE B 1 313 ? -2.92 -25.562 -9.734 1 97.5 313 ILE B N 1
ATOM 5479 C CA . ILE B 1 313 ? -2.561 -24.656 -10.82 1 97.5 313 ILE B CA 1
ATOM 5480 C C . ILE B 1 313 ? -2.32 -25.453 -12.102 1 97.5 313 ILE B C 1
ATOM 5482 O O . ILE B 1 313 ? -1.28 -26.094 -12.258 1 97.5 313 ILE B O 1
ATOM 5486 N N . ILE B 1 314 ? -3.262 -25.391 -12.977 1 97.81 314 ILE B N 1
ATOM 5487 C CA . ILE B 1 314 ? -3.273 -26.234 -14.172 1 97.81 314 ILE B CA 1
ATOM 5488 C C . ILE B 1 314 ? -2.936 -25.391 -15.398 1 97.81 314 ILE B C 1
ATOM 5490 O O . ILE B 1 314 ? -3.615 -24.406 -15.695 1 97.81 314 ILE B O 1
ATOM 5494 N N . ILE B 1 315 ? -1.922 -25.781 -16.062 1 96.94 315 ILE B N 1
ATOM 5495 C CA . ILE B 1 315 ? -1.471 -25.109 -17.266 1 96.94 315 ILE B CA 1
ATOM 5496 C C . ILE B 1 315 ? -1.71 -26 -18.484 1 96.94 315 ILE B C 1
ATOM 5498 O O . ILE B 1 315 ? -1.384 -27.188 -18.469 1 96.94 315 ILE B O 1
ATOM 5502 N N . PHE B 1 316 ? -2.322 -25.422 -19.531 1 96.81 316 PHE B N 1
ATOM 5503 C CA . PHE B 1 316 ? -2.584 -26.25 -20.719 1 96.81 316 PHE B CA 1
ATOM 5504 C C . PHE B 1 316 ? -2.598 -25.391 -21.984 1 96.81 316 PHE B C 1
ATOM 5506 O O . PHE B 1 316 ? -2.613 -24.156 -21.906 1 96.81 316 PHE B O 1
ATOM 5513 N N . ASN B 1 317 ? -2.438 -25.984 -23 1 95.62 317 ASN B N 1
ATOM 5514 C CA . ASN B 1 317 ? -2.756 -25.484 -24.328 1 95.62 317 ASN B CA 1
ATOM 5515 C C . ASN B 1 317 ? -3.721 -26.422 -25.062 1 95.62 317 ASN B C 1
ATOM 5517 O O . ASN B 1 317 ? -3.859 -27.578 -24.703 1 95.62 317 ASN B O 1
ATOM 5521 N N . ILE B 1 318 ? -4.422 -25.906 -25.969 1 94.5 318 ILE B N 1
ATOM 5522 C CA . ILE B 1 318 ? -5.363 -26.703 -26.75 1 94.5 318 ILE B CA 1
ATOM 5523 C C . ILE B 1 318 ? -5.152 -26.453 -28.234 1 94.5 318 ILE B C 1
ATOM 5525 O O . ILE B 1 318 ? -5.238 -25.297 -28.703 1 94.5 318 ILE B O 1
ATOM 5529 N N . LYS B 1 319 ? -4.773 -27.594 -28.953 1 90.94 319 LYS B N 1
ATOM 5530 C CA . LYS B 1 319 ? -4.465 -27.5 -30.375 1 90.94 319 LYS B CA 1
ATOM 5531 C C . LYS B 1 319 ? -3.447 -26.406 -30.656 1 90.94 319 LYS B C 1
ATOM 5533 O O . LYS B 1 319 ? -2.463 -26.266 -29.922 1 90.94 319 LYS B O 1
ATOM 5538 N N . ASN B 1 320 ? -3.586 -25.641 -31.703 1 89.31 320 ASN B N 1
ATOM 5539 C CA . ASN B 1 320 ? -2.645 -24.578 -32.031 1 89.31 320 ASN B CA 1
ATOM 5540 C C . ASN B 1 320 ? -3.266 -23.203 -31.812 1 89.31 320 ASN B C 1
ATOM 5542 O O . ASN B 1 320 ? -2.869 -22.234 -32.469 1 89.31 320 ASN B O 1
ATOM 5546 N N . TYR B 1 321 ? -4.219 -23.234 -30.891 1 91.94 321 TYR B N 1
ATOM 5547 C CA . TYR B 1 321 ? -4.871 -21.953 -30.625 1 91.94 321 TYR B CA 1
ATOM 5548 C C . TYR B 1 321 ? -4.008 -21.078 -29.734 1 91.94 321 TYR B C 1
ATOM 5550 O O . TYR B 1 321 ? -3.357 -21.578 -28.812 1 91.94 321 TYR B O 1
ATOM 5558 N N . ASN B 1 322 ? -4.039 -19.828 -30.047 1 92.19 322 ASN B N 1
ATOM 5559 C CA . ASN B 1 322 ? -3.404 -18.875 -29.141 1 92.19 322 ASN B CA 1
ATOM 5560 C C . ASN B 1 322 ? -4.09 -18.844 -27.781 1 92.19 322 ASN B C 1
ATOM 5562 O O . ASN B 1 322 ? -5.32 -18.812 -27.703 1 92.19 322 ASN B O 1
ATOM 5566 N N . SER B 1 323 ? -3.316 -18.859 -26.719 1 93.69 323 SER B N 1
ATOM 5567 C CA . SER B 1 323 ? -3.865 -18.938 -25.359 1 93.69 323 SER B CA 1
ATOM 5568 C C . SER B 1 323 ? -4.754 -17.734 -25.062 1 93.69 323 SER B C 1
ATOM 5570 O O . SER B 1 323 ? -5.734 -17.844 -24.328 1 93.69 323 SER B O 1
ATOM 5572 N N . HIS B 1 324 ? -4.449 -16.547 -25.562 1 92.56 324 HIS B N 1
ATOM 5573 C CA . HIS B 1 324 ? -5.246 -15.352 -25.328 1 92.56 324 HIS B CA 1
ATOM 5574 C C . HIS B 1 324 ? -6.617 -15.469 -25.984 1 92.56 324 HIS B C 1
ATOM 5576 O O . HIS B 1 324 ? -7.605 -14.945 -25.469 1 92.56 324 HIS B O 1
ATOM 5582 N N . ASP B 1 325 ? -6.656 -16.078 -27.141 1 92.5 325 ASP B N 1
ATOM 5583 C CA . ASP B 1 325 ? -7.934 -16.328 -27.797 1 92.5 325 ASP B CA 1
ATOM 5584 C C . ASP B 1 325 ? -8.805 -17.281 -26.984 1 92.5 325 ASP B C 1
ATOM 5586 O O . ASP B 1 325 ? -10.016 -17.094 -26.875 1 92.5 325 ASP B O 1
ATOM 5590 N N . VAL B 1 326 ? -8.148 -18.297 -26.484 1 94.19 326 VAL B N 1
ATOM 5591 C CA . VAL B 1 326 ? -8.859 -19.281 -25.672 1 94.19 326 VAL B CA 1
ATOM 5592 C C . VAL B 1 326 ? -9.43 -18.578 -24.438 1 94.19 326 VAL B C 1
ATOM 5594 O O . VAL B 1 326 ? -10.602 -18.766 -24.094 1 94.19 326 VAL B O 1
ATOM 5597 N N . SER B 1 327 ? -8.617 -17.828 -23.75 1 94.12 327 SER B N 1
ATOM 5598 C CA . SER B 1 327 ? -9.047 -17.109 -22.547 1 94.12 327 SER B CA 1
ATOM 5599 C C . SER B 1 327 ? -10.188 -16.141 -22.859 1 94.12 327 SER B C 1
ATOM 5601 O O . SER B 1 327 ? -11.133 -16.016 -22.078 1 94.12 327 SER B O 1
ATOM 5603 N N . HIS B 1 328 ? -10.117 -15.453 -24 1 92.5 328 HIS B N 1
ATOM 5604 C CA . HIS B 1 328 ? -11.172 -14.539 -24.422 1 92.5 328 HIS B CA 1
ATOM 5605 C C . HIS B 1 328 ? -12.492 -15.273 -24.625 1 92.5 328 HIS B C 1
ATOM 5607 O O . HIS B 1 328 ? -13.539 -14.836 -24.141 1 92.5 328 HIS B O 1
ATOM 5613 N N . TYR B 1 329 ? -12.398 -16.328 -25.359 1 93.75 329 TYR B N 1
ATOM 5614 C CA . TYR B 1 329 ? -13.578 -17.156 -25.609 1 93.75 329 TYR B CA 1
ATOM 5615 C C . TYR B 1 329 ? -14.219 -17.594 -24.297 1 93.75 329 TYR B C 1
ATOM 5617 O O . TYR B 1 329 ? -15.43 -17.453 -24.109 1 93.75 329 TYR B O 1
ATOM 5625 N N . LEU B 1 330 ? -13.383 -18.078 -23.391 1 95.38 330 LEU B N 1
ATOM 5626 C CA . LEU B 1 330 ? -13.891 -18.5 -22.094 1 95.38 330 LEU B CA 1
ATOM 5627 C C . LEU B 1 330 ? -14.523 -17.344 -21.328 1 95.38 330 LEU B C 1
ATOM 5629 O O . LEU B 1 330 ? -15.539 -17.516 -20.656 1 95.38 330 LEU B O 1
ATOM 5633 N N . GLY B 1 331 ? -13.914 -16.172 -21.469 1 93.69 331 GLY B N 1
ATOM 5634 C CA . GLY B 1 331 ? -14.477 -14.984 -20.844 1 93.69 331 GLY B CA 1
ATOM 5635 C C . GLY B 1 331 ? -15.883 -14.672 -21.312 1 93.69 331 GLY B C 1
ATOM 5636 O O . GLY B 1 331 ? -16.734 -14.266 -20.516 1 93.69 331 GLY B O 1
ATOM 5637 N N . THR B 1 332 ? -16.141 -14.828 -22.594 1 92.81 332 THR B N 1
ATOM 5638 C CA . THR B 1 332 ? -17.484 -14.586 -23.141 1 92.81 332 THR B CA 1
ATOM 5639 C C . THR B 1 332 ? -18.484 -15.57 -22.547 1 92.81 332 THR B C 1
ATOM 5641 O O . THR B 1 332 ? -19.703 -15.328 -22.609 1 92.81 332 THR B O 1
ATOM 5644 N N . LYS B 1 333 ? -17.984 -16.656 -22.031 1 94.69 333 LYS B N 1
ATOM 5645 C CA . LYS B 1 333 ? -18.859 -17.641 -21.406 1 94.69 333 LYS B CA 1
ATOM 5646 C C . LYS B 1 333 ? -18.875 -17.469 -19.891 1 94.69 333 LYS B C 1
ATOM 5648 O O . LYS B 1 333 ? -19.328 -18.359 -19.156 1 94.69 333 LYS B O 1
ATOM 5653 N N . ASN B 1 334 ? -18.266 -16.406 -19.375 1 95.56 334 ASN B N 1
ATOM 5654 C CA . ASN B 1 334 ? -18.234 -16.047 -17.953 1 95.56 334 ASN B CA 1
ATOM 5655 C C . ASN B 1 334 ? -17.359 -17 -17.156 1 95.56 334 ASN B C 1
ATOM 5657 O O . ASN B 1 334 ? -17.656 -17.312 -16 1 95.56 334 ASN B O 1
ATOM 5661 N N . ILE B 1 335 ? -16.375 -17.562 -17.828 1 96.81 335 ILE B N 1
ATOM 5662 C CA . ILE B 1 335 ? -15.328 -18.375 -17.219 1 96.81 335 ILE B CA 1
ATOM 5663 C C . ILE B 1 335 ? -14.016 -17.594 -17.172 1 96.81 335 ILE B C 1
ATOM 5665 O O . ILE B 1 335 ? -13.492 -17.188 -18.203 1 96.81 335 ILE B O 1
ATOM 5669 N N . TYR B 1 336 ? -13.5 -17.406 -16.016 1 96.81 336 TYR B N 1
ATOM 5670 C CA . TYR B 1 336 ? -12.352 -16.531 -15.82 1 96.81 336 TYR B CA 1
ATOM 5671 C C . TYR B 1 336 ? -11.078 -17.359 -15.633 1 96.81 336 TYR B C 1
ATOM 5673 O O . TYR B 1 336 ? -10.922 -18.078 -14.641 1 96.81 336 TYR B O 1
ATOM 5681 N N . VAL B 1 337 ? -10.18 -17.297 -16.562 1 96.25 337 VAL B N 1
ATOM 5682 C CA . VAL B 1 337 ? -8.867 -17.922 -16.516 1 96.25 337 VAL B CA 1
ATOM 5683 C C . VAL B 1 337 ? -7.797 -16.891 -16.891 1 96.25 337 VAL B C 1
ATOM 5685 O O . VAL B 1 337 ? -8.102 -15.719 -17.125 1 96.25 337 VAL B O 1
ATOM 5688 N N . ARG B 1 338 ? -6.578 -17.328 -16.844 1 95 338 ARG B N 1
ATOM 5689 C CA . ARG B 1 338 ? -5.473 -16.453 -17.25 1 95 338 ARG B CA 1
ATOM 5690 C C . ARG B 1 338 ? -4.719 -17.031 -18.438 1 95 338 ARG B C 1
ATOM 5692 O O . ARG B 1 338 ? -4.629 -18.25 -18.594 1 95 338 ARG B O 1
ATOM 5699 N N . ALA B 1 339 ? -4.262 -16.125 -19.312 1 93.38 339 ALA B N 1
ATOM 5700 C CA . ALA B 1 339 ? -3.428 -16.547 -20.438 1 93.38 339 ALA B CA 1
ATOM 5701 C C . ALA B 1 339 ? -2.092 -15.805 -20.438 1 93.38 339 ALA B C 1
ATOM 5703 O O . ALA B 1 339 ? -1.986 -14.703 -19.891 1 93.38 339 ALA B O 1
ATOM 5704 N N . GLY B 1 340 ? -1.04 -16.359 -21.016 1 91.12 340 GLY B N 1
ATOM 5705 C CA . GLY B 1 340 ? 0.265 -15.734 -21.141 1 91.12 340 GLY B CA 1
ATOM 5706 C C . GLY B 1 340 ? 1.382 -16.531 -20.5 1 91.12 340 GLY B C 1
ATOM 5707 O O . GLY B 1 340 ? 1.4 -17.766 -20.594 1 91.12 340 GLY B O 1
ATOM 5708 N N . VAL B 1 341 ? 2.311 -15.703 -19.969 1 87.69 341 VAL B N 1
ATOM 5709 C CA . VAL B 1 341 ? 3.451 -16.359 -19.328 1 87.69 341 VAL B CA 1
ATOM 5710 C C . VAL B 1 341 ? 3.455 -16.047 -17.828 1 87.69 341 VAL B C 1
ATOM 5712 O O . VAL B 1 341 ? 4.477 -16.219 -17.172 1 87.69 341 VAL B O 1
ATOM 5715 N N . PHE B 1 342 ? 2.363 -15.477 -17.328 1 88.38 342 PHE B N 1
ATOM 5716 C CA . PHE B 1 342 ? 2.035 -15.328 -15.922 1 88.38 342 PHE B CA 1
ATOM 5717 C C . PHE B 1 342 ? 3.145 -14.578 -15.188 1 88.38 342 PHE B C 1
ATOM 5719 O O . PHE B 1 342 ? 3.51 -14.953 -14.07 1 88.38 342 PHE B O 1
ATOM 5726 N N . CYS B 1 343 ? 3.844 -13.602 -15.828 1 83.12 343 CYS B N 1
ATOM 5727 C CA . CYS B 1 343 ? 4.934 -12.789 -15.289 1 83.12 343 CYS B CA 1
ATOM 5728 C C . CYS B 1 343 ? 6.145 -13.664 -14.961 1 83.12 343 CYS B C 1
ATOM 5730 O O . CYS B 1 343 ? 6.941 -13.312 -14.086 1 83.12 343 CYS B O 1
ATOM 5732 N N . ASP B 1 344 ? 6.133 -14.805 -15.453 1 85.94 344 ASP B N 1
ATOM 5733 C CA . ASP B 1 344 ? 7.309 -15.672 -15.469 1 85.94 344 ASP B CA 1
ATOM 5734 C C . ASP B 1 344 ? 8.023 -15.609 -16.812 1 85.94 344 ASP B C 1
ATOM 5736 O O . ASP B 1 344 ? 7.945 -16.547 -17.609 1 85.94 344 ASP B O 1
ATOM 5740 N N . HIS B 1 345 ? 8.781 -14.648 -17 1 80.38 345 HIS B N 1
ATOM 5741 C CA . HIS B 1 345 ? 9.258 -14.281 -18.328 1 80.38 345 HIS B CA 1
ATOM 5742 C C . HIS B 1 345 ? 10.367 -15.211 -18.781 1 80.38 345 HIS B C 1
ATOM 5744 O O . HIS B 1 345 ? 10.641 -15.32 -19.984 1 80.38 345 HIS B O 1
ATOM 5750 N N . TYR B 1 346 ? 10.922 -15.867 -17.891 1 81.44 346 TYR B N 1
ATOM 5751 C CA . TYR B 1 346 ? 12 -16.766 -18.281 1 81.44 346 TYR B CA 1
ATOM 5752 C C . TYR B 1 346 ? 11.453 -18.062 -18.859 1 81.44 346 TYR B C 1
ATOM 5754 O O . TYR B 1 346 ? 12.18 -18.828 -19.5 1 81.44 346 TYR B O 1
ATOM 5762 N N . LEU B 1 347 ? 10.18 -18.297 -18.656 1 80.81 347 LEU B N 1
ATOM 5763 C CA . LEU B 1 347 ? 9.516 -19.469 -19.234 1 80.81 347 LEU B CA 1
ATOM 5764 C C . LEU B 1 347 ? 9.734 -19.531 -20.75 1 80.81 347 LEU B C 1
ATOM 5766 O O . LEU B 1 347 ? 9.852 -20.625 -21.312 1 80.81 347 LEU B O 1
ATOM 5770 N N . LYS B 1 348 ? 9.797 -18.406 -21.312 1 80.31 348 LYS B N 1
ATOM 5771 C CA . LYS B 1 348 ? 9.953 -18.312 -22.75 1 80.31 348 LYS B CA 1
ATOM 5772 C C . LYS B 1 348 ? 11.289 -18.906 -23.203 1 80.31 348 LYS B C 1
ATOM 5774 O O . LYS B 1 348 ? 11.461 -19.266 -24.359 1 80.31 348 LYS B O 1
ATOM 5779 N N . LYS B 1 349 ? 12.102 -19.016 -22.297 1 81.81 349 LYS B N 1
ATOM 5780 C CA . LYS B 1 349 ? 13.445 -19.469 -22.625 1 81.81 349 LYS B CA 1
ATOM 5781 C C . LYS B 1 349 ? 13.578 -20.969 -22.422 1 81.81 349 LYS B C 1
ATOM 5783 O O . LYS B 1 349 ? 14.508 -21.594 -22.953 1 81.81 349 LYS B O 1
ATOM 5788 N N . ILE B 1 350 ? 12.617 -21.531 -21.75 1 81.81 350 ILE B N 1
ATOM 5789 C CA . ILE B 1 350 ? 12.82 -22.922 -21.406 1 81.81 350 ILE B CA 1
ATOM 5790 C C . ILE B 1 350 ? 11.703 -23.766 -22.016 1 81.81 350 ILE B C 1
ATOM 5792 O O . ILE B 1 350 ? 11.648 -24.984 -21.797 1 81.81 350 ILE B O 1
ATOM 5796 N N . THR B 1 351 ? 10.812 -23.109 -22.562 1 85.19 351 THR B N 1
ATOM 5797 C CA . THR B 1 351 ? 9.742 -23.812 -23.266 1 85.19 351 THR B CA 1
ATOM 5798 C C . THR B 1 351 ? 9.656 -23.359 -24.719 1 85.19 351 THR B C 1
ATOM 5800 O O . THR B 1 351 ? 10.141 -22.281 -25.078 1 85.19 351 THR B O 1
ATOM 5803 N N . LYS B 1 352 ? 9.07 -24.203 -25.531 1 86.38 352 LYS B N 1
ATOM 5804 C CA . LYS B 1 352 ? 8.891 -23.875 -26.938 1 86.38 352 LYS B CA 1
ATOM 5805 C C . LYS B 1 352 ? 7.613 -23.078 -27.156 1 86.38 352 LYS B C 1
ATOM 5807 O O . LYS B 1 352 ? 7.496 -22.344 -28.156 1 86.38 352 LYS B O 1
ATOM 5812 N N . GLU B 1 353 ? 6.75 -23.234 -26.219 1 88.88 353 GLU B N 1
ATOM 5813 C CA . GLU B 1 353 ? 5.477 -22.547 -26.344 1 88.88 353 GLU B CA 1
ATOM 5814 C C . GLU B 1 353 ? 5.605 -21.078 -25.922 1 88.88 353 GLU B C 1
ATOM 5816 O O . GLU B 1 353 ? 6.352 -20.75 -25 1 88.88 353 GLU B O 1
ATOM 5821 N N . LYS B 1 354 ? 4.855 -20.219 -26.578 1 86.75 354 LYS B N 1
ATOM 5822 C CA . LYS B 1 354 ? 4.957 -18.781 -26.328 1 86.75 354 LYS B CA 1
ATOM 5823 C C . LYS B 1 354 ? 4 -18.344 -25.219 1 86.75 354 LYS B C 1
ATOM 5825 O O . LYS B 1 354 ? 4.223 -17.312 -24.578 1 86.75 354 LYS B O 1
ATOM 5830 N N . SER B 1 355 ? 2.943 -19.078 -25.094 1 92.25 355 SER B N 1
ATOM 5831 C CA . SER B 1 355 ? 1.939 -18.719 -24.094 1 92.25 355 SER B CA 1
ATOM 5832 C C . SER B 1 355 ? 1.104 -19.922 -23.703 1 92.25 355 SER B C 1
ATOM 5834 O O . SER B 1 355 ? 1.113 -20.953 -24.391 1 92.25 355 SER B O 1
ATOM 5836 N N . PHE B 1 356 ? 0.4 -19.797 -22.578 1 95.25 356 PHE B N 1
ATOM 5837 C CA . PHE B 1 356 ? -0.378 -20.875 -22 1 95.25 356 PHE B CA 1
ATOM 5838 C C . PHE B 1 356 ? -1.684 -20.359 -21.406 1 95.25 356 PHE B C 1
ATOM 5840 O O . PHE B 1 356 ? -1.835 -19.156 -21.188 1 95.25 356 PHE B O 1
ATOM 5847 N N . VAL B 1 357 ? -2.621 -21.219 -21.234 1 96 357 VAL B N 1
ATOM 5848 C CA . VAL B 1 357 ? -3.785 -20.953 -20.406 1 96 357 VAL B CA 1
ATOM 5849 C C . VAL B 1 357 ? -3.562 -21.531 -19.016 1 96 357 VAL B C 1
ATOM 5851 O O . VAL B 1 357 ? -3.076 -22.656 -18.859 1 96 357 VAL B O 1
ATOM 5854 N N . ARG B 1 358 ? -3.799 -20.766 -18.016 1 96.81 358 ARG B N 1
ATOM 5855 C CA . ARG B 1 358 ? -3.67 -21.234 -16.641 1 96.81 358 ARG B CA 1
ATOM 5856 C C . ARG B 1 358 ? -5.02 -21.234 -15.938 1 96.81 358 ARG B C 1
ATOM 5858 O O . ARG B 1 358 ? -5.711 -20.219 -15.906 1 96.81 358 ARG B O 1
ATOM 5865 N N . VAL B 1 359 ? -5.363 -22.359 -15.43 1 97.56 359 VAL B N 1
ATOM 5866 C CA . VAL B 1 359 ? -6.492 -22.531 -14.523 1 97.56 359 VAL B CA 1
ATOM 5867 C C . VAL B 1 359 ? -5.984 -22.719 -13.102 1 97.56 359 VAL B C 1
ATOM 5869 O O . VAL B 1 359 ? -5.199 -23.625 -12.828 1 97.56 359 VAL B O 1
ATOM 5872 N N . SER B 1 360 ? -6.379 -21.859 -12.227 1 97.81 360 SER B N 1
ATOM 5873 C CA . SER B 1 360 ? -6 -21.984 -10.828 1 97.81 360 SER B CA 1
ATOM 5874 C C . SER B 1 360 ? -7.227 -22.047 -9.922 1 97.81 360 SER B C 1
ATOM 5876 O O . SER B 1 360 ? -8.047 -21.125 -9.914 1 97.81 360 SER B O 1
ATOM 5878 N N . LEU B 1 361 ? -7.305 -23.125 -9.188 1 98.44 361 LEU B N 1
ATOM 5879 C CA . LEU B 1 361 ? -8.492 -23.453 -8.406 1 98.44 361 LEU B CA 1
ATOM 5880 C C . LEU B 1 361 ? -8.383 -22.875 -6.996 1 98.44 361 LEU B C 1
ATOM 5882 O O . LEU B 1 361 ? -7.285 -22.703 -6.473 1 98.44 361 LEU B O 1
ATOM 5886 N N . GLY B 1 362 ? -9.461 -22.469 -6.434 1 97.94 362 GLY B N 1
ATOM 5887 C CA . GLY B 1 362 ? -9.633 -22.141 -5.031 1 97.94 362 GLY B CA 1
ATOM 5888 C C . GLY B 1 362 ? -10.641 -23.016 -4.328 1 97.94 362 GLY B C 1
ATOM 5889 O O . GLY B 1 362 ? -11.344 -23.812 -4.973 1 97.94 362 GLY B O 1
ATOM 5890 N N . ILE B 1 363 ? -10.75 -22.875 -3.066 1 97.94 363 ILE B N 1
ATOM 5891 C CA . ILE B 1 363 ? -11.586 -23.766 -2.271 1 97.94 363 ILE B CA 1
ATOM 5892 C C . ILE B 1 363 ? -13.055 -23.5 -2.576 1 97.94 363 ILE B C 1
ATOM 5894 O O . ILE B 1 363 ? -13.93 -24.297 -2.203 1 97.94 363 ILE B O 1
ATOM 5898 N N . TYR B 1 364 ? -13.383 -22.391 -3.178 1 97.44 364 TYR B N 1
ATOM 5899 C CA . TYR B 1 364 ? -14.758 -22.031 -3.498 1 97.44 364 TYR B CA 1
ATOM 5900 C C . TYR B 1 364 ? -15.188 -22.641 -4.824 1 97.44 364 TYR B C 1
ATOM 5902 O O . TYR B 1 364 ? -16.344 -22.516 -5.23 1 97.44 364 TYR B O 1
ATOM 5910 N N . ASN B 1 365 ? -14.312 -23.266 -5.582 1 98.06 365 ASN B N 1
ATOM 5911 C CA . ASN B 1 365 ? -14.68 -23.938 -6.828 1 98.06 365 ASN B CA 1
ATOM 5912 C C . ASN B 1 365 ? -15.352 -25.281 -6.574 1 98.06 365 ASN B C 1
ATOM 5914 O O . ASN B 1 365 ? -15.227 -25.844 -5.484 1 98.06 365 ASN B O 1
ATOM 5918 N N . THR B 1 366 ? -16.078 -25.719 -7.586 1 97.19 366 THR B N 1
ATOM 5919 C CA . THR B 1 366 ? -16.781 -27 -7.535 1 97.19 366 THR B CA 1
ATOM 5920 C C . THR B 1 366 ? -16.531 -27.797 -8.805 1 97.19 366 THR B C 1
ATOM 5922 O O . THR B 1 366 ? -15.969 -27.297 -9.773 1 97.19 366 THR B O 1
ATOM 5925 N N . LYS B 1 367 ? -16.938 -29.109 -8.711 1 98.12 367 LYS B N 1
ATOM 5926 C CA . LYS B 1 367 ? -16.859 -29.938 -9.914 1 98.12 367 LYS B CA 1
ATOM 5927 C C . LYS B 1 367 ? -17.703 -29.344 -11.039 1 98.12 367 LYS B C 1
ATOM 5929 O O . LYS B 1 367 ? -17.344 -29.469 -12.219 1 98.12 367 LYS B O 1
ATOM 5934 N N . LYS B 1 368 ? -18.766 -28.641 -10.672 1 98 368 LYS B N 1
ATOM 5935 C CA . LYS B 1 368 ? -19.609 -28 -11.672 1 98 368 LYS B CA 1
ATOM 5936 C C . LYS B 1 368 ? -18.844 -26.922 -12.43 1 98 368 LYS B C 1
ATOM 5938 O O . LYS B 1 368 ? -19.047 -26.75 -13.633 1 98 368 LYS B O 1
ATOM 5943 N N . ASP B 1 369 ? -18.016 -26.172 -11.711 1 98.38 369 ASP B N 1
ATOM 5944 C CA . ASP B 1 369 ? -17.172 -25.172 -12.359 1 98.38 369 ASP B CA 1
ATOM 5945 C C . ASP B 1 369 ? -16.25 -25.812 -13.398 1 98.38 369 ASP B C 1
ATOM 5947 O O . ASP B 1 369 ? -16.078 -25.281 -14.5 1 98.38 369 ASP B O 1
ATOM 5951 N N . ILE B 1 370 ? -15.703 -26.938 -13.07 1 98.62 370 ILE B N 1
ATOM 5952 C CA . ILE B 1 370 ? -14.805 -27.672 -13.953 1 98.62 370 ILE B CA 1
ATOM 5953 C C . ILE B 1 370 ? -15.586 -28.203 -15.156 1 98.62 370 ILE B C 1
ATOM 5955 O O . ILE B 1 370 ? -15.117 -28.109 -16.297 1 98.62 370 ILE B O 1
ATOM 5959 N N . ASP B 1 371 ? -16.766 -28.703 -14.891 1 98.62 371 ASP B N 1
ATOM 5960 C CA . ASP B 1 371 ? -17.609 -29.203 -15.977 1 98.62 371 ASP B CA 1
ATOM 5961 C C . ASP B 1 371 ? -17.922 -28.094 -16.969 1 98.62 371 ASP B C 1
ATOM 5963 O O . ASP B 1 371 ? -17.938 -28.328 -18.188 1 98.62 371 ASP B O 1
ATOM 5967 N N . LYS B 1 372 ? -18.188 -26.938 -16.469 1 98.12 372 LYS B N 1
ATOM 5968 C CA . LYS B 1 372 ? -18.469 -25.797 -17.328 1 98.12 372 LYS B CA 1
ATOM 5969 C C . LYS B 1 372 ? -17.266 -25.469 -18.203 1 98.12 372 LYS B C 1
ATOM 5971 O O . LYS B 1 372 ? -17.422 -25.188 -19.391 1 98.12 372 LYS B O 1
ATOM 5976 N N . LEU B 1 373 ? -16.094 -25.5 -17.625 1 98.06 373 LEU B N 1
ATOM 5977 C CA . LEU B 1 373 ? -14.859 -25.25 -18.359 1 98.06 373 LEU B CA 1
ATOM 5978 C C . LEU B 1 373 ? -14.68 -26.281 -19.469 1 98.06 373 LEU B C 1
ATOM 5980 O O . LEU B 1 373 ? -14.43 -25.922 -20.625 1 98.06 373 LEU B O 1
ATOM 5984 N N . VAL B 1 374 ? -14.852 -27.531 -19.125 1 97.81 374 VAL B N 1
ATOM 5985 C CA . VAL B 1 374 ? -14.641 -28.641 -20.047 1 97.81 374 VAL B CA 1
ATOM 5986 C C . VAL B 1 374 ? -15.648 -28.547 -21.203 1 97.81 374 VAL B C 1
ATOM 5988 O O . VAL B 1 374 ? -15.281 -28.703 -22.359 1 97.81 374 VAL B O 1
ATOM 5991 N N . LYS B 1 375 ? -16.859 -28.312 -20.844 1 97.12 375 LYS B N 1
ATOM 5992 C CA . LYS B 1 375 ? -17.906 -28.188 -21.844 1 97.12 375 LYS B CA 1
ATOM 5993 C C . LYS B 1 375 ? -17.609 -27.047 -22.812 1 97.12 375 LYS B C 1
ATOM 5995 O O . LYS B 1 375 ? -17.734 -27.203 -24.031 1 97.12 375 LYS B O 1
ATOM 6000 N N . ALA B 1 376 ? -17.234 -25.906 -22.266 1 96.12 376 ALA B N 1
ATOM 6001 C CA . ALA B 1 376 ? -16.922 -24.75 -23.094 1 96.12 376 ALA B CA 1
ATOM 6002 C C . ALA B 1 376 ? -15.766 -25.047 -24.047 1 96.12 376 ALA B C 1
ATOM 6004 O O . ALA B 1 376 ? -15.789 -24.656 -25.219 1 96.12 376 ALA B O 1
ATOM 6005 N N . LEU B 1 377 ? -14.75 -25.734 -23.578 1 95.81 377 LEU B N 1
ATOM 6006 C CA . LEU B 1 377 ? -13.578 -26.047 -24.391 1 95.81 377 LEU B CA 1
ATOM 6007 C C . LEU B 1 377 ? -13.93 -27.031 -25.5 1 95.81 377 LEU B C 1
ATOM 6009 O O . LEU B 1 377 ? -13.406 -26.938 -26.609 1 95.81 377 LEU B O 1
ATOM 6013 N N . LYS B 1 378 ? -14.805 -27.938 -25.188 1 93.81 378 LYS B N 1
ATOM 6014 C CA . LYS B 1 378 ? -15.242 -28.906 -26.188 1 93.81 378 LYS B CA 1
ATOM 6015 C C . LYS B 1 378 ? -16.078 -28.234 -27.281 1 93.81 378 LYS B C 1
ATOM 6017 O O . LYS B 1 378 ? -15.961 -28.578 -28.453 1 93.81 378 LYS B O 1
ATOM 6022 N N . GLU B 1 379 ? -16.891 -27.328 -26.828 1 90.19 379 GLU B N 1
ATOM 6023 C CA . GLU B 1 379 ? -17.812 -26.656 -27.75 1 90.19 379 GLU B CA 1
ATOM 6024 C C . GLU B 1 379 ? -17.094 -25.578 -28.562 1 90.19 379 GLU B C 1
ATOM 6026 O O . GLU B 1 379 ? -17.594 -25.156 -29.594 1 90.19 379 GLU B O 1
ATOM 6031 N N . GLY B 1 380 ? -16.188 -24.969 -28 1 81.81 380 GLY B N 1
ATOM 6032 C CA . GLY B 1 380 ? -15.516 -23.859 -28.656 1 81.81 380 GLY B CA 1
ATOM 6033 C C . GLY B 1 380 ? -15 -24.203 -30.031 1 81.81 380 GLY B C 1
ATOM 6034 O O . GLY B 1 380 ? -14.812 -23.312 -30.875 1 81.81 380 GLY B O 1
ATOM 6035 N N . GLY B 1 381 ? -15.195 -25.469 -30.5 1 62.91 381 GLY B N 1
ATOM 6036 C CA . GLY B 1 381 ? -14.914 -25.891 -31.859 1 62.91 381 GLY B CA 1
ATOM 6037 C C . GLY B 1 381 ? -13.727 -25.172 -32.469 1 62.91 381 GLY B C 1
ATOM 6038 O O . GLY B 1 381 ? -12.695 -24.984 -31.812 1 62.91 381 GLY B O 1
ATOM 6039 N N . ASP B 1 382 ? -13.891 -24.688 -33.906 1 57.75 382 ASP B N 1
ATOM 6040 C CA . ASP B 1 382 ? -13.023 -23.906 -34.781 1 57.75 382 ASP B CA 1
ATOM 6041 C C . ASP B 1 382 ? -13 -22.438 -34.375 1 57.75 382 ASP B C 1
ATOM 6043 O O . ASP B 1 382 ? -12.359 -21.609 -35.031 1 57.75 382 ASP B O 1
ATOM 6047 N N . PHE B 1 383 ? -13.727 -21.922 -33.688 1 50.31 383 PHE B N 1
ATOM 6048 C CA . PHE B 1 383 ? -13.898 -20.531 -33.281 1 50.31 383 PHE B CA 1
ATOM 6049 C C . PHE B 1 383 ? -12.609 -19.984 -32.688 1 50.31 383 PHE B C 1
ATOM 6051 O O . PHE B 1 383 ? -12.477 -18.781 -32.5 1 50.31 383 PHE B O 1
ATOM 6058 N N . LEU B 1 384 ? -11.898 -20.75 -32.062 1 51.94 384 LEU B N 1
ATOM 6059 C CA . LEU B 1 384 ? -10.609 -20.109 -31.812 1 51.94 384 LEU B CA 1
ATOM 6060 C C . LEU B 1 384 ? -10.016 -19.562 -33.094 1 51.94 384 LEU B C 1
ATOM 6062 O O . LEU B 1 384 ? -8.938 -18.969 -33.094 1 51.94 384 LEU B O 1
ATOM 6066 N N . VAL B 1 385 ? -10.406 -20.062 -34.281 1 39.69 385 VAL B N 1
ATOM 6067 C CA . VAL B 1 385 ? -10.102 -19.562 -35.625 1 39.69 385 VAL B CA 1
ATOM 6068 C C . VAL B 1 385 ? -10.938 -18.328 -35.906 1 39.69 385 VAL B C 1
ATOM 6070 O O . VAL B 1 385 ? -10.891 -17.797 -37.031 1 39.69 385 VAL B O 1
ATOM 6073 N N . LEU B 1 386 ? -11.906 -17.875 -35.062 1 35.47 386 LEU B N 1
ATOM 6074 C CA . LEU B 1 386 ? -12.492 -16.688 -35.656 1 35.47 386 LEU B CA 1
ATOM 6075 C C . LEU B 1 386 ? -11.578 -15.477 -35.469 1 35.47 386 LEU B C 1
ATOM 6077 O O . LEU B 1 386 ? -10.992 -15.297 -34.406 1 35.47 386 LEU B O 1
#

Radius of gyration: 26.59 Å; Cα contacts (8 Å, |Δi|>4): 1649; chains: 2; bounding box: 61×70×74 Å

Solvent-accessible surface area (backbone atoms only — not comparable to full-atom values): 38639 Å² total; per-residue (Å²): 112,73,64,57,52,52,49,47,61,67,24,33,64,43,59,78,75,38,42,70,23,39,28,82,75,25,30,64,41,37,46,71,20,53,48,35,33,52,48,33,55,50,69,51,55,62,40,67,74,29,52,58,25,71,60,14,41,51,48,52,49,50,53,53,50,33,38,45,54,50,14,59,63,28,61,52,52,49,68,24,44,36,70,37,48,13,31,28,50,22,40,30,44,48,46,57,35,48,45,85,78,57,50,65,70,31,28,36,38,29,38,52,62,27,43,30,25,64,40,44,31,59,40,52,52,22,64,75,56,50,28,42,75,44,76,28,94,48,55,67,78,68,59,49,75,58,30,49,35,36,35,38,40,69,31,41,90,62,60,82,63,95,64,54,52,62,62,41,34,58,57,26,59,77,42,68,25,44,33,36,34,38,29,45,59,24,61,58,49,42,95,48,55,52,82,47,36,43,31,39,22,22,29,29,24,42,46,33,20,39,58,39,28,18,34,29,33,37,44,58,82,59,51,74,76,44,59,57,72,43,45,15,32,84,19,56,73,40,47,46,96,81,65,42,73,41,68,43,90,52,58,52,35,64,40,45,32,75,67,38,54,49,45,48,47,13,33,43,42,17,51,53,56,45,63,75,57,38,49,68,52,46,38,53,51,35,34,53,51,17,37,52,42,42,57,57,49,67,69,41,87,56,50,45,74,71,45,60,51,62,41,40,51,36,35,33,47,48,66,89,49,55,25,60,51,52,35,32,56,35,15,78,70,47,32,40,37,33,47,40,53,82,50,22,49,47,46,60,76,76,40,90,59,83,50,26,29,36,39,15,63,50,83,74,57,50,72,66,50,46,48,52,51,48,50,48,63,65,63,48,67,70,58,66,74,106,112,71,62,56,51,50,51,48,62,68,24,33,64,42,59,78,75,39,42,69,24,38,27,80,74,26,31,64,42,37,47,70,19,54,49,35,33,53,48,33,54,50,69,52,55,60,39,67,74,31,50,58,23,71,58,14,42,51,47,52,48,49,54,52,49,34,38,45,52,50,13,60,64,28,61,51,53,48,67,23,44,37,71,36,50,13,30,30,50,23,40,32,45,48,44,60,33,47,44,85,77,57,50,65,70,31,27,37,38,29,38,51,61,28,43,29,25,63,40,43,31,59,40,52,51,22,66,74,56,49,28,41,77,44,75,27,95,47,55,67,77,68,59,49,74,57,30,47,35,37,36,40,39,69,33,42,90,63,58,82,62,94,65,53,52,61,60,40,35,58,56,26,59,76,42,68,25,45,33,36,33,39,28,44,59,25,60,59,50,40,93,48,54,51,82,48,38,44,31,38,22,22,29,29,24,43,47,33,21,40,59,39,27,18,33,29,34,37,44,58,81,58,51,74,76,43,59,56,73,44,43,15,32,84,17,57,71,40,48,46,95,80,62,43,73,42,68,43,89,52,59,51,35,64,41,44,31,76,68,37,54,50,46,48,46,13,33,43,41,17,51,54,55,46,64,75,57,38,48,69,52,46,41,53,53,35,33,53,52,16,38,51,43,42,57,57,49,68,68,42,86,55,50,45,74,71,46,59,49,63,39,40,52,35,35,32,45,48,64,89,48,56,26,60,51,50,34,32,57,35,15,78,70,48,30,41,37,31,46,40,53,79,51,22,50,47,46,59,76,76,41,91,58,85,52,26,28,36,40,14,61,49,83,74,58,50,72,66,49,45,49,52,51,47,51,49,62,65,62,46,66,69,54,68,72,105

Foldseek 3Di:
DVVVLVQLQQFAPVVVVFLEFALLVFNGAGPQLVVLLVCCVVPQDDFCVVCPDPSNVVLVVLLQLLLVLVCVLAVHDSLQKEKFQWQLRLLLQVLLFCLVVDAAAAEEEEELLDFLSQPVSNVVSCVVHNYYYDYDLCRLVPDDLRHAEYEYEPAGLAFGHPDDLQSSQVSCVVNNHFYEYADAQVSLAHRHYCPRGAKYKYGCRSLSFDRRMIMIGGHPVSVVPTAAPDDDPPFWDDQDPVRDTDGHPDSHRNPHDGDPSSRSSSSSVSSVSSVVQDNVNFLVLLQVLLLLLCVLLVPAPQKDWNHDSRALKTKIDGHPFAQVLLQVLCVVVSHHWDKFSNSSVSVVVVDVDGMIIIGHDGSSDDVVSSVSSSVSSNPCPCVSVD/DVVVLVQLQQFAPVVVVFLEFALLVFNGAGPQLVVLLVCCVVPQPDFCVVCPDPSNVVLVVLLQLLLVLVCVLAVHDSLQKEKFQWQLRQLLQVLLFCLVVDAAAAEEEEELLDFLSQPVSNVVSCVVHNYYYHYDLCRLVPDDLRHAEYEYEPAGLAFGHPDDLQSSQVSCVVNNHFYEYEDAQVSLAHRHYCPRGAKYKYGCRSLSFDRRMIMIGGHPVSVVPTAAPDDDPPFWPDQDPVRDTDGHPDSHRNPHDGDPSSRSSSSSVSSVSSVVQDNVNFLVLLQVLLLLLCVLLVPAPQKDWNHDSRALKTKIDGHPFAQVLLQVLCVVVSHHWDKFSNSSVSVVVVDVDGMIIIGHDGSSDDVVSSVSSSVSSNPCPCVSVD

InterPro domains:
  IPR000192 Aminotransferase class V domain [PF00266] (19-373)
  IPR015421 Pyridoxal phosphate-dependent transferase, major domain [G3DSA:3.40.640.10] (37-282)
  IPR015422 Pyridoxal phosphate-dependent transferase, small domain [G3DSA:3.90.1150.10] (11-375)
  IPR015424 Pyridoxal phosphate-dependent transferase [SSF53383] (7-379)

=== Feature glossary ===
The record interleaves many kinds of information about one protein. Here is each kind framed as the question it answers.

Q: What are the backbone torsion angles?
A: φ (phi) and ψ (psi) are the two rotatable backbone dihedrals per residue: φ is the C(i-1)–N–Cα–C torsion, ψ is the N–Cα–C–N(i+1) torsion, both in degrees on (−180°, 180°]. α-helical residues cluster near (−60°, −45°); β-strand residues near (−120°, +130°). A Ramachandran plot is simply a scatter of (φ, ψ) for every residue.

Q: What is the amino-acid chain?
A: This is the polypeptide sequence — one letter per residue, N-terminus first. Length ranges from a few dozen residues for small domains to over a thousand for large multi-domain proteins.

Q: How mobile is each atom in the crystal?
A: For experimental (PDB) structures, the B-factor (temperature factor) quantifies the positional spread of each atom in the crystal — a combination of thermal vibration and static disorder — in units of Å². High B-factors mark flexible loops or poorly resolved regions; low B-factors mark the rigid, well-ordered core.

Q: Are the domains correctly placed relative to each other?
A: Predicted Aligned Error (PAE) is an AlphaFold confidence matrix: entry (i, j) is the expected error in the position of residue j, in ångströms, when the prediction is superimposed on the true structure at residue i. Low PAE within a block of residues means that block is internally rigid and well-predicted; high PAE between two blocks means their relative placement is uncertain even if each block individually is confident.

Q: How confident is the AlphaFold model at each residue?
A: pLDDT is the predicted lDDT-Cα score: AlphaFold's confidence that the local environment of each residue (all inter-atomic distances within 15 Å) is correctly placed. It is a per-residue number between 0 and 100, with higher meaning more reliable.

Q: What family and function is it annotated with?
A: Functional annotations link the protein to curated databases. InterPro entries identify conserved domains and families by matching the sequence against member-database signatures (Pfam, PROSITE, CDD, …). Gene Ontology (GO) terms describe molecular function, biological process, and cellular component in a controlled vocabulary. CATH places the structure in a hierarchical fold classification (Class/Architecture/Topology/Homologous-superfamily). The organism is the source species.

Q: How big and how compact is the whole molecule?
A: Three whole-structure scalars: the radius of gyration (RMS distance of Cα from centroid, in Å), the count of Cα–Cα contacts (pairs closer than 8 Å and separated by more than four residues in sequence — i.e. tertiary, not local, contacts), and the bounding-box dimensions. Together they distinguish compact globular folds from extended fibres or disordered chains.

Q: What known structures does this most resemble?
A: The Foldseek neighbor list gives the closest experimentally determined structures in the PDB, ranked by structural alignment. TM-score near 1 means near-identical fold; near 0.3 means only rough topology match. This is how one finds what a novel AlphaFold prediction most resembles in the solved-structure universe.

Q: Which residues are buried vs exposed?
A: SASA measures how much of the protein is reachable by solvent. It is computed by rolling a water-sized probe over the atomic surface and summing the exposed area (Å²). Per-residue SASA distinguishes core (buried, low SASA) from surface (exposed, high SASA) residues; total SASA is a whole-molecule size measure.

Q: Which residues are in helices, strands, or loops?
A: Eight-state secondary structure (DSSP): H is the canonical α-helix, G the tighter 3₁₀-helix, I the wider π-helix; E/B are β-structure, T and S are turns and bends, and '-' is everything else. DSSP derives these from the pattern of main-chain N–H···O=C hydrogen bonds, not from the sequence.

Q: Where is each backbone atom in 3D?
A: Structure coordinates are given as an mmCIF _atom_site loop: one row per atom with element, residue name, chain id, sequence number, and x/y/z position in Å. Only the four main-chain atoms per residue are included here; side chains are omitted to keep the record compact.

Q: What if only a Cα trace is available?
A: Three-state secondary structure (P-SEA) collapses the eight DSSP classes into helix (a), strand (b), and coil (c). P-SEA assigns these from Cα geometry alone — distances and angles — without requiring backbone oxygens, so it works on any Cα trace.

Q: What do the rendered images show?
A: The six renders are orthographic views along the three Cartesian axes in both directions. Representation (cartoon, sticks, or surface) and color scheme (sequence-rainbow or by-chain) vary across proteins so the training set covers all the common visualization conventions.

Q: What does the local fold look like, residue by residue?
A: Foldseek's 3Di representation compresses backbone geometry into a per-residue letter drawn from a learned twenty-state alphabet. It captures the tertiary interaction pattern around each residue — which residues are packed against it in space, regardless of where they are in sequence.

Q: What do the diagnostic plots show?
A: The contact map is a binary N×N matrix image: pixel (i, j) is dark where Cα_i and Cα_j are within 8 Å and |i−j|>4. Because the |i−j|>4 filter removes local helical contacts, off-diagonal stripes parallel to the main diagonal indicate parallel β-sheets; stripes perpendicular to it indicate antiparallel β-sheets. The Ramachandran plot scatters every residue's (φ, ψ) pair against the sterically allowed regions. The PAE heatmap renders the predicted-aligned-error matrix.